Protein AF-D2VTE4-F1 (afdb_monomer)

InterPro domains:
  IPR001646 Pentapeptide repeat [PF00805] (297-331)
  IPR001646 Pentapeptide repeat [PF00805] (539-567)
  IPR001841 Zinc finger, RING-type [PS50089] (31-66)
  IPR006571 TLDc domain [PF07534] (587-770)
  IPR006571 TLDc domain [PS51886] (584-771)
  IPR006571 TLDc domain [SM00584] (588-769)
  IPR011333 SKP1/BTB/POZ domain superfamily [G3DSA:3.30.710.10] (153-257)
  IPR011333 SKP1/BTB/POZ domain superfamily [SSF54695] (156-257)
  IPR051082 Pentapeptide repeat and BTB/POZ domain-containing protein [PTHR14136] (136-475)

Solvent-accessible surface area (backbone atoms only — not comparable to full-atom values): 41016 Å² total; per-residue (Å²): 143,83,84,82,79,83,78,88,71,83,88,76,82,74,75,71,70,69,42,45,67,73,63,90,76,58,77,89,52,27,10,72,81,80,70,41,73,46,78,49,52,22,24,34,72,85,80,62,51,43,24,22,52,62,60,52,73,74,42,65,45,34,89,85,78,63,42,71,78,59,48,73,42,80,55,60,69,69,59,55,58,50,58,32,60,39,49,22,26,32,72,67,74,66,49,76,39,38,48,70,50,43,65,65,48,60,78,65,33,62,58,50,54,56,52,54,58,52,53,58,52,53,56,54,55,56,54,60,54,57,64,52,55,70,65,58,72,80,73,72,90,78,83,90,83,90,83,84,91,73,90,77,82,87,46,78,42,49,35,29,29,69,84,46,81,47,79,49,56,47,63,41,54,63,43,64,90,68,38,65,83,78,19,45,60,34,32,51,77,72,64,76,56,86,90,65,64,64,43,98,85,71,28,42,59,42,96,44,58,58,74,57,48,51,52,54,48,40,29,45,69,72,64,46,69,84,50,52,91,74,44,45,73,66,56,49,52,51,45,52,49,47,23,65,74,42,42,38,61,48,60,47,56,55,60,66,70,54,64,69,73,35,68,63,58,49,49,52,59,76,36,72,81,56,48,64,46,57,62,38,79,44,55,61,39,79,48,62,70,44,77,50,60,59,70,33,29,33,33,46,15,32,34,29,44,15,37,34,35,48,26,36,41,26,58,41,46,41,60,47,19,28,29,35,47,13,36,35,35,51,22,41,36,26,39,68,45,37,64,62,33,39,42,54,74,26,37,37,34,53,21,40,32,46,59,18,34,39,30,50,44,78,62,82,48,71,41,79,27,39,34,29,46,18,40,41,26,54,26,65,39,63,81,58,74,68,88,41,48,45,52,56,14,36,39,29,45,38,45,67,45,52,68,70,54,52,73,76,55,48,74,34,25,36,38,31,48,31,81,45,47,41,92,43,45,62,75,66,72,78,58,86,55,75,56,37,73,27,54,27,47,23,35,42,31,61,34,78,48,63,76,40,50,42,29,45,34,37,46,44,36,44,29,54,22,36,39,35,47,27,40,36,31,54,25,34,32,53,45,40,53,40,78,46,49,43,35,44,32,37,36,33,49,23,37,35,32,51,62,32,47,80,62,92,84,43,67,43,61,33,38,34,32,50,22,37,32,38,47,23,62,43,63,59,37,76,53,53,56,31,40,36,34,48,22,34,34,34,55,16,38,34,29,42,18,32,34,56,59,32,48,47,34,54,33,41,53,45,83,35,41,53,60,77,41,42,67,37,92,82,47,91,30,67,65,62,87,37,83,77,48,47,65,76,69,58,81,51,95,79,67,90,50,64,68,63,50,54,56,50,33,67,76,67,49,43,76,50,89,56,45,78,56,45,37,28,88,80,66,49,48,41,13,64,54,46,50,72,53,46,38,77,58,36,23,34,40,39,42,36,30,24,73,68,74,24,35,26,37,39,37,36,65,53,48,40,58,75,77,87,56,73,48,44,63,32,87,78,22,32,40,39,39,50,44,84,44,83,50,102,90,44,80,46,78,45,84,46,80,25,51,54,36,90,94,31,29,60,25,34,28,30,42,52,71,76,27,40,71,27,35,22,72,65,30,26,32,35,38,31,50,41,17,62,82,38,60,75,12,35,27,42,47,54,64,25,34,52,67,77,96,75,71,94,69,52,79,76,58,35,17,20,63,62,40,67,32,46,53,38,31,39,72,39,39,41,33,28,37,48,41,104

Structure (mmCIF, N/CA/C/O backbone):
data_AF-D2VTE4-F1
#
_entry.id   AF-D2VTE4-F1
#
loop_
_atom_site.group_PDB
_atom_site.id
_atom_site.type_symbol
_atom_site.label_atom_id
_atom_site.label_alt_id
_atom_site.label_comp_id
_atom_site.label_asym_id
_atom_site.label_entity_id
_atom_site.label_seq_id
_atom_site.pdbx_PDB_ins_code
_atom_site.Cartn_x
_atom_site.Cartn_y
_atom_site.Cartn_z
_atom_site.occupancy
_atom_site.B_iso_or_equiv
_atom_site.auth_seq_id
_atom_site.auth_comp_id
_atom_site.auth_asym_id
_atom_site.auth_atom_id
_atom_site.pdbx_PDB_model_num
ATOM 1 N N . MET A 1 1 ? -24.048 -44.671 52.412 1.00 37.25 1 MET A N 1
ATOM 2 C CA . MET A 1 1 ? -23.183 -45.608 51.665 1.00 37.25 1 MET A CA 1
ATOM 3 C C . MET A 1 1 ? -23.652 -45.651 50.223 1.00 37.25 1 MET A C 1
ATOM 5 O O . MET A 1 1 ? -24.681 -46.252 49.972 1.00 37.25 1 MET A O 1
ATOM 9 N N . LEU A 1 2 ? -22.938 -44.987 49.315 1.00 24.86 2 LEU A N 1
ATOM 10 C CA . LEU A 1 2 ? -22.771 -45.376 47.910 1.00 24.86 2 LEU A CA 1
ATOM 11 C C . LEU A 1 2 ? -21.651 -44.490 47.352 1.00 24.86 2 LEU A C 1
ATOM 13 O O . LEU A 1 2 ? -21.742 -43.268 47.310 1.00 24.86 2 LEU A O 1
ATOM 17 N N . THR A 1 3 ? -20.534 -45.149 47.086 1.00 25.83 3 THR A N 1
ATOM 18 C CA . THR A 1 3 ? -19.213 -44.633 46.745 1.00 25.83 3 THR A CA 1
ATOM 19 C C . THR A 1 3 ? -19.154 -44.267 45.264 1.00 25.83 3 THR A C 1
ATOM 21 O O . THR A 1 3 ? -19.243 -45.148 44.411 1.00 25.83 3 THR A O 1
ATOM 24 N N . VAL A 1 4 ? -18.937 -42.990 44.941 1.00 24.69 4 VAL A N 1
ATOM 25 C CA . VAL A 1 4 ? -18.519 -42.579 43.593 1.00 24.69 4 VAL A CA 1
ATOM 26 C C . VAL A 1 4 ? -16.996 -42.668 43.534 1.00 24.69 4 VAL A C 1
ATOM 28 O O . VAL A 1 4 ? -16.283 -41.896 44.171 1.00 24.69 4 VAL A O 1
ATOM 31 N N . LYS A 1 5 ? -16.495 -43.664 42.797 1.00 23.36 5 LYS A N 1
ATOM 32 C CA . LYS A 1 5 ? -15.077 -43.798 42.453 1.00 23.36 5 LYS A CA 1
ATOM 33 C C . LYS A 1 5 ? -14.664 -42.611 41.579 1.00 23.36 5 LYS A C 1
ATOM 35 O O . LYS A 1 5 ? -15.210 -42.430 40.494 1.00 23.36 5 LYS A O 1
ATOM 40 N N . GLN A 1 6 ? -13.679 -41.845 42.044 1.00 24.22 6 GLN A N 1
ATOM 41 C CA . GLN A 1 6 ? -12.938 -40.875 41.241 1.00 24.22 6 GLN A CA 1
ATOM 42 C C . GLN A 1 6 ? -12.276 -41.589 40.053 1.00 24.22 6 GLN A C 1
ATOM 44 O O . GLN A 1 6 ? -11.392 -42.427 40.234 1.00 24.22 6 GLN A O 1
ATOM 49 N N . GLN A 1 7 ? -12.686 -41.240 38.834 1.00 22.72 7 GLN A N 1
ATOM 50 C CA . GLN A 1 7 ? -11.827 -41.362 37.663 1.00 22.72 7 GLN A CA 1
ATOM 51 C C . GLN A 1 7 ? -11.011 -40.075 37.563 1.00 22.72 7 GLN A C 1
ATOM 53 O O . GLN A 1 7 ? -11.543 -38.996 37.319 1.00 22.72 7 GLN A O 1
ATOM 58 N N . VAL A 1 8 ? -9.710 -40.206 37.807 1.00 24.34 8 VAL A N 1
ATOM 59 C CA . VAL A 1 8 ? -8.710 -39.164 37.587 1.00 24.34 8 VAL A CA 1
ATOM 60 C C . VAL A 1 8 ? -8.567 -38.961 36.078 1.00 24.34 8 VAL A C 1
ATOM 62 O O . VAL A 1 8 ? -8.018 -39.816 35.385 1.00 24.34 8 VAL A O 1
ATOM 65 N N . THR A 1 9 ? -9.071 -37.842 35.561 1.00 23.05 9 THR A N 1
ATOM 66 C CA . THR A 1 9 ? -8.733 -37.340 34.222 1.00 23.05 9 THR A CA 1
ATOM 67 C C . THR A 1 9 ? -7.528 -36.390 34.292 1.00 23.05 9 THR A C 1
ATOM 69 O O . THR A 1 9 ? -7.395 -35.662 35.277 1.00 23.05 9 THR A O 1
ATOM 72 N N . PRO A 1 10 ? -6.641 -36.365 33.276 1.00 22.75 10 PRO A N 1
ATOM 73 C CA . PRO A 1 10 ? -5.381 -35.623 33.329 1.00 22.75 10 PRO A CA 1
ATOM 74 C C . PRO A 1 10 ? -5.615 -34.108 33.363 1.00 22.75 10 PRO A C 1
ATOM 76 O O . PRO A 1 10 ? -6.379 -33.578 32.559 1.00 22.75 10 PRO A O 1
ATOM 79 N N . GLN A 1 11 ? -4.920 -33.425 34.275 1.00 25.69 11 GLN A N 1
ATOM 80 C CA . GLN A 1 11 ? -4.926 -31.972 34.471 1.00 25.69 11 GLN A CA 1
ATOM 81 C C . GLN A 1 11 ? -4.810 -31.191 33.146 1.00 25.69 11 GLN A C 1
ATOM 83 O O . GLN A 1 11 ? -3.762 -31.167 32.491 1.00 25.69 11 GLN A O 1
ATOM 88 N N . SER A 1 12 ? -5.895 -30.511 32.770 1.00 25.88 12 SER A N 1
ATOM 89 C CA . SER A 1 12 ? -5.934 -29.502 31.712 1.00 25.88 12 SER A CA 1
ATOM 90 C C . SER A 1 12 ? -5.391 -28.176 32.250 1.00 25.88 12 SER A C 1
ATOM 92 O O . SER A 1 12 ? -5.925 -27.617 33.205 1.00 25.88 12 SER A O 1
ATOM 94 N N . HIS A 1 13 ? -4.321 -27.680 31.636 1.00 27.36 13 HIS A N 1
ATOM 95 C CA . HIS A 1 13 ? -3.622 -26.455 32.013 1.00 27.36 13 HIS A CA 1
ATOM 96 C C . HIS A 1 13 ? -4.502 -25.198 31.895 1.00 27.36 13 HIS A C 1
ATOM 98 O O . HIS A 1 13 ? -4.663 -24.630 30.818 1.00 27.36 13 HIS A O 1
ATOM 104 N N . ALA A 1 14 ? -4.970 -24.726 33.042 1.00 28.14 14 ALA A N 1
ATOM 105 C CA . ALA A 1 14 ? -5.007 -23.313 33.399 1.00 28.14 14 ALA A CA 1
ATOM 106 C C . ALA A 1 14 ? -4.796 -23.220 34.915 1.00 28.14 14 ALA A C 1
ATOM 108 O O . ALA A 1 14 ? -5.613 -22.671 35.648 1.00 28.14 14 ALA A O 1
ATOM 109 N N . THR A 1 15 ? -3.720 -23.837 35.407 1.00 31.80 15 THR A N 1
ATOM 110 C CA . THR A 1 15 ? -3.259 -23.579 36.767 1.00 31.80 15 THR A CA 1
ATOM 111 C C . THR A 1 15 ? -2.795 -22.130 36.776 1.00 31.80 15 THR A C 1
ATOM 113 O O . THR A 1 15 ? -1.801 -21.785 36.133 1.00 31.80 15 THR A O 1
ATOM 116 N N . ILE A 1 16 ? -3.578 -21.277 37.437 1.00 36.12 16 ILE A N 1
ATOM 117 C CA . ILE A 1 16 ? -3.139 -19.987 37.963 1.00 36.12 16 ILE A CA 1
ATOM 118 C C . ILE A 1 16 ? -1.736 -20.236 38.514 1.00 36.12 16 ILE A C 1
ATOM 120 O O . ILE A 1 16 ? -1.549 -21.163 39.304 1.00 36.12 16 ILE A O 1
ATOM 124 N N . LEU A 1 17 ? -0.730 -19.506 38.032 1.00 46.81 17 LEU A N 1
ATOM 125 C CA . LEU A 1 17 ? 0.553 -19.544 38.716 1.00 46.81 17 LEU A CA 1
ATOM 126 C C . LEU A 1 17 ? 0.249 -18.933 40.083 1.00 46.81 17 LEU A C 1
ATOM 128 O O . LEU A 1 17 ? 0.069 -17.726 40.198 1.00 46.81 17 LEU A O 1
ATOM 132 N N . ASP A 1 18 ? 0.118 -19.785 41.096 1.00 56.88 18 ASP A N 1
ATOM 133 C CA . ASP A 1 18 ? -0.060 -19.468 42.519 1.00 56.88 18 ASP A CA 1
ATOM 134 C C . ASP A 1 18 ? 1.186 -18.746 43.101 1.00 56.88 18 ASP A C 1
ATOM 136 O O . ASP A 1 18 ? 1.483 -18.778 44.299 1.00 56.88 18 ASP A O 1
ATOM 140 N N . PHE A 1 19 ? 1.965 -18.135 42.208 1.00 56.84 19 PHE A N 1
ATOM 141 C CA . PHE A 1 19 ? 3.216 -17.461 42.430 1.00 56.84 19 PHE A CA 1
ATOM 142 C C . PHE A 1 19 ? 3.532 -16.469 41.299 1.00 56.84 19 PHE A C 1
ATOM 144 O O . PHE A 1 19 ? 3.123 -16.647 40.151 1.00 56.84 19 PHE A O 1
ATOM 151 N N . SER A 1 20 ? 4.329 -15.448 41.601 1.00 63.81 20 SER A N 1
ATOM 152 C CA . SER A 1 20 ? 4.834 -14.449 40.644 1.00 63.81 20 SER A CA 1
ATOM 153 C C . SER A 1 20 ? 6.360 -14.457 40.591 1.00 63.81 20 SER A C 1
ATOM 155 O O . SER A 1 20 ? 6.991 -14.658 41.617 1.00 63.81 20 SER A O 1
ATOM 157 N N . PHE A 1 21 ? 6.982 -14.209 39.437 1.00 64.06 21 PHE A N 1
ATOM 158 C CA . PHE A 1 21 ? 8.449 -14.113 39.353 1.00 64.06 21 PHE A CA 1
ATOM 159 C C . PHE A 1 21 ? 8.971 -12.883 40.105 1.00 64.06 21 PHE A C 1
ATOM 161 O O . PHE A 1 21 ? 8.381 -11.809 40.000 1.00 64.06 21 PHE A O 1
ATOM 168 N N . VAL A 1 22 ? 10.062 -13.058 40.859 1.00 66.06 22 VAL A N 1
ATOM 169 C CA . VAL A 1 22 ? 10.717 -11.979 41.626 1.00 66.06 22 VAL A CA 1
ATOM 170 C C . VAL A 1 22 ? 11.379 -10.972 40.683 1.00 66.06 22 VAL A C 1
ATOM 172 O O . VAL A 1 22 ? 11.290 -9.764 40.889 1.00 66.06 22 VAL A O 1
ATOM 175 N N . GLU A 1 23 ? 12.009 -11.464 39.618 1.00 66.56 23 GLU A N 1
ATOM 176 C CA . GLU A 1 23 ? 12.765 -10.653 38.665 1.00 66.56 23 GLU A CA 1
ATOM 177 C C . GLU A 1 23 ? 12.114 -10.640 37.278 1.00 66.56 23 GLU A C 1
ATOM 179 O O . GLU A 1 23 ? 11.339 -11.528 36.904 1.00 66.56 23 GLU A O 1
ATOM 184 N N . LYS A 1 24 ? 12.446 -9.611 36.491 1.00 64.44 24 LYS A N 1
ATOM 185 C CA . LYS A 1 24 ? 12.009 -9.500 35.100 1.00 64.44 24 LYS A CA 1
ATOM 186 C C . LYS A 1 24 ? 12.717 -10.575 34.272 1.00 64.44 24 LYS A C 1
ATOM 188 O O . LYS A 1 24 ? 13.922 -10.508 34.065 1.00 64.44 24 LYS A O 1
ATOM 193 N N . VAL A 1 25 ? 11.949 -11.550 33.802 1.00 70.19 25 VAL A N 1
ATOM 194 C CA . VAL A 1 25 ? 12.433 -12.642 32.950 1.00 70.19 25 VAL A CA 1
ATOM 195 C C . VAL A 1 25 ? 12.786 -12.093 31.562 1.00 70.19 25 VAL A C 1
ATOM 197 O O . VAL A 1 25 ? 11.999 -11.339 30.983 1.00 70.19 25 VAL A O 1
ATOM 200 N N . GLU A 1 26 ? 13.966 -12.443 31.043 1.00 75.50 26 GLU A N 1
ATOM 201 C CA . GLU A 1 26 ? 14.427 -11.992 29.722 1.00 75.50 26 GLU A CA 1
ATOM 202 C C . GLU A 1 26 ? 13.496 -12.490 28.604 1.00 75.50 26 GLU A C 1
ATOM 204 O O . GLU A 1 26 ? 12.875 -13.550 28.715 1.00 75.50 26 GLU A O 1
ATOM 209 N N . GLU A 1 27 ? 13.390 -11.718 27.518 1.00 75.31 27 GLU A N 1
ATOM 210 C CA . GLU A 1 27 ? 12.397 -11.943 26.456 1.00 75.31 27 GLU A CA 1
ATOM 211 C C . GLU A 1 27 ? 12.530 -13.310 25.766 1.00 75.31 27 GLU A C 1
ATOM 213 O O . GLU A 1 27 ? 11.530 -13.883 25.335 1.00 75.31 27 GLU A O 1
ATOM 218 N N . GLU A 1 28 ? 13.739 -13.870 25.721 1.00 78.69 28 GLU A N 1
ATOM 219 C CA . GLU A 1 28 ? 14.025 -15.198 25.163 1.00 78.69 28 GLU A CA 1
ATOM 220 C C . GLU A 1 28 ? 13.440 -16.358 25.986 1.00 78.69 28 GLU A C 1
ATOM 222 O O . GLU A 1 28 ? 13.236 -17.454 25.462 1.00 78.69 28 GLU A O 1
ATOM 227 N N . TRP A 1 29 ? 13.080 -16.110 27.250 1.00 80.31 29 TRP A N 1
ATOM 228 C CA . TRP A 1 29 ? 12.439 -17.085 28.136 1.00 80.31 29 TRP A CA 1
ATOM 229 C C . TRP A 1 29 ? 10.921 -16.891 28.237 1.00 80.31 29 TRP A C 1
ATOM 231 O O . TRP A 1 29 ? 10.262 -17.495 29.095 1.00 80.31 29 TRP A O 1
ATOM 241 N N . LEU A 1 30 ? 10.347 -16.062 27.358 1.00 80.38 30 LEU A N 1
ATOM 242 C CA . LEU A 1 30 ? 8.910 -15.852 27.242 1.00 80.38 30 LEU A CA 1
ATOM 243 C C . LEU A 1 30 ? 8.302 -16.768 26.174 1.00 80.38 30 LEU A C 1
ATOM 245 O O . LEU A 1 30 ? 8.860 -17.032 25.112 1.00 80.38 30 LEU A O 1
ATOM 249 N N . CYS A 1 31 ? 7.095 -17.246 26.449 1.00 79.00 31 CYS A N 1
ATOM 250 C CA . CYS A 1 31 ? 6.315 -18.034 25.513 1.00 79.00 31 CYS A CA 1
ATOM 251 C C . CYS A 1 31 ? 5.931 -17.190 24.296 1.00 79.00 31 CYS A C 1
ATOM 253 O O . CYS A 1 31 ? 5.247 -16.177 24.418 1.00 79.00 31 CYS A O 1
ATOM 255 N N . SER A 1 32 ? 6.247 -17.680 23.100 1.00 85.25 32 SER A N 1
ATOM 256 C CA . SER A 1 32 ? 5.943 -17.018 21.826 1.00 85.25 32 SER A CA 1
ATOM 257 C C . SER A 1 32 ? 4.447 -16.890 21.495 1.00 85.25 32 SER A C 1
ATOM 259 O O . SER A 1 32 ? 4.103 -16.320 20.460 1.00 85.25 32 SER A O 1
ATOM 261 N N . SER A 1 33 ? 3.558 -17.425 22.339 1.00 80.62 33 SER A N 1
ATOM 262 C CA . SER A 1 33 ? 2.101 -17.322 22.197 1.00 80.62 33 SER A CA 1
ATOM 263 C C . SER A 1 33 ? 1.459 -16.441 23.268 1.00 80.62 33 SER A C 1
ATOM 265 O O . SER A 1 33 ? 0.670 -15.569 22.921 1.00 80.62 33 SER A O 1
ATOM 267 N N . CYS A 1 34 ? 1.776 -16.649 24.550 1.00 74.38 34 CYS A N 1
ATOM 268 C CA . CYS A 1 34 ? 1.160 -15.885 25.640 1.00 74.38 34 CYS A CA 1
ATOM 269 C C . CYS A 1 34 ? 2.032 -14.739 26.171 1.00 74.38 34 CYS A C 1
ATOM 271 O O . CYS A 1 34 ? 1.565 -13.981 27.015 1.00 74.38 34 CYS A O 1
ATOM 273 N N . SER A 1 35 ? 3.279 -14.618 25.705 1.00 76.31 35 SER A N 1
ATOM 274 C CA . SER A 1 35 ? 4.263 -13.622 26.151 1.00 76.31 35 SER A CA 1
ATOM 275 C C . SER A 1 35 ? 4.546 -13.641 27.663 1.00 76.31 35 SER A C 1
ATOM 277 O O . SER A 1 35 ? 5.029 -12.659 28.218 1.00 76.31 35 SER A O 1
ATOM 279 N N . LEU A 1 36 ? 4.253 -14.760 28.336 1.00 65.75 36 LEU A N 1
ATOM 280 C CA . LEU A 1 36 ? 4.559 -15.002 29.751 1.00 65.75 36 LEU A CA 1
ATOM 281 C C . LEU A 1 36 ? 5.786 -15.917 29.892 1.00 65.75 36 LEU A C 1
ATOM 283 O O . LEU A 1 36 ? 6.040 -16.702 28.974 1.00 65.75 36 LEU A O 1
ATOM 287 N N . PRO A 1 37 ? 6.508 -15.885 31.031 1.00 71.00 37 PRO A N 1
ATOM 288 C CA . PRO A 1 37 ? 7.609 -16.807 31.300 1.00 71.00 37 PRO A CA 1
ATOM 289 C C . PRO A 1 37 ? 7.211 -18.267 31.071 1.00 71.00 37 PRO A C 1
ATOM 291 O O . PRO A 1 3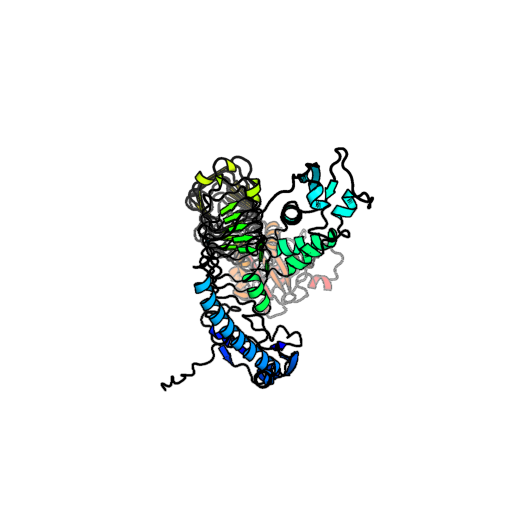7 ? 6.152 -18.719 31.518 1.00 71.00 37 PRO A O 1
ATOM 294 N N . LEU A 1 38 ? 8.058 -19.005 30.355 1.00 74.62 38 LEU A N 1
ATOM 295 C CA . LEU A 1 38 ? 7.783 -20.375 29.922 1.00 74.62 38 LEU A CA 1
ATOM 296 C C . LEU A 1 38 ? 7.469 -21.292 31.106 1.00 74.62 38 LEU A C 1
ATOM 298 O O . LEU A 1 38 ? 8.233 -21.333 32.066 1.00 74.62 38 LEU A O 1
ATOM 302 N N . SER A 1 39 ? 6.359 -22.041 31.047 1.00 69.69 39 SER A N 1
ATOM 303 C CA . SER A 1 39 ? 5.954 -22.922 32.148 1.00 69.69 39 SER A CA 1
ATOM 304 C C . SER A 1 39 ? 6.511 -24.339 32.058 1.00 69.69 39 SER A C 1
ATOM 306 O O . SER A 1 39 ? 7.161 -24.811 32.984 1.00 69.69 39 SER A O 1
ATOM 308 N N . ASP A 1 40 ? 6.272 -24.983 30.922 1.00 77.62 40 ASP A N 1
ATOM 309 C CA . ASP A 1 40 ? 6.853 -26.258 30.514 1.00 77.62 40 ASP A CA 1
ATOM 310 C C . ASP A 1 40 ? 7.276 -26.081 29.050 1.00 77.62 40 ASP A C 1
ATOM 312 O O . ASP A 1 40 ? 6.420 -26.123 28.159 1.00 77.62 40 ASP A O 1
ATOM 316 N N . PRO A 1 41 ? 8.535 -25.692 28.796 1.00 87.25 41 PRO A N 1
ATOM 317 C CA . PRO A 1 41 ? 8.959 -25.219 27.486 1.00 87.25 41 PRO A CA 1
ATOM 318 C C . PRO A 1 41 ? 8.996 -26.343 26.445 1.00 87.25 41 PRO A C 1
ATOM 320 O O . PRO A 1 41 ? 9.607 -27.396 26.643 1.00 87.25 41 PRO A O 1
ATOM 323 N N . VAL A 1 42 ? 8.408 -26.070 25.284 1.00 90.62 42 VAL A N 1
ATOM 324 C CA . VAL A 1 42 ? 8.515 -26.885 24.072 1.00 90.62 42 VAL A CA 1
ATOM 325 C C . VAL A 1 42 ? 8.946 -26.024 22.891 1.00 90.62 42 VAL A C 1
ATOM 327 O O . VAL A 1 42 ? 8.606 -24.846 22.812 1.00 90.62 42 VAL A O 1
ATOM 330 N N . PHE A 1 43 ? 9.679 -26.620 21.960 1.00 91.62 43 PHE A N 1
ATOM 331 C CA . PHE A 1 43 ? 10.127 -25.980 20.729 1.00 91.62 43 PHE A CA 1
ATOM 332 C C . PHE A 1 43 ? 9.195 -26.330 19.584 1.00 91.62 43 PHE A C 1
ATOM 334 O O . PHE A 1 43 ? 8.857 -27.499 19.403 1.00 91.62 43 PHE A O 1
ATOM 341 N N . HIS A 1 44 ? 8.842 -25.350 18.759 1.00 92.00 44 HIS A N 1
ATOM 342 C CA . HIS A 1 44 ? 8.275 -25.651 17.452 1.00 92.00 44 HIS A CA 1
ATOM 343 C C . HIS A 1 44 ? 9.332 -26.330 16.567 1.00 92.00 44 HIS A C 1
ATOM 345 O O . HIS A 1 44 ? 10.473 -25.879 16.505 1.00 92.00 44 HIS A O 1
ATOM 351 N N . THR A 1 45 ? 8.973 -27.424 15.897 1.00 89.12 45 THR A N 1
ATOM 352 C CA . THR A 1 45 ? 9.928 -28.259 15.145 1.00 89.12 45 THR A CA 1
ATOM 353 C C . THR A 1 45 ? 10.536 -27.559 13.930 1.00 89.12 45 THR A C 1
ATOM 355 O O . THR A 1 45 ? 11.676 -27.868 13.595 1.00 89.12 45 THR A O 1
ATOM 358 N N . ILE A 1 46 ? 9.820 -26.608 13.315 1.00 88.50 46 ILE A N 1
ATOM 359 C CA . ILE A 1 46 ? 10.290 -25.882 12.122 1.00 88.50 46 ILE A CA 1
ATOM 360 C C . ILE A 1 46 ? 11.050 -24.605 12.482 1.00 88.50 46 ILE A C 1
ATOM 362 O O . ILE A 1 46 ? 12.175 -24.409 12.040 1.00 88.50 46 ILE A O 1
ATOM 366 N N . CYS A 1 47 ? 10.429 -23.709 13.255 1.00 89.38 47 CYS A N 1
ATOM 367 C CA . CYS A 1 47 ? 10.982 -22.370 13.495 1.00 89.38 47 CYS A CA 1
ATOM 368 C C . CYS A 1 47 ? 11.720 -22.232 14.831 1.00 89.38 47 CYS A C 1
ATOM 370 O O . CYS A 1 47 ? 12.126 -21.128 15.173 1.00 89.38 47 CYS A O 1
ATOM 372 N N . GLU A 1 48 ? 11.778 -23.304 15.626 1.00 88.62 48 GLU A N 1
ATOM 373 C CA . GLU A 1 48 ? 12.473 -23.377 16.920 1.00 88.62 48 GLU A CA 1
ATOM 374 C C . GLU A 1 48 ? 12.080 -22.301 17.951 1.00 88.62 48 GLU A C 1
ATOM 376 O O . GLU A 1 48 ? 12.759 -22.104 18.953 1.00 88.62 48 GLU A O 1
ATOM 381 N N . ASN A 1 49 ? 10.929 -21.648 17.771 1.00 89.56 49 ASN A N 1
ATOM 382 C CA . ASN A 1 49 ? 10.377 -20.750 18.781 1.00 89.56 49 ASN A CA 1
ATOM 383 C C . ASN A 1 49 ? 9.849 -21.558 19.971 1.00 89.56 49 ASN A C 1
ATOM 385 O O . ASN A 1 49 ? 9.297 -22.653 19.797 1.00 89.56 49 ASN A O 1
ATOM 389 N N . MET A 1 50 ? 9.995 -20.997 21.170 1.00 87.88 50 MET A N 1
ATOM 390 C CA . MET A 1 50 ? 9.615 -21.644 22.422 1.00 87.88 50 MET A CA 1
ATOM 391 C C . MET A 1 50 ? 8.195 -21.275 22.856 1.00 87.88 50 MET A C 1
ATOM 393 O O . MET A 1 50 ? 7.785 -20.113 22.831 1.00 87.88 50 MET A O 1
ATOM 397 N N . PHE A 1 51 ? 7.447 -22.280 23.297 1.00 87.94 51 PHE A N 1
ATOM 398 C CA . PHE A 1 51 ? 6.072 -22.162 23.772 1.00 87.94 51 PHE A CA 1
ATOM 399 C C . PHE A 1 51 ? 5.912 -22.896 25.101 1.00 87.94 51 PHE A C 1
ATOM 401 O O . PHE A 1 51 ? 6.619 -23.864 25.371 1.00 87.94 51 PHE A O 1
ATOM 408 N N . CYS A 1 52 ? 4.938 -22.498 25.917 1.00 84.12 52 CYS A N 1
ATOM 409 C CA . CYS A 1 52 ? 4.451 -23.377 26.977 1.00 84.12 52 CYS A CA 1
ATOM 410 C C . CYS A 1 52 ? 3.747 -24.580 26.337 1.00 84.12 52 CYS A C 1
ATOM 412 O O . CYS A 1 52 ? 2.963 -24.392 25.406 1.00 84.12 52 CYS A O 1
ATOM 414 N N . LEU A 1 53 ? 3.936 -25.790 26.869 1.00 80.69 53 LEU A N 1
ATOM 415 C CA . LEU A 1 53 ? 3.273 -27.009 26.390 1.00 80.69 53 LEU A CA 1
ATOM 416 C C . LEU A 1 53 ? 1.749 -26.836 26.262 1.00 80.69 53 LEU A C 1
ATOM 418 O O . LEU A 1 53 ? 1.142 -27.305 25.303 1.00 80.69 53 LEU A O 1
ATOM 422 N N . ALA A 1 54 ? 1.127 -26.127 27.205 1.00 73.44 54 ALA A N 1
ATOM 423 C CA . ALA A 1 54 ? -0.300 -25.818 27.176 1.00 73.44 54 ALA A CA 1
ATOM 424 C C . ALA A 1 54 ? -0.699 -24.893 26.018 1.00 73.44 54 ALA A C 1
ATOM 426 O O . ALA A 1 54 ? -1.672 -25.176 25.325 1.00 73.44 54 ALA A O 1
ATOM 427 N N . CYS A 1 55 ? 0.072 -23.824 25.786 1.00 78.88 55 CYS A N 1
ATOM 428 C CA . CYS A 1 55 ? -0.130 -22.918 24.654 1.00 78.88 55 CYS A CA 1
ATOM 429 C C . CYS A 1 55 ? 0.093 -23.646 23.330 1.00 78.88 55 CYS A C 1
ATOM 431 O O . CYS A 1 55 ? -0.646 -23.438 22.382 1.00 78.88 55 CYS A O 1
ATOM 433 N N . ALA A 1 56 ? 1.082 -24.536 23.266 1.00 81.62 56 ALA A N 1
ATOM 434 C CA . ALA A 1 56 ? 1.325 -25.329 22.075 1.00 81.62 56 ALA A CA 1
ATOM 435 C C . ALA A 1 56 ? 0.151 -26.272 21.752 1.00 81.62 56 ALA A C 1
ATOM 437 O O . ALA A 1 56 ? -0.224 -26.412 20.595 1.00 81.62 56 ALA A O 1
ATOM 438 N N . LYS A 1 57 ? -0.473 -26.885 22.766 1.00 79.50 57 LYS A N 1
ATOM 439 C CA . LYS A 1 57 ? -1.623 -27.786 22.577 1.00 79.50 57 LYS A CA 1
ATOM 440 C C . LYS A 1 57 ? -2.893 -27.087 22.082 1.00 79.50 57 LYS A C 1
ATOM 442 O O . LYS A 1 57 ? -3.762 -27.763 21.542 1.00 79.50 57 LYS A O 1
ATOM 447 N N . SER A 1 58 ? -3.029 -25.776 22.287 1.00 76.88 58 SER A N 1
ATOM 448 C CA . SER A 1 58 ? -4.201 -24.998 21.858 1.00 76.88 58 SER A CA 1
ATOM 449 C C . SER A 1 58 ? -4.034 -24.317 20.497 1.00 76.88 58 SER A C 1
ATOM 451 O O . SER A 1 58 ? -4.971 -23.673 20.025 1.00 76.88 58 SER A O 1
ATOM 453 N N . LEU A 1 59 ? -2.874 -24.460 19.854 1.00 79.75 59 LEU A N 1
ATOM 454 C CA . LEU A 1 59 ? -2.572 -23.861 18.557 1.00 79.75 59 LEU A CA 1
ATOM 455 C C . LEU A 1 59 ? -2.708 -24.896 17.436 1.00 79.75 59 LEU A C 1
ATOM 457 O O . LEU A 1 59 ? -2.091 -25.956 17.483 1.00 79.75 59 LEU A O 1
ATOM 461 N N . SER A 1 60 ? -3.481 -24.559 16.402 1.00 80.62 60 SER A N 1
ATOM 462 C CA . SER A 1 60 ? -3.521 -25.306 15.136 1.00 80.62 60 SER A CA 1
ATOM 463 C C . SER A 1 60 ? -2.463 -24.829 14.135 1.00 80.62 60 SER A C 1
ATOM 465 O O . SER A 1 60 ? -2.023 -25.603 13.294 1.00 80.62 60 SER A O 1
ATOM 467 N N . THR A 1 61 ? -2.032 -23.568 14.236 1.00 84.81 61 THR A N 1
ATOM 468 C CA . THR A 1 61 ? -1.017 -22.936 13.378 1.00 84.81 61 THR A CA 1
ATOM 469 C C . THR A 1 61 ? 0.017 -22.201 14.223 1.00 84.81 61 THR A C 1
ATOM 471 O O . THR A 1 61 ? -0.346 -21.562 15.216 1.00 84.81 61 THR A O 1
ATOM 474 N N . CYS A 1 62 ? 1.289 -22.205 13.817 1.00 84.56 62 CYS A N 1
ATOM 475 C CA . CYS A 1 62 ? 2.323 -21.449 14.529 1.00 84.56 62 CYS A CA 1
ATOM 476 C C . CYS A 1 62 ? 2.064 -19.928 14.440 1.00 84.56 62 CYS A C 1
ATOM 478 O O . CYS A 1 62 ? 2.049 -19.392 13.334 1.00 84.56 62 CYS A O 1
ATOM 480 N N . PRO A 1 63 ? 1.970 -19.174 15.550 1.00 83.69 63 PRO A N 1
ATOM 481 C CA . PRO A 1 63 ? 1.769 -17.721 15.502 1.00 83.69 63 PRO A CA 1
ATOM 482 C C . PRO A 1 63 ? 3.011 -16.939 15.040 1.00 83.69 63 PRO A C 1
ATOM 484 O O . PRO A 1 63 ? 2.928 -15.731 14.848 1.00 83.69 63 PRO A O 1
ATOM 487 N N . LYS A 1 64 ? 4.168 -17.603 14.901 1.00 87.19 64 LYS A N 1
ATOM 488 C CA . LYS A 1 64 ? 5.433 -16.970 14.494 1.00 87.19 64 LYS A CA 1
ATOM 489 C C . LYS A 1 64 ? 5.803 -17.236 13.040 1.00 87.19 64 LYS A C 1
ATOM 491 O O . LYS A 1 64 ? 6.232 -16.318 12.359 1.00 87.19 64 LYS A O 1
ATOM 496 N N . CYS A 1 65 ? 5.654 -18.474 12.570 1.00 88.19 65 CYS A N 1
ATOM 497 C CA . CYS A 1 65 ? 6.003 -18.845 11.194 1.00 88.19 65 CYS A CA 1
ATOM 498 C C . CYS A 1 65 ? 4.796 -19.261 10.343 1.00 88.19 65 CYS A C 1
ATOM 500 O O . CYS A 1 65 ? 4.985 -19.669 9.204 1.00 88.19 65 CYS A O 1
ATOM 502 N N . HIS A 1 66 ? 3.579 -19.197 10.896 1.00 84.88 66 HIS A N 1
ATOM 503 C CA . HIS A 1 66 ? 2.318 -19.550 10.230 1.00 84.88 66 HIS A CA 1
ATOM 504 C C . HIS A 1 66 ? 2.256 -20.971 9.654 1.00 84.88 66 HIS A C 1
ATOM 506 O O . HIS A 1 66 ? 1.408 -21.261 8.814 1.00 84.88 66 HIS A O 1
ATOM 512 N N . ASP A 1 67 ? 3.114 -21.873 10.137 1.00 83.06 67 ASP A N 1
ATOM 513 C CA . ASP A 1 67 ? 3.069 -23.279 9.753 1.00 83.06 67 ASP A CA 1
ATOM 514 C C . ASP A 1 67 ? 1.736 -23.906 10.177 1.00 83.06 67 ASP A C 1
ATOM 516 O O . ASP A 1 67 ? 1.341 -23.817 11.345 1.00 83.06 67 ASP A O 1
ATOM 520 N N . ALA A 1 68 ? 1.057 -24.517 9.208 1.00 78.38 68 ALA A N 1
ATOM 521 C CA . ALA A 1 68 ? -0.240 -25.160 9.362 1.00 78.38 68 ALA A CA 1
ATOM 522 C C . ALA A 1 68 ? -0.154 -26.571 9.959 1.00 78.38 68 ALA A C 1
ATOM 524 O O . ALA A 1 68 ? -1.177 -27.111 10.371 1.00 78.38 68 ALA A O 1
ATOM 525 N N . ASN A 1 69 ? 1.041 -27.166 10.029 1.00 80.56 69 ASN A N 1
ATOM 526 C CA . ASN A 1 69 ? 1.273 -28.468 10.650 1.00 80.56 69 ASN A CA 1
ATOM 527 C C . ASN A 1 69 ? 2.078 -28.313 11.949 1.00 80.56 69 ASN A C 1
ATOM 529 O O . ASN A 1 69 ? 3.176 -28.848 12.090 1.00 80.56 69 ASN A O 1
ATOM 533 N N . PHE A 1 70 ? 1.520 -27.555 12.900 1.00 86.12 70 PHE A N 1
ATOM 534 C CA . PHE A 1 70 ? 2.202 -27.160 14.131 1.00 86.12 70 PHE A CA 1
ATOM 535 C C . PHE A 1 70 ? 2.581 -28.366 15.013 1.00 86.12 70 PHE A C 1
ATOM 537 O O . PHE A 1 70 ? 1.761 -28.907 15.758 1.00 86.12 70 PHE A O 1
ATOM 544 N N . GLN A 1 71 ? 3.853 -28.772 14.958 1.00 88.00 71 GLN A N 1
ATOM 545 C CA . GLN A 1 71 ? 4.410 -29.878 15.747 1.00 88.00 71 GLN A CA 1
ATOM 546 C C . GLN A 1 71 ? 5.509 -29.396 16.691 1.00 88.00 71 GLN A C 1
ATOM 548 O O . GLN A 1 71 ? 6.363 -28.593 16.307 1.00 88.00 71 GLN A O 1
ATOM 553 N N . THR A 1 72 ? 5.540 -29.922 17.920 1.00 91.31 72 THR A N 1
ATOM 554 C CA . THR A 1 72 ? 6.506 -29.500 18.947 1.00 91.31 72 THR A CA 1
ATOM 555 C C . THR A 1 72 ? 7.423 -30.624 19.437 1.00 91.31 72 THR A C 1
ATOM 557 O O . THR A 1 72 ? 7.046 -31.794 19.436 1.00 91.31 72 THR A O 1
ATOM 560 N N . LYS A 1 73 ? 8.644 -30.261 19.858 1.00 91.38 73 LYS A N 1
ATOM 561 C CA . LYS A 1 73 ? 9.638 -31.134 20.510 1.00 91.38 73 LYS A CA 1
ATOM 562 C C . LYS A 1 73 ? 9.950 -30.628 21.935 1.00 91.38 73 LYS A C 1
ATOM 564 O O . LYS A 1 73 ? 9.944 -29.413 22.144 1.00 91.38 73 LYS A O 1
ATOM 569 N N . PRO A 1 74 ? 10.224 -31.502 22.923 1.00 89.19 74 PRO A N 1
ATOM 570 C CA . PRO A 1 74 ? 10.544 -31.079 24.291 1.00 89.19 74 PRO A CA 1
ATOM 571 C C . PRO A 1 74 ? 11.809 -30.215 24.365 1.00 89.19 74 PRO A C 1
ATOM 573 O O . PRO A 1 74 ? 12.748 -30.428 23.595 1.00 89.19 74 PRO A O 1
ATOM 576 N N . ALA A 1 75 ? 11.866 -29.280 25.317 1.00 87.06 75 ALA A N 1
ATOM 577 C CA . ALA A 1 75 ? 13.079 -28.506 25.551 1.00 87.06 75 ALA A CA 1
ATOM 578 C C . ALA A 1 75 ? 14.223 -29.345 26.161 1.00 87.06 75 ALA A C 1
ATOM 580 O O . ALA A 1 75 ? 13.976 -30.230 26.987 1.00 87.06 75 ALA A O 1
ATOM 581 N N . PRO A 1 76 ? 15.490 -29.046 25.813 1.00 85.38 76 PRO A N 1
ATOM 582 C CA . PRO A 1 76 ? 16.666 -29.620 26.460 1.00 85.38 76 PRO A CA 1
ATOM 583 C C . PRO A 1 76 ? 16.687 -29.448 27.989 1.00 85.38 76 PRO A C 1
ATOM 585 O O . PRO A 1 76 ? 16.254 -28.429 28.533 1.00 85.38 76 PRO A O 1
ATOM 588 N N . LYS A 1 77 ? 17.254 -30.436 28.700 1.00 82.44 77 LYS A N 1
ATOM 589 C CA . LYS A 1 77 ? 17.289 -30.479 30.178 1.00 82.44 77 LYS A CA 1
ATOM 590 C C . LYS A 1 77 ? 17.932 -29.241 30.817 1.00 82.44 77 LYS A C 1
ATOM 592 O O . LYS A 1 77 ? 17.506 -28.826 31.888 1.00 82.44 77 LYS A O 1
ATOM 597 N N . ASN A 1 78 ? 18.939 -28.647 30.180 1.00 81.69 78 ASN A N 1
ATOM 598 C CA . ASN A 1 78 ? 19.602 -27.433 30.665 1.00 81.69 78 ASN A CA 1
ATOM 599 C C . ASN A 1 78 ? 18.651 -26.227 30.734 1.00 81.69 78 ASN A C 1
ATOM 601 O O . ASN A 1 78 ? 18.741 -25.461 31.686 1.00 81.69 78 ASN A O 1
ATOM 605 N N . ILE A 1 79 ? 17.718 -26.097 29.786 1.00 80.75 79 ILE A N 1
ATOM 606 C CA . ILE A 1 79 ? 16.725 -25.013 29.773 1.00 80.75 79 ILE A CA 1
ATOM 607 C C . ILE A 1 79 ? 15.714 -25.197 30.905 1.00 80.75 79 ILE A C 1
ATOM 609 O O . ILE A 1 79 ? 15.428 -24.260 31.647 1.00 80.75 79 ILE A O 1
ATOM 613 N N . LYS A 1 80 ? 15.223 -26.427 31.091 1.00 78.88 80 LYS A N 1
ATOM 614 C CA . LYS A 1 80 ? 14.310 -26.752 32.193 1.00 78.88 80 LYS A CA 1
ATOM 615 C C . LYS A 1 80 ? 14.953 -26.469 33.557 1.00 78.88 80 LYS A C 1
ATOM 617 O O . LYS A 1 80 ? 14.371 -25.773 34.378 1.00 78.88 80 LYS A O 1
ATOM 622 N N . ASN A 1 81 ? 16.208 -26.889 33.733 1.00 81.38 81 ASN A N 1
ATOM 623 C CA . ASN A 1 81 ? 16.979 -26.634 34.951 1.00 81.38 81 ASN A CA 1
ATOM 624 C C . ASN A 1 81 ? 17.230 -25.143 35.222 1.00 81.38 81 ASN A C 1
ATOM 626 O O . ASN A 1 81 ? 17.413 -24.767 36.377 1.00 81.38 81 ASN A O 1
ATOM 630 N N . TYR A 1 82 ? 17.310 -24.307 34.184 1.00 82.38 82 TYR A N 1
ATOM 631 C CA . TYR A 1 82 ? 17.449 -22.860 34.345 1.00 82.38 82 TYR A CA 1
ATOM 632 C C . TYR A 1 82 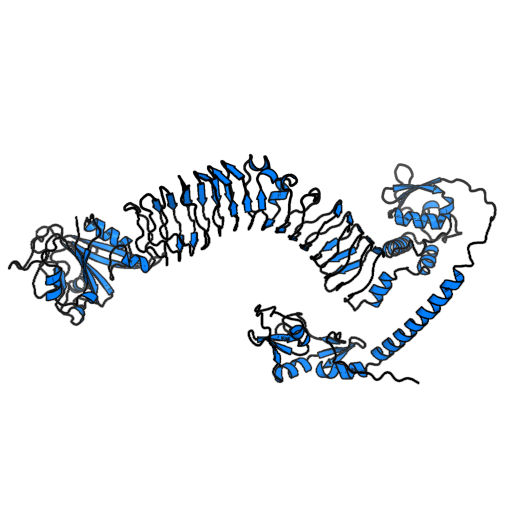? 16.130 -22.238 34.817 1.00 82.38 82 TYR A C 1
ATOM 634 O O . TYR A 1 82 ? 16.108 -21.536 35.825 1.00 82.38 82 TYR A O 1
ATOM 642 N N . ILE A 1 83 ? 15.017 -22.578 34.160 1.00 78.19 83 ILE A N 1
ATOM 643 C CA . ILE A 1 83 ? 13.679 -22.081 34.515 1.00 78.19 83 ILE A CA 1
ATOM 644 C C . ILE A 1 83 ? 13.282 -22.494 35.940 1.00 78.19 83 ILE A C 1
ATOM 646 O O . ILE A 1 83 ? 12.707 -21.689 36.670 1.00 78.19 83 ILE A O 1
ATOM 650 N N . ASP A 1 84 ? 13.621 -23.713 36.364 1.00 81.62 84 ASP A N 1
ATOM 651 C CA . ASP A 1 84 ? 13.319 -24.214 37.713 1.00 81.62 84 ASP A CA 1
ATOM 652 C C . ASP A 1 84 ? 14.099 -23.488 38.824 1.00 81.62 84 ASP A C 1
ATOM 654 O O . ASP A 1 84 ? 13.674 -23.500 39.981 1.00 81.62 84 ASP A O 1
ATOM 658 N N . LYS A 1 85 ? 15.215 -22.827 38.484 1.00 82.62 85 LYS A N 1
ATOM 659 C CA . LYS A 1 85 ? 16.024 -22.019 39.412 1.00 82.62 85 LYS A CA 1
ATOM 660 C C . LYS A 1 85 ? 15.562 -20.569 39.529 1.00 82.62 85 LYS A C 1
ATOM 662 O O . LYS A 1 85 ? 16.043 -19.876 40.420 1.00 82.62 85 LYS A O 1
ATOM 667 N N . LEU A 1 86 ? 14.668 -20.104 38.653 1.00 80.75 86 LEU A N 1
ATOM 668 C CA . LEU A 1 86 ? 14.134 -18.747 38.740 1.00 80.75 86 LEU A CA 1
ATOM 669 C C . LEU A 1 86 ? 13.379 -18.564 40.060 1.00 80.75 86 LEU A C 1
ATOM 671 O O . LEU A 1 86 ? 12.628 -19.445 40.484 1.00 80.75 86 LEU A O 1
ATOM 675 N N . MET A 1 87 ? 13.577 -17.414 40.699 1.00 79.31 87 MET A N 1
ATOM 676 C CA . MET A 1 87 ? 12.927 -17.093 41.965 1.00 79.31 87 MET A CA 1
ATOM 677 C C . MET A 1 87 ? 11.492 -16.624 41.736 1.00 79.31 87 MET A C 1
ATOM 679 O O . MET A 1 87 ? 11.215 -15.790 40.867 1.00 79.31 87 MET A O 1
ATOM 683 N N . VAL A 1 88 ? 10.575 -17.163 42.532 1.00 74.75 88 VAL A N 1
ATOM 684 C CA . VAL A 1 88 ? 9.151 -16.839 42.505 1.00 74.75 88 VAL A CA 1
ATOM 685 C C . VAL A 1 88 ? 8.634 -16.579 43.913 1.00 74.75 88 VAL A C 1
ATOM 687 O O . VAL A 1 88 ? 9.152 -17.110 44.884 1.00 74.75 88 VAL A O 1
ATOM 690 N N . VAL A 1 89 ? 7.591 -15.774 44.028 1.00 72.94 89 VAL A N 1
ATOM 691 C CA . VAL A 1 89 ? 6.939 -15.400 45.279 1.00 72.94 89 VAL A CA 1
ATOM 692 C C . VAL A 1 89 ? 5.588 -16.083 45.345 1.00 72.94 89 VAL A C 1
ATOM 694 O O . VAL A 1 89 ? 4.791 -15.906 44.431 1.00 72.94 89 VAL A O 1
ATOM 697 N N . CYS A 1 90 ? 5.300 -16.821 46.413 1.00 64.88 90 CYS A N 1
ATOM 698 C CA . CYS A 1 90 ? 3.980 -17.401 46.654 1.00 64.88 90 CYS A CA 1
ATOM 699 C C . CYS A 1 90 ? 2.905 -16.316 46.788 1.00 64.88 90 CYS A C 1
ATOM 701 O O . CYS A 1 90 ? 3.016 -15.435 47.638 1.00 64.88 90 CYS A O 1
ATOM 703 N N . SER A 1 91 ? 1.820 -16.418 46.021 1.00 63.94 91 SER A N 1
ATOM 704 C CA . SER A 1 91 ? 0.753 -15.407 45.997 1.00 63.94 91 SER A CA 1
ATOM 705 C C . SER A 1 91 ? -0.130 -15.373 47.253 1.00 63.94 91 SER A C 1
ATOM 707 O O . SER A 1 91 ? -0.943 -14.463 47.391 1.00 63.94 91 SER A O 1
ATOM 709 N N . TYR A 1 92 ? 0.011 -16.341 48.165 1.00 63.12 92 TYR A N 1
ATOM 710 C CA . TYR A 1 92 ? -0.787 -16.421 49.397 1.00 63.12 92 TYR A CA 1
ATOM 711 C C . TYR A 1 92 ? -0.043 -15.891 50.624 1.00 63.12 92 TYR A C 1
ATOM 713 O O . TYR A 1 92 ? -0.646 -15.230 51.464 1.00 63.12 92 TYR A O 1
ATOM 721 N N . CYS A 1 93 ? 1.255 -16.180 50.750 1.00 72.88 93 CYS A N 1
ATOM 722 C CA . CYS A 1 93 ? 2.046 -15.807 51.9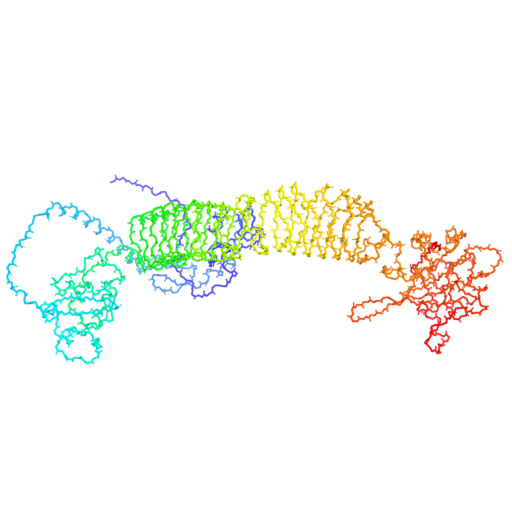29 1.00 72.88 93 CYS A CA 1
ATOM 723 C C . CYS A 1 93 ? 3.256 -14.917 51.615 1.00 72.88 93 CYS A C 1
ATOM 725 O O . CYS A 1 93 ? 4.002 -14.566 52.526 1.00 72.88 93 CYS A O 1
ATOM 727 N N . ASN A 1 94 ? 3.460 -14.558 50.345 1.00 72.94 94 ASN A N 1
ATOM 728 C CA . ASN A 1 94 ? 4.568 -13.738 49.856 1.00 72.94 94 ASN A CA 1
ATOM 729 C C . ASN A 1 94 ? 5.977 -14.297 50.133 1.00 72.94 94 ASN A C 1
ATOM 731 O O . ASN A 1 94 ? 6.953 -13.550 50.116 1.00 72.94 94 ASN A O 1
ATOM 735 N N . LYS A 1 95 ? 6.112 -15.606 50.377 1.00 71.31 95 LYS A N 1
ATOM 736 C CA . LYS A 1 95 ? 7.422 -16.247 50.548 1.00 71.31 95 LYS A CA 1
ATOM 737 C C . LYS A 1 95 ? 8.099 -16.455 49.192 1.00 71.31 95 LYS A C 1
ATOM 739 O O . LYS A 1 95 ? 7.473 -16.995 48.280 1.00 71.31 95 LYS A O 1
ATOM 744 N N . GLU A 1 96 ? 9.368 -16.070 49.082 1.00 85.75 96 GLU A N 1
ATOM 745 C CA . GLU A 1 96 ? 10.198 -16.369 47.912 1.00 85.75 96 GLU A CA 1
ATOM 746 C C . GLU A 1 96 ? 10.696 -17.821 47.945 1.00 85.75 96 GLU A C 1
ATOM 748 O O . GLU A 1 96 ? 11.221 -18.287 48.957 1.00 85.75 96 GLU A O 1
ATOM 753 N N . GLU A 1 97 ? 10.556 -18.535 46.834 1.00 82.50 97 GLU A N 1
ATOM 754 C CA . GLU A 1 97 ? 11.078 -19.883 46.624 1.00 82.50 97 GLU A CA 1
ATOM 755 C C . GLU A 1 97 ? 11.569 -20.052 45.185 1.00 82.50 97 GLU A C 1
ATOM 757 O O . GLU A 1 97 ? 11.170 -19.330 44.271 1.00 82.50 97 GLU A O 1
ATOM 762 N N . ALA A 1 98 ? 12.426 -21.047 44.965 1.00 83.19 98 ALA A N 1
ATOM 763 C CA . ALA A 1 98 ? 12.757 -21.463 43.608 1.00 83.19 98 ALA A CA 1
ATOM 764 C C . ALA A 1 98 ? 11.501 -22.026 42.930 1.00 83.19 98 ALA A C 1
ATOM 766 O O . ALA A 1 98 ? 10.779 -22.836 43.519 1.00 83.19 98 ALA A O 1
ATOM 767 N N . ARG A 1 99 ? 11.268 -21.651 41.670 1.00 81.00 99 ARG A N 1
ATOM 768 C CA . ARG A 1 99 ? 10.115 -22.091 40.876 1.00 81.00 99 ARG A CA 1
ATOM 769 C C . ARG A 1 99 ? 9.928 -23.610 40.901 1.00 81.00 99 ARG A C 1
ATOM 771 O O . ARG A 1 99 ? 8.801 -24.076 41.019 1.00 81.00 99 ARG A O 1
ATOM 778 N N . GLY A 1 100 ? 11.010 -24.387 40.852 1.00 75.69 100 GLY A N 1
ATOM 779 C CA . GLY A 1 100 ? 10.946 -25.850 40.919 1.00 75.69 100 GLY A CA 1
ATOM 780 C C . GLY A 1 100 ? 10.371 -26.417 42.228 1.00 75.69 100 GLY A C 1
ATOM 781 O O . GLY A 1 100 ? 9.919 -27.555 42.233 1.00 75.69 100 GLY A O 1
ATOM 782 N N . ARG A 1 101 ? 10.349 -25.641 43.323 1.00 77.75 101 ARG A N 1
ATOM 783 C CA . ARG A 1 101 ? 9.859 -26.057 44.657 1.00 77.75 101 ARG A CA 1
ATOM 784 C C . ARG A 1 101 ? 8.557 -25.378 45.089 1.00 77.75 101 ARG A C 1
ATOM 786 O O . ARG A 1 101 ? 8.069 -25.607 46.192 1.00 77.75 101 ARG A O 1
ATOM 793 N N . ILE A 1 102 ? 7.968 -24.541 44.238 1.00 74.12 102 ILE A N 1
ATOM 794 C CA . ILE A 1 102 ? 6.797 -23.741 44.617 1.00 74.12 102 ILE A CA 1
ATOM 795 C C . ILE A 1 102 ? 5.534 -24.581 44.852 1.00 74.12 102 ILE A C 1
ATOM 797 O O . ILE A 1 102 ? 4.699 -24.211 45.669 1.00 74.12 102 ILE A O 1
ATOM 801 N N . LEU A 1 103 ? 5.398 -25.730 44.182 1.00 67.62 103 LEU A N 1
ATOM 802 C CA . LEU A 1 103 ? 4.257 -26.632 44.379 1.00 67.62 103 LEU A CA 1
ATOM 803 C C . LEU A 1 103 ? 4.278 -27.279 45.770 1.00 67.62 103 LEU A C 1
ATOM 805 O O . LEU A 1 103 ? 3.253 -27.273 46.444 1.00 67.62 103 LEU A O 1
ATOM 809 N N . GLU A 1 104 ? 5.450 -27.734 46.228 1.00 75.56 104 GLU A N 1
ATOM 810 C CA . GLU A 1 104 ? 5.642 -28.248 47.595 1.00 75.56 104 GLU A CA 1
ATOM 811 C C . GLU A 1 104 ? 5.273 -27.169 48.623 1.00 75.56 104 GLU A C 1
ATOM 813 O O . GLU A 1 104 ? 4.508 -27.404 49.557 1.00 75.56 104 GLU A O 1
ATOM 818 N N . HIS A 1 105 ? 5.714 -25.931 48.383 1.00 77.88 105 HIS A N 1
ATOM 819 C CA . HIS A 1 105 ? 5.352 -24.801 49.230 1.00 77.88 105 HIS A CA 1
ATOM 820 C C . HIS A 1 105 ? 3.833 -24.533 49.280 1.00 77.88 105 HIS A C 1
ATOM 822 O O . HIS A 1 105 ? 3.307 -24.212 50.344 1.00 77.88 105 HIS A O 1
ATOM 828 N N . LEU A 1 106 ? 3.105 -24.650 48.165 1.00 65.12 106 LEU A N 1
ATOM 829 C CA . LEU A 1 106 ? 1.662 -24.370 48.096 1.00 65.12 106 LEU A CA 1
ATOM 830 C C . LEU A 1 106 ? 0.791 -25.429 48.780 1.00 65.12 106 LEU A C 1
ATOM 832 O O . LEU A 1 106 ? -0.307 -25.114 49.251 1.00 65.12 106 LEU A O 1
ATOM 836 N N . GLU A 1 107 ? 1.263 -26.669 48.854 1.00 72.88 107 GLU A N 1
ATOM 837 C CA . GLU A 1 107 ? 0.615 -27.733 49.629 1.00 72.88 107 GLU A CA 1
ATOM 838 C C . GLU A 1 107 ? 0.774 -27.515 51.142 1.00 72.88 107 GLU A C 1
ATOM 840 O O . GLU A 1 107 ? -0.111 -27.854 51.938 1.00 72.88 107 GLU A O 1
ATOM 845 N N . GLU A 1 108 ? 1.870 -26.874 51.543 1.00 73.75 108 GLU A N 1
ATOM 846 C CA . GLU A 1 108 ? 2.207 -26.602 52.941 1.00 73.75 108 GLU A CA 1
ATOM 847 C C . GLU A 1 108 ? 1.848 -25.179 53.400 1.00 73.75 108 GLU A C 1
ATOM 849 O O . GLU A 1 108 ? 1.870 -24.893 54.598 1.00 73.75 108 GLU A O 1
ATOM 854 N N . CYS A 1 109 ? 1.463 -24.291 52.479 1.00 70.44 109 CYS A N 1
ATOM 855 C CA . CYS A 1 109 ? 1.161 -22.891 52.761 1.00 70.44 109 CYS A CA 1
ATOM 856 C C . CYS A 1 109 ? -0.033 -22.757 53.722 1.00 70.44 109 CYS A C 1
ATOM 858 O O . CYS A 1 109 ? -1.194 -22.945 53.346 1.00 70.44 109 CYS A O 1
ATOM 860 N N . SER A 1 110 ? 0.254 -22.386 54.972 1.00 64.62 110 SER A N 1
ATOM 861 C CA . SER A 1 110 ? -0.749 -22.211 56.029 1.00 64.62 110 SER A CA 1
ATOM 862 C C . SER A 1 110 ? -1.805 -21.172 55.655 1.00 64.62 110 SER A C 1
ATOM 864 O O . SER A 1 110 ? -2.994 -21.425 55.815 1.00 64.62 110 SER A O 1
ATOM 866 N N . THR A 1 111 ? -1.388 -20.051 55.061 1.00 60.84 111 THR A N 1
ATOM 867 C CA . THR A 1 111 ? -2.286 -18.977 54.615 1.00 60.84 111 THR A CA 1
ATOM 868 C C . THR A 1 111 ? -3.273 -19.460 53.551 1.00 60.84 111 THR A C 1
ATOM 870 O O . THR A 1 111 ? -4.451 -19.117 53.605 1.00 60.84 111 THR A O 1
ATOM 873 N N . ARG A 1 112 ? -2.828 -20.313 52.618 1.00 64.44 112 ARG A N 1
ATOM 874 C CA . ARG A 1 112 ? -3.693 -20.907 51.589 1.00 64.44 112 ARG A CA 1
ATOM 875 C C . ARG A 1 112 ? -4.735 -21.847 52.199 1.00 64.44 112 ARG A C 1
ATOM 877 O O . ARG A 1 112 ? -5.889 -21.803 51.788 1.00 64.44 112 ARG A O 1
ATOM 884 N N . LYS A 1 113 ? -4.355 -22.655 53.196 1.00 58.91 113 LYS A N 1
ATOM 885 C CA . LYS A 1 113 ? -5.287 -23.554 53.902 1.00 58.91 113 LYS A CA 1
ATOM 886 C C . LYS A 1 113 ? -6.375 -22.781 54.649 1.00 58.91 113 LYS A C 1
ATOM 888 O O . LYS A 1 113 ? -7.549 -23.064 54.444 1.00 58.91 113 LYS A O 1
ATOM 893 N N . THR A 1 114 ? -6.003 -21.751 55.410 1.00 57.84 114 THR A N 1
ATOM 894 C CA . THR A 1 114 ? -6.972 -20.925 56.154 1.00 57.84 114 THR A CA 1
ATOM 895 C C . THR A 1 114 ? -7.963 -20.213 55.228 1.00 57.84 114 THR A C 1
ATOM 897 O O . THR A 1 114 ? -9.151 -20.138 55.529 1.00 57.84 114 THR A O 1
ATOM 900 N N . ILE A 1 115 ? -7.500 -19.727 54.071 1.00 50.12 115 ILE A N 1
ATOM 901 C CA . ILE A 1 115 ? -8.367 -19.070 53.081 1.00 50.12 115 ILE A CA 1
ATOM 902 C C . ILE A 1 115 ? -9.386 -20.055 52.485 1.00 50.12 115 ILE A C 1
ATOM 904 O O . ILE A 1 115 ? -10.550 -19.697 52.319 1.00 50.12 115 ILE A O 1
ATOM 908 N N . LEU A 1 116 ? -8.976 -21.289 52.177 1.00 48.12 116 LEU A N 1
ATOM 909 C CA . LEU A 1 116 ? -9.873 -22.304 51.612 1.00 48.12 116 LEU A CA 1
ATOM 910 C C . LEU A 1 116 ? -10.958 -22.736 52.611 1.00 48.12 116 LEU A C 1
ATOM 912 O O . LEU A 1 116 ? -12.125 -22.835 52.235 1.00 48.12 116 LEU A O 1
ATOM 916 N N . GLU A 1 117 ? -10.599 -22.900 53.885 1.00 52.69 117 GLU A N 1
ATOM 917 C CA . GLU A 1 117 ? -11.543 -23.235 54.963 1.00 52.69 117 GLU A CA 1
ATOM 918 C C . GLU A 1 117 ? -12.599 -22.132 55.179 1.00 52.69 117 GLU A C 1
ATOM 920 O O . GLU A 1 117 ? -13.775 -22.416 55.422 1.00 52.69 117 GLU A O 1
ATOM 925 N N . GLU A 1 118 ? -12.223 -20.856 55.042 1.00 50.12 118 GLU A N 1
ATOM 926 C CA . GLU A 1 118 ? -13.161 -19.741 55.211 1.00 50.12 118 GLU A CA 1
ATOM 927 C C . GLU A 1 118 ? -14.131 -19.579 54.025 1.00 50.12 118 GLU A C 1
ATOM 929 O O . GLU A 1 118 ? -15.281 -19.164 54.215 1.00 50.12 118 GLU A O 1
ATOM 934 N N . ILE A 1 119 ? -13.705 -19.944 52.812 1.00 43.84 119 ILE A N 1
ATOM 935 C CA . ILE A 1 119 ? -14.558 -19.944 51.615 1.00 43.84 119 ILE A CA 1
ATOM 936 C C . ILE A 1 119 ? -15.667 -20.996 51.741 1.00 43.84 119 ILE A C 1
ATOM 938 O O . ILE A 1 119 ? -16.832 -20.682 51.485 1.00 43.84 119 ILE A O 1
ATOM 942 N N . GLU A 1 120 ? -15.340 -22.211 52.187 1.00 47.19 120 GLU A N 1
ATOM 943 C CA . GLU A 1 120 ? -16.332 -23.279 52.384 1.00 47.19 120 GLU A CA 1
ATOM 944 C C . GLU A 1 120 ? -17.367 -22.917 53.461 1.00 47.19 120 GLU A C 1
ATOM 946 O O . GLU A 1 120 ? -18.560 -23.187 53.298 1.00 47.19 120 GLU A O 1
ATOM 951 N N . ARG A 1 121 ? -16.939 -22.237 54.536 1.00 54.72 121 ARG A N 1
ATOM 952 C CA . ARG A 1 121 ? -17.844 -21.758 55.593 1.00 54.72 121 ARG A CA 1
ATOM 953 C C . ARG A 1 121 ? -18.866 -20.750 55.058 1.00 54.72 121 ARG A C 1
ATOM 955 O O . ARG A 1 121 ? -20.062 -20.909 55.290 1.00 54.72 121 ARG A O 1
ATOM 962 N N . LYS A 1 122 ? -18.415 -19.745 54.300 1.00 49.53 122 LYS A N 1
ATOM 963 C CA . LYS A 1 122 ? -19.291 -18.685 53.765 1.00 49.53 122 LYS A CA 1
ATOM 964 C C . LYS A 1 122 ? -20.277 -19.192 52.710 1.00 49.53 122 LYS A C 1
ATOM 966 O O . LYS A 1 122 ? -21.366 -18.641 52.585 1.00 49.53 122 LYS A O 1
ATOM 971 N N . GLN A 1 123 ? -19.927 -20.246 51.972 1.00 41.91 123 GLN A N 1
ATOM 972 C CA . GLN A 1 123 ? -20.839 -20.868 51.007 1.00 41.91 123 GLN A CA 1
ATOM 973 C C . GLN A 1 123 ? -22.010 -21.591 51.683 1.00 41.91 123 GLN A C 1
ATOM 975 O O . GLN A 1 123 ? -23.116 -21.553 51.155 1.00 41.91 123 GLN A O 1
ATOM 980 N N . LYS A 1 124 ? -21.797 -22.201 52.857 1.00 52.03 124 LYS A N 1
ATOM 981 C CA . LYS A 1 124 ? -22.888 -22.795 53.646 1.00 52.03 124 LYS A CA 1
ATOM 982 C C . LYS A 1 124 ? -23.829 -21.741 54.226 1.00 52.03 124 LYS A C 1
ATOM 984 O O . LYS A 1 124 ? -25.039 -21.888 54.107 1.00 52.03 124 LYS A O 1
ATOM 989 N N . GLU A 1 125 ? -23.276 -20.669 54.787 1.00 60.94 125 GLU A N 1
ATOM 990 C CA . GLU A 1 125 ? -24.057 -19.593 55.419 1.00 60.94 125 GLU A CA 1
ATOM 991 C C . GLU A 1 125 ? -24.985 -18.879 54.415 1.00 60.94 125 GLU A C 1
ATOM 993 O O . GLU A 1 125 ? -26.132 -18.578 54.732 1.00 60.94 125 GLU A O 1
ATOM 998 N N . ALA A 1 126 ? -24.533 -18.681 53.173 1.00 47.12 126 ALA A N 1
ATOM 999 C CA . ALA A 1 126 ? -25.327 -18.026 52.130 1.00 47.12 126 ALA A CA 1
ATOM 1000 C C . ALA A 1 126 ? -26.535 -18.854 51.648 1.00 47.12 126 ALA A C 1
ATOM 1002 O O . ALA A 1 126 ? -27.527 -18.281 51.197 1.00 47.12 126 ALA A O 1
ATOM 1003 N N . VAL A 1 127 ? -26.462 -20.187 51.731 1.00 50.66 127 VAL A N 1
ATOM 1004 C CA . VAL A 1 127 ? -27.571 -21.077 51.349 1.00 50.66 127 VAL A CA 1
ATOM 1005 C C . VAL A 1 127 ? -28.661 -21.062 52.424 1.00 50.66 127 VAL A C 1
ATOM 1007 O O . VAL A 1 127 ? -29.835 -20.944 52.091 1.00 50.66 127 VAL A O 1
ATOM 1010 N N . GLU A 1 128 ? -28.281 -21.071 53.705 1.00 57.41 128 GLU A N 1
ATOM 1011 C CA . GLU A 1 128 ? -29.230 -21.018 54.830 1.00 57.41 128 GLU A CA 1
ATOM 1012 C C . GLU A 1 128 ? -29.968 -19.669 54.933 1.00 57.41 128 GLU A C 1
ATOM 1014 O O . GLU A 1 128 ? -31.133 -19.618 55.330 1.00 57.41 128 GLU A O 1
ATOM 1019 N N . GLU A 1 129 ? -29.322 -18.557 54.564 1.00 59.78 129 GLU A N 1
ATOM 1020 C CA . GLU A 1 129 ? -29.948 -17.227 54.604 1.00 59.78 129 GLU A CA 1
ATOM 1021 C C . GLU A 1 129 ? -30.956 -17.008 53.459 1.00 59.78 129 GLU A C 1
ATOM 1023 O O . GLU A 1 129 ? -31.951 -16.300 53.631 1.00 59.78 129 GLU A O 1
ATOM 1028 N N . ALA A 1 130 ? -30.737 -17.642 52.302 1.00 50.28 130 ALA A N 1
ATOM 1029 C CA . ALA A 1 130 ? -31.652 -17.579 51.162 1.00 50.28 130 ALA A CA 1
ATOM 1030 C C . ALA A 1 130 ? -32.977 -18.317 51.431 1.00 50.28 130 ALA A C 1
ATOM 1032 O O . ALA A 1 130 ? -34.027 -17.865 50.981 1.00 50.28 130 ALA A O 1
ATOM 1033 N N . GLU A 1 131 ? -32.942 -19.402 52.210 1.00 51.56 131 GLU A N 1
ATOM 1034 C CA . GLU A 1 131 ? -34.136 -20.175 52.580 1.00 51.56 131 GLU A CA 1
ATOM 1035 C C . GLU A 1 131 ? -35.022 -19.447 53.607 1.00 51.56 131 GLU A C 1
ATOM 1037 O O . GLU A 1 131 ? -36.241 -19.599 53.581 1.00 51.56 131 GLU A O 1
ATOM 1042 N N . LYS A 1 132 ? -34.446 -18.604 54.480 1.00 60.19 132 LYS A N 1
ATOM 1043 C CA . LYS A 1 132 ? -35.221 -17.817 55.461 1.00 60.19 132 LYS A CA 1
ATOM 1044 C C . LYS A 1 132 ? -35.962 -16.632 54.843 1.00 60.19 132 LYS A C 1
ATOM 1046 O O . LYS A 1 132 ? -37.106 -16.377 55.206 1.00 60.19 132 LYS A O 1
ATOM 1051 N N . LYS A 1 133 ? -35.340 -15.932 53.888 1.00 52.94 133 LYS A N 1
ATOM 1052 C CA . LYS A 1 133 ? -35.929 -14.730 53.266 1.00 52.94 133 LYS A CA 1
ATOM 1053 C C . LYS A 1 133 ? -37.169 -15.028 52.420 1.00 52.94 133 LYS A C 1
ATOM 1055 O O . LYS A 1 133 ? -38.040 -14.177 52.316 1.00 52.94 133 LYS A O 1
ATOM 1060 N N . GLN A 1 134 ? -37.294 -16.248 51.898 1.00 48.19 134 GLN A N 1
ATOM 1061 C CA . GLN A 1 134 ? -38.471 -16.680 51.137 1.00 48.19 134 GLN A CA 1
ATOM 1062 C C . GLN A 1 134 ? -39.741 -16.843 51.994 1.00 48.19 134 GLN A C 1
ATOM 1064 O O . GLN A 1 134 ? -40.834 -16.872 51.444 1.00 48.19 134 GLN A O 1
ATOM 1069 N N . VAL A 1 135 ? -39.604 -16.952 53.321 1.00 52.84 135 VAL A N 1
ATOM 1070 C CA . VAL A 1 135 ? -40.727 -17.141 54.259 1.00 52.84 135 VAL A CA 1
ATOM 1071 C C . VAL A 1 135 ? -41.203 -15.810 54.857 1.00 52.84 135 VAL A C 1
ATOM 1073 O O . VAL A 1 135 ? -42.364 -15.683 55.229 1.00 52.84 135 VAL A O 1
ATOM 1076 N N . GLU A 1 136 ? -40.328 -14.805 54.930 1.00 52.06 136 GLU A N 1
ATOM 1077 C CA . GLU A 1 136 ? -40.641 -13.497 55.527 1.00 52.06 136 GLU A CA 1
ATOM 1078 C C . GLU A 1 136 ? -41.320 -12.528 54.534 1.00 52.06 136 GLU A C 1
ATOM 1080 O O . GLU A 1 136 ? -42.073 -11.651 54.956 1.00 52.06 136 GLU A O 1
ATOM 1085 N N . GLU A 1 137 ? -41.135 -12.710 53.219 1.00 43.12 137 GLU A N 1
ATOM 1086 C CA . GLU A 1 137 ? -41.742 -11.853 52.180 1.00 43.12 137 GLU A CA 1
ATOM 1087 C C . GLU A 1 137 ? -43.265 -12.050 51.999 1.00 43.12 137 GLU A C 1
ATOM 1089 O O . GLU A 1 137 ? -43.915 -11.183 51.423 1.00 43.12 137 GLU A O 1
ATOM 1094 N N . GLU A 1 138 ? -43.875 -13.116 52.536 1.00 43.34 138 GLU A N 1
ATOM 1095 C CA . GLU A 1 138 ? -45.332 -13.348 52.441 1.00 43.34 138 GLU A CA 1
ATOM 1096 C C . GLU A 1 138 ? -46.161 -12.695 53.577 1.00 43.34 138 GLU A C 1
ATOM 1098 O O . GLU A 1 138 ? -47.386 -12.794 53.560 1.00 43.34 138 GLU A O 1
ATOM 1103 N N . GLN A 1 139 ? -45.544 -12.024 54.566 1.00 48.19 139 GLN A N 1
ATOM 1104 C CA . GLN A 1 139 ? -46.230 -11.608 55.811 1.00 48.19 139 GLN A CA 1
ATOM 1105 C C . GLN A 1 139 ? -46.266 -10.096 56.131 1.00 48.19 139 GLN A C 1
ATOM 1107 O O . GLN A 1 139 ? -46.662 -9.748 57.238 1.00 48.19 139 GLN A O 1
ATOM 1112 N N . SER A 1 140 ? -45.885 -9.178 55.234 1.00 40.88 140 SER A N 1
ATOM 1113 C CA . SER A 1 140 ? -45.667 -7.762 55.625 1.00 40.88 140 SER A CA 1
ATOM 1114 C C . SER A 1 140 ? -46.307 -6.680 54.737 1.00 40.88 140 SER A C 1
ATOM 1116 O O . SER A 1 140 ? -45.723 -5.614 54.562 1.00 40.88 140 SER A O 1
ATOM 1118 N N . GLU A 1 141 ? -47.516 -6.906 54.206 1.00 37.91 141 GLU A N 1
ATOM 1119 C CA . GLU A 1 141 ? -48.296 -5.840 53.531 1.00 37.91 141 GLU A CA 1
ATOM 1120 C C . GLU A 1 141 ? -49.357 -5.154 54.411 1.00 37.91 141 GLU A C 1
ATOM 1122 O O . GLU A 1 141 ? -49.950 -4.169 53.978 1.00 37.91 141 GLU A O 1
ATOM 1127 N N . ASP A 1 142 ? -49.537 -5.574 55.663 1.00 41.00 142 ASP A N 1
ATOM 1128 C CA . ASP A 1 142 ? -50.406 -4.885 56.618 1.00 41.00 142 ASP A CA 1
ATOM 1129 C C . ASP A 1 142 ? -49.548 -4.263 57.729 1.00 41.00 142 ASP A C 1
ATOM 1131 O O . ASP A 1 142 ? -48.909 -4.994 58.480 1.00 41.00 142 ASP A O 1
ATOM 1135 N N . GLU A 1 143 ? -49.499 -2.925 57.802 1.00 39.28 143 GLU A N 1
ATOM 1136 C CA . GLU A 1 143 ? -49.697 -2.123 59.029 1.00 39.28 143 GLU A CA 1
ATOM 1137 C C . GLU A 1 143 ? -48.982 -0.740 59.042 1.00 39.28 143 GLU A C 1
ATOM 1139 O O . GLU A 1 143 ? -47.835 -0.577 58.625 1.00 39.28 143 GLU A O 1
ATOM 1144 N N . PHE A 1 144 ? -49.706 0.203 59.666 1.00 38.72 144 PHE A N 1
ATOM 1145 C CA . PHE A 1 144 ? -49.349 1.509 60.253 1.00 38.72 144 PHE A CA 1
ATOM 1146 C C . PHE A 1 144 ? -49.284 2.747 59.344 1.00 38.72 144 PHE A C 1
ATOM 1148 O O . PHE A 1 144 ? -48.547 2.768 58.363 1.00 38.72 144 PHE A O 1
ATOM 1155 N N . GLU A 1 145 ? -49.943 3.887 59.599 1.00 40.97 145 GLU A N 1
ATOM 1156 C CA . GLU A 1 145 ? -50.842 4.499 60.622 1.00 40.97 145 GLU A CA 1
ATOM 1157 C C . GLU A 1 145 ? -50.335 5.934 60.868 1.00 40.97 145 GLU A C 1
ATOM 1159 O O . GLU A 1 145 ? -49.145 6.232 60.733 1.00 40.97 145 GLU A O 1
ATOM 1164 N N . ASP A 1 146 ? -51.289 6.810 61.171 1.00 45.62 146 ASP A N 1
ATOM 1165 C CA . ASP A 1 146 ? -51.162 8.239 61.440 1.00 45.62 146 ASP A CA 1
ATOM 1166 C C . ASP A 1 146 ? -50.416 8.546 62.753 1.00 45.62 146 ASP A C 1
ATOM 1168 O O . ASP A 1 146 ? -50.621 7.856 63.743 1.00 45.62 146 ASP A O 1
ATOM 1172 N N . ASP A 1 147 ? -49.633 9.634 62.783 1.00 38.59 147 ASP A N 1
ATOM 1173 C CA . ASP A 1 147 ? -49.254 10.330 64.026 1.00 38.59 147 ASP A CA 1
ATOM 1174 C C . ASP A 1 147 ? -49.000 11.842 63.774 1.00 38.59 147 ASP A C 1
ATOM 1176 O O . ASP A 1 147 ? -47.992 12.253 63.191 1.00 38.59 147 ASP A O 1
ATOM 1180 N N . ASP A 1 148 ? -50.000 12.630 64.183 1.00 42.91 148 ASP A N 1
ATOM 1181 C CA . ASP A 1 148 ? -50.074 13.976 64.788 1.00 42.91 148 ASP A CA 1
ATOM 1182 C C . ASP A 1 148 ? -49.049 15.119 64.526 1.00 42.91 148 ASP A C 1
ATOM 1184 O O . ASP A 1 148 ? -47.855 15.059 64.826 1.00 42.91 148 ASP A O 1
ATOM 1188 N N . ASP A 1 149 ? -49.633 16.244 64.080 1.00 46.22 149 ASP A N 1
ATOM 1189 C CA . ASP A 1 149 ? -49.548 17.635 64.577 1.00 46.22 149 ASP A CA 1
ATOM 1190 C C . ASP A 1 149 ? -48.197 18.289 64.955 1.00 46.22 149 ASP A C 1
ATOM 1192 O O . ASP A 1 149 ? -47.722 18.248 66.087 1.00 46.22 149 ASP A O 1
ATOM 1196 N N . ASP A 1 150 ? -47.696 19.107 64.021 1.00 48.66 150 ASP A N 1
ATOM 1197 C CA . ASP A 1 150 ? -47.011 20.384 64.281 1.00 48.66 150 ASP A CA 1
ATOM 1198 C C . ASP A 1 150 ? -47.319 21.313 63.083 1.00 48.66 150 ASP A C 1
ATOM 1200 O O . ASP A 1 150 ? -46.841 21.067 61.970 1.00 48.66 150 ASP A O 1
ATOM 1204 N N . GLU A 1 151 ? -48.105 22.386 63.267 1.00 52.56 151 GLU A N 1
ATOM 1205 C CA . GLU A 1 151 ? -48.340 23.406 62.226 1.00 52.56 151 GLU A CA 1
ATOM 1206 C C . GLU A 1 151 ? -46.988 23.924 61.692 1.00 52.56 151 GLU A C 1
ATOM 1208 O O . GLU A 1 151 ? -46.178 24.543 62.395 1.00 52.56 151 GLU A O 1
ATOM 1213 N N . MET A 1 152 ? -46.683 23.603 60.434 1.00 57.31 152 MET A N 1
ATOM 1214 C CA . MET A 1 152 ? -45.355 23.802 59.863 1.00 57.31 152 MET A CA 1
ATOM 1215 C C . MET A 1 152 ? -45.169 25.273 59.457 1.00 57.31 152 MET A C 1
ATOM 1217 O O . MET A 1 152 ? -45.543 25.672 58.359 1.00 57.31 152 MET A O 1
ATOM 1221 N N . GLU A 1 153 ? -44.578 26.086 60.338 1.00 62.81 153 GLU A N 1
ATOM 1222 C CA . GLU A 1 153 ? -44.210 27.483 60.050 1.00 62.81 153 GLU A CA 1
ATOM 1223 C C . GLU A 1 153 ? -43.404 27.585 58.732 1.00 62.81 153 GLU A C 1
ATOM 1225 O O . GLU A 1 153 ? -42.328 26.989 58.584 1.00 62.81 153 GLU A O 1
ATOM 1230 N N . LEU A 1 154 ? -43.958 28.285 57.735 1.00 66.81 154 LEU A N 1
ATOM 1231 C CA . LEU A 1 154 ? -43.400 28.415 56.385 1.00 66.81 154 LEU A CA 1
ATOM 1232 C C . LEU A 1 154 ? -42.372 29.556 56.327 1.00 66.81 154 LEU A C 1
ATOM 1234 O O . LEU A 1 154 ? -42.737 30.707 56.111 1.00 66.81 154 LEU A O 1
ATOM 1238 N N . ASP A 1 155 ? -41.084 29.227 56.460 1.00 82.12 155 ASP A N 1
ATOM 1239 C CA . ASP A 1 155 ? -39.961 30.168 56.302 1.00 82.12 155 ASP A CA 1
ATOM 1240 C C . ASP A 1 155 ? -39.119 29.781 55.063 1.00 82.12 155 ASP A C 1
ATOM 1242 O O . ASP A 1 155 ? -38.237 28.918 55.158 1.00 82.12 155 ASP A O 1
ATOM 1246 N N . PRO A 1 156 ? -39.433 30.300 53.857 1.00 84.31 156 PRO A N 1
ATOM 1247 C CA . PRO A 1 156 ? -38.813 29.853 52.613 1.00 84.31 156 PRO A CA 1
ATOM 1248 C C . PRO A 1 156 ? -37.373 30.357 52.441 1.00 84.31 156 PRO A C 1
ATOM 1250 O O . PRO A 1 156 ? -37.044 31.508 52.712 1.00 84.31 156 PRO A O 1
ATOM 1253 N N . ILE A 1 157 ? -36.516 29.498 51.891 1.00 86.75 157 ILE A N 1
ATOM 1254 C CA . ILE A 1 157 ? -35.117 29.778 51.570 1.00 86.75 157 ILE A CA 1
ATOM 1255 C C . ILE A 1 157 ? -34.754 29.286 50.166 1.00 86.75 157 ILE A C 1
ATOM 1257 O O . ILE A 1 157 ? -35.243 28.246 49.716 1.00 86.75 157 ILE A O 1
ATOM 1261 N N . TYR A 1 158 ? -33.865 30.023 49.493 1.00 86.69 158 TYR A N 1
ATOM 1262 C CA . TYR A 1 158 ? -33.382 29.730 48.144 1.00 86.69 158 TYR A CA 1
ATOM 1263 C C . TYR A 1 158 ? -31.903 29.335 48.155 1.00 86.69 158 TYR A C 1
ATOM 1265 O O . TYR A 1 158 ? -31.049 30.084 48.638 1.00 86.69 158 TYR A O 1
ATOM 1273 N N . PHE A 1 159 ? -31.597 28.185 47.560 1.00 85.69 159 PHE A N 1
ATOM 1274 C CA . PHE A 1 159 ? -30.235 27.726 47.305 1.00 85.69 159 PHE A CA 1
ATOM 1275 C C . PHE A 1 159 ? -29.949 27.694 45.805 1.00 85.69 159 PHE A C 1
ATOM 1277 O O . PHE A 1 159 ? -30.786 27.234 45.033 1.00 85.69 159 PHE A O 1
ATOM 1284 N N . ASN A 1 160 ? -28.759 28.130 45.395 1.00 82.25 160 ASN A N 1
ATOM 1285 C CA . ASN A 1 160 ? -28.222 27.868 44.062 1.00 82.25 160 ASN A CA 1
ATOM 1286 C C . ASN A 1 160 ? -27.215 26.713 44.159 1.00 82.25 160 ASN A C 1
ATOM 1288 O O . ASN A 1 160 ? -26.113 26.888 44.675 1.00 82.25 160 ASN A O 1
ATOM 1292 N N . ILE A 1 161 ? -27.617 25.529 43.703 1.00 83.50 161 ILE A N 1
ATOM 1293 C CA . ILE A 1 161 ? -26.842 24.290 43.771 1.00 83.50 161 ILE A CA 1
ATOM 1294 C C . ILE A 1 161 ? -26.183 24.045 42.415 1.00 83.50 161 ILE A C 1
ATOM 1296 O O . ILE A 1 161 ? -26.849 23.598 41.481 1.00 83.50 161 ILE A O 1
ATOM 1300 N N . GLY A 1 162 ? -24.900 24.386 42.273 1.00 71.44 162 GLY A N 1
ATOM 1301 C CA . GLY A 1 162 ? -24.153 24.141 41.029 1.00 71.44 162 GLY A CA 1
ATOM 1302 C C . GLY A 1 162 ? -24.781 24.752 39.761 1.00 71.44 162 GLY A C 1
ATOM 1303 O O . GLY A 1 162 ? -24.576 24.228 38.670 1.00 71.44 162 GLY A O 1
ATOM 1304 N N . GLY A 1 163 ? -25.570 25.828 39.893 1.00 74.12 163 GLY A N 1
ATOM 1305 C CA . GLY A 1 163 ? -26.311 26.473 38.802 1.00 74.12 163 GLY A CA 1
ATOM 1306 C C . GLY A 1 163 ? -27.824 26.210 38.801 1.00 74.12 163 GLY A C 1
ATOM 1307 O O . GLY A 1 163 ? -28.545 26.855 38.039 1.00 74.12 163 GLY A O 1
ATOM 1308 N N . GLN A 1 164 ? -28.329 25.304 39.646 1.00 80.56 164 GLN A N 1
ATOM 1309 C CA . GLN A 1 164 ? -29.757 25.008 39.781 1.00 80.56 164 GLN A CA 1
ATOM 1310 C C . GLN A 1 164 ? -30.361 25.687 41.018 1.00 80.56 164 GLN A C 1
ATOM 1312 O O . GLN A 1 164 ? -29.967 25.407 42.150 1.00 80.56 164 GLN A O 1
ATOM 1317 N N . LEU A 1 165 ? -31.368 26.541 40.815 1.00 83.69 165 LEU A N 1
ATOM 1318 C CA . LEU A 1 165 ? -32.074 27.212 41.908 1.00 83.69 165 LEU A CA 1
ATOM 1319 C C . LEU A 1 165 ? -33.125 26.282 42.543 1.00 83.69 165 LEU A C 1
ATOM 1321 O O . LEU A 1 165 ? -33.987 25.746 41.848 1.00 83.69 165 LEU A O 1
ATOM 1325 N N . ILE A 1 166 ? -33.071 26.109 43.864 1.00 82.50 166 ILE A N 1
ATOM 1326 C CA . ILE A 1 166 ? -33.979 25.263 44.651 1.00 82.50 166 ILE A CA 1
ATOM 1327 C C . ILE A 1 166 ? -34.580 26.086 45.796 1.00 82.50 166 ILE A C 1
ATOM 1329 O O . ILE A 1 166 ? -33.849 26.709 46.564 1.00 82.50 166 ILE A O 1
ATOM 1333 N N . MET A 1 167 ? -35.909 26.048 45.937 1.00 86.06 167 MET A N 1
ATOM 1334 C CA . MET A 1 167 ? -36.650 26.653 47.052 1.00 86.06 167 MET A CA 1
ATOM 1335 C C . MET A 1 167 ? -37.076 25.577 48.063 1.00 86.06 167 MET A C 1
ATOM 1337 O O . MET A 1 167 ? -37.555 24.508 47.682 1.00 86.06 167 MET A O 1
ATOM 1341 N N . THR A 1 168 ? -36.904 25.839 49.358 1.00 87.56 168 THR A N 1
ATOM 1342 C CA . THR A 1 168 ? -37.277 24.921 50.453 1.00 87.56 168 THR A CA 1
ATOM 1343 C C . THR A 1 168 ? -37.562 25.694 51.749 1.00 87.56 168 THR A C 1
ATOM 1345 O O . THR A 1 168 ? -37.509 26.914 51.734 1.00 87.56 168 THR A O 1
ATOM 1348 N N . ASN A 1 169 ? -37.880 25.026 52.864 1.00 86.12 169 ASN A N 1
ATOM 1349 C CA . ASN A 1 169 ? -38.102 25.670 54.167 1.00 86.12 169 ASN A CA 1
ATOM 1350 C C . ASN A 1 169 ? -36.819 25.651 55.022 1.00 86.12 169 ASN A C 1
ATOM 1352 O O . ASN A 1 169 ? -36.146 24.621 55.135 1.00 86.12 169 ASN A O 1
ATOM 1356 N N . LYS A 1 170 ? -36.492 26.789 55.638 1.00 84.81 170 LYS A N 1
ATOM 1357 C CA . LYS A 1 170 ? -35.339 26.999 56.521 1.00 84.81 170 LYS A CA 1
ATOM 1358 C C . LYS A 1 170 ? -35.338 26.052 57.725 1.00 84.81 170 LYS A C 1
ATOM 1360 O O . LYS A 1 170 ? -34.269 25.570 58.106 1.00 84.81 170 LYS A O 1
ATOM 1365 N N . LYS A 1 171 ? -36.515 25.721 58.275 1.00 83.62 171 LYS A N 1
ATOM 1366 C CA . LYS A 1 171 ? -36.687 24.859 59.462 1.00 83.62 171 LYS A CA 1
ATOM 1367 C C . LYS A 1 171 ? -36.060 23.470 59.292 1.00 83.62 171 LYS A C 1
ATOM 1369 O O . LYS A 1 171 ? -35.529 22.921 60.255 1.00 83.62 171 LYS A O 1
ATOM 1374 N N . TYR A 1 172 ? -36.040 22.923 58.071 1.00 86.00 172 TYR A N 1
ATOM 1375 C CA . TYR A 1 172 ? -35.426 21.615 57.798 1.00 86.00 172 TYR A CA 1
ATOM 1376 C C . TYR A 1 172 ? -33.916 21.597 58.065 1.00 86.00 172 TYR A C 1
ATOM 1378 O O . TYR A 1 172 ? -33.374 20.587 58.500 1.00 86.00 172 TYR A O 1
ATOM 1386 N N . PHE A 1 173 ? -33.239 22.723 57.838 1.00 82.75 173 PHE A N 1
ATOM 1387 C CA . PHE A 1 173 ? -31.790 22.841 57.996 1.00 82.75 173 PHE A CA 1
ATOM 1388 C C . PHE A 1 173 ? -31.381 23.386 59.363 1.00 82.75 173 PHE A C 1
ATOM 1390 O O . PHE A 1 173 ? -30.235 23.196 59.754 1.00 82.75 173 PHE A O 1
ATOM 1397 N N . THR A 1 174 ? -32.281 24.070 60.080 1.00 77.00 174 THR A N 1
ATOM 1398 C CA . THR A 1 174 ? -32.027 24.611 61.428 1.00 77.00 174 THR A CA 1
ATOM 1399 C C . THR A 1 174 ? -32.450 23.670 62.556 1.00 77.00 174 THR A C 1
ATOM 1401 O O . THR A 1 174 ? -32.019 23.856 63.693 1.00 77.00 174 THR A O 1
ATOM 1404 N N . SER A 1 175 ? -33.251 22.646 62.253 1.00 75.62 175 SER A N 1
ATOM 1405 C CA . SER A 1 175 ? -33.637 21.597 63.195 1.00 75.62 175 SER A CA 1
ATOM 1406 C C . SER A 1 175 ? -32.441 20.742 63.624 1.00 75.62 175 SER A C 1
ATOM 1408 O O . SER A 1 175 ? -31.759 20.132 62.800 1.00 75.62 175 SER A O 1
ATOM 1410 N N . THR A 1 176 ? -32.239 20.615 64.936 1.00 72.81 176 THR A N 1
ATOM 1411 C CA . THR A 1 176 ? -31.233 19.717 65.527 1.00 72.81 176 THR A CA 1
ATOM 1412 C C . THR A 1 176 ? -31.729 18.276 65.686 1.00 72.81 176 THR A C 1
ATOM 1414 O O . THR A 1 176 ? -30.987 17.418 66.163 1.00 72.81 176 THR A O 1
ATOM 1417 N N . LYS A 1 177 ? -32.967 17.969 65.255 1.00 78.94 177 LYS A N 1
ATOM 1418 C CA . LYS A 1 177 ? -33.533 16.606 65.321 1.00 78.94 177 LYS A CA 1
ATOM 1419 C C . LYS A 1 177 ? -32.769 15.601 64.441 1.00 78.94 177 LYS A C 1
ATOM 1421 O O . LYS A 1 177 ? -32.865 14.402 64.687 1.00 78.94 177 LYS A O 1
ATOM 1426 N N . ARG A 1 178 ? -32.070 16.056 63.390 1.00 80.94 178 ARG A N 1
ATOM 1427 C CA . ARG A 1 178 ? -31.402 15.187 62.394 1.00 80.94 178 ARG A CA 1
ATOM 1428 C C . ARG A 1 178 ? -29.886 15.347 62.373 1.00 80.94 178 ARG A C 1
ATOM 1430 O O . ARG A 1 178 ? -29.176 14.347 62.382 1.00 80.94 178 ARG A O 1
ATOM 1437 N N . GLU A 1 179 ? -29.378 16.575 62.406 1.00 85.19 179 GLU A N 1
ATOM 1438 C CA . GLU A 1 179 ? -27.941 16.873 62.472 1.00 85.19 179 GLU A CA 1
ATOM 1439 C C . GLU A 1 179 ? -27.621 17.749 63.681 1.00 85.19 179 GLU A C 1
ATOM 1441 O O . GLU A 1 179 ? -28.439 18.560 64.107 1.00 85.19 179 GLU A O 1
ATOM 1446 N N . ASP A 1 180 ? -26.413 17.604 64.225 1.00 82.50 180 ASP A N 1
ATOM 1447 C CA . ASP A 1 180 ? -25.957 18.438 65.337 1.00 82.50 180 ASP A CA 1
ATOM 1448 C C . ASP A 1 180 ? -25.688 19.895 64.896 1.00 82.50 180 ASP A C 1
ATOM 1450 O O . ASP A 1 180 ? -25.534 20.196 63.709 1.00 82.50 180 ASP A O 1
ATOM 1454 N N . GLU A 1 181 ? -25.571 20.816 65.858 1.00 80.88 181 GLU A N 1
ATOM 1455 C CA . GLU A 1 181 ? -25.298 22.242 65.591 1.00 80.88 181 GLU A CA 1
ATOM 1456 C C . GLU A 1 181 ? -23.929 22.509 64.937 1.00 80.88 181 GLU A C 1
ATOM 1458 O O . GLU A 1 181 ? -23.593 23.643 64.589 1.00 80.88 181 GLU A O 1
ATOM 1463 N N . THR A 1 182 ? -23.094 21.481 64.759 1.00 80.94 182 THR A N 1
ATOM 1464 C CA . THR A 1 182 ? -21.763 21.637 64.173 1.00 80.94 182 THR A CA 1
ATOM 1465 C C . THR A 1 182 ? -21.767 21.600 62.644 1.00 80.94 182 THR A C 1
ATOM 1467 O O . THR A 1 182 ? -20.743 21.971 62.048 1.00 80.94 182 THR A O 1
ATOM 1470 N N . ASN A 1 183 ? -22.893 21.224 62.023 1.00 85.06 183 ASN A N 1
ATOM 1471 C CA . ASN A 1 183 ? -23.048 21.184 60.571 1.00 85.06 183 ASN A CA 1
ATOM 1472 C C . ASN A 1 183 ? -23.004 22.580 59.922 1.00 85.06 183 ASN A C 1
ATOM 1474 O O . ASN A 1 183 ? -23.282 23.606 60.550 1.00 85.06 183 ASN A O 1
ATOM 1478 N N . LEU A 1 184 ? -22.608 22.631 58.647 1.00 83.81 184 LEU A N 1
ATOM 1479 C CA . LEU A 1 184 ? -22.382 23.904 57.961 1.00 83.81 184 LEU A CA 1
ATOM 1480 C C . LEU A 1 184 ? -23.657 24.638 57.563 1.00 83.81 184 LEU A C 1
ATOM 1482 O O . LEU A 1 184 ? -23.603 25.861 57.473 1.00 83.81 184 LEU A O 1
ATOM 1486 N N . PHE A 1 185 ? -24.777 23.944 57.365 1.00 85.75 185 PHE A N 1
ATOM 1487 C CA . PHE A 1 185 ? -26.039 24.592 57.014 1.00 85.75 185 PHE A CA 1
ATOM 1488 C C . PHE A 1 185 ? -26.609 25.370 58.206 1.00 85.75 185 PHE A C 1
ATOM 1490 O O . PHE A 1 185 ? -26.965 26.531 58.041 1.00 85.75 185 PHE A O 1
ATOM 1497 N N . ILE A 1 186 ? -26.582 24.819 59.426 1.00 83.31 186 ILE A N 1
ATOM 1498 C CA . ILE A 1 186 ? -26.981 25.560 60.638 1.00 83.31 186 ILE A CA 1
ATOM 1499 C C . ILE A 1 186 ? -26.116 26.808 60.817 1.00 83.31 186 ILE A C 1
ATOM 1501 O O . ILE A 1 186 ? -26.638 27.905 61.006 1.00 83.31 186 ILE A O 1
ATOM 1505 N N . LYS A 1 187 ? -24.793 26.661 60.702 1.00 80.38 187 LYS A N 1
ATOM 1506 C CA . LYS A 1 187 ? -23.853 27.783 60.852 1.00 80.38 187 LYS A CA 1
ATOM 1507 C C . LYS A 1 187 ? -24.026 28.847 59.777 1.00 80.38 187 LYS A C 1
ATOM 1509 O O . LYS A 1 187 ? -23.879 30.030 60.067 1.00 80.38 187 LYS A O 1
ATOM 1514 N N . LEU A 1 188 ? -24.344 28.430 58.553 1.00 80.25 188 LEU A N 1
ATOM 1515 C CA . LEU A 1 188 ? -24.669 29.331 57.454 1.00 80.25 188 LEU A CA 1
ATOM 1516 C C . LEU A 1 188 ? -25.929 30.143 57.771 1.00 80.25 188 LEU A C 1
ATOM 1518 O O . LEU A 1 188 ? -25.918 31.364 57.664 1.00 80.25 188 LEU A O 1
ATOM 1522 N N . LEU A 1 189 ? -26.994 29.475 58.214 1.00 79.44 189 LEU A N 1
ATOM 1523 C CA . LEU A 1 189 ? -28.301 30.099 58.439 1.00 79.44 189 LEU A CA 1
ATOM 1524 C C . LEU A 1 189 ? -28.391 30.912 59.735 1.00 79.44 189 LEU A C 1
ATOM 1526 O O . LEU A 1 189 ? -29.229 31.807 59.822 1.00 79.44 189 LEU A O 1
ATOM 1530 N N . LYS A 1 190 ? -27.525 30.632 60.718 1.00 76.62 190 LYS A N 1
ATOM 1531 C CA . LYS A 1 190 ? -27.340 31.440 61.936 1.00 76.62 190 LYS A CA 1
ATOM 1532 C C . LYS A 1 190 ? -26.374 32.624 61.740 1.00 76.62 190 LYS A C 1
ATOM 1534 O O . LYS A 1 190 ? -26.222 33.432 62.648 1.00 76.62 190 LYS A O 1
ATOM 1539 N N . GLY A 1 191 ? -25.731 32.749 60.572 1.00 69.62 191 GLY A N 1
ATOM 1540 C CA . GLY A 1 191 ? -24.797 33.845 60.274 1.00 69.62 191 GLY A CA 1
ATOM 1541 C C . GLY A 1 191 ? -23.412 33.702 60.921 1.00 69.62 191 GLY A C 1
ATOM 1542 O O . GLY A 1 191 ? -22.664 34.669 61.010 1.00 69.62 191 GLY A O 1
ATOM 1543 N N . GLU A 1 192 ? -23.040 32.498 61.360 1.00 68.00 192 GLU A N 1
ATOM 1544 C CA . GLU A 1 192 ? -21.808 32.217 62.115 1.00 68.00 192 GLU A CA 1
ATOM 1545 C C . GLU A 1 192 ? -20.581 31.938 61.215 1.00 68.00 192 GLU A C 1
ATOM 1547 O O . GLU A 1 192 ? -19.492 31.619 61.701 1.00 68.00 192 GLU A O 1
ATOM 1552 N N . ARG A 1 193 ? -20.728 32.030 59.885 1.00 57.44 193 ARG A N 1
ATOM 1553 C CA . ARG A 1 193 ? -19.637 31.902 58.899 1.00 57.44 193 ARG A CA 1
ATOM 1554 C C . ARG A 1 193 ? -19.799 32.883 57.736 1.00 57.44 193 ARG A C 1
ATOM 1556 O O . ARG A 1 193 ? -20.872 32.985 57.160 1.00 57.44 193 ARG A O 1
ATOM 1563 N N . THR A 1 194 ? -18.692 33.514 57.338 1.00 50.53 194 THR A N 1
ATOM 1564 C CA . THR A 1 194 ? -18.634 34.650 56.395 1.00 50.53 194 THR A CA 1
ATOM 1565 C C . THR A 1 194 ? -18.046 34.337 55.007 1.00 50.53 194 THR A C 1
ATOM 1567 O O . THR A 1 194 ? -17.792 35.262 54.244 1.00 50.53 194 THR A O 1
ATOM 1570 N N . ASN A 1 195 ? -17.850 33.065 54.630 1.00 48.34 195 ASN A N 1
ATOM 1571 C CA . ASN A 1 195 ? -17.191 32.699 53.358 1.00 48.34 195 ASN A CA 1
ATOM 1572 C C . ASN A 1 195 ? -18.136 32.094 52.300 1.00 48.34 195 ASN A C 1
ATOM 1574 O O . ASN A 1 195 ? -17.731 31.192 51.569 1.00 48.34 195 ASN A O 1
ATOM 1578 N N . ILE A 1 196 ? -19.388 32.554 52.212 1.00 52.38 196 ILE A N 1
ATOM 1579 C CA . ILE A 1 196 ? -20.311 32.151 51.137 1.00 52.38 196 ILE A CA 1
ATOM 1580 C C . ILE A 1 196 ? -20.774 33.393 50.378 1.00 52.38 196 ILE A C 1
ATOM 1582 O O . ILE A 1 196 ? -21.136 34.401 50.979 1.00 52.38 196 ILE A O 1
ATOM 1586 N N . PHE A 1 197 ? -20.739 33.303 49.048 1.00 55.38 197 PHE A N 1
ATOM 1587 C CA . PHE A 1 197 ? -21.292 34.300 48.144 1.00 55.38 197 PHE A CA 1
ATOM 1588 C C . PHE A 1 197 ? -22.819 34.260 48.248 1.00 55.38 197 PHE A C 1
ATOM 1590 O O . PHE A 1 197 ? -23.460 33.367 47.694 1.00 55.38 197 PHE A O 1
ATOM 1597 N N . THR A 1 198 ? -23.410 35.211 48.971 1.00 60.94 198 THR A N 1
ATOM 1598 C CA . THR A 1 198 ? -24.816 35.552 48.749 1.00 60.94 198 THR A CA 1
ATOM 1599 C C . THR A 1 198 ? -24.898 36.170 47.360 1.00 60.94 198 THR A C 1
ATOM 1601 O O . THR A 1 198 ? -24.239 37.175 47.077 1.00 60.94 198 THR A O 1
ATOM 1604 N N . GLU A 1 199 ? -25.648 35.542 46.464 1.00 62.75 199 GLU A N 1
ATOM 1605 C CA . GLU A 1 199 ? -25.846 36.079 45.123 1.00 62.75 199 GLU A CA 1
ATOM 1606 C C . GLU A 1 199 ? -26.658 37.385 45.194 1.00 62.75 199 GLU A C 1
ATOM 1608 O O . GLU A 1 199 ? -27.348 37.660 46.178 1.00 62.75 199 GLU A O 1
ATOM 1613 N N . LYS A 1 200 ? -26.593 38.229 44.153 1.00 62.62 200 LYS A N 1
ATOM 1614 C CA . LYS A 1 200 ? -27.273 39.547 44.137 1.00 62.62 200 LYS A CA 1
ATOM 1615 C C . LYS A 1 200 ? -28.794 39.472 44.379 1.00 62.62 200 LYS A C 1
ATOM 1617 O O . LYS A 1 200 ? -29.404 40.481 44.707 1.00 62.62 200 LYS A O 1
ATOM 1622 N N . ASN A 1 201 ? -29.391 38.300 44.187 1.00 66.50 201 ASN A N 1
ATOM 1623 C CA . ASN A 1 201 ? -30.808 37.971 44.363 1.00 66.50 201 ASN A CA 1
ATOM 1624 C C . ASN A 1 201 ? -31.149 37.402 45.761 1.00 66.50 201 ASN A C 1
ATOM 1626 O O . ASN A 1 201 ? -32.307 37.077 46.002 1.00 66.50 201 ASN A O 1
ATOM 1630 N N . GLY A 1 202 ? -30.175 37.258 46.668 1.00 72.00 202 GLY A N 1
ATOM 1631 C CA . GLY A 1 202 ? -30.391 36.731 48.017 1.00 72.00 202 GLY A CA 1
ATOM 1632 C C . GLY A 1 202 ? -30.348 35.202 48.151 1.00 72.00 202 GLY A C 1
ATOM 1633 O O . GLY A 1 202 ? -30.595 34.713 49.253 1.00 72.00 202 GLY A O 1
ATOM 1634 N N . SER A 1 203 ? -30.027 34.436 47.095 1.00 81.44 203 SER A N 1
ATOM 1635 C CA . SER A 1 203 ? -29.812 32.982 47.211 1.00 81.44 203 SER A CA 1
ATOM 1636 C C . SER A 1 203 ? -28.438 32.629 47.778 1.00 81.44 203 SER A C 1
ATOM 1638 O O . SER A 1 203 ? -27.443 33.328 47.566 1.00 81.44 203 SER A O 1
ATOM 1640 N N . PHE A 1 204 ? -28.382 31.497 48.482 1.00 82.19 204 PHE A N 1
ATOM 1641 C CA . PHE A 1 204 ? -27.140 30.921 48.992 1.00 82.19 204 PHE A CA 1
ATOM 1642 C C . PHE A 1 204 ? -26.545 29.958 47.963 1.00 82.19 204 PHE A C 1
ATOM 1644 O O . PHE A 1 204 ? -27.163 28.943 47.635 1.00 82.19 204 PHE A O 1
ATOM 1651 N N . PHE A 1 205 ? -25.343 30.249 47.466 1.00 80.94 205 PHE A N 1
ATOM 1652 C CA . PHE A 1 205 ? -24.639 29.334 46.570 1.00 80.94 205 PHE A CA 1
ATOM 1653 C C . PHE A 1 205 ? -24.038 28.150 47.338 1.00 80.94 205 PHE A C 1
ATOM 1655 O O . PHE A 1 205 ? -23.343 28.329 48.342 1.00 80.94 205 PHE A O 1
ATOM 1662 N N . VAL A 1 206 ? -24.281 26.938 46.842 1.00 79.06 206 VAL A N 1
ATOM 1663 C CA . VAL A 1 206 ? -23.695 25.696 47.348 1.00 79.06 206 VAL A CA 1
ATOM 1664 C C . VAL A 1 206 ? -23.038 24.972 46.180 1.00 79.06 206 VAL A C 1
ATOM 1666 O O . VAL A 1 206 ? -23.702 24.535 45.240 1.00 79.06 206 VAL A O 1
ATOM 1669 N N . ASP A 1 207 ? -21.721 24.819 46.268 1.00 77.25 207 ASP A N 1
ATOM 1670 C CA . ASP A 1 207 ? -20.928 24.071 45.295 1.00 77.25 207 ASP A CA 1
ATOM 1671 C C . ASP A 1 207 ? -21.118 22.559 45.509 1.00 77.25 207 ASP A C 1
ATOM 1673 O O . ASP A 1 207 ? -20.373 21.902 46.239 1.00 77.25 207 ASP A O 1
ATOM 1677 N N . CYS A 1 208 ? -22.216 22.028 44.973 1.00 76.88 208 CYS A N 1
ATOM 1678 C CA . CYS A 1 208 ? -22.613 20.629 45.084 1.00 76.88 208 CYS A CA 1
ATOM 1679 C C . CYS A 1 208 ? -23.372 20.197 43.824 1.00 76.88 208 CYS A C 1
ATOM 1681 O O . CYS A 1 208 ? -24.060 21.003 43.203 1.00 76.88 208 CYS A O 1
ATOM 1683 N N . ASP A 1 209 ? -23.290 18.912 43.480 1.00 77.44 209 ASP A N 1
ATOM 1684 C CA . ASP A 1 209 ? -24.124 18.319 42.433 1.00 77.44 209 ASP A CA 1
ATOM 1685 C C . ASP A 1 209 ? -25.607 18.296 42.878 1.00 77.44 209 ASP A C 1
ATOM 1687 O O . ASP A 1 209 ? -25.897 17.850 43.999 1.00 77.44 209 ASP A O 1
ATOM 1691 N N . PRO A 1 210 ? -26.567 18.738 42.040 1.00 78.50 210 PRO A N 1
ATOM 1692 C CA . PRO A 1 210 ? -27.985 18.772 42.406 1.00 78.50 210 PRO A CA 1
ATOM 1693 C C . PRO A 1 210 ? -28.578 17.416 42.806 1.00 78.50 210 PRO A C 1
ATOM 1695 O O . PRO A 1 210 ? -29.448 17.353 43.677 1.00 78.50 210 PRO A O 1
ATOM 1698 N N . THR A 1 211 ? -28.086 16.320 42.224 1.00 78.62 211 THR A N 1
ATOM 1699 C CA . THR A 1 211 ? -28.525 14.952 42.536 1.00 78.62 211 THR A CA 1
ATOM 1700 C C . THR A 1 211 ? -28.090 14.555 43.942 1.00 78.62 211 THR A C 1
ATOM 1702 O O . THR A 1 211 ? -28.868 13.988 44.706 1.00 78.62 211 THR A O 1
ATOM 1705 N N . VAL A 1 212 ? -26.861 14.911 44.323 1.00 81.88 212 VAL A N 1
ATOM 1706 C CA . VAL A 1 212 ? -26.335 14.684 45.677 1.00 81.88 212 VAL A CA 1
ATOM 1707 C C . VAL A 1 212 ? -27.116 15.524 46.685 1.00 81.88 212 VAL A C 1
ATOM 1709 O O . VAL A 1 212 ? -27.537 15.017 47.725 1.00 81.88 212 VAL A O 1
ATOM 1712 N N . PHE A 1 213 ? -27.357 16.798 46.364 1.00 86.56 213 PHE A N 1
ATOM 1713 C CA . PHE A 1 213 ? -28.089 17.704 47.245 1.00 86.56 213 PHE A CA 1
ATOM 1714 C C . PHE A 1 213 ? -29.548 17.281 47.454 1.00 86.56 213 PHE A C 1
ATOM 1716 O O . PHE A 1 213 ? -30.060 17.431 48.562 1.00 86.56 213 PHE A O 1
ATOM 1723 N N . LYS A 1 214 ? -30.205 16.693 46.444 1.00 84.94 214 LYS A N 1
ATOM 1724 C CA . LYS A 1 214 ? -31.563 16.141 46.573 1.00 84.94 214 LYS A CA 1
ATOM 1725 C C . LYS A 1 214 ? -31.668 15.147 47.737 1.00 84.94 214 LYS A C 1
ATOM 1727 O O . LYS A 1 214 ? -32.577 15.266 48.552 1.00 84.94 214 LYS A O 1
ATOM 1732 N N . HIS A 1 215 ? -30.714 14.228 47.867 1.00 87.31 215 HIS A N 1
ATOM 1733 C CA . HIS A 1 215 ? -30.719 13.238 48.950 1.00 87.31 215 HIS A CA 1
ATOM 1734 C C . HIS A 1 215 ? -30.366 13.831 50.316 1.00 87.31 215 HIS A C 1
ATOM 1736 O O . HIS A 1 215 ? -30.908 13.404 51.334 1.00 87.31 215 HIS A O 1
ATOM 1742 N N . LEU A 1 216 ? -29.499 14.849 50.358 1.00 89.69 216 LEU A N 1
ATOM 1743 C CA . LEU A 1 216 ? -29.274 15.608 51.592 1.00 89.69 216 LEU A CA 1
ATOM 1744 C C . LEU A 1 216 ? -30.558 16.327 52.026 1.00 89.69 216 LEU A C 1
ATOM 1746 O O . LEU A 1 216 ? -30.885 16.351 53.208 1.00 89.69 216 LEU A O 1
ATOM 1750 N N . LEU A 1 217 ? -31.311 16.880 51.074 1.00 88.25 217 LEU A N 1
ATOM 1751 C CA . LEU A 1 217 ? -32.577 17.551 51.342 1.00 88.25 217 LEU A CA 1
ATOM 1752 C C . LEU A 1 217 ? -33.648 16.578 51.858 1.00 88.25 217 LEU A C 1
ATOM 1754 O O . LEU A 1 217 ? -34.360 16.922 52.796 1.00 88.25 217 LEU A O 1
ATOM 1758 N N . GLU A 1 218 ? -33.755 15.374 51.292 1.00 87.81 218 GLU A N 1
ATOM 1759 C CA . GLU A 1 218 ? -34.653 14.312 51.782 1.00 87.81 218 GLU A CA 1
ATOM 1760 C C . GLU A 1 218 ? -34.319 13.896 53.223 1.00 87.81 218 GLU A C 1
ATOM 1762 O O . GLU A 1 218 ? -35.225 13.736 54.044 1.00 87.81 218 GLU A O 1
ATOM 1767 N N . TRP A 1 219 ? -33.030 13.823 53.568 1.00 90.62 219 TRP A N 1
ATOM 1768 C CA . TRP A 1 219 ? -32.587 13.599 54.943 1.00 90.62 219 TRP A CA 1
ATOM 1769 C C . TRP A 1 219 ? -33.014 14.721 55.892 1.00 90.62 219 TRP A C 1
ATOM 1771 O O . TRP A 1 219 ? -33.578 14.452 56.952 1.00 90.62 219 TRP A O 1
ATOM 1781 N N . PHE A 1 220 ? -32.792 15.981 55.512 1.00 87.50 220 PHE A N 1
ATOM 1782 C CA . PHE A 1 220 ? -33.194 17.124 56.335 1.00 87.50 220 PHE A CA 1
ATOM 1783 C C . PHE A 1 220 ? -34.716 17.236 56.493 1.00 87.50 220 PHE A C 1
ATOM 1785 O O . PHE A 1 220 ? -35.192 17.633 57.555 1.00 87.50 220 PHE A O 1
ATOM 1792 N N . LYS A 1 221 ? -35.482 16.877 55.456 1.00 84.50 221 LYS A N 1
ATOM 1793 C CA . LYS A 1 221 ? -36.950 16.946 55.466 1.00 84.50 221 LYS A CA 1
ATOM 1794 C C . LYS A 1 221 ? -37.589 15.807 56.247 1.00 84.50 221 LYS A C 1
ATOM 1796 O O . LYS A 1 221 ? -38.429 16.053 57.104 1.00 84.50 221 LYS A O 1
ATOM 1801 N N . PHE A 1 222 ? -37.197 14.575 55.942 1.00 82.94 222 PHE A N 1
ATOM 1802 C CA . PHE A 1 222 ? -37.926 13.381 56.369 1.00 82.94 222 PHE A CA 1
ATOM 1803 C C . PHE A 1 222 ? -37.091 12.481 57.287 1.00 82.94 222 PHE A C 1
ATOM 1805 O O . PHE A 1 222 ? -37.627 11.662 58.022 1.00 82.94 222 PHE A O 1
ATOM 1812 N N . GLY A 1 223 ? -35.769 12.667 57.339 1.00 81.94 223 GLY A N 1
ATOM 1813 C CA . GLY A 1 223 ? -34.862 11.678 57.928 1.00 81.94 223 GLY A CA 1
ATOM 1814 C C . GLY A 1 223 ? -34.675 10.453 57.035 1.00 81.94 223 GLY A C 1
ATOM 1815 O O . GLY A 1 223 ? -34.095 9.464 57.475 1.00 81.94 223 GLY A O 1
ATOM 1816 N N . ASN A 1 224 ? -35.138 10.523 55.785 1.00 81.12 224 ASN A N 1
ATOM 1817 C CA . ASN A 1 224 ? -34.998 9.431 54.843 1.00 81.12 224 ASN A CA 1
ATOM 1818 C C . ASN A 1 224 ? -33.547 9.333 54.416 1.00 81.12 224 ASN A C 1
ATOM 1820 O O . ASN A 1 224 ? -32.928 10.308 53.977 1.00 81.12 224 ASN A O 1
ATOM 1824 N N . ILE A 1 225 ? -33.017 8.128 54.542 1.00 81.25 225 ILE A N 1
ATOM 1825 C CA . ILE A 1 225 ? -31.756 7.789 53.928 1.00 81.25 225 ILE A CA 1
ATOM 1826 C C . ILE A 1 225 ? -32.030 7.109 52.600 1.00 81.25 225 ILE A C 1
ATOM 1828 O O . ILE A 1 225 ? -33.013 6.390 52.445 1.00 81.25 225 ILE A O 1
ATOM 1832 N N . ILE A 1 226 ? -31.160 7.373 51.636 1.00 74.50 226 ILE A N 1
ATOM 1833 C CA . ILE A 1 226 ? -31.250 6.775 50.311 1.00 74.50 226 ILE A CA 1
ATOM 1834 C C . ILE A 1 226 ? -31.314 5.246 50.413 1.00 74.50 226 ILE A C 1
ATOM 1836 O O . ILE A 1 226 ? -30.483 4.632 51.083 1.00 74.50 226 ILE A O 1
ATOM 1840 N N . ALA A 1 227 ? -32.305 4.638 49.761 1.00 69.19 227 ALA A N 1
ATOM 1841 C CA . ALA A 1 227 ? -32.485 3.192 49.766 1.00 69.19 227 ALA A CA 1
ATOM 1842 C C . ALA A 1 227 ? -31.269 2.479 49.149 1.00 69.19 227 ALA A C 1
ATOM 1844 O O . ALA A 1 227 ? -30.592 3.011 48.266 1.00 69.19 227 ALA A O 1
ATOM 1845 N N . SER A 1 228 ? -30.987 1.248 49.589 1.00 56.19 228 SER A N 1
ATOM 1846 C CA . SER A 1 228 ? -29.864 0.452 49.066 1.00 56.19 228 SER A CA 1
ATOM 1847 C C . SER A 1 228 ? -29.978 0.165 47.562 1.00 56.19 228 SER A C 1
ATOM 1849 O O . SER A 1 228 ? -28.949 0.003 46.907 1.00 56.19 228 SER A O 1
ATOM 1851 N N . SER A 1 229 ? -31.201 0.141 47.018 1.00 48.56 229 SER A N 1
ATOM 1852 C CA . SER A 1 229 ? -31.512 0.015 45.588 1.00 48.56 229 SER A CA 1
ATOM 1853 C C . SER A 1 229 ? -31.105 1.241 44.766 1.00 48.56 229 SER A C 1
ATOM 1855 O O . SER A 1 229 ? -30.684 1.090 43.623 1.00 48.56 229 SER A O 1
ATOM 1857 N N . ASP A 1 230 ? -31.177 2.437 45.356 1.00 54.41 230 ASP A N 1
ATOM 1858 C CA . ASP A 1 230 ? -30.920 3.713 44.673 1.00 54.41 230 ASP A CA 1
ATOM 1859 C C . ASP A 1 230 ? -29.491 4.239 44.925 1.00 54.41 230 ASP A C 1
ATOM 1861 O O . ASP A 1 230 ? -29.016 5.176 44.275 1.00 54.41 230 ASP A O 1
ATOM 1865 N N . LEU A 1 231 ? -28.764 3.624 45.866 1.00 63.78 231 LEU A N 1
ATOM 1866 C CA . LEU A 1 231 ? -27.423 4.026 46.287 1.00 63.78 231 LEU A CA 1
ATOM 1867 C C . LEU A 1 231 ? -26.314 3.388 45.431 1.00 63.78 231 LEU A C 1
ATOM 1869 O O . LEU A 1 231 ? -25.738 2.354 45.778 1.00 63.78 231 LEU A O 1
ATOM 1873 N N . SER A 1 232 ? -25.925 4.063 44.345 1.00 56.47 232 SER A N 1
ATOM 1874 C CA . SER A 1 232 ? -24.734 3.682 43.566 1.00 56.47 232 SER A CA 1
ATOM 1875 C C . SER A 1 232 ? -23.414 3.940 44.330 1.00 56.47 232 SER A C 1
ATOM 1877 O O . SER A 1 232 ? -23.356 4.842 45.173 1.00 56.47 232 SER A O 1
ATOM 1879 N N . PRO A 1 233 ? -22.305 3.225 44.029 1.00 52.97 233 PRO A N 1
ATOM 1880 C CA . PRO A 1 233 ? -20.985 3.508 44.618 1.00 52.97 233 PRO A CA 1
ATOM 1881 C C . PRO A 1 233 ? -20.521 4.962 44.391 1.00 52.97 233 PRO A C 1
ATOM 1883 O O . PRO A 1 233 ? -19.990 5.594 45.306 1.00 52.97 233 PRO A O 1
ATOM 1886 N N . THR A 1 234 ? -20.809 5.485 43.192 1.00 53.22 234 THR A N 1
ATOM 1887 C CA . THR A 1 234 ? -20.795 6.899 42.764 1.00 53.22 234 THR A CA 1
ATOM 1888 C C . THR A 1 234 ? -21.376 7.832 43.797 1.00 53.22 234 THR A C 1
ATOM 1890 O O . THR A 1 234 ? -20.692 8.596 44.486 1.00 53.22 234 THR A O 1
ATOM 1893 N N . LEU A 1 235 ? -22.687 7.701 43.910 1.00 69.00 235 LEU A N 1
ATOM 1894 C CA . LEU A 1 235 ? -23.496 8.538 44.760 1.00 69.00 235 LEU A CA 1
ATOM 1895 C C . LEU A 1 235 ? -23.092 8.381 46.227 1.00 69.00 235 LEU A C 1
ATOM 1897 O O . LEU A 1 235 ? -22.999 9.378 46.930 1.00 69.00 235 LEU A O 1
ATOM 1901 N N . LYS A 1 236 ? -22.716 7.178 46.682 1.00 76.12 236 LYS A N 1
ATOM 1902 C CA . LYS A 1 236 ? -22.207 6.968 48.044 1.00 76.12 236 LYS A CA 1
ATOM 1903 C C . LYS A 1 236 ? -20.907 7.726 48.304 1.00 76.12 236 LYS A C 1
ATOM 1905 O O . LYS A 1 236 ? -20.783 8.356 49.350 1.00 76.12 236 LYS A O 1
ATOM 1910 N N . GLN A 1 237 ? -19.938 7.701 47.386 1.00 69.25 237 GLN A N 1
ATOM 1911 C CA . GLN A 1 237 ? -18.702 8.479 47.544 1.00 69.25 237 GLN A CA 1
ATOM 1912 C C . GLN A 1 237 ? -18.942 9.990 47.466 1.00 69.25 237 GLN A C 1
ATOM 1914 O O . GLN A 1 237 ? -18.333 10.741 48.234 1.00 69.25 237 GLN A O 1
ATOM 1919 N N . GLN A 1 238 ? -19.835 10.439 46.584 1.00 73.38 238 GLN A N 1
ATOM 1920 C CA . GLN A 1 238 ? -20.230 11.844 46.496 1.00 73.38 238 GLN A CA 1
ATOM 1921 C C . GLN A 1 238 ? -20.954 12.303 47.770 1.00 73.38 238 GLN A C 1
ATOM 1923 O O . GLN A 1 238 ? -20.597 13.339 48.322 1.00 73.38 238 GLN A O 1
ATOM 1928 N N . LEU A 1 239 ? -21.872 11.495 48.310 1.00 82.62 239 LEU A N 1
ATOM 1929 C CA . LEU A 1 239 ? -22.546 11.739 49.587 1.00 82.62 239 LEU A CA 1
ATOM 1930 C C . LEU A 1 239 ? -21.556 11.723 50.756 1.00 82.62 239 LEU A C 1
ATOM 1932 O O . LEU A 1 239 ? -21.620 12.604 51.604 1.00 82.62 239 LEU A O 1
ATOM 1936 N N . ILE A 1 240 ? -20.584 10.801 50.794 1.00 78.94 240 ILE A N 1
ATOM 1937 C CA . ILE A 1 240 ? -19.516 10.799 51.813 1.00 78.94 240 ILE A CA 1
ATOM 1938 C C . ILE A 1 240 ? -18.664 12.072 51.719 1.00 78.94 240 ILE A C 1
ATOM 1940 O O . ILE A 1 240 ? -18.318 12.658 52.747 1.00 78.94 240 ILE A O 1
ATOM 1944 N N . SER A 1 241 ? -18.308 12.506 50.510 1.00 76.25 241 SER A N 1
ATOM 1945 C CA . SER A 1 241 ? -17.558 13.747 50.293 1.00 76.25 241 SER A CA 1
ATOM 1946 C C . SER A 1 241 ? -18.373 14.959 50.738 1.00 76.25 241 SER A C 1
ATOM 1948 O O . SER A 1 241 ? -17.870 15.779 51.505 1.00 76.25 241 SER A O 1
ATOM 1950 N N . ALA A 1 242 ? -19.655 15.011 50.377 1.00 80.75 242 ALA A N 1
ATOM 1951 C CA . ALA A 1 242 ? -20.584 16.039 50.822 1.00 80.75 242 ALA A CA 1
ATOM 1952 C C . ALA A 1 242 ? -20.740 16.045 52.353 1.00 80.75 242 ALA A C 1
ATOM 1954 O O . ALA A 1 242 ? -20.690 17.108 52.963 1.00 80.75 242 ALA A O 1
ATOM 1955 N N . CYS A 1 243 ? -20.807 14.880 53.011 1.00 85.12 243 CYS A N 1
ATOM 1956 C CA . CYS A 1 243 ? -20.822 14.790 54.476 1.00 85.12 243 CYS A CA 1
ATOM 1957 C C . CYS A 1 243 ? -19.587 15.436 55.104 1.00 85.12 243 CYS A C 1
ATOM 1959 O O . CYS A 1 243 ? -19.698 16.129 56.113 1.00 85.12 243 CYS A O 1
ATOM 1961 N N . LYS A 1 244 ? -18.402 15.210 54.524 1.00 80.62 244 LYS A N 1
ATOM 1962 C CA . LYS A 1 244 ? -17.145 15.794 55.015 1.00 80.62 244 LYS A CA 1
ATOM 1963 C C . LYS A 1 244 ? -17.111 17.305 54.800 1.00 80.62 244 LYS A C 1
ATOM 1965 O O . LYS A 1 244 ? -16.739 18.032 55.719 1.00 80.62 244 LYS A O 1
ATOM 1970 N N . VAL A 1 245 ? -17.516 17.762 53.614 1.00 81.19 245 VAL A N 1
ATOM 1971 C CA . VAL A 1 245 ? -17.553 19.184 53.247 1.00 81.19 245 VAL A CA 1
ATOM 1972 C C . VAL A 1 245 ? -18.555 19.931 54.124 1.00 81.19 245 VAL A C 1
ATOM 1974 O O . VAL A 1 245 ? -18.180 20.892 54.789 1.00 81.19 245 VAL A O 1
ATOM 1977 N N . PHE A 1 246 ? -19.796 19.447 54.208 1.00 85.19 246 PHE A N 1
ATOM 1978 C CA . PHE A 1 246 ? -20.897 20.088 54.936 1.00 85.19 246 PHE A CA 1
ATOM 1979 C C . PHE A 1 246 ? -20.972 19.723 56.425 1.00 85.19 246 PHE A C 1
ATOM 1981 O O . PHE A 1 246 ? -21.813 20.257 57.148 1.00 85.19 246 PHE A O 1
ATOM 1988 N N . LYS A 1 247 ? -20.059 18.871 56.908 1.00 85.56 247 LYS A N 1
ATOM 1989 C CA . LYS A 1 247 ? -19.969 18.403 58.302 1.00 85.56 247 LYS A CA 1
ATOM 1990 C C . LYS A 1 247 ? -21.249 17.717 58.810 1.00 85.56 247 LYS A C 1
ATOM 1992 O O . LYS A 1 247 ? -21.679 17.973 59.929 1.00 85.56 247 LYS A O 1
ATOM 1997 N N . LEU A 1 248 ? -21.827 16.837 57.993 1.00 90.06 248 LEU A N 1
ATOM 1998 C CA . LEU A 1 248 ? -23.033 16.055 58.308 1.00 90.06 248 LEU A CA 1
ATOM 1999 C C . LEU A 1 248 ? -22.637 14.737 58.978 1.00 90.06 248 LEU A C 1
ATOM 2001 O O . LEU A 1 248 ? -22.305 13.758 58.304 1.00 90.06 248 LEU A O 1
ATOM 2005 N N . LYS A 1 249 ? -22.578 14.722 60.311 1.00 87.00 249 LYS A N 1
ATOM 2006 C CA . LYS A 1 249 ? -22.064 13.563 61.057 1.00 87.00 249 LYS A CA 1
ATOM 2007 C C . LYS A 1 249 ? -23.089 12.444 61.157 1.00 87.00 249 LYS A C 1
ATOM 2009 O O . LYS A 1 249 ? -22.704 11.277 61.056 1.00 87.00 249 LYS A O 1
ATOM 2014 N N . ASN A 1 250 ? -24.358 12.784 61.368 1.00 88.75 250 ASN A N 1
ATOM 2015 C CA . ASN A 1 250 ? -25.395 11.785 61.602 1.00 88.75 250 ASN A CA 1
ATOM 2016 C C . ASN A 1 250 ? -25.754 11.081 60.293 1.00 88.75 250 ASN A C 1
ATOM 2018 O O . ASN A 1 250 ? -25.727 9.853 60.244 1.00 88.75 250 ASN A O 1
ATOM 2022 N N . TYR A 1 251 ? -25.916 11.831 59.203 1.00 88.19 251 TYR A N 1
ATOM 2023 C CA . TYR A 1 251 ? -26.102 11.278 57.866 1.00 88.19 251 TYR A CA 1
ATOM 2024 C C . TYR A 1 251 ? -24.936 10.374 57.463 1.00 88.19 251 TYR A C 1
ATOM 2026 O O . TYR A 1 251 ? -25.147 9.273 56.968 1.00 88.19 251 TYR A O 1
ATOM 2034 N N . TRP A 1 252 ? -23.689 10.772 57.750 1.00 83.81 252 TRP A N 1
ATOM 2035 C CA . TRP A 1 252 ? -22.523 9.921 57.496 1.00 83.81 252 TRP A CA 1
ATOM 2036 C C . TRP A 1 252 ? -22.551 8.610 58.291 1.00 83.81 252 TRP A C 1
ATOM 2038 O O . TRP A 1 252 ? -22.163 7.562 57.767 1.00 83.81 252 TRP A O 1
ATOM 2048 N N . LYS A 1 253 ? -22.994 8.659 59.554 1.00 84.50 253 LYS A N 1
ATOM 2049 C CA . LYS A 1 253 ? -23.116 7.480 60.420 1.00 84.50 253 LYS A CA 1
ATOM 2050 C C . LYS A 1 253 ? -24.163 6.510 59.883 1.00 84.50 253 LYS A C 1
ATOM 2052 O O . LYS A 1 253 ? -23.887 5.316 59.834 1.00 84.50 253 LYS A O 1
ATOM 2057 N N . GLU A 1 254 ? -25.314 7.009 59.454 1.00 83.38 254 GLU A N 1
ATOM 2058 C CA . GLU A 1 254 ? -26.387 6.186 58.896 1.00 83.38 254 GLU A CA 1
ATOM 2059 C C . GLU A 1 254 ? -26.041 5.674 57.479 1.00 83.38 254 GLU A C 1
ATOM 2061 O O . GLU A 1 254 ? -26.188 4.486 57.204 1.00 83.38 254 GLU A O 1
ATOM 2066 N N . LEU A 1 255 ? -25.427 6.494 56.614 1.00 81.12 255 LEU A N 1
ATOM 2067 C CA . LEU A 1 255 ? -24.978 6.109 55.262 1.00 81.12 255 LEU A CA 1
ATOM 2068 C C . LEU A 1 255 ? -23.936 4.976 55.289 1.00 81.12 255 LEU A C 1
ATOM 2070 O O . LEU A 1 255 ? -23.832 4.168 54.359 1.00 81.12 255 LEU A O 1
ATOM 2074 N N . LYS A 1 256 ? -23.143 4.904 56.364 1.00 75.81 256 LYS A N 1
ATOM 2075 C CA . LYS A 1 256 ? -22.196 3.811 56.610 1.00 75.81 256 LYS A CA 1
ATOM 2076 C C . LYS A 1 256 ? -22.874 2.482 56.935 1.00 75.81 256 LYS A C 1
ATOM 2078 O O . LYS A 1 256 ? -22.278 1.453 56.632 1.00 75.81 256 LYS A O 1
ATOM 2083 N N . LYS A 1 257 ? -24.072 2.497 57.527 1.00 76.69 257 LYS A N 1
ATOM 2084 C CA . LYS A 1 257 ? -24.818 1.278 57.871 1.00 76.69 257 LYS A CA 1
ATOM 2085 C C . LYS A 1 257 ? -25.444 0.617 56.649 1.00 76.69 257 LYS A C 1
ATOM 2087 O O . LYS A 1 257 ? -25.662 -0.585 56.674 1.00 76.69 257 LYS A O 1
ATOM 2092 N N . ILE A 1 258 ? -25.698 1.382 55.587 1.00 63.66 258 ILE A N 1
ATOM 2093 C CA . ILE A 1 258 ? -26.307 0.869 54.359 1.00 63.66 258 ILE A CA 1
ATOM 2094 C C . ILE A 1 258 ? -25.271 0.014 53.619 1.00 63.66 258 ILE A C 1
ATOM 2096 O O . ILE A 1 258 ? -24.265 0.566 53.136 1.00 63.66 258 ILE A O 1
ATOM 2100 N N . PRO A 1 259 ? -25.472 -1.310 53.505 1.00 50.53 259 PRO A N 1
ATOM 2101 C CA . PRO A 1 259 ? -24.625 -2.137 52.664 1.00 50.53 259 PRO A CA 1
ATOM 2102 C C . PRO A 1 259 ? -24.779 -1.641 51.227 1.00 50.53 259 PRO A C 1
ATOM 2104 O O . PRO A 1 259 ? -25.886 -1.387 50.756 1.00 50.53 259 PRO A O 1
ATOM 2107 N N . ILE A 1 260 ? -23.663 -1.439 50.526 1.00 48.16 260 ILE A N 1
ATOM 2108 C CA . ILE A 1 260 ? -23.758 -1.189 49.089 1.00 48.16 260 ILE A CA 1
ATOM 2109 C C . ILE A 1 260 ? -24.283 -2.497 48.513 1.00 48.16 260 ILE A C 1
ATOM 2111 O O . ILE A 1 260 ? -23.593 -3.511 48.638 1.00 48.16 260 ILE A O 1
ATOM 2115 N N . ASN A 1 261 ? -25.454 -2.479 47.874 1.00 43.00 261 ASN A N 1
ATOM 2116 C CA . ASN A 1 261 ? -25.913 -3.590 47.045 1.00 43.00 261 ASN A CA 1
ATOM 2117 C C . ASN A 1 261 ? -25.087 -3.611 45.749 1.00 43.00 261 ASN A C 1
ATOM 2119 O O . ASN A 1 261 ? -25.572 -3.536 44.629 1.00 43.00 261 ASN A O 1
ATOM 2123 N N . SER A 1 262 ? -23.768 -3.642 45.905 1.00 43.38 262 SER A N 1
ATOM 2124 C CA . SER A 1 262 ? -22.837 -3.921 44.844 1.00 43.38 262 SER A CA 1
ATOM 2125 C C . SER A 1 262 ? -22.546 -5.403 44.945 1.00 43.38 262 SER A C 1
ATOM 2127 O O . SER A 1 262 ? -21.436 -5.788 45.295 1.00 43.38 262 SER A O 1
ATOM 2129 N N . THR A 1 263 ? -23.516 -6.254 44.628 1.00 40.84 263 THR A N 1
ATOM 2130 C CA . THR A 1 263 ? -23.206 -7.659 44.347 1.00 40.84 263 THR A CA 1
ATOM 2131 C C . THR A 1 263 ? -22.094 -7.710 43.292 1.00 40.84 263 THR A C 1
ATOM 2133 O O . THR A 1 263 ? -21.167 -8.492 43.417 1.00 40.84 263 THR A O 1
ATOM 2136 N N . LEU A 1 264 ? -22.069 -6.750 42.355 1.00 42.78 264 LEU A N 1
ATOM 2137 C CA . LEU A 1 264 ? -20.979 -6.509 41.401 1.00 42.78 264 LEU A CA 1
ATOM 2138 C C . LEU A 1 264 ? -19.699 -5.919 42.006 1.00 42.78 264 LEU A C 1
ATOM 2140 O O . LEU A 1 264 ? -18.619 -6.394 41.698 1.00 42.78 264 LEU A O 1
ATOM 2144 N N . GLY A 1 265 ? -19.779 -4.903 42.865 1.00 41.03 265 GLY A N 1
ATOM 2145 C CA . GLY A 1 265 ? -18.595 -4.309 43.503 1.00 41.03 265 GLY A CA 1
ATOM 2146 C C . GLY A 1 265 ? -17.935 -5.249 44.510 1.00 41.03 265 GLY A C 1
ATOM 2147 O O . GLY A 1 265 ? -16.724 -5.214 44.649 1.00 41.03 265 GLY A O 1
ATOM 2148 N N . GLN A 1 266 ? -18.701 -6.132 45.154 1.00 37.91 266 GLN A N 1
ATOM 2149 C CA . GLN A 1 266 ? -18.206 -7.215 46.001 1.00 37.91 266 GLN A CA 1
ATOM 2150 C C . GLN A 1 266 ? -17.768 -8.427 45.173 1.00 37.91 266 GLN A C 1
ATOM 2152 O O . GLN A 1 266 ? -16.746 -8.998 45.512 1.00 37.91 266 GLN A O 1
ATOM 2157 N N . LEU A 1 267 ? -18.421 -8.779 44.055 1.00 40.97 267 LEU A N 1
ATOM 2158 C CA . LEU A 1 267 ? -17.888 -9.770 43.104 1.00 40.97 267 LEU A CA 1
ATOM 2159 C C . LEU A 1 267 ? -16.541 -9.301 42.536 1.00 40.97 267 LEU A C 1
ATOM 2161 O O . LEU A 1 267 ? -15.560 -10.019 42.651 1.00 40.97 267 LEU A O 1
ATOM 2165 N N . PHE A 1 268 ? -16.440 -8.080 42.010 1.00 43.06 268 PHE A N 1
ATOM 2166 C CA . PHE A 1 268 ? -15.191 -7.541 41.465 1.00 43.06 268 PHE A CA 1
ATOM 2167 C C . PHE A 1 268 ? -14.146 -7.214 42.550 1.00 43.06 268 PHE A C 1
ATOM 2169 O O . PHE A 1 268 ? -12.964 -7.414 42.289 1.00 43.06 268 PHE A O 1
ATOM 2176 N N . ASN A 1 269 ? -14.537 -6.806 43.771 1.00 36.72 269 ASN A N 1
ATOM 2177 C CA . ASN A 1 269 ? -13.593 -6.630 44.891 1.00 36.72 269 ASN A CA 1
ATOM 2178 C C . ASN A 1 269 ? -13.100 -7.964 45.474 1.00 36.72 269 ASN A C 1
ATOM 2180 O O . ASN A 1 269 ? -11.926 -8.072 45.813 1.00 36.72 269 ASN A O 1
ATOM 2184 N N . ASN A 1 270 ? -13.958 -8.985 45.572 1.00 36.22 270 ASN A N 1
ATOM 2185 C CA . ASN A 1 270 ? -13.568 -10.322 46.039 1.00 36.22 270 ASN A CA 1
ATOM 2186 C C . ASN A 1 270 ? -12.787 -11.093 44.956 1.00 36.22 270 ASN A C 1
ATOM 2188 O O . ASN A 1 270 ? -11.995 -11.972 45.283 1.00 36.22 270 ASN A O 1
ATOM 2192 N N . HIS A 1 271 ? -12.945 -10.718 43.681 1.00 37.88 271 HIS A N 1
ATOM 2193 C CA . HIS A 1 271 ? -12.166 -11.194 42.533 1.00 37.88 271 HIS A CA 1
ATOM 2194 C C . HIS A 1 271 ? -11.031 -10.237 42.113 1.00 37.88 271 HIS A C 1
ATOM 2196 O O . HIS A 1 271 ? -10.551 -10.336 40.984 1.00 37.88 271 HIS A O 1
ATOM 2202 N N . MET A 1 272 ? -10.535 -9.363 43.003 1.00 30.84 272 MET A N 1
ATOM 2203 C CA . MET A 1 272 ? -9.463 -8.379 42.721 1.00 30.84 272 MET A CA 1
ATOM 2204 C C . MET A 1 272 ? -8.141 -8.962 42.182 1.00 30.84 272 MET A C 1
ATOM 2206 O O . MET A 1 272 ? -7.269 -8.200 41.775 1.00 30.84 272 MET A O 1
ATOM 2210 N N . ASN A 1 273 ? -8.004 -10.291 42.100 1.00 36.88 273 ASN A N 1
ATOM 2211 C CA . ASN A 1 273 ? -6.890 -10.967 41.429 1.00 36.88 273 ASN A CA 1
ATOM 2212 C C . ASN A 1 273 ? -7.279 -11.806 40.197 1.00 36.88 273 ASN A C 1
ATOM 2214 O O . ASN A 1 273 ? -6.392 -12.170 39.425 1.00 36.88 273 ASN A O 1
ATOM 2218 N N . SER A 1 274 ? -8.561 -12.113 39.951 1.00 45.88 274 SER A N 1
ATOM 2219 C CA . SER A 1 274 ? -8.958 -12.853 38.748 1.00 45.88 274 SER A CA 1
ATOM 2220 C C . SER A 1 274 ? -9.465 -11.892 37.687 1.00 45.88 274 SER A C 1
ATOM 2222 O O . SER A 1 274 ? -10.641 -11.554 37.624 1.00 45.88 274 SER A O 1
ATOM 2224 N N . LYS A 1 275 ? -8.579 -11.532 36.764 1.00 51.94 275 LYS A N 1
ATOM 2225 C CA . LYS A 1 275 ? -8.940 -10.866 35.509 1.00 51.94 275 LYS A CA 1
ATOM 2226 C C . LYS A 1 275 ? -9.706 -11.802 34.546 1.00 51.94 275 LYS A C 1
ATOM 2228 O O . LYS A 1 275 ? -9.817 -11.507 33.369 1.00 51.94 275 LYS A O 1
ATOM 2233 N N . TYR A 1 276 ? -10.242 -12.928 35.026 1.00 58.97 276 TYR A N 1
ATOM 2234 C CA . TYR A 1 276 ? -10.900 -13.973 34.244 1.00 58.97 276 TYR A CA 1
ATOM 2235 C C . TYR A 1 276 ? -12.339 -14.167 34.720 1.00 58.97 276 TYR A C 1
ATOM 2237 O O . TYR A 1 276 ? -12.588 -14.810 35.734 1.00 58.97 276 TYR A O 1
ATOM 2245 N N . PHE A 1 277 ? -13.283 -13.630 33.959 1.00 64.00 277 PHE A N 1
ATOM 2246 C CA . PHE A 1 277 ? -14.721 -13.655 34.216 1.00 64.00 277 PHE A CA 1
ATOM 2247 C C . PHE A 1 277 ? -15.470 -14.569 33.245 1.00 64.00 277 PHE A C 1
ATOM 2249 O O . PHE A 1 277 ? -16.672 -14.418 33.085 1.00 64.00 277 PHE A O 1
ATOM 2256 N N . ARG A 1 278 ? -14.794 -15.515 32.586 1.00 71.00 278 ARG A N 1
ATOM 2257 C CA . ARG A 1 278 ? -15.397 -16.344 31.533 1.00 71.00 278 ARG A CA 1
ATOM 2258 C C . ARG A 1 278 ? -16.680 -17.050 31.968 1.00 71.00 278 ARG A C 1
ATOM 2260 O O . ARG A 1 278 ? -16.748 -17.597 33.065 1.00 71.00 278 ARG A O 1
ATOM 2267 N N . ASN A 1 279 ? -17.644 -17.147 31.051 1.00 70.25 279 ASN A N 1
ATOM 2268 C CA . ASN A 1 279 ? -18.934 -17.828 31.245 1.00 70.25 279 ASN A CA 1
ATOM 2269 C C . ASN A 1 279 ? -19.831 -17.227 32.345 1.00 70.25 279 ASN A C 1
ATOM 2271 O O . ASN A 1 279 ? -20.792 -17.870 32.771 1.00 70.25 279 ASN A O 1
ATOM 2275 N N . MET A 1 280 ? -19.531 -16.019 32.826 1.00 71.50 280 MET A N 1
ATOM 2276 C CA . MET A 1 280 ? -20.328 -15.368 33.863 1.00 71.50 280 MET A CA 1
ATOM 2277 C C . MET A 1 280 ? -21.589 -14.733 33.275 1.00 71.50 280 MET A C 1
ATOM 2279 O O . MET A 1 280 ? -21.588 -14.224 32.154 1.00 71.50 280 MET A O 1
ATOM 2283 N N . LYS A 1 281 ? -22.674 -14.743 34.052 1.00 75.19 281 LYS A N 1
ATOM 2284 C CA . LYS A 1 281 ? -23.948 -14.122 33.683 1.00 75.19 281 LYS A CA 1
ATOM 2285 C C . LYS A 1 281 ? -24.130 -12.813 34.442 1.00 75.19 281 LYS A C 1
ATOM 2287 O O . LYS A 1 281 ? -24.265 -12.811 35.659 1.00 75.19 281 LYS A O 1
ATOM 2292 N N . PHE A 1 282 ? -24.174 -11.724 33.691 1.00 75.56 282 PHE A N 1
ATOM 2293 C CA . PHE A 1 282 ? -24.442 -10.357 34.135 1.00 75.56 282 PHE A CA 1
ATOM 2294 C C . PHE A 1 282 ? -25.754 -9.802 33.560 1.00 75.56 282 PHE A C 1
ATOM 2296 O O . PHE A 1 282 ? -26.023 -8.601 33.663 1.00 75.56 282 PHE A O 1
ATOM 2303 N N . SER A 1 283 ? -26.551 -10.657 32.914 1.00 74.44 283 SER A N 1
ATOM 2304 C CA . SER A 1 283 ? -27.759 -10.263 32.200 1.00 74.44 283 SER A CA 1
ATOM 2305 C C . SER A 1 283 ? -28.715 -9.471 33.097 1.00 74.44 283 SER A C 1
ATOM 2307 O O . SER A 1 283 ? -29.034 -9.897 34.205 1.00 74.44 283 SER A O 1
ATOM 2309 N N . GLY A 1 284 ? -29.190 -8.326 32.606 1.00 68.88 284 GLY A N 1
ATOM 2310 C CA . GLY A 1 284 ? -30.139 -7.446 33.296 1.00 68.88 284 GLY A CA 1
ATOM 2311 C C . GLY A 1 284 ? -29.557 -6.613 34.444 1.00 68.88 284 GLY A C 1
ATOM 2312 O O . GLY A 1 284 ? -30.277 -5.796 35.009 1.00 68.88 284 GLY A O 1
ATOM 2313 N N . MET A 1 285 ? -28.276 -6.780 34.785 1.00 72.44 285 MET A N 1
ATOM 2314 C CA . MET A 1 285 ? -27.647 -6.029 35.875 1.00 72.44 285 MET A CA 1
ATOM 2315 C C . MET A 1 285 ? -27.339 -4.577 35.488 1.00 72.44 285 MET A C 1
ATOM 2317 O O . MET A 1 285 ? -27.233 -4.240 34.308 1.00 72.44 285 MET A O 1
ATOM 2321 N N . GLU A 1 286 ? -27.110 -3.724 36.487 1.00 69.12 286 GLU A N 1
ATOM 2322 C CA . GLU A 1 286 ? -26.505 -2.405 36.297 1.00 69.12 286 GLU A CA 1
ATOM 2323 C C . GLU A 1 286 ? -25.043 -2.410 36.763 1.00 69.12 286 GLU A C 1
ATOM 2325 O O . GLU A 1 286 ? -24.734 -2.715 37.913 1.00 69.12 286 GLU A O 1
ATOM 2330 N N . ILE A 1 287 ? -24.132 -2.076 35.851 1.00 67.44 287 ILE A N 1
ATOM 2331 C CA . ILE A 1 287 ? -22.695 -1.956 36.088 1.00 67.44 287 ILE A CA 1
ATOM 2332 C C . ILE A 1 287 ? -22.339 -0.485 35.923 1.00 67.44 287 ILE A C 1
ATOM 2334 O O . ILE A 1 287 ? -22.425 0.064 34.827 1.00 67.44 287 ILE A O 1
ATOM 2338 N N . ALA A 1 288 ? -21.906 0.167 36.996 1.00 60.97 288 ALA A N 1
ATOM 2339 C CA . ALA A 1 288 ? -21.582 1.584 36.947 1.00 60.97 288 ALA A CA 1
ATOM 2340 C C . ALA A 1 288 ? -20.199 1.887 37.520 1.00 60.97 288 ALA A C 1
ATOM 2342 O O . ALA A 1 288 ? -19.793 1.277 38.506 1.00 60.97 288 ALA A O 1
ATOM 2343 N N . LEU A 1 289 ? -19.516 2.875 36.930 1.00 50.69 289 LEU A N 1
ATOM 2344 C CA . LEU A 1 289 ? -18.330 3.542 37.498 1.00 50.69 289 LEU A CA 1
ATOM 2345 C C . LEU A 1 289 ? -17.131 2.611 37.737 1.00 50.69 289 LEU A C 1
ATOM 2347 O O . LEU A 1 289 ? -16.284 2.859 38.594 1.00 50.69 289 LEU A O 1
ATOM 2351 N N . ILE A 1 290 ? -17.056 1.539 36.953 1.00 61.44 290 ILE A N 1
ATOM 2352 C CA . ILE A 1 290 ? -15.972 0.561 36.989 1.00 61.44 290 ILE A CA 1
ATOM 2353 C C . ILE A 1 290 ? -15.065 0.768 35.775 1.00 61.44 290 ILE A C 1
ATOM 2355 O O . ILE A 1 290 ? -15.508 1.168 34.698 1.00 61.44 290 ILE A O 1
ATOM 2359 N N . THR A 1 291 ? -13.773 0.501 35.957 1.00 61.47 291 THR A N 1
ATOM 2360 C CA . THR A 1 291 ? -12.811 0.410 34.858 1.00 61.47 291 THR A CA 1
ATOM 2361 C C . THR A 1 291 ? -12.435 -1.048 34.628 1.00 61.47 291 THR A C 1
ATOM 2363 O O . THR A 1 291 ? -11.750 -1.655 35.445 1.00 61.47 291 THR A O 1
ATOM 2366 N N . PHE A 1 292 ? -12.852 -1.577 33.488 1.00 69.56 292 PHE A N 1
ATOM 2367 C CA . PHE A 1 292 ? -12.315 -2.778 32.875 1.00 69.56 292 PHE A CA 1
ATOM 2368 C C . PHE A 1 292 ? -11.297 -2.338 31.831 1.00 69.56 292 PHE A C 1
ATOM 2370 O O . PHE A 1 292 ? -11.661 -1.866 30.757 1.00 69.56 292 PHE A O 1
ATOM 2377 N N . SER A 1 293 ? -10.015 -2.432 32.159 1.00 64.06 293 SER A N 1
ATOM 2378 C CA . SER A 1 293 ? -8.941 -2.120 31.222 1.00 64.06 293 SER A CA 1
ATOM 2379 C C . SER A 1 293 ? -7.867 -3.186 31.288 1.00 64.06 293 SER A C 1
ATOM 2381 O O . SER A 1 293 ? -7.477 -3.553 32.391 1.00 64.06 293 SER A O 1
ATOM 2383 N N . TYR A 1 294 ? -7.405 -3.651 30.123 1.00 50.34 294 TYR A N 1
ATOM 2384 C CA . TYR A 1 294 ? -6.294 -4.593 29.926 1.00 50.34 294 TYR A CA 1
ATOM 2385 C C . TYR A 1 294 ? -6.366 -5.880 30.778 1.00 50.34 294 TYR A C 1
ATOM 2387 O O . TYR A 1 294 ? -6.404 -5.873 32.006 1.00 50.34 294 TYR A O 1
ATOM 2395 N N . HIS A 1 295 ? -6.272 -7.039 30.125 1.00 53.88 295 HIS A N 1
ATOM 2396 C CA . HIS A 1 295 ? -6.238 -8.371 30.754 1.00 53.88 295 HIS A CA 1
ATOM 2397 C C . HIS A 1 295 ? -7.564 -8.910 31.312 1.00 53.88 295 HIS A C 1
ATOM 2399 O O . HIS A 1 295 ? -7.576 -10.078 31.684 1.00 53.88 295 HIS A O 1
ATOM 2405 N N . TYR A 1 296 ? -8.651 -8.129 31.356 1.00 64.38 296 TYR A N 1
ATOM 2406 C CA . TYR A 1 296 ? -9.967 -8.660 31.725 1.00 64.38 296 TYR A CA 1
ATOM 2407 C C . TYR A 1 296 ? -10.529 -9.542 30.608 1.00 64.38 296 TYR A C 1
ATOM 2409 O O . TYR A 1 296 ? -10.604 -9.133 29.449 1.00 64.38 296 TYR A O 1
ATOM 2417 N N . ASP A 1 297 ? -10.928 -10.748 30.978 1.00 73.88 297 ASP A N 1
ATOM 2418 C CA . ASP A 1 297 ? -11.400 -11.793 30.092 1.00 73.88 297 ASP A CA 1
ATOM 2419 C C . ASP A 1 297 ? -12.861 -12.109 30.393 1.00 73.88 297 ASP A C 1
ATOM 2421 O O . ASP A 1 297 ? -13.197 -12.734 31.395 1.00 73.88 297 ASP A O 1
ATOM 2425 N N . PHE A 1 298 ? -13.724 -11.654 29.500 1.00 82.75 298 PHE A N 1
ATOM 2426 C CA . PHE A 1 298 ? -15.163 -11.841 29.517 1.00 82.75 298 PHE A CA 1
ATOM 2427 C C . PHE A 1 298 ? -15.620 -12.806 28.418 1.00 82.75 298 PHE A C 1
ATOM 2429 O O . PHE A 1 298 ? -16.720 -12.666 27.877 1.00 82.75 298 PHE A O 1
ATOM 2436 N N . ILE A 1 299 ? -14.776 -13.775 28.050 1.00 82.19 299 ILE A N 1
ATOM 2437 C CA . ILE A 1 299 ? -15.135 -14.742 27.016 1.00 82.19 299 ILE A CA 1
ATOM 2438 C C . ILE A 1 299 ? -16.374 -15.534 27.445 1.00 82.19 299 ILE A C 1
ATOM 2440 O O . ILE A 1 299 ? -16.443 -16.067 28.554 1.00 82.19 299 ILE A O 1
ATOM 2444 N N . ASN A 1 300 ? -17.346 -15.635 26.539 1.00 81.12 300 ASN A N 1
ATOM 2445 C CA . ASN A 1 300 ? -18.626 -16.315 26.751 1.00 81.12 300 ASN A CA 1
ATOM 2446 C C . ASN A 1 300 ? -19.471 -15.740 27.909 1.00 81.12 300 ASN A C 1
ATOM 2448 O O . ASN A 1 300 ? -20.313 -16.438 28.471 1.00 81.12 300 ASN A O 1
ATOM 2452 N N . CYS A 1 301 ? -19.237 -14.486 28.305 1.00 83.56 301 CYS A N 1
ATOM 2453 C CA . CYS A 1 301 ? -20.072 -13.820 29.301 1.00 83.56 301 CYS A CA 1
ATOM 2454 C C . CYS A 1 301 ? -21.414 -13.380 28.727 1.00 83.56 301 CYS A C 1
ATOM 2456 O O . CYS A 1 301 ? -21.503 -12.950 27.580 1.00 83.56 301 CYS A O 1
ATOM 2458 N N . ASP A 1 302 ? -22.445 -13.393 29.560 1.00 84.88 302 ASP A N 1
ATOM 2459 C CA . ASP A 1 302 ? -23.769 -12.901 29.201 1.00 84.88 302 ASP A CA 1
ATOM 2460 C C . ASP A 1 302 ? -24.051 -11.544 29.850 1.00 84.88 302 ASP A C 1
ATOM 2462 O O . ASP A 1 302 ? -24.415 -11.474 31.016 1.00 84.88 302 ASP A O 1
ATOM 2466 N N . PHE A 1 303 ? -23.895 -10.470 29.086 1.00 90.75 303 PHE A N 1
ATOM 2467 C CA . PHE A 1 303 ? -24.269 -9.091 29.412 1.00 90.75 303 PHE A CA 1
ATOM 2468 C C . PHE A 1 303 ? -25.594 -8.665 28.756 1.00 90.75 303 PHE A C 1
ATOM 2470 O O . PHE A 1 303 ? -25.823 -7.474 28.514 1.00 90.75 303 PHE A O 1
ATOM 2477 N N . SER A 1 304 ? -26.463 -9.608 28.384 1.00 89.62 304 SER A N 1
ATOM 2478 C CA . SER A 1 304 ? -27.714 -9.238 27.725 1.00 89.62 304 SER A CA 1
ATOM 2479 C C . SER A 1 304 ? -28.590 -8.375 28.634 1.00 89.62 304 SER A C 1
ATOM 2481 O O . SER A 1 304 ? -28.715 -8.612 29.829 1.00 89.62 304 SER A O 1
ATOM 2483 N N . LYS A 1 305 ? -29.189 -7.313 28.090 1.00 85.38 305 LYS A N 1
ATOM 2484 C CA . LYS A 1 305 ? -30.020 -6.342 28.831 1.00 85.38 305 LYS A CA 1
ATOM 2485 C C . LYS A 1 305 ? -29.307 -5.625 29.993 1.00 85.38 305 LYS A C 1
ATOM 2487 O O . LYS A 1 305 ? -29.961 -4.896 30.735 1.00 85.38 305 LYS A O 1
ATOM 2492 N N . THR A 1 306 ? -27.995 -5.793 30.154 1.00 84.12 306 THR A N 1
ATOM 2493 C CA . THR A 1 306 ? -27.202 -5.110 31.182 1.00 84.12 306 THR A CA 1
ATOM 2494 C C . THR A 1 306 ? -27.118 -3.615 30.876 1.00 84.12 306 THR A C 1
ATOM 2496 O O . THR A 1 306 ? -26.966 -3.211 29.721 1.00 84.12 306 THR A O 1
ATOM 2499 N N . THR A 1 307 ? -27.195 -2.778 31.908 1.00 81.94 307 THR A N 1
ATOM 2500 C CA . THR A 1 307 ? -26.986 -1.332 31.794 1.00 81.94 307 THR A CA 1
ATOM 2501 C C . THR A 1 307 ? -25.599 -0.967 32.313 1.00 81.94 307 THR A C 1
ATOM 2503 O O . THR A 1 307 ? -25.305 -1.155 33.485 1.00 81.94 307 THR A O 1
ATOM 2506 N N . PHE A 1 308 ? -24.747 -0.425 31.450 1.00 82.44 308 PHE A N 1
ATOM 2507 C CA . PHE A 1 308 ? -23.446 0.128 31.800 1.00 82.44 308 PHE A CA 1
ATOM 2508 C C . PHE A 1 308 ? -23.545 1.651 31.916 1.00 82.44 308 PHE A C 1
ATOM 2510 O O . PHE A 1 308 ? -24.007 2.305 30.978 1.00 82.44 308 PHE A O 1
ATOM 2517 N N . ARG A 1 309 ? -23.093 2.236 33.032 1.00 74.31 309 ARG A N 1
ATOM 2518 C CA . ARG A 1 309 ? -23.045 3.698 33.222 1.00 74.31 309 ARG A CA 1
ATOM 2519 C C . ARG A 1 309 ? -21.668 4.175 33.648 1.00 74.31 309 ARG A C 1
ATOM 2521 O O . ARG A 1 309 ? -21.155 3.728 34.670 1.00 74.31 309 ARG A O 1
ATOM 2528 N N . ASN A 1 310 ? -21.083 5.127 32.925 1.00 62.06 310 ASN A N 1
ATOM 2529 C CA . ASN A 1 310 ? -19.765 5.682 33.273 1.00 62.06 310 ASN A CA 1
ATOM 2530 C C . ASN A 1 310 ? -18.682 4.600 33.447 1.00 62.06 310 ASN A C 1
ATOM 2532 O O . ASN A 1 310 ? -17.806 4.708 34.305 1.00 62.06 310 ASN A O 1
ATOM 2536 N N . VAL A 1 311 ? -18.774 3.522 32.666 1.00 73.81 311 VAL A N 1
ATOM 2537 C CA . VAL A 1 311 ? -17.813 2.418 32.686 1.00 73.81 311 VAL A CA 1
ATOM 2538 C C . VAL A 1 311 ? -16.715 2.708 31.670 1.00 73.81 311 VAL A C 1
ATOM 2540 O O . VAL A 1 311 ? -16.993 3.127 30.545 1.00 73.81 311 VAL A O 1
ATOM 2543 N N . ARG A 1 312 ? -15.460 2.466 32.053 1.00 69.69 312 ARG A N 1
ATOM 2544 C CA . ARG A 1 312 ? -14.341 2.397 31.107 1.00 69.69 312 ARG A CA 1
ATOM 2545 C C . ARG A 1 312 ? -14.134 0.932 30.747 1.00 69.69 312 ARG A C 1
ATOM 2547 O O . ARG A 1 312 ? -13.787 0.156 31.624 1.00 69.69 312 ARG A O 1
ATOM 2554 N N . PHE A 1 313 ? -14.391 0.555 29.504 1.00 81.94 313 PHE A N 1
ATOM 2555 C CA . PHE A 1 313 ? -14.357 -0.816 29.014 1.00 81.94 313 PHE A CA 1
ATOM 2556 C C . PHE A 1 313 ? -13.398 -0.915 27.824 1.00 81.94 313 PHE A C 1
ATOM 2558 O O . PHE A 1 313 ? -13.777 -0.731 26.672 1.00 81.94 313 PHE A O 1
ATOM 2565 N N . GLU A 1 314 ? -12.124 -1.150 28.106 1.00 82.38 314 GLU A N 1
ATOM 2566 C CA . GLU A 1 314 ? -11.028 -0.984 27.154 1.00 82.38 314 GLU A CA 1
ATOM 2567 C C . GLU A 1 314 ? -10.143 -2.227 27.103 1.00 82.38 314 GLU A C 1
ATOM 2569 O O . GLU A 1 314 ? -9.752 -2.773 28.132 1.00 82.38 314 GLU A O 1
ATOM 2574 N N . ASN A 1 315 ? -9.763 -2.661 25.905 1.00 77.31 315 ASN A N 1
ATOM 2575 C CA . ASN A 1 315 ? -8.754 -3.699 25.682 1.00 77.31 315 ASN A CA 1
ATOM 2576 C C . ASN A 1 315 ? -9.009 -4.990 26.490 1.00 77.31 315 ASN A C 1
ATOM 2578 O O . ASN A 1 315 ? -8.084 -5.609 27.023 1.00 77.31 315 ASN A O 1
ATOM 2582 N N . CYS A 1 316 ? -10.284 -5.368 26.612 1.00 81.69 316 CYS A N 1
ATOM 2583 C CA . CYS A 1 316 ? -10.734 -6.591 27.271 1.00 81.69 316 CYS A CA 1
ATOM 2584 C C . CYS A 1 316 ? -11.013 -7.686 26.233 1.00 81.69 316 CYS A C 1
ATOM 2586 O O . CYS A 1 316 ? -11.450 -7.393 25.119 1.00 81.69 316 CYS A O 1
ATOM 2588 N N . LEU A 1 317 ? -10.806 -8.950 26.609 1.00 82.00 317 LEU A N 1
ATOM 2589 C CA . LEU A 1 317 ? -11.185 -10.090 25.776 1.00 82.00 317 LEU A CA 1
ATOM 2590 C C . LEU A 1 317 ? -12.678 -10.334 25.945 1.00 82.00 317 LEU A C 1
ATOM 2592 O O . LEU A 1 317 ? -13.134 -10.595 27.051 1.00 82.00 317 LEU A O 1
ATOM 2596 N N . ILE A 1 318 ? -13.438 -10.249 24.860 1.00 90.12 318 ILE A N 1
ATOM 2597 C CA . ILE A 1 318 ? -14.895 -10.398 24.909 1.00 90.12 318 ILE A CA 1
ATOM 2598 C C . ILE A 1 318 ? -15.403 -11.496 23.979 1.00 90.12 318 ILE A C 1
ATOM 2600 O O . ILE A 1 318 ? -16.591 -11.524 23.717 1.00 90.12 318 ILE A O 1
ATOM 2604 N N . ASP A 1 319 ? -14.565 -12.390 23.445 1.00 88.19 319 ASP A N 1
ATOM 2605 C CA . ASP A 1 319 ? -15.010 -13.385 22.451 1.00 88.19 319 ASP A CA 1
ATOM 2606 C C . ASP A 1 319 ? -16.245 -14.176 22.934 1.00 88.19 319 ASP A C 1
ATOM 2608 O O . ASP A 1 319 ? -16.298 -14.633 24.073 1.00 88.19 319 ASP A O 1
ATOM 2612 N N . LYS A 1 320 ? -17.269 -14.310 22.086 1.00 88.12 320 LYS A N 1
ATOM 2613 C CA . LYS A 1 320 ? -18.567 -14.948 22.386 1.00 88.12 320 LYS A CA 1
ATOM 2614 C C . LYS A 1 320 ? -19.397 -14.278 23.481 1.00 88.12 320 LYS A C 1
ATOM 2616 O O . LYS A 1 320 ? -20.410 -14.833 23.897 1.00 88.12 320 LYS A O 1
ATOM 2621 N N . ALA A 1 321 ? -19.002 -13.101 23.960 1.00 91.88 321 ALA A N 1
ATOM 2622 C CA . ALA A 1 321 ? -19.812 -12.364 24.915 1.00 91.88 321 ALA A CA 1
ATOM 2623 C C . ALA A 1 321 ? -21.119 -11.884 24.268 1.00 91.88 321 ALA A C 1
ATOM 2625 O O . ALA A 1 321 ? -21.139 -11.420 23.120 1.00 91.88 321 ALA A O 1
ATOM 2626 N N . ASN A 1 322 ? -22.205 -11.978 25.028 1.00 92.56 322 ASN A N 1
ATOM 2627 C CA . ASN A 1 322 ? -23.544 -11.582 24.629 1.00 92.56 322 ASN A CA 1
ATOM 2628 C C . ASN A 1 322 ? -23.905 -10.225 25.241 1.00 92.56 322 ASN A C 1
ATOM 2630 O O . ASN A 1 322 ? -24.102 -10.128 26.438 1.00 92.56 322 ASN A O 1
ATOM 2634 N N . PHE A 1 323 ? -24.038 -9.189 24.428 1.00 94.00 323 PHE A N 1
ATOM 2635 C CA . PHE A 1 323 ? -24.492 -7.844 24.791 1.00 94.00 323 PHE A CA 1
ATOM 2636 C C . PHE A 1 323 ? -25.895 -7.530 24.244 1.00 94.00 323 PHE A C 1
ATOM 2638 O O . PHE A 1 323 ? -26.258 -6.360 24.103 1.00 94.00 323 PHE A O 1
ATOM 2645 N N . ALA A 1 324 ? -26.696 -8.542 23.897 1.00 93.25 324 ALA A N 1
ATOM 2646 C CA . ALA A 1 324 ? -28.001 -8.317 23.285 1.00 93.25 324 ALA A CA 1
ATOM 2647 C C . ALA A 1 324 ? -28.906 -7.445 24.168 1.00 93.25 324 ALA A C 1
ATOM 2649 O O . ALA A 1 324 ? -29.158 -7.760 25.331 1.00 93.25 324 ALA A O 1
ATOM 2650 N N . GLY A 1 325 ? -29.400 -6.332 23.628 1.00 91.12 325 GLY A N 1
ATOM 2651 C CA . GLY A 1 325 ? -30.246 -5.378 24.348 1.00 91.12 325 GLY A CA 1
ATOM 2652 C C . GLY A 1 325 ? -29.552 -4.611 25.480 1.00 91.12 325 GLY A C 1
ATOM 2653 O O . GLY A 1 325 ? -30.240 -3.920 26.235 1.00 91.12 325 GLY A O 1
ATOM 2654 N N . ALA A 1 326 ? -28.227 -4.725 25.628 1.00 93.50 326 ALA A N 1
ATOM 2655 C CA . ALA A 1 326 ? -27.475 -3.963 26.616 1.00 93.50 326 ALA A CA 1
ATOM 2656 C C . ALA A 1 326 ? -27.547 -2.453 26.325 1.00 93.50 326 ALA A C 1
ATOM 2658 O O . ALA A 1 326 ? -27.706 -2.017 25.181 1.00 93.50 326 ALA A O 1
ATOM 2659 N N . LYS A 1 327 ? -27.432 -1.637 27.373 1.00 91.31 327 LYS A N 1
ATOM 2660 C CA . LYS A 1 327 ? -27.411 -0.173 27.275 1.00 91.31 327 LYS A CA 1
ATOM 2661 C C . LYS A 1 327 ? -26.107 0.343 27.850 1.00 91.31 327 LYS A C 1
ATOM 2663 O O . LYS A 1 327 ? -25.862 0.157 29.031 1.00 91.31 327 LYS A O 1
ATOM 2668 N N . MET A 1 328 ? -25.297 1.020 27.053 1.00 91.69 328 MET A N 1
ATOM 2669 C CA . MET A 1 328 ? -24.088 1.697 27.507 1.00 91.69 328 MET A CA 1
ATOM 2670 C C . MET A 1 328 ? -24.317 3.204 27.472 1.00 91.69 328 MET A C 1
ATOM 2672 O O . MET A 1 328 ? -24.628 3.759 26.421 1.00 91.69 328 MET A O 1
ATOM 2676 N N . ILE A 1 329 ? -24.196 3.856 28.625 1.00 85.31 329 ILE A N 1
ATOM 2677 C CA . ILE A 1 329 ? -24.490 5.279 28.804 1.00 85.31 329 ILE A CA 1
ATOM 2678 C C . ILE A 1 329 ? -23.254 5.963 29.382 1.00 85.31 329 ILE A C 1
ATOM 2680 O O . ILE A 1 329 ? -22.752 5.549 30.431 1.00 85.31 329 ILE A O 1
ATOM 2684 N N . SER A 1 330 ? -22.755 7.001 28.710 1.00 80.38 330 SER A N 1
ATOM 2685 C CA . SER A 1 330 ? -21.588 7.773 29.168 1.00 80.38 330 SER A CA 1
ATOM 2686 C C . SER A 1 330 ? -20.343 6.918 29.430 1.00 80.38 330 SER A C 1
ATOM 2688 O O . SER A 1 330 ? -19.545 7.194 30.320 1.00 80.38 330 SER A O 1
ATOM 2690 N N . CYS A 1 331 ? -20.185 5.834 28.670 1.00 80.38 331 CYS A N 1
ATOM 2691 C CA . CYS A 1 331 ? -19.079 4.893 28.809 1.00 80.38 331 CYS A CA 1
ATOM 2692 C C . CYS A 1 331 ? -17.940 5.228 27.840 1.00 80.38 331 CYS A C 1
ATOM 2694 O O . CYS A 1 331 ? -18.163 5.768 26.755 1.00 80.38 331 CYS A O 1
ATOM 2696 N N . ARG A 1 332 ? -16.717 4.842 28.209 1.00 81.56 332 ARG A N 1
ATOM 2697 C CA . ARG A 1 332 ? -15.567 4.830 27.299 1.00 81.56 332 ARG A CA 1
ATOM 2698 C C . ARG A 1 332 ? -15.282 3.390 26.907 1.00 81.56 332 ARG A C 1
ATOM 2700 O O . ARG A 1 332 ? -14.969 2.587 27.775 1.00 81.56 332 ARG A O 1
ATOM 2707 N N . VAL A 1 333 ? -15.431 3.061 25.633 1.00 91.19 333 VAL A N 1
ATOM 2708 C CA . VAL A 1 333 ? -15.391 1.698 25.108 1.00 91.19 333 VAL A CA 1
ATOM 2709 C C . VAL A 1 333 ? -14.304 1.611 24.047 1.00 91.19 333 VAL A C 1
ATOM 2711 O O . VAL A 1 333 ? -14.363 2.296 23.039 1.00 91.19 333 VAL A O 1
ATOM 2714 N N . GLN A 1 334 ? -13.316 0.755 24.258 1.00 89.38 334 GLN A N 1
ATOM 2715 C CA . GLN A 1 334 ? -12.299 0.448 23.256 1.00 89.38 334 GLN A CA 1
ATOM 2716 C C . GLN A 1 334 ? -12.167 -1.068 23.173 1.00 89.38 334 GLN A C 1
ATOM 2718 O O . GLN A 1 334 ? -11.337 -1.666 23.854 1.00 89.38 334 GLN A O 1
ATOM 2723 N N . LEU A 1 335 ? -13.049 -1.709 22.407 1.00 89.56 335 LEU A N 1
ATOM 2724 C CA . LEU A 1 335 ? -13.172 -3.169 22.367 1.00 89.56 335 LEU A CA 1
ATOM 2725 C C . LEU A 1 335 ? -13.093 -3.711 20.943 1.00 89.56 335 LEU A C 1
ATOM 2727 O O . LEU A 1 335 ? -13.265 -2.985 19.966 1.00 89.56 335 LEU A O 1
ATOM 2731 N N . GLN A 1 336 ? -12.843 -5.016 20.849 1.00 91.12 336 GLN A N 1
ATOM 2732 C CA . GLN A 1 336 ? -12.880 -5.762 19.597 1.00 91.12 336 GLN A CA 1
ATOM 2733 C C . GLN A 1 336 ? -14.157 -6.595 19.527 1.00 91.12 336 GLN A C 1
ATOM 2735 O O . GLN A 1 336 ? -14.193 -7.728 20.000 1.00 91.12 336 GLN A O 1
ATOM 2740 N N . PHE A 1 337 ? -15.203 -6.020 18.940 1.00 91.88 337 PHE A N 1
ATOM 2741 C CA . PHE A 1 337 ? -16.430 -6.737 18.625 1.00 91.88 337 PHE A CA 1
ATOM 2742 C C . PHE A 1 337 ? -16.235 -7.531 17.336 1.00 91.88 337 PHE A C 1
ATOM 2744 O O . PHE A 1 337 ? -15.943 -6.963 16.282 1.00 91.88 337 PHE A O 1
ATOM 2751 N N . ASN A 1 338 ? -16.401 -8.844 17.415 1.00 90.06 338 ASN A N 1
ATOM 2752 C CA . ASN A 1 338 ? -16.301 -9.744 16.273 1.00 90.06 338 ASN A CA 1
ATOM 2753 C C . ASN A 1 338 ? -17.644 -10.465 16.022 1.00 90.06 338 ASN A C 1
ATOM 2755 O O . ASN A 1 338 ? -18.604 -10.299 16.773 1.00 90.06 338 ASN A O 1
ATOM 2759 N N . GLN A 1 339 ? -17.714 -11.299 14.984 1.00 88.75 339 GLN A N 1
ATOM 2760 C CA . GLN A 1 339 ? -18.932 -12.026 14.602 1.00 88.75 339 GLN A CA 1
ATOM 2761 C C . GLN A 1 339 ? -19.468 -12.999 15.670 1.00 88.75 339 GLN A C 1
ATOM 2763 O O . GLN A 1 339 ? -20.622 -13.417 15.600 1.00 88.75 339 GLN A O 1
ATOM 2768 N N . SER A 1 340 ? -18.639 -13.401 16.638 1.00 89.31 340 SER A N 1
ATOM 2769 C CA . SER A 1 340 ? -19.050 -14.260 17.750 1.00 89.31 340 SER A CA 1
ATOM 2770 C C . SER A 1 340 ? -19.752 -13.462 18.854 1.00 89.31 340 SER A C 1
ATOM 2772 O O . SER A 1 340 ? -20.472 -14.041 19.668 1.00 89.31 340 SER A O 1
ATOM 2774 N N . ASN A 1 341 ? -19.587 -12.135 18.872 1.00 91.62 341 ASN A N 1
ATOM 2775 C CA . ASN A 1 341 ? -20.265 -11.257 19.807 1.00 91.62 341 ASN A CA 1
ATOM 2776 C C . ASN A 1 341 ? -21.698 -10.985 19.379 1.00 91.62 341 ASN A C 1
ATOM 2778 O O . ASN A 1 341 ? -21.963 -10.476 18.290 1.00 91.62 341 ASN A O 1
ATOM 2782 N N . ASN A 1 342 ? -22.632 -11.228 20.293 1.00 90.75 342 ASN A N 1
ATOM 2783 C CA . ASN A 1 342 ? -24.012 -10.834 20.075 1.00 90.75 342 ASN A CA 1
ATOM 2784 C C . ASN A 1 342 ? -24.226 -9.407 20.582 1.00 90.75 342 ASN A C 1
ATOM 2786 O O . ASN A 1 342 ? -24.384 -9.211 21.777 1.00 90.75 342 ASN A O 1
ATOM 2790 N N . ILE A 1 343 ? -24.248 -8.408 19.699 1.00 91.25 343 ILE A N 1
ATOM 2791 C CA . ILE A 1 343 ? -24.570 -7.020 20.079 1.00 91.25 343 ILE A CA 1
ATOM 2792 C C . ILE A 1 343 ? -25.930 -6.550 19.544 1.00 91.25 343 ILE A C 1
ATOM 2794 O O . ILE A 1 343 ? -26.172 -5.354 19.378 1.00 91.25 343 ILE A O 1
ATOM 2798 N N . GLU A 1 344 ? -26.833 -7.486 19.252 1.00 88.69 344 GLU A N 1
ATOM 2799 C CA . GLU A 1 344 ? -28.152 -7.172 18.712 1.00 88.69 344 GLU A CA 1
ATOM 2800 C C . GLU A 1 344 ? -28.927 -6.225 19.638 1.00 88.69 344 GLU A C 1
ATOM 2802 O O . GLU A 1 344 ? -29.068 -6.474 20.834 1.00 88.69 344 GLU A O 1
ATOM 2807 N N . SER A 1 345 ? -29.442 -5.119 19.095 1.00 88.31 345 SER A N 1
ATOM 2808 C CA . SER A 1 345 ? -30.160 -4.090 19.868 1.00 88.31 345 SER A CA 1
ATOM 2809 C C . SER A 1 345 ? -29.365 -3.474 21.036 1.00 88.31 345 SER A C 1
ATOM 2811 O O . SER A 1 345 ? -29.962 -2.859 21.925 1.00 88.31 345 SER A O 1
ATOM 2813 N N . CYS A 1 346 ? -28.035 -3.625 21.057 1.00 92.00 346 CYS A N 1
ATOM 2814 C CA . CYS A 1 346 ? -27.172 -2.929 22.005 1.00 92.00 346 CYS A CA 1
ATOM 2815 C C . CYS A 1 346 ? -27.142 -1.432 21.670 1.00 92.00 346 CYS A C 1
ATOM 2817 O O . CYS A 1 346 ? -26.961 -1.054 20.509 1.00 92.00 346 CYS A O 1
ATOM 2819 N N . ARG A 1 347 ? -27.341 -0.583 22.682 1.00 92.31 347 ARG A N 1
ATOM 2820 C CA . ARG A 1 347 ? -27.451 0.874 22.531 1.00 92.31 347 ARG A CA 1
ATOM 2821 C C . ARG A 1 347 ? -26.317 1.593 23.239 1.00 92.31 347 ARG A C 1
ATOM 2823 O O . ARG A 1 347 ? -26.158 1.431 24.445 1.00 92.31 347 ARG A O 1
ATOM 2830 N N . PHE A 1 348 ? -25.614 2.453 22.512 1.00 93.19 348 PHE A N 1
ATOM 2831 C CA . PHE A 1 348 ? -24.611 3.370 23.043 1.00 93.19 348 PHE A CA 1
ATOM 2832 C C . PHE A 1 348 ? -25.168 4.794 23.033 1.00 93.19 348 PHE A C 1
ATOM 2834 O O . PHE A 1 348 ? -25.657 5.265 22.006 1.00 93.19 348 PHE A O 1
ATOM 2841 N N . VAL A 1 349 ? -25.123 5.473 24.179 1.00 91.50 349 VAL A N 1
ATOM 2842 C CA . VAL A 1 349 ? -25.634 6.840 24.342 1.00 91.50 349 VAL A CA 1
ATOM 2843 C C . VAL A 1 349 ? -24.585 7.688 25.046 1.00 91.50 349 VAL A C 1
ATOM 2845 O O . VAL A 1 349 ? -24.186 7.359 26.164 1.00 91.50 349 VAL A O 1
ATOM 2848 N N . ASN A 1 350 ? -24.166 8.789 24.419 1.00 88.12 350 ASN A N 1
ATOM 2849 C CA . ASN A 1 350 ? -23.151 9.697 24.965 1.00 88.12 350 ASN A CA 1
ATOM 2850 C C . ASN A 1 350 ? -21.819 8.986 25.299 1.00 88.12 350 ASN A C 1
ATOM 2852 O O . ASN A 1 350 ? -21.172 9.281 26.299 1.00 88.12 350 ASN A O 1
ATOM 2856 N N . CYS A 1 351 ? -21.443 7.974 24.510 1.00 89.31 351 CYS A N 1
ATOM 2857 C CA . CYS A 1 351 ? -20.246 7.155 24.739 1.00 89.31 351 CYS A CA 1
ATOM 2858 C C . CYS A 1 351 ? -19.081 7.548 23.818 1.00 89.31 351 CYS A C 1
ATOM 2860 O O . CYS A 1 351 ? -19.294 7.924 22.666 1.00 89.31 351 CYS A O 1
ATOM 2862 N N . THR A 1 352 ? -17.851 7.341 24.290 1.00 89.62 352 THR A N 1
ATOM 2863 C CA . THR A 1 352 ? -16.631 7.392 23.467 1.00 89.62 352 THR A CA 1
ATOM 2864 C C . THR A 1 352 ? -16.247 5.976 23.069 1.00 89.62 352 THR A C 1
ATOM 2866 O O . THR A 1 352 ? -15.892 5.191 23.943 1.00 89.62 352 THR A O 1
ATOM 2869 N N . LEU A 1 353 ? -16.314 5.646 21.780 1.00 92.81 353 LEU A N 1
ATOM 2870 C CA . LEU A 1 353 ? -15.958 4.330 21.239 1.00 92.81 353 LEU A CA 1
ATOM 2871 C C . LEU A 1 353 ? -14.630 4.326 20.461 1.00 92.81 353 LEU A C 1
ATOM 2873 O O . LEU A 1 353 ? -14.315 3.345 19.788 1.00 92.81 353 LEU A O 1
ATOM 2877 N N . ASP A 1 354 ? -13.876 5.423 20.521 1.00 90.31 354 ASP A N 1
ATOM 2878 C CA . ASP A 1 354 ? -12.681 5.657 19.711 1.00 90.31 354 ASP A CA 1
ATOM 2879 C C . ASP A 1 354 ? -11.681 4.482 19.768 1.00 90.31 354 ASP A C 1
ATOM 2881 O O . ASP A 1 354 ? -11.370 3.949 20.835 1.00 90.31 354 ASP A O 1
ATOM 2885 N N . GLY A 1 355 ? -11.166 4.074 18.605 1.00 88.06 355 GLY A N 1
ATOM 2886 C CA . GLY A 1 355 ? -10.229 2.951 18.486 1.00 88.06 355 GLY A CA 1
ATOM 2887 C C . GLY A 1 355 ? -10.852 1.551 18.590 1.00 88.06 355 GLY A C 1
ATOM 2888 O O . GLY A 1 355 ? -10.109 0.571 18.666 1.00 88.06 355 GLY A O 1
ATOM 2889 N N . SER A 1 356 ? -12.183 1.428 18.625 1.00 92.62 356 SER A N 1
ATOM 2890 C CA . SER A 1 356 ? -12.868 0.127 18.652 1.00 92.62 356 SER A CA 1
ATOM 2891 C C . SER A 1 356 ? -12.879 -0.570 17.287 1.00 92.62 356 SER A C 1
ATOM 2893 O O . SER A 1 356 ? -12.834 0.066 16.231 1.00 92.62 356 SER A O 1
ATOM 2895 N N . PHE A 1 357 ? -12.995 -1.898 17.311 1.00 91.94 357 PHE A N 1
ATOM 2896 C CA . PHE A 1 357 ? -13.145 -2.740 16.125 1.00 91.94 357 PHE A CA 1
ATOM 2897 C C . PHE A 1 357 ? -14.537 -3.368 16.113 1.00 91.94 357 PHE A C 1
ATOM 2899 O O . PHE A 1 357 ? -14.983 -3.909 17.122 1.00 91.94 357 PHE A O 1
ATOM 2906 N N . PHE A 1 358 ? -15.196 -3.341 14.960 1.00 92.38 358 PHE A N 1
ATOM 2907 C CA . PHE A 1 358 ? -16.501 -3.942 14.722 1.00 92.38 358 PHE A CA 1
ATOM 2908 C C . PHE A 1 358 ? -16.417 -4.807 13.467 1.00 92.38 358 PHE A C 1
ATOM 2910 O O . PHE A 1 358 ? -16.387 -4.290 12.356 1.00 92.38 358 PHE A O 1
ATOM 2917 N N . THR A 1 359 ? -16.336 -6.126 13.633 1.00 91.38 359 THR A N 1
ATOM 2918 C CA . THR A 1 359 ? -16.136 -7.078 12.529 1.00 91.38 359 THR A CA 1
ATOM 2919 C C . THR A 1 359 ? -17.291 -8.072 12.449 1.00 91.38 359 THR A C 1
ATOM 2921 O O . THR A 1 359 ? -17.523 -8.806 13.405 1.00 91.38 359 THR A O 1
ATOM 2924 N N . GLY A 1 360 ? -18.017 -8.117 11.329 1.00 83.31 360 GLY A N 1
ATOM 2925 C CA . GLY A 1 360 ? -19.134 -9.049 11.109 1.00 83.31 360 GLY A CA 1
ATOM 2926 C C . GLY A 1 360 ? -20.371 -8.766 11.970 1.00 83.31 360 GLY A C 1
ATOM 2927 O O . GLY A 1 360 ? -21.207 -9.642 12.188 1.00 83.31 360 GLY A O 1
ATOM 2928 N N . VAL A 1 361 ? -20.480 -7.550 12.501 1.00 84.38 361 VAL A N 1
ATOM 2929 C CA . VAL A 1 361 ? -21.567 -7.123 13.383 1.00 84.38 361 VAL A CA 1
ATOM 2930 C C . VAL A 1 361 ? -22.773 -6.644 12.562 1.00 84.38 361 VAL A C 1
ATOM 2932 O O . VAL A 1 361 ? -22.625 -5.865 11.625 1.00 84.38 361 VAL A O 1
ATOM 2935 N N . LYS A 1 362 ? -23.991 -7.056 12.944 1.00 75.00 362 LYS A N 1
ATOM 2936 C CA . LYS A 1 362 ? -25.218 -6.758 12.175 1.00 75.00 362 LYS A CA 1
ATOM 2937 C C . LYS A 1 362 ? -25.675 -5.297 12.224 1.00 75.00 362 LYS A C 1
ATOM 2939 O O . LYS A 1 362 ? -26.132 -4.774 11.217 1.00 75.00 362 LYS A O 1
ATOM 2944 N N . SER A 1 363 ? -25.624 -4.656 13.389 1.00 78.19 363 SER A N 1
ATOM 2945 C CA . SER A 1 363 ? -26.112 -3.283 13.568 1.00 78.19 363 SER A CA 1
ATOM 2946 C C . SER A 1 363 ? -25.460 -2.632 14.777 1.00 78.19 363 SER A C 1
ATOM 2948 O O . SER A 1 363 ? -25.335 -3.281 15.815 1.00 78.19 363 SER A O 1
ATOM 2950 N N . LEU A 1 364 ? -25.132 -1.347 14.672 1.00 84.75 364 LEU A N 1
ATOM 2951 C CA . LEU A 1 364 ? -24.594 -0.548 15.768 1.00 84.75 364 LEU A CA 1
ATOM 2952 C C . LEU A 1 364 ? -25.511 0.657 16.011 1.00 84.75 364 LEU A C 1
ATOM 2954 O O . LEU A 1 364 ? -25.704 1.473 15.112 1.00 84.75 364 LEU A O 1
ATOM 2958 N N . GLN A 1 365 ? -26.102 0.752 17.206 1.00 88.25 365 GLN A N 1
ATOM 2959 C CA . GLN A 1 365 ? -26.981 1.862 17.582 1.00 88.25 365 GLN A CA 1
ATOM 2960 C C . GLN A 1 365 ? -26.227 2.832 18.488 1.00 88.25 365 GLN A C 1
ATOM 2962 O O . GLN A 1 365 ? -26.076 2.584 19.685 1.00 88.25 365 GLN A O 1
ATOM 2967 N N . CYS A 1 366 ? -25.780 3.941 17.910 1.00 89.12 366 CYS A N 1
ATOM 2968 C CA . CYS A 1 366 ? -25.060 4.995 18.611 1.00 89.12 366 CYS A CA 1
ATOM 2969 C C . CYS A 1 366 ? -25.841 6.304 18.536 1.00 89.12 366 CYS A C 1
ATOM 2971 O O . CYS A 1 366 ? -26.261 6.710 17.453 1.00 89.12 366 CYS A O 1
ATOM 2973 N N . LYS A 1 367 ? -26.004 6.971 19.679 1.00 88.69 367 LYS A N 1
ATOM 2974 C CA . LYS A 1 367 ? -26.557 8.322 19.769 1.00 88.69 367 LYS A CA 1
ATOM 2975 C C . LYS A 1 367 ? -25.590 9.207 20.544 1.00 88.69 367 LYS A C 1
ATOM 2977 O O . LYS A 1 367 ? -25.233 8.865 21.670 1.00 88.69 367 LYS A O 1
ATOM 2982 N N . GLU A 1 368 ? -25.226 10.352 19.966 1.00 86.00 368 GLU A N 1
ATOM 2983 C CA . GLU A 1 368 ? -24.309 11.321 20.590 1.00 86.00 368 GLU A CA 1
ATOM 2984 C C . GLU A 1 368 ? -22.956 10.676 20.954 1.00 86.00 368 GLU A C 1
ATOM 2986 O O . GLU A 1 368 ? -22.393 10.932 22.012 1.00 86.00 368 GLU A O 1
ATOM 2991 N N . CYS A 1 369 ? -22.440 9.792 20.094 1.00 88.31 369 CYS A N 1
ATOM 2992 C CA . CYS A 1 369 ? -21.194 9.067 20.339 1.00 88.31 369 CYS A CA 1
ATOM 2993 C C . CYS A 1 369 ? -20.035 9.592 19.487 1.00 88.31 369 CYS A C 1
ATOM 2995 O O . CYS A 1 369 ? -20.221 10.089 18.371 1.00 88.31 369 CYS A O 1
ATOM 2997 N N . THR A 1 370 ? -18.812 9.380 19.977 1.00 88.31 370 THR A N 1
ATOM 2998 C CA . THR A 1 370 ? -17.597 9.472 19.156 1.00 88.31 370 THR A CA 1
ATOM 2999 C C . THR A 1 370 ? -17.119 8.071 18.804 1.00 88.31 370 THR A C 1
ATOM 3001 O O . THR A 1 370 ? -17.182 7.161 19.626 1.00 88.31 370 THR A O 1
ATOM 3004 N N . LEU A 1 371 ? -16.697 7.884 17.561 1.00 91.94 371 LEU A N 1
ATOM 3005 C CA . LEU A 1 371 ? -16.225 6.624 16.997 1.00 91.94 371 LEU A CA 1
ATOM 3006 C C . LEU A 1 371 ? -14.987 6.897 16.130 1.00 91.94 371 LEU A C 1
ATOM 3008 O O . LEU A 1 371 ? -14.871 6.388 15.018 1.00 91.94 371 LEU A O 1
ATOM 3012 N N . ASN A 1 372 ? -14.079 7.757 16.595 1.00 88.56 372 ASN A N 1
ATOM 3013 C CA . ASN A 1 372 ? -12.901 8.128 15.812 1.00 88.56 372 ASN A CA 1
ATOM 3014 C C . ASN A 1 372 ? -11.905 6.970 15.743 1.00 88.56 372 ASN A C 1
ATOM 3016 O O . ASN A 1 372 ? -11.784 6.191 16.690 1.00 88.56 372 ASN A O 1
ATOM 3020 N N . VAL A 1 373 ? -11.153 6.879 14.645 1.00 89.69 373 VAL A N 1
ATOM 3021 C CA . VAL A 1 373 ? -10.089 5.871 14.468 1.00 89.69 373 VAL A CA 1
ATOM 3022 C C . VAL A 1 373 ? -10.600 4.436 14.705 1.00 89.69 373 VAL A C 1
ATOM 3024 O O . VAL A 1 373 ? -9.879 3.564 15.181 1.00 89.69 373 VAL A O 1
ATOM 3027 N N . CYS A 1 374 ? -11.880 4.185 14.423 1.00 92.38 374 CYS A N 1
ATOM 3028 C CA . CYS A 1 374 ? -12.486 2.866 14.567 1.00 92.38 374 CYS A CA 1
ATOM 3029 C C . CYS A 1 374 ? -12.262 2.031 13.306 1.00 92.38 374 CYS A C 1
ATOM 3031 O O . CYS A 1 374 ? -12.044 2.563 12.221 1.00 92.38 374 CYS A O 1
ATOM 3033 N N . THR A 1 375 ? -12.359 0.710 13.429 1.00 91.94 375 THR A N 1
ATOM 3034 C CA . THR A 1 375 ? -12.375 -0.191 12.270 1.00 91.94 375 THR A CA 1
ATOM 3035 C C . THR A 1 375 ? -13.724 -0.880 12.178 1.00 91.94 375 THR A C 1
ATOM 3037 O O . THR A 1 375 ? -14.125 -1.580 13.102 1.00 91.94 375 THR A O 1
ATOM 3040 N N . PHE A 1 376 ? -14.402 -0.726 11.050 1.00 92.25 376 PHE A N 1
ATOM 3041 C CA . PHE A 1 376 ? -15.625 -1.439 10.704 1.00 92.25 376 PHE A CA 1
ATOM 3042 C C . PHE A 1 376 ? -15.284 -2.435 9.599 1.00 92.25 376 PHE A C 1
ATOM 3044 O O . PHE A 1 376 ? -14.617 -2.079 8.632 1.00 92.25 376 PHE A O 1
ATOM 3051 N N . SER A 1 377 ? -15.659 -3.700 9.751 1.00 92.00 377 SER A N 1
ATOM 3052 C CA . SER A 1 377 ? -15.328 -4.767 8.804 1.00 92.00 377 SER A CA 1
ATOM 3053 C C . SER A 1 377 ? -16.518 -5.690 8.584 1.00 92.00 377 SER A C 1
ATOM 3055 O O . SER A 1 377 ? -17.119 -6.143 9.552 1.00 92.00 377 SER A O 1
ATOM 3057 N N . ASP A 1 378 ? -16.863 -5.981 7.330 1.00 89.62 378 ASP A N 1
ATOM 3058 C CA . ASP A 1 378 ? -17.930 -6.931 6.970 1.00 89.62 378 ASP A CA 1
ATOM 3059 C C . ASP A 1 378 ? -19.303 -6.576 7.599 1.00 89.62 378 ASP A C 1
ATOM 3061 O O . ASP A 1 378 ? -20.026 -7.439 8.097 1.00 89.62 378 ASP A O 1
ATOM 3065 N N . MET A 1 379 ? -19.657 -5.282 7.616 1.00 87.81 379 MET A N 1
ATOM 3066 C CA . MET A 1 379 ? -20.896 -4.760 8.227 1.00 87.81 379 MET A CA 1
ATOM 3067 C C . MET A 1 379 ? -21.847 -4.122 7.209 1.00 87.81 379 MET A C 1
ATOM 3069 O O . MET A 1 379 ? -21.403 -3.462 6.268 1.00 87.81 379 MET A O 1
ATOM 3073 N N . ASP A 1 380 ? -23.158 -4.223 7.449 1.00 85.75 380 ASP A N 1
ATOM 3074 C CA . ASP A 1 380 ? -24.158 -3.403 6.755 1.00 85.75 380 ASP A CA 1
ATOM 3075 C C . ASP A 1 380 ? -24.336 -2.054 7.465 1.00 85.75 380 ASP A C 1
ATOM 3077 O O . ASP A 1 380 ? -24.824 -1.967 8.591 1.00 85.75 380 ASP A O 1
ATOM 3081 N N . MET A 1 3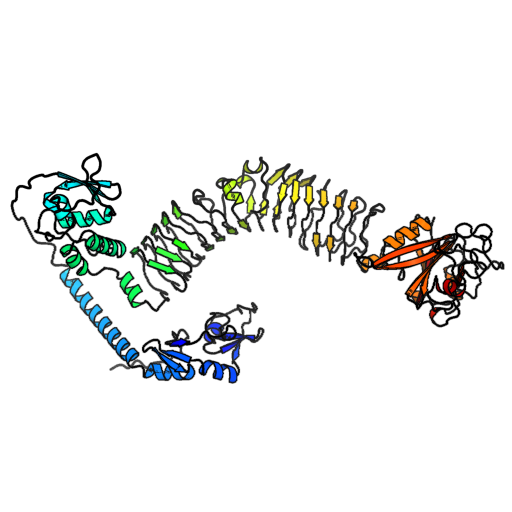81 ? -23.920 -0.987 6.791 1.00 85.00 381 MET A N 1
ATOM 3082 C CA . MET A 1 381 ? -23.915 0.393 7.271 1.00 85.00 381 MET A CA 1
ATOM 3083 C C . MET A 1 381 ? -24.761 1.320 6.380 1.00 85.00 381 MET A C 1
ATOM 3085 O O . MET A 1 381 ? -24.669 2.542 6.491 1.00 85.00 381 MET A O 1
ATOM 3089 N N . ARG A 1 382 ? -25.637 0.790 5.512 1.00 84.38 382 ARG A N 1
ATOM 3090 C CA . ARG A 1 382 ? -26.489 1.606 4.611 1.00 84.38 382 ARG A CA 1
ATOM 3091 C C . ARG A 1 382 ? -27.440 2.551 5.360 1.00 84.38 382 ARG A C 1
ATOM 3093 O O . ARG A 1 382 ? -27.819 3.622 4.864 1.00 84.38 382 ARG A O 1
ATOM 3100 N N . HIS A 1 383 ? -27.821 2.160 6.571 1.00 83.38 383 HIS A N 1
ATOM 3101 C CA . HIS A 1 383 ? -28.683 2.925 7.473 1.00 83.38 383 HIS A CA 1
ATOM 3102 C C . HIS A 1 383 ? -27.926 3.529 8.659 1.00 83.38 383 HIS A C 1
ATOM 3104 O O . HIS A 1 383 ? -28.566 4.059 9.563 1.00 83.38 383 HIS A O 1
ATOM 3110 N N . PHE A 1 384 ? -26.593 3.456 8.660 1.00 85.06 384 PHE A N 1
ATOM 3111 C CA . PHE A 1 384 ? -25.787 4.020 9.732 1.00 85.06 384 PHE A CA 1
ATOM 3112 C C . PHE A 1 384 ? -25.945 5.544 9.783 1.00 85.06 384 PHE A C 1
ATOM 3114 O O . PHE A 1 384 ? -26.010 6.212 8.747 1.00 85.06 384 PHE A O 1
ATOM 3121 N N . ASP A 1 385 ? -26.034 6.078 10.999 1.00 81.50 385 ASP A N 1
ATOM 3122 C CA . ASP A 1 385 ? -26.120 7.512 11.238 1.00 81.50 385 ASP A CA 1
ATOM 3123 C C . ASP A 1 385 ? -24.712 8.121 11.295 1.00 81.50 385 ASP A C 1
ATOM 3125 O O . ASP A 1 385 ? -23.994 8.011 12.296 1.00 81.50 385 ASP A O 1
ATOM 3129 N N . PHE A 1 386 ? -24.331 8.770 10.195 1.00 81.38 386 PHE A N 1
ATOM 3130 C CA . PHE A 1 386 ? -23.056 9.468 10.035 1.00 81.38 386 PHE A CA 1
ATOM 3131 C C . PHE A 1 386 ? -23.007 10.838 10.735 1.00 81.38 386 PHE A C 1
ATOM 3133 O O . PHE A 1 386 ? -22.009 11.541 10.602 1.00 81.38 386 PHE A O 1
ATOM 3140 N N . SER A 1 387 ? -24.038 11.226 11.501 1.00 76.69 387 SER A N 1
ATOM 3141 C CA . SER A 1 387 ? -23.951 12.382 12.407 1.00 76.69 387 SER A CA 1
ATOM 3142 C C . SER A 1 387 ? -22.955 12.157 13.555 1.00 76.69 387 SER A C 1
ATOM 3144 O O . SER A 1 387 ? -22.447 13.116 14.138 1.00 76.69 387 SER A O 1
ATOM 3146 N N . ASN A 1 388 ? -22.628 10.894 13.857 1.00 76.38 388 ASN A N 1
ATOM 3147 C CA . ASN A 1 388 ? -21.580 10.540 14.808 1.00 76.38 388 ASN A CA 1
ATOM 3148 C C . ASN A 1 388 ? -20.181 10.844 14.243 1.00 76.38 388 ASN A C 1
ATOM 3150 O O . ASN A 1 388 ? -19.922 10.709 13.046 1.00 76.38 388 ASN A O 1
ATOM 3154 N N . THR A 1 389 ? -19.230 11.195 15.115 1.00 79.69 389 THR A N 1
ATOM 3155 C CA . THR A 1 389 ? -17.867 11.525 14.661 1.00 79.69 389 THR A CA 1
ATOM 3156 C C . THR A 1 389 ? -17.073 10.240 14.430 1.00 79.69 389 THR A C 1
ATOM 3158 O O . THR A 1 389 ? -16.628 9.628 15.393 1.00 79.69 389 THR A O 1
ATOM 3161 N N . ILE A 1 390 ? -16.898 9.828 13.170 1.00 88.38 390 ILE A N 1
ATOM 3162 C CA . ILE A 1 390 ? -16.091 8.651 12.782 1.00 88.38 390 ILE A CA 1
ATOM 3163 C C . ILE A 1 390 ? -14.756 9.035 12.120 1.00 88.38 390 ILE A C 1
ATOM 3165 O O . ILE A 1 390 ? -14.230 8.287 11.297 1.00 88.38 390 ILE A O 1
ATOM 3169 N N . LYS A 1 391 ? -14.189 10.205 12.436 1.00 86.62 391 LYS A N 1
ATOM 3170 C CA . LYS A 1 391 ? -12.998 10.722 11.739 1.00 86.62 391 LYS A CA 1
ATOM 3171 C C . LYS A 1 391 ? -11.801 9.780 11.904 1.00 86.62 391 LYS A C 1
ATOM 3173 O O . LYS A 1 391 ? -11.571 9.253 12.992 1.00 86.62 391 LYS A O 1
ATOM 3178 N N . GLY A 1 392 ? -11.033 9.571 10.836 1.00 86.56 392 GLY A N 1
ATOM 3179 C CA . GLY A 1 392 ? -9.861 8.686 10.849 1.00 86.56 392 GLY A CA 1
ATOM 3180 C C . GLY A 1 392 ? -10.192 7.191 10.863 1.00 86.56 392 GLY A C 1
ATOM 3181 O O . GLY A 1 392 ? -9.294 6.388 11.094 1.00 86.56 392 GLY A O 1
ATOM 3182 N N . SER A 1 393 ? -11.461 6.809 10.692 1.00 91.06 393 SER A N 1
ATOM 3183 C CA . SER A 1 393 ? -11.891 5.407 10.771 1.00 91.06 393 SER A CA 1
ATOM 3184 C C . SER A 1 393 ? -11.704 4.650 9.459 1.00 91.06 393 SER A C 1
ATOM 3186 O O . SER A 1 393 ? -11.750 5.227 8.372 1.00 91.06 393 SER A O 1
ATOM 3188 N N . THR A 1 394 ? -11.578 3.330 9.577 1.00 90.44 394 THR A N 1
ATOM 3189 C CA . THR A 1 394 ? -11.452 2.391 8.462 1.00 90.44 394 THR A CA 1
ATOM 3190 C C . THR A 1 394 ? -12.756 1.626 8.243 1.00 90.44 394 THR A C 1
ATOM 3192 O O . THR A 1 394 ? -13.284 1.022 9.173 1.00 90.44 394 THR A O 1
ATOM 3195 N N . LEU A 1 395 ? -13.260 1.601 7.010 1.00 90.62 395 LEU A N 1
ATOM 3196 C CA . LEU A 1 395 ? -14.423 0.836 6.558 1.00 90.62 395 LEU A CA 1
ATOM 3197 C C . LEU A 1 395 ? -13.955 -0.253 5.590 1.00 90.62 395 LEU A C 1
ATOM 3199 O O . LEU A 1 395 ? -13.553 0.051 4.472 1.00 90.62 395 LEU A O 1
ATOM 3203 N N . LYS A 1 396 ? -14.009 -1.523 5.990 1.00 91.12 396 LYS A N 1
ATOM 3204 C CA . LYS A 1 396 ? -13.518 -2.656 5.200 1.00 91.12 396 LYS A CA 1
ATOM 3205 C C . LYS A 1 396 ? -14.657 -3.589 4.802 1.00 91.12 396 LYS A C 1
ATOM 3207 O O . LYS A 1 396 ? -15.321 -4.151 5.663 1.00 91.12 396 LYS A O 1
ATOM 3212 N N . LYS A 1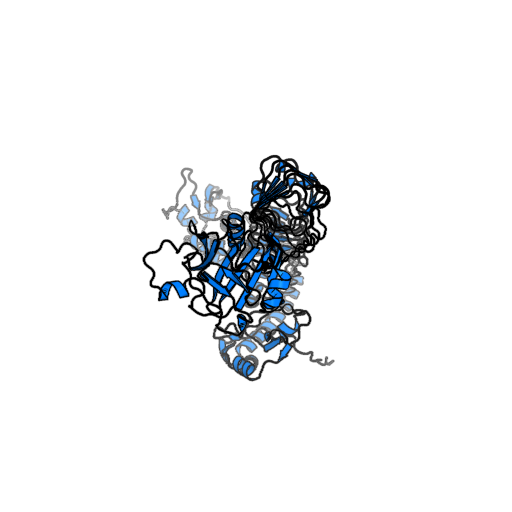 397 ? -14.879 -3.801 3.503 1.00 87.75 397 LYS A N 1
ATOM 3213 C CA . LYS A 1 397 ? -15.936 -4.696 2.984 1.00 87.75 397 LYS A CA 1
ATOM 3214 C C . LYS A 1 397 ? -17.332 -4.393 3.562 1.00 87.75 397 LYS A C 1
ATOM 3216 O O . LYS A 1 397 ? -18.162 -5.285 3.721 1.00 87.75 397 LYS A O 1
ATOM 3221 N N . CYS A 1 398 ? -17.590 -3.136 3.919 1.00 87.25 398 CYS A N 1
ATOM 3222 C CA . CYS A 1 398 ? -18.875 -2.708 4.458 1.00 87.25 398 CYS A CA 1
ATOM 3223 C C . CYS A 1 398 ? -19.864 -2.405 3.325 1.00 87.25 398 CYS A C 1
ATOM 3225 O O . CYS A 1 398 ? -19.485 -1.891 2.275 1.00 87.25 398 CYS A O 1
ATOM 3227 N N . GLN A 1 399 ? -21.154 -2.650 3.548 1.00 84.75 399 GLN A N 1
ATOM 3228 C CA . GLN A 1 399 ? -22.199 -2.110 2.677 1.00 84.75 399 GLN A CA 1
ATOM 3229 C C . GLN A 1 399 ? -22.527 -0.699 3.151 1.00 84.75 399 GLN A C 1
ATOM 3231 O O . GLN A 1 399 ? -23.101 -0.521 4.219 1.00 84.75 399 GLN A O 1
ATOM 3236 N N . ILE A 1 400 ? -22.160 0.315 2.379 1.00 82.62 400 ILE A N 1
ATOM 3237 C CA . ILE A 1 400 ? -22.322 1.720 2.765 1.00 82.62 400 ILE A CA 1
ATOM 3238 C C . ILE A 1 400 ? -23.217 2.453 1.775 1.00 82.62 400 ILE A C 1
ATOM 3240 O O . ILE A 1 400 ? -23.237 2.144 0.585 1.00 82.62 400 ILE A O 1
ATOM 3244 N N . ASN A 1 401 ? -23.963 3.439 2.273 1.00 79.62 401 ASN A N 1
ATOM 3245 C CA . ASN A 1 401 ? -24.609 4.423 1.415 1.00 79.62 401 ASN A CA 1
ATOM 3246 C C . ASN A 1 401 ? -23.779 5.710 1.435 1.00 79.62 401 ASN A C 1
ATOM 3248 O O . ASN A 1 401 ? -23.914 6.528 2.345 1.00 79.62 401 ASN A O 1
ATOM 3252 N N . LEU A 1 402 ? -22.906 5.855 0.440 1.00 76.19 402 LEU A N 1
ATOM 3253 C CA . LEU A 1 402 ? -21.960 6.965 0.341 1.00 76.19 402 LEU A CA 1
ATOM 3254 C C . LEU A 1 402 ? -22.648 8.328 0.185 1.00 76.19 402 LEU A C 1
ATOM 3256 O O . LEU A 1 402 ? -22.097 9.324 0.640 1.00 76.19 402 LEU A O 1
ATOM 3260 N N . SER A 1 403 ? -23.883 8.380 -0.326 1.00 74.38 403 SER A N 1
ATOM 3261 C CA . SER A 1 403 ? -24.657 9.622 -0.458 1.00 74.38 403 SER A CA 1
ATOM 3262 C C . SER A 1 403 ? -24.992 10.292 0.883 1.00 74.38 403 SER A C 1
ATOM 3264 O O . SER A 1 403 ? -25.457 11.428 0.904 1.00 74.38 403 SER A O 1
ATOM 3266 N N . LYS A 1 404 ? -24.832 9.578 2.005 1.00 77.69 404 LYS A N 1
ATOM 3267 C CA . LYS A 1 404 ? -25.054 10.100 3.362 1.00 77.69 404 LYS A CA 1
ATOM 3268 C C . LYS A 1 404 ? -23.776 10.619 4.025 1.00 77.69 404 LYS A C 1
ATOM 3270 O O . LYS A 1 404 ? -23.849 11.122 5.144 1.00 77.69 404 LYS A O 1
ATOM 3275 N N . ILE A 1 405 ? -22.621 10.470 3.377 1.00 80.44 405 ILE A N 1
ATOM 3276 C CA . ILE A 1 405 ? -21.319 10.877 3.908 1.00 80.44 405 ILE A CA 1
ATOM 3277 C C . ILE A 1 405 ? -20.958 12.238 3.310 1.00 80.44 405 ILE A C 1
ATOM 3279 O O . ILE A 1 405 ? -20.990 12.417 2.095 1.00 80.44 405 ILE A O 1
ATOM 3283 N N . SER A 1 406 ? -20.619 13.211 4.158 1.00 79.12 406 SER A N 1
ATOM 3284 C CA . SER A 1 406 ? -20.154 14.520 3.690 1.00 79.12 406 SER A CA 1
ATOM 3285 C C . SER A 1 406 ? -18.737 14.434 3.094 1.00 79.12 406 SER A C 1
ATOM 3287 O O . SER A 1 406 ? -17.956 13.577 3.520 1.00 79.12 406 SER A O 1
ATOM 3289 N N . PRO A 1 407 ? -18.351 15.336 2.168 1.00 75.88 407 PRO A N 1
ATOM 3290 C CA . PRO A 1 407 ? -17.000 15.361 1.593 1.00 75.88 407 PRO A CA 1
ATOM 3291 C C . PRO A 1 407 ? -15.882 15.417 2.645 1.00 75.88 407 PRO A C 1
ATOM 3293 O O . PRO A 1 407 ? -14.920 14.654 2.577 1.00 75.88 407 PRO A O 1
ATOM 3296 N N . ASP A 1 408 ? -16.041 16.265 3.665 1.00 78.69 408 ASP A N 1
ATOM 3297 C CA . ASP A 1 408 ? -15.063 16.411 4.751 1.00 78.69 408 ASP A CA 1
ATOM 3298 C C . ASP A 1 408 ? -14.885 15.119 5.551 1.00 78.69 408 ASP A C 1
ATOM 3300 O O . ASP A 1 408 ? -13.774 14.775 5.960 1.00 78.69 408 ASP A O 1
ATOM 3304 N N . LEU A 1 409 ? -15.983 14.392 5.784 1.00 82.12 409 LEU A N 1
ATOM 3305 C CA . LEU A 1 409 ? -15.928 13.118 6.483 1.00 82.12 409 LEU A CA 1
ATOM 3306 C C . LEU A 1 409 ? -15.259 12.063 5.605 1.00 82.12 409 LEU A C 1
ATOM 3308 O O . LEU A 1 409 ? -14.368 11.374 6.094 1.00 82.12 409 LEU A O 1
ATOM 3312 N N . LEU A 1 410 ? -15.624 11.985 4.322 1.00 79.50 410 LEU A N 1
ATOM 3313 C CA . LEU A 1 410 ? -15.052 11.042 3.360 1.00 79.50 410 LEU A CA 1
ATOM 3314 C C . LEU A 1 410 ? -13.523 11.165 3.281 1.00 79.50 410 LEU A C 1
ATOM 3316 O O . LEU A 1 410 ? -12.827 10.158 3.359 1.00 79.50 410 LEU A O 1
ATOM 3320 N N . ASN A 1 411 ? -12.998 12.393 3.247 1.00 78.19 411 ASN A N 1
ATOM 3321 C CA . ASN A 1 411 ? -11.554 12.663 3.227 1.00 78.19 411 ASN A CA 1
ATOM 3322 C C . ASN A 1 411 ? -10.814 12.198 4.489 1.00 78.19 411 ASN A C 1
ATOM 3324 O O . ASN A 1 411 ? -9.600 12.014 4.465 1.00 78.19 411 ASN A O 1
ATOM 3328 N N . SER A 1 412 ? -11.529 12.022 5.600 1.00 84.31 412 SER A N 1
ATOM 3329 C CA . SER A 1 412 ? -10.956 11.526 6.851 1.00 84.31 412 SER A CA 1
ATOM 3330 C C . SER A 1 412 ? -11.034 10.005 7.001 1.00 84.31 412 SER A C 1
ATOM 3332 O O . SER A 1 412 ? -10.507 9.478 7.977 1.00 84.31 412 SER A O 1
ATOM 3334 N N . LEU A 1 413 ? -11.718 9.301 6.096 1.00 85.56 413 LEU A N 1
ATOM 3335 C CA . LEU A 1 413 ? -11.935 7.859 6.185 1.00 85.56 413 LEU A CA 1
ATOM 3336 C C . LEU A 1 413 ? -10.911 7.085 5.358 1.00 85.56 413 LEU A C 1
ATOM 3338 O O . LEU A 1 413 ? -10.396 7.572 4.357 1.00 85.56 413 LEU A O 1
ATOM 3342 N N . THR A 1 414 ? -10.674 5.836 5.749 1.00 87.19 414 THR A N 1
ATOM 3343 C CA . THR A 1 414 ? -10.058 4.816 4.893 1.00 87.19 414 THR A CA 1
ATOM 3344 C C . THR A 1 414 ? -11.129 3.804 4.511 1.00 87.19 414 THR A C 1
ATOM 3346 O O . THR A 1 414 ? -11.770 3.216 5.371 1.00 87.19 414 THR A O 1
ATOM 3349 N N . ILE A 1 415 ? -11.349 3.585 3.226 1.00 86.62 415 ILE A N 1
ATOM 3350 C CA . ILE A 1 415 ? -12.327 2.658 2.669 1.00 86.62 415 ILE A CA 1
ATOM 3351 C C . ILE A 1 415 ? -11.573 1.550 1.932 1.00 86.62 415 ILE A C 1
ATOM 3353 O O . ILE A 1 415 ? -10.781 1.815 1.029 1.00 86.62 415 ILE A O 1
ATOM 3357 N N . GLN A 1 416 ? -11.813 0.298 2.323 1.00 88.25 416 GLN A N 1
ATOM 3358 C CA . GLN A 1 416 ? -11.119 -0.872 1.798 1.00 88.25 416 GLN A CA 1
ATOM 3359 C C . GLN A 1 416 ? -12.089 -1.938 1.280 1.00 88.25 416 GLN A C 1
ATOM 3361 O O . GLN A 1 416 ? -12.977 -2.377 2.009 1.00 88.25 416 GLN A O 1
ATOM 3366 N N . GLY A 1 417 ? -11.888 -2.449 0.065 1.00 83.00 417 GLY A N 1
ATOM 3367 C CA . GLY A 1 417 ? -12.573 -3.672 -0.376 1.00 83.00 417 GLY A CA 1
ATOM 3368 C C . GLY A 1 417 ? -14.084 -3.536 -0.595 1.00 83.00 417 GLY A C 1
ATOM 3369 O O . GLY A 1 417 ? -14.804 -4.512 -0.389 1.00 83.00 417 GLY A O 1
ATOM 3370 N N . ILE A 1 418 ? -14.580 -2.342 -0.937 1.00 84.50 418 ILE A N 1
ATOM 3371 C CA . ILE A 1 418 ? -16.011 -2.073 -1.160 1.00 84.50 418 ILE A CA 1
ATOM 3372 C C . ILE A 1 418 ? -16.296 -1.943 -2.662 1.00 84.50 418 ILE A C 1
ATOM 3374 O O . ILE A 1 418 ? -15.502 -1.363 -3.401 1.00 84.50 418 ILE A O 1
ATOM 3378 N N . GLU A 1 419 ? -17.440 -2.465 -3.116 1.00 81.56 419 GLU A N 1
ATOM 3379 C CA . GLU A 1 419 ? -17.984 -2.156 -4.442 1.00 81.56 419 GLU A CA 1
ATOM 3380 C C . GLU A 1 419 ? -18.796 -0.861 -4.369 1.00 81.56 419 GLU A C 1
ATOM 3382 O O . GLU A 1 419 ? -19.786 -0.752 -3.643 1.00 81.56 419 GLU A O 1
ATOM 3387 N N . VAL A 1 420 ? -18.341 0.122 -5.126 1.00 76.62 420 VAL A N 1
ATOM 3388 C CA . VAL A 1 420 ? -18.880 1.462 -5.229 1.00 76.62 420 VAL A CA 1
ATOM 3389 C C . VAL A 1 420 ? -19.572 1.571 -6.581 1.00 76.62 420 VAL A C 1
ATOM 3391 O O . VAL A 1 420 ? -18.944 1.330 -7.609 1.00 76.62 420 VAL A O 1
ATOM 3394 N N . LYS A 1 421 ? -20.853 1.949 -6.597 1.00 73.62 421 LYS A N 1
ATOM 3395 C CA . LYS A 1 421 ? -21.648 2.146 -7.824 1.00 73.62 421 LYS A CA 1
ATOM 3396 C C . LYS A 1 421 ? -21.994 3.612 -8.034 1.00 73.62 421 LYS A C 1
ATOM 3398 O O . LYS A 1 421 ? -22.246 4.321 -7.061 1.00 73.62 421 LYS A O 1
ATOM 3403 N N . HIS A 1 422 ? -22.083 4.056 -9.288 1.00 68.62 422 HIS A N 1
ATOM 3404 C CA . HIS A 1 422 ? -22.376 5.458 -9.624 1.00 68.62 422 HIS A CA 1
ATOM 3405 C C . HIS A 1 422 ? -23.628 6.011 -8.935 1.00 68.62 422 HIS A C 1
ATOM 3407 O O . HIS A 1 422 ? -23.600 7.089 -8.335 1.00 68.62 422 HIS A O 1
ATOM 3413 N N . SER A 1 423 ? -24.693 5.210 -8.888 1.00 62.06 423 SER A N 1
ATOM 3414 C CA . SER A 1 423 ? -25.950 5.558 -8.218 1.00 62.06 423 SER A CA 1
ATOM 3415 C C . SER A 1 423 ? -25.823 5.819 -6.710 1.00 62.06 423 SER A C 1
ATOM 3417 O O . SER A 1 423 ? -26.756 6.343 -6.110 1.00 62.06 423 SER A O 1
ATOM 3419 N N . GLN A 1 424 ? -24.719 5.422 -6.070 1.00 63.41 424 GLN A N 1
ATOM 3420 C CA . GLN A 1 424 ? -24.506 5.571 -4.627 1.00 63.41 424 GLN A CA 1
ATOM 3421 C C . GLN A 1 424 ? -23.812 6.881 -4.243 1.00 63.41 424 GLN A C 1
ATOM 3423 O O . GLN A 1 424 ? -23.782 7.197 -3.055 1.00 63.41 424 GLN A O 1
ATOM 3428 N N . ILE A 1 425 ? -23.240 7.618 -5.204 1.00 63.09 425 ILE A N 1
ATOM 3429 C CA . ILE A 1 425 ? -22.430 8.813 -4.914 1.00 63.09 425 ILE A CA 1
ATOM 3430 C C . ILE A 1 425 ? -22.970 10.092 -5.588 1.00 63.09 425 ILE A C 1
ATOM 3432 O O . ILE A 1 425 ? -22.716 11.185 -5.091 1.00 63.09 425 ILE A O 1
ATOM 3436 N N . GLY A 1 426 ? -23.808 10.005 -6.628 1.00 59.19 426 GLY A N 1
ATOM 3437 C CA . GLY A 1 426 ? -24.494 11.184 -7.192 1.00 59.19 426 GLY A CA 1
ATOM 3438 C C . GLY A 1 426 ? -23.542 12.311 -7.640 1.00 59.19 426 GLY A C 1
ATOM 3439 O O . GLY A 1 426 ? -22.440 12.037 -8.112 1.00 59.19 426 GLY A O 1
ATOM 3440 N N . SER A 1 427 ? -23.953 13.576 -7.461 1.00 53.84 427 SER A N 1
ATOM 3441 C CA . SER A 1 427 ? -23.229 14.792 -7.891 1.00 53.84 427 SER A CA 1
ATOM 3442 C C . SER A 1 427 ? -21.975 15.132 -7.070 1.00 53.84 427 SER A C 1
ATOM 3444 O O . SER A 1 427 ? -21.328 16.143 -7.333 1.00 53.84 427 SER A O 1
ATOM 3446 N N . LEU A 1 428 ? -21.608 14.317 -6.069 1.00 55.78 428 LEU A N 1
ATOM 3447 C CA . LEU A 1 428 ? -20.401 14.539 -5.257 1.00 55.78 428 LEU A CA 1
ATOM 3448 C C . LEU A 1 428 ? -19.136 14.606 -6.132 1.00 55.78 428 LEU A C 1
ATOM 3450 O O . LEU A 1 428 ? -18.220 15.347 -5.799 1.00 55.78 428 LEU A O 1
ATOM 3454 N N . PHE A 1 429 ? -19.110 13.898 -7.268 1.00 55.12 429 PHE A N 1
ATOM 3455 C CA . PHE A 1 429 ? -17.983 13.857 -8.209 1.00 55.12 429 PHE A CA 1
ATOM 3456 C C . PHE A 1 429 ? -17.914 15.002 -9.229 1.00 55.12 429 PHE A C 1
ATOM 3458 O O . PHE A 1 429 ? -16.942 15.067 -9.976 1.00 55.12 429 PHE A O 1
ATOM 3465 N N . GLU A 1 430 ? -18.886 15.917 -9.265 1.00 49.84 430 GLU A N 1
ATOM 3466 C CA . GLU A 1 430 ? -18.917 17.005 -10.260 1.00 49.84 430 GLU A CA 1
ATOM 3467 C C . GLU A 1 430 ? -17.972 18.173 -9.916 1.00 49.84 430 GLU A C 1
ATOM 3469 O O . GLU A 1 430 ? -17.732 19.048 -10.746 1.00 49.84 430 GLU A O 1
ATOM 3474 N N . THR A 1 431 ? -17.386 18.194 -8.713 1.00 46.06 431 THR A N 1
ATOM 3475 C CA . THR A 1 431 ? -16.484 19.268 -8.272 1.00 46.06 431 THR A CA 1
ATOM 3476 C C . THR A 1 431 ? -15.172 18.711 -7.717 1.00 46.06 431 THR A C 1
ATOM 3478 O O . THR A 1 431 ? -15.110 18.369 -6.541 1.00 46.06 431 THR A O 1
ATOM 3481 N N . ASN A 1 432 ? -14.123 18.637 -8.548 1.00 47.06 432 ASN A N 1
ATOM 3482 C CA . ASN A 1 432 ? -12.700 18.548 -8.157 1.00 47.06 432 ASN A CA 1
ATOM 3483 C C . ASN A 1 432 ? -12.393 17.758 -6.862 1.00 47.06 432 ASN A C 1
ATOM 3485 O O . ASN A 1 432 ? -11.778 18.282 -5.930 1.00 47.06 432 ASN A O 1
ATOM 3489 N N . LEU A 1 433 ? -12.811 16.492 -6.788 1.00 52.03 433 LEU A N 1
ATOM 3490 C CA . LEU A 1 433 ? -12.477 15.616 -5.664 1.00 52.03 433 LEU A CA 1
ATOM 3491 C C . LEU A 1 433 ? -11.083 15.022 -5.862 1.00 52.03 433 LEU A C 1
ATOM 3493 O O . LEU A 1 433 ? -10.886 14.159 -6.714 1.00 52.03 433 LEU A O 1
ATOM 3497 N N . ASN A 1 434 ? -10.130 15.445 -5.031 1.00 55.16 434 ASN A N 1
ATOM 3498 C CA . ASN A 1 434 ? -8.865 14.739 -4.893 1.00 55.16 434 ASN A CA 1
ATOM 3499 C C . ASN A 1 434 ? -9.105 13.468 -4.057 1.00 55.16 434 ASN A C 1
ATOM 3501 O O . ASN A 1 434 ? -9.074 13.506 -2.829 1.00 55.16 434 ASN A O 1
ATOM 3505 N N . LEU A 1 435 ? -9.384 12.339 -4.719 1.00 60.53 435 LEU A N 1
ATOM 3506 C CA . LEU A 1 435 ? -9.669 11.033 -4.092 1.00 60.53 435 LEU A CA 1
ATOM 3507 C C . LEU A 1 435 ? -8.451 10.370 -3.411 1.00 60.53 435 LEU A C 1
ATOM 3509 O O . LEU A 1 435 ? -8.508 9.194 -3.048 1.00 60.53 435 LEU A O 1
ATOM 3513 N N . ALA A 1 436 ? -7.377 11.133 -3.208 1.00 55.31 436 ALA A N 1
ATOM 3514 C CA . ALA A 1 436 ? -6.007 10.694 -2.988 1.00 55.31 436 ALA A CA 1
ATOM 3515 C C . ALA A 1 436 ? -5.765 9.620 -1.907 1.00 55.31 436 ALA A C 1
ATOM 3517 O O . ALA A 1 436 ? -4.756 8.919 -1.938 1.00 55.31 436 ALA A O 1
ATOM 3518 N N . TYR A 1 437 ? -6.637 9.502 -0.902 1.00 61.94 437 TYR A N 1
ATOM 3519 C CA . TYR A 1 437 ? -6.284 8.772 0.323 1.00 61.94 437 TYR A CA 1
ATOM 3520 C C . TYR A 1 437 ? -7.352 7.822 0.855 1.00 61.94 437 TYR A C 1
ATOM 3522 O O . TYR A 1 437 ? -7.055 7.030 1.747 1.00 61.94 437 TYR A O 1
ATOM 3530 N N . CYS A 1 438 ? -8.576 7.871 0.328 1.00 73.50 438 CYS A N 1
ATOM 3531 C CA . CYS A 1 438 ? -9.678 7.157 0.961 1.00 73.50 438 CYS A CA 1
ATOM 3532 C C . CYS A 1 438 ? -9.797 5.713 0.462 1.00 73.50 438 CYS A C 1
ATOM 3534 O O . CYS A 1 438 ? -9.971 4.812 1.269 1.00 73.50 438 CYS A O 1
ATOM 3536 N N . PHE A 1 439 ? -9.675 5.451 -0.841 1.00 82.00 439 PHE A N 1
ATOM 3537 C CA . PHE A 1 439 ? -10.075 4.160 -1.414 1.00 82.00 439 PHE A CA 1
ATOM 3538 C C . PHE A 1 439 ? -8.896 3.217 -1.683 1.00 82.00 439 PHE A C 1
ATOM 3540 O O . PHE A 1 439 ? -7.966 3.534 -2.427 1.00 82.00 439 PHE A O 1
ATOM 3547 N N . THR A 1 440 ? -8.976 2.008 -1.132 1.00 83.88 440 THR A N 1
ATOM 3548 C CA . THR A 1 440 ? -8.017 0.915 -1.340 1.00 83.88 440 THR A CA 1
ATOM 3549 C C . THR A 1 440 ? -8.756 -0.385 -1.657 1.00 83.88 440 THR A C 1
ATOM 3551 O O . THR A 1 440 ? -9.800 -0.664 -1.081 1.00 83.88 440 THR A O 1
ATOM 3554 N N . GLU A 1 441 ? -8.265 -1.199 -2.589 1.00 84.44 441 GLU A N 1
ATOM 3555 C CA . GLU A 1 441 ? -8.869 -2.497 -2.950 1.00 84.44 441 GLU A CA 1
ATOM 3556 C C . GLU A 1 441 ? -10.372 -2.438 -3.321 1.00 84.44 441 GLU A C 1
ATOM 3558 O O . GLU A 1 441 ? -11.070 -3.448 -3.255 1.00 84.44 441 GLU A O 1
ATOM 3563 N N . CYS A 1 442 ? -10.906 -1.269 -3.682 1.00 85.12 442 CYS A N 1
ATOM 3564 C CA . CYS A 1 442 ? -12.322 -1.072 -3.993 1.00 85.12 442 CYS A CA 1
ATOM 3565 C C . CYS A 1 442 ? -12.619 -1.349 -5.467 1.00 85.12 442 CYS A C 1
ATOM 3567 O O . CYS A 1 442 ? -11.731 -1.298 -6.315 1.00 85.12 442 CYS A O 1
ATOM 3569 N N . ILE A 1 443 ? -13.884 -1.625 -5.781 1.00 85.62 443 ILE A N 1
ATOM 3570 C CA . ILE A 1 443 ? -14.370 -1.806 -7.152 1.00 85.62 443 ILE A CA 1
ATOM 3571 C C . ILE A 1 443 ? -15.269 -0.620 -7.483 1.00 85.62 443 ILE A C 1
ATOM 3573 O O . ILE A 1 443 ? -16.319 -0.475 -6.874 1.00 85.62 443 ILE A O 1
ATOM 3577 N N . PHE A 1 444 ? -14.884 0.213 -8.442 1.00 84.50 444 PHE A N 1
ATOM 3578 C CA . PHE A 1 444 ? -15.747 1.250 -9.003 1.00 84.50 444 PHE A CA 1
ATOM 3579 C C . PHE A 1 444 ? -16.517 0.672 -10.188 1.00 84.50 444 PHE A C 1
ATOM 3581 O O . PHE A 1 444 ? -15.900 0.117 -11.100 1.00 84.50 444 PHE A O 1
ATOM 3588 N N . SER A 1 445 ? -17.845 0.786 -10.174 1.00 86.00 445 SER A N 1
ATOM 3589 C CA . SER A 1 445 ? -18.717 0.271 -11.234 1.00 86.00 445 SER A CA 1
ATOM 3590 C C . SER A 1 445 ? -19.700 1.306 -11.776 1.00 86.00 445 SER A C 1
ATOM 3592 O O . SER A 1 445 ? -20.299 2.062 -11.004 1.00 86.00 445 SER A O 1
ATOM 3594 N N . ASP A 1 446 ? -19.869 1.315 -13.100 1.00 83.69 446 ASP A N 1
ATOM 3595 C CA . ASP A 1 446 ? -20.806 2.170 -13.847 1.00 83.69 446 ASP A CA 1
ATOM 3596 C C . ASP A 1 446 ? -20.545 3.686 -13.715 1.00 83.69 446 ASP A C 1
ATOM 3598 O O . ASP A 1 446 ? -21.468 4.495 -13.808 1.00 83.69 446 ASP A O 1
ATOM 3602 N N . PHE A 1 447 ? -19.298 4.105 -13.471 1.00 78.88 447 PHE A N 1
ATOM 3603 C CA . PHE A 1 447 ? -18.949 5.524 -13.303 1.00 78.88 447 PHE A CA 1
ATOM 3604 C C . PHE A 1 447 ? -18.557 6.206 -14.605 1.00 78.88 447 PHE A C 1
ATOM 3606 O O . PHE A 1 447 ? -17.823 5.641 -15.403 1.00 78.88 447 PHE A O 1
ATOM 3613 N N . THR A 1 448 ? -18.934 7.476 -14.756 1.00 79.12 448 THR A N 1
ATOM 3614 C CA . THR A 1 448 ? -18.260 8.397 -15.681 1.00 79.12 448 THR A CA 1
ATOM 3615 C C . THR A 1 448 ? -17.403 9.352 -14.867 1.00 79.12 448 THR A C 1
ATOM 3617 O O . THR A 1 448 ? -17.921 10.147 -14.087 1.00 79.12 448 THR A O 1
ATOM 3620 N N . PHE A 1 449 ? -16.093 9.229 -15.024 1.00 78.38 449 PHE A N 1
ATOM 3621 C CA . PHE A 1 449 ? -15.111 10.169 -14.519 1.00 78.38 449 PHE A CA 1
ATOM 3622 C C . PHE A 1 449 ? -14.681 11.054 -15.695 1.00 78.38 449 PHE A C 1
ATOM 3624 O O . PHE A 1 449 ? -14.258 10.548 -16.737 1.00 78.38 449 PHE A O 1
ATOM 3631 N N . GLU A 1 450 ? -14.816 12.368 -15.540 1.00 76.44 450 GLU A N 1
ATOM 3632 C CA . GLU A 1 450 ? -14.488 13.338 -16.583 1.00 76.44 450 GLU A CA 1
ATOM 3633 C C . GLU A 1 450 ? -13.733 14.524 -15.973 1.00 76.44 450 GLU A C 1
ATOM 3635 O O . GLU A 1 450 ? -14.165 15.070 -14.958 1.00 76.44 450 GLU A O 1
ATOM 3640 N N . ASN A 1 451 ? -12.616 14.928 -16.588 1.00 72.88 451 ASN A N 1
ATOM 3641 C CA . ASN A 1 451 ? -11.839 16.117 -16.201 1.00 72.88 451 ASN A CA 1
ATOM 3642 C C . ASN A 1 451 ? -11.386 16.125 -14.725 1.00 72.88 451 ASN A C 1
ATOM 3644 O O . ASN A 1 451 ? -11.369 17.177 -14.082 1.00 72.88 451 ASN A O 1
ATOM 3648 N N . CYS A 1 452 ? -11.030 14.964 -14.167 1.00 71.56 452 CYS A N 1
ATOM 3649 C CA . CYS A 1 452 ? -10.661 14.826 -12.757 1.00 71.56 452 CYS A CA 1
ATOM 3650 C C . CYS A 1 452 ? -9.250 14.258 -12.549 1.00 71.56 452 CYS A C 1
ATOM 3652 O O . CYS A 1 452 ? -8.653 13.664 -13.447 1.00 71.56 452 CYS A O 1
ATOM 3654 N N . HIS A 1 453 ? -8.730 14.407 -11.329 1.00 80.75 453 HIS A N 1
ATOM 3655 C CA . HIS A 1 453 ? -7.438 13.861 -10.921 1.00 80.75 453 HIS A CA 1
ATOM 3656 C C . HIS A 1 453 ? -7.592 12.889 -9.749 1.00 80.75 453 HIS A C 1
ATOM 3658 O O . HIS A 1 453 ? -8.243 13.208 -8.755 1.00 80.75 453 HIS A O 1
ATOM 3664 N N . LEU A 1 454 ? -6.985 11.710 -9.869 1.00 80.62 454 LEU A N 1
ATOM 3665 C CA . LEU A 1 454 ? -7.045 10.617 -8.905 1.00 80.62 454 LEU A CA 1
ATOM 3666 C C . LEU A 1 454 ? -5.629 10.282 -8.438 1.00 80.62 454 LEU A C 1
ATOM 3668 O O . LEU A 1 454 ? -4.787 9.884 -9.233 1.00 80.62 454 LEU A O 1
ATOM 3672 N N . GLU A 1 455 ? -5.348 10.419 -7.149 1.00 82.88 455 GLU A N 1
ATOM 3673 C CA . GLU A 1 455 ? -4.010 10.178 -6.600 1.00 82.88 455 GLU A CA 1
ATOM 3674 C C . GLU A 1 455 ? -4.009 8.952 -5.664 1.00 82.88 455 GLU A C 1
ATOM 3676 O O . GLU A 1 455 ? -5.043 8.585 -5.111 1.00 82.88 455 GLU A O 1
ATOM 3681 N N . ASN A 1 456 ? -2.867 8.272 -5.525 1.00 79.62 456 ASN A N 1
ATOM 3682 C CA . ASN A 1 456 ? -2.563 7.272 -4.494 1.00 79.62 456 ASN A CA 1
ATOM 3683 C C . ASN A 1 456 ? -3.649 6.188 -4.256 1.00 79.62 456 ASN A C 1
ATOM 3685 O O . ASN A 1 456 ? -3.789 5.608 -3.176 1.00 79.62 456 ASN A O 1
ATOM 3689 N N . LEU A 1 457 ? -4.376 5.834 -5.320 1.00 83.25 457 LEU A N 1
ATOM 3690 C CA . LEU A 1 457 ? -5.307 4.712 -5.343 1.00 83.25 457 LEU A CA 1
ATOM 3691 C C . LEU A 1 457 ? -4.520 3.405 -5.331 1.00 83.25 457 LEU A C 1
ATOM 3693 O O . LEU A 1 457 ? -3.736 3.153 -6.241 1.00 83.25 457 LEU A O 1
ATOM 3697 N N . LYS A 1 458 ? -4.762 2.541 -4.341 1.00 84.88 458 LYS A N 1
ATOM 3698 C CA . LYS A 1 458 ? -4.053 1.259 -4.222 1.00 84.88 458 LYS A CA 1
ATOM 3699 C C . LYS A 1 458 ? -4.967 0.080 -4.497 1.00 84.88 458 LYS A C 1
ATOM 3701 O O . LYS A 1 458 ? -5.909 -0.163 -3.748 1.00 84.88 458 LYS A O 1
ATOM 3706 N N . ASN A 1 459 ? -4.660 -0.672 -5.548 1.00 82.25 459 ASN A N 1
ATOM 3707 C CA . ASN A 1 459 ? -5.301 -1.933 -5.928 1.00 82.25 459 ASN A CA 1
ATOM 3708 C C . ASN A 1 459 ? -6.808 -1.814 -6.207 1.00 82.25 459 ASN A C 1
ATOM 3710 O O . ASN A 1 459 ? -7.552 -2.783 -6.060 1.00 82.25 459 ASN A O 1
ATOM 3714 N N . ASN A 1 460 ? -7.265 -0.629 -6.614 1.00 85.12 460 ASN A N 1
ATOM 3715 C CA . ASN A 1 460 ? -8.659 -0.408 -6.983 1.00 85.12 460 ASN A CA 1
ATOM 3716 C C . ASN A 1 460 ? -8.952 -0.953 -8.392 1.00 85.12 460 ASN A C 1
ATOM 3718 O O . ASN A 1 460 ? -8.096 -0.915 -9.279 1.00 85.12 460 ASN A O 1
ATOM 3722 N N . LYS A 1 461 ? -10.174 -1.450 -8.592 1.00 86.31 461 LYS A N 1
ATOM 3723 C CA . LYS A 1 461 ? -10.688 -1.980 -9.859 1.00 86.31 461 LYS A CA 1
ATOM 3724 C C . LYS A 1 461 ? -11.690 -1.002 -10.455 1.00 86.31 461 LYS A C 1
ATOM 3726 O O . LYS A 1 461 ? -12.465 -0.399 -9.719 1.00 86.31 461 LYS A O 1
ATOM 3731 N N . PHE A 1 462 ? -11.724 -0.905 -11.777 1.00 86.00 462 PHE A N 1
ATOM 3732 C CA . PHE A 1 462 ? -12.738 -0.140 -12.501 1.00 86.00 462 PHE A CA 1
ATOM 3733 C C . PHE A 1 462 ? -13.455 -1.091 -13.446 1.00 86.00 462 PHE A C 1
ATOM 3735 O O . PHE A 1 462 ? -12.796 -1.865 -14.146 1.00 86.00 462 PHE A O 1
ATOM 3742 N N . LYS A 1 463 ? -14.784 -1.051 -13.425 1.00 87.88 463 LYS A N 1
ATOM 3743 C CA . LYS A 1 463 ? -15.650 -1.939 -14.187 1.00 87.88 463 LYS A CA 1
ATOM 3744 C C . LYS A 1 463 ? -16.788 -1.146 -14.825 1.00 87.88 463 LYS A C 1
ATOM 3746 O O . LYS A 1 463 ? -17.476 -0.414 -14.129 1.00 87.88 463 LYS A O 1
ATOM 3751 N N . ASP A 1 464 ? -16.999 -1.308 -16.125 1.00 87.69 464 ASP A N 1
ATOM 3752 C CA . ASP A 1 464 ? -18.051 -0.619 -16.879 1.00 87.69 464 ASP A CA 1
ATOM 3753 C C . ASP A 1 464 ? -17.967 0.927 -16.714 1.00 87.69 464 ASP A C 1
ATOM 3755 O O . ASP A 1 464 ? -18.974 1.632 -16.710 1.00 87.69 464 ASP A O 1
ATOM 3759 N N . CYS A 1 465 ? -16.750 1.471 -16.535 1.00 85.44 465 CYS A N 1
ATOM 3760 C CA . CYS A 1 465 ? -16.513 2.900 -16.285 1.00 85.44 465 CYS A CA 1
ATOM 3761 C C . CYS A 1 465 ? -16.064 3.660 -17.545 1.00 85.44 465 CYS A C 1
ATOM 3763 O O . CYS A 1 465 ? -15.322 3.140 -18.372 1.00 85.44 465 CYS A O 1
ATOM 3765 N N . LYS A 1 466 ? -16.406 4.944 -17.642 1.00 84.81 466 LYS A N 1
ATOM 3766 C CA . LYS A 1 466 ? -15.840 5.894 -18.605 1.00 84.81 466 LYS A CA 1
ATOM 3767 C C . LYS A 1 466 ? -14.808 6.774 -17.913 1.00 84.81 466 LYS A C 1
ATOM 3769 O O . LYS A 1 466 ? -15.120 7.405 -16.908 1.00 84.81 466 LYS A O 1
ATOM 3774 N N . LEU A 1 467 ? -13.591 6.790 -18.438 1.00 84.25 467 LEU A N 1
ATOM 3775 C CA . LEU A 1 467 ? -12.436 7.516 -17.930 1.00 84.25 467 LEU A CA 1
ATOM 3776 C C . LEU A 1 467 ? -11.977 8.516 -19.000 1.00 84.25 467 LEU A C 1
ATOM 3778 O O . LEU A 1 467 ? -11.242 8.149 -19.917 1.00 84.25 467 LEU A O 1
ATOM 3782 N N . LEU A 1 468 ? -12.452 9.759 -18.908 1.00 80.81 468 LEU A N 1
ATOM 3783 C CA . LEU A 1 468 ? -12.293 10.777 -19.948 1.00 80.81 468 LEU A CA 1
ATOM 3784 C C . LEU A 1 468 ? -11.470 11.962 -19.429 1.00 80.81 468 LEU A C 1
ATOM 3786 O O . LEU A 1 468 ? -11.896 12.655 -18.507 1.00 80.81 468 LEU A O 1
ATOM 3790 N N . ASN A 1 469 ? -10.307 12.221 -20.032 1.00 77.62 469 ASN A N 1
ATOM 3791 C CA . ASN A 1 469 ? -9.423 13.326 -19.636 1.00 77.62 469 ASN A CA 1
ATOM 3792 C C . ASN A 1 469 ? -9.072 13.299 -18.133 1.00 77.62 469 ASN A C 1
ATOM 3794 O O . ASN A 1 469 ? -9.374 14.231 -17.384 1.00 77.62 469 ASN A O 1
ATOM 3798 N N . ILE A 1 470 ? -8.503 12.180 -17.676 1.00 81.69 470 ILE A N 1
ATOM 3799 C CA . ILE A 1 470 ? -8.208 11.928 -16.256 1.00 81.69 470 ILE A CA 1
ATOM 3800 C C . ILE A 1 470 ? -6.712 11.807 -16.036 1.00 81.69 470 ILE A C 1
ATOM 3802 O O . ILE A 1 470 ? -6.036 11.116 -16.792 1.00 81.69 470 ILE A O 1
ATOM 3806 N N . GLY A 1 471 ? -6.220 12.389 -14.944 1.00 85.44 471 GLY A N 1
ATOM 3807 C CA . GLY A 1 471 ? -4.883 12.100 -14.432 1.00 85.44 471 GLY A CA 1
ATOM 3808 C C . GLY A 1 471 ? -4.918 11.123 -13.259 1.00 85.44 471 GLY A C 1
ATOM 3809 O O . GLY A 1 471 ? -5.674 11.326 -12.313 1.00 85.44 471 GLY A O 1
ATOM 3810 N N . PHE A 1 472 ? -4.073 10.100 -13.295 1.00 88.44 472 PHE A N 1
ATOM 3811 C CA . PHE A 1 472 ? -3.748 9.231 -12.172 1.00 88.44 472 PHE A CA 1
ATOM 3812 C C . PHE A 1 472 ? -2.337 9.542 -11.674 1.00 88.44 472 PHE A C 1
ATOM 3814 O O . PHE A 1 472 ? -1.403 9.500 -12.470 1.00 88.44 472 PHE A O 1
ATOM 3821 N N . SER A 1 473 ? -2.154 9.787 -10.377 1.00 89.06 473 SER A N 1
ATOM 3822 C CA . SER A 1 473 ? -0.829 10.008 -9.772 1.00 89.06 473 SER A CA 1
ATOM 3823 C C . SER A 1 473 ? -0.554 9.028 -8.648 1.00 89.06 473 SER A C 1
ATOM 3825 O O . SER A 1 473 ? -1.428 8.779 -7.828 1.00 89.06 473 SER A O 1
ATOM 3827 N N . ASP A 1 474 ? 0.646 8.457 -8.579 1.00 88.06 474 ASP A N 1
ATOM 3828 C CA . ASP A 1 474 ? 1.095 7.638 -7.441 1.00 88.06 474 ASP A CA 1
ATOM 3829 C C . ASP A 1 474 ? 0.178 6.434 -7.119 1.00 88.06 474 ASP A C 1
ATOM 3831 O O . ASP A 1 474 ? 0.149 5.931 -5.995 1.00 88.06 474 ASP A O 1
ATOM 3835 N N . CYS A 1 475 ? -0.594 5.959 -8.101 1.00 88.69 475 CYS A N 1
ATOM 3836 C CA . CYS A 1 475 ? -1.546 4.858 -7.943 1.00 88.69 475 CYS A CA 1
ATOM 3837 C C . CYS A 1 475 ? -0.878 3.492 -8.175 1.00 88.69 475 CYS A C 1
ATOM 3839 O O . CYS A 1 475 ? 0.040 3.377 -8.982 1.00 88.69 475 CYS A O 1
ATOM 3841 N N . SER A 1 476 ? -1.373 2.432 -7.530 1.00 88.69 476 SER A N 1
ATOM 3842 C CA . SER A 1 476 ? -0.985 1.045 -7.811 1.00 88.69 476 SER A CA 1
ATOM 3843 C C . SER A 1 476 ? -2.156 0.240 -8.366 1.00 88.69 476 SER A C 1
ATOM 3845 O O . SER A 1 476 ? -3.243 0.210 -7.786 1.00 88.69 476 SER A O 1
ATOM 3847 N N . PHE A 1 477 ? -1.927 -0.466 -9.469 1.00 85.62 477 PHE A N 1
ATOM 3848 C CA . PHE A 1 477 ? -2.926 -1.281 -10.146 1.00 85.62 477 PHE A CA 1
ATOM 3849 C C . PHE A 1 477 ? -2.466 -2.740 -10.237 1.00 85.62 477 PHE A C 1
ATOM 3851 O O . PHE A 1 477 ? -1.404 -3.053 -10.771 1.00 85.62 477 PHE A O 1
ATOM 3858 N N . GLN A 1 478 ? -3.305 -3.646 -9.735 1.00 77.56 478 GLN A N 1
ATOM 3859 C CA . GLN A 1 478 ? -3.062 -5.096 -9.723 1.00 77.56 478 GLN A CA 1
ATOM 3860 C C . GLN A 1 478 ? -4.127 -5.877 -10.509 1.00 77.56 478 GLN A C 1
ATOM 3862 O O . GLN A 1 478 ? -4.229 -7.084 -10.392 1.00 77.56 478 GLN A O 1
ATOM 3867 N N . THR A 1 479 ? -4.989 -5.212 -11.277 1.00 66.44 479 THR A N 1
ATOM 3868 C CA . THR A 1 479 ? -6.127 -5.858 -11.953 1.00 66.44 479 THR A CA 1
ATOM 3869 C C . THR A 1 479 ? -6.530 -5.071 -13.194 1.00 66.44 479 THR A C 1
ATOM 3871 O O . THR A 1 479 ? -6.281 -3.871 -13.270 1.00 66.44 479 THR A O 1
ATOM 3874 N N . LYS A 1 480 ? -7.176 -5.730 -14.160 1.00 71.81 480 LYS A N 1
ATOM 3875 C CA . LYS A 1 480 ? -7.662 -5.090 -15.393 1.00 71.81 480 LYS A CA 1
ATOM 3876 C C . LYS A 1 480 ? -8.735 -4.019 -15.145 1.00 71.81 480 LYS A C 1
ATOM 3878 O O . LYS A 1 480 ? -9.526 -4.130 -14.206 1.00 71.81 480 LYS A O 1
ATOM 3883 N N . PHE A 1 481 ? -8.796 -3.046 -16.055 1.00 83.69 481 PHE A N 1
ATOM 3884 C CA . PHE A 1 481 ? -9.977 -2.208 -16.267 1.00 83.69 481 PHE A CA 1
ATOM 3885 C C . PHE A 1 481 ? -10.996 -3.003 -17.097 1.00 83.69 481 PHE A C 1
ATOM 3887 O O . PHE A 1 481 ? -10.746 -3.329 -18.257 1.00 83.69 481 PHE A O 1
ATOM 3894 N N . GLU A 1 482 ? -12.113 -3.396 -16.487 1.00 84.38 482 GLU A N 1
ATOM 3895 C CA . GLU A 1 482 ? -13.122 -4.253 -17.116 1.00 84.38 482 GLU A CA 1
ATOM 3896 C C . GLU A 1 482 ? -14.139 -3.408 -17.881 1.00 84.38 482 GLU A C 1
ATOM 3898 O O . GLU A 1 482 ? -14.836 -2.615 -17.268 1.00 84.38 482 GLU A O 1
ATOM 3903 N N . ASN A 1 483 ? -14.261 -3.587 -19.200 1.00 84.44 483 ASN A N 1
ATOM 3904 C CA . ASN A 1 483 ? -15.237 -2.860 -20.030 1.00 84.44 483 ASN A CA 1
ATOM 3905 C C . ASN A 1 483 ? -15.186 -1.325 -19.868 1.00 84.44 483 ASN A C 1
ATOM 3907 O O . ASN A 1 483 ? -16.216 -0.658 -19.959 1.00 84.44 483 ASN A O 1
ATOM 3911 N N . CYS A 1 484 ? -14.004 -0.763 -19.601 1.00 84.62 484 CYS A N 1
ATOM 3912 C CA . CYS A 1 484 ? -13.859 0.675 -19.404 1.00 84.62 484 CYS A CA 1
ATOM 3913 C C . CYS A 1 484 ? -13.469 1.400 -20.694 1.00 84.62 484 CYS A C 1
ATOM 3915 O O . CYS A 1 484 ? -12.528 0.976 -21.360 1.00 84.62 484 CYS A O 1
ATOM 3917 N N . GLU A 1 485 ? -14.110 2.539 -20.963 1.00 84.00 485 GLU A N 1
ATOM 3918 C CA . GLU A 1 485 ? -13.729 3.488 -22.017 1.00 84.00 485 GLU A CA 1
ATOM 3919 C C . GLU A 1 485 ? -12.642 4.428 -21.481 1.00 84.00 485 GLU A C 1
ATOM 3921 O O . GLU A 1 485 ? -12.886 5.137 -20.511 1.00 84.00 485 GLU A O 1
ATOM 3926 N N . ILE A 1 486 ? -11.438 4.419 -22.068 1.00 83.38 486 ILE A N 1
ATOM 3927 C CA . ILE A 1 486 ? -10.266 5.152 -21.553 1.00 83.38 486 ILE A CA 1
ATOM 3928 C C . ILE A 1 486 ? -9.738 6.100 -22.633 1.00 83.38 486 ILE A C 1
ATOM 3930 O O . ILE A 1 486 ? -9.158 5.664 -23.625 1.00 83.38 486 ILE A O 1
ATOM 3934 N N . ILE A 1 487 ? -9.940 7.406 -22.463 1.00 80.06 487 ILE A N 1
ATOM 3935 C CA . ILE A 1 487 ? -9.604 8.409 -23.486 1.00 80.06 487 ILE A CA 1
ATOM 3936 C C . ILE A 1 487 ? -8.857 9.574 -22.840 1.00 80.06 487 ILE A C 1
ATOM 3938 O O . ILE A 1 487 ? -9.327 10.130 -21.845 1.00 80.06 487 ILE A O 1
ATOM 3942 N N . CYS A 1 488 ? -7.719 9.967 -23.426 1.00 77.50 488 CYS A N 1
ATOM 3943 C CA . CYS A 1 488 ? -6.894 11.085 -22.950 1.00 77.50 488 CYS A CA 1
ATOM 3944 C C . CYS A 1 488 ? -6.508 10.949 -21.468 1.00 77.50 488 CYS A C 1
ATOM 3946 O O . CYS A 1 488 ? -6.686 11.874 -20.682 1.00 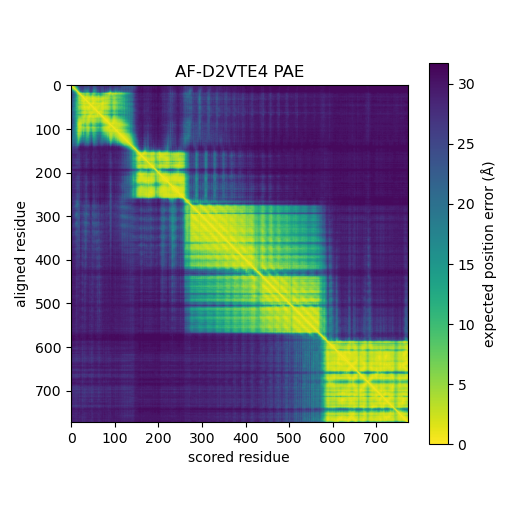77.50 488 CYS A O 1
ATOM 3948 N N . VAL A 1 489 ? -6.047 9.767 -21.057 1.00 83.88 489 VAL A N 1
ATOM 3949 C CA . VAL A 1 489 ? -5.689 9.503 -19.655 1.00 83.88 489 VAL A CA 1
ATOM 3950 C C . VAL A 1 489 ? -4.187 9.662 -19.440 1.00 83.88 489 VAL A C 1
ATOM 3952 O O . VAL A 1 489 ? -3.374 9.176 -20.226 1.00 83.88 489 VAL A O 1
ATOM 3955 N N . GLU A 1 490 ? -3.808 10.311 -18.347 1.00 88.69 490 GLU A N 1
ATOM 3956 C CA . GLU A 1 490 ? -2.422 10.459 -17.916 1.00 88.69 490 GLU A CA 1
ATOM 3957 C C . GLU A 1 490 ? -2.163 9.601 -16.678 1.00 88.69 490 GLU A C 1
ATOM 3959 O O . GLU A 1 490 ? -2.938 9.612 -15.730 1.00 88.69 490 GLU A O 1
ATOM 3964 N N . PHE A 1 491 ? -1.054 8.870 -16.664 1.00 92.19 491 PHE A N 1
ATOM 3965 C CA . PHE A 1 491 ? -0.560 8.137 -15.505 1.00 92.19 491 PHE A CA 1
ATOM 3966 C C . PHE A 1 491 ? 0.804 8.701 -15.110 1.00 92.19 491 PHE A C 1
ATOM 3968 O O . PHE A 1 491 ? 1.748 8.662 -15.898 1.00 92.19 491 PHE A O 1
ATOM 3975 N N . TRP A 1 492 ? 0.936 9.194 -13.882 1.00 92.88 492 TRP A N 1
ATOM 3976 C CA . TRP A 1 492 ? 2.174 9.718 -13.320 1.00 92.88 492 TRP A CA 1
ATOM 3977 C C . TRP A 1 492 ? 2.586 8.907 -12.090 1.00 92.88 492 TRP A C 1
ATOM 3979 O O . TRP A 1 492 ? 1.786 8.689 -11.186 1.00 92.88 492 TRP A O 1
ATOM 3989 N N . ARG A 1 493 ? 3.825 8.403 -12.055 1.00 93.25 493 ARG A N 1
ATOM 3990 C CA . ARG A 1 493 ? 4.374 7.602 -10.937 1.00 93.25 493 ARG A CA 1
ATOM 3991 C C . ARG A 1 493 ? 3.502 6.411 -10.508 1.00 93.25 493 ARG A C 1
ATOM 3993 O O . ARG A 1 493 ? 3.546 5.980 -9.359 1.00 93.25 493 ARG A O 1
ATOM 4000 N N . CYS A 1 494 ? 2.712 5.860 -11.429 1.00 92.75 494 CYS A N 1
ATOM 4001 C CA . CYS A 1 494 ? 1.833 4.729 -11.145 1.00 92.75 494 CYS A CA 1
ATOM 4002 C C . CYS A 1 494 ? 2.572 3.390 -11.280 1.00 92.75 494 CYS A C 1
ATOM 4004 O O . CYS A 1 494 ? 3.476 3.251 -12.107 1.00 92.75 494 CYS A O 1
ATOM 4006 N N . SER A 1 495 ? 2.174 2.384 -10.502 1.00 92.06 495 SER A N 1
ATOM 4007 C CA . SER A 1 495 ? 2.689 1.018 -10.600 1.00 92.06 495 SER A CA 1
ATOM 4008 C C . SER A 1 495 ? 1.642 0.040 -11.134 1.00 92.06 495 SER A C 1
ATOM 4010 O O . SER A 1 495 ? 0.465 0.109 -10.791 1.00 92.06 495 SER A O 1
ATOM 4012 N N . PHE A 1 496 ? 2.087 -0.885 -11.977 1.00 90.12 496 PHE A N 1
ATOM 4013 C CA . PHE A 1 496 ? 1.303 -1.936 -12.612 1.00 90.12 496 PHE A CA 1
ATOM 4014 C C . PHE A 1 496 ? 2.029 -3.266 -12.389 1.00 90.12 496 PHE A C 1
ATOM 4016 O O . PHE A 1 496 ? 3.208 -3.392 -12.727 1.00 90.12 496 PHE A O 1
ATOM 4023 N N . ASP A 1 497 ? 1.346 -4.239 -11.794 1.00 85.19 497 ASP A N 1
ATOM 4024 C CA . ASP A 1 497 ? 1.933 -5.541 -11.441 1.00 85.19 497 ASP A CA 1
ATOM 4025 C C . ASP A 1 497 ? 1.457 -6.663 -12.385 1.00 85.19 497 ASP A C 1
ATOM 4027 O O . ASP A 1 497 ? 0.644 -6.439 -13.284 1.00 85.19 497 ASP A O 1
ATOM 4031 N N . ARG A 1 498 ? 1.946 -7.889 -12.172 1.00 80.88 498 ARG A N 1
ATOM 4032 C CA . ARG A 1 498 ? 1.763 -9.078 -13.024 1.00 80.88 498 ARG A CA 1
ATOM 4033 C C . ARG A 1 498 ? 0.338 -9.333 -13.519 1.00 80.88 498 ARG A C 1
ATOM 4035 O O . ARG A 1 498 ? 0.164 -9.816 -14.635 1.00 80.88 498 ARG A O 1
ATOM 4042 N N . GLU A 1 499 ? -0.664 -9.074 -12.688 1.00 75.44 499 GLU A N 1
ATOM 4043 C CA . GLU A 1 499 ? -2.077 -9.349 -12.987 1.00 75.44 499 GLU A CA 1
ATOM 4044 C C . GLU A 1 499 ? -2.761 -8.247 -13.816 1.00 75.44 499 GLU A C 1
ATOM 4046 O O . GLU A 1 499 ? -3.911 -8.400 -14.239 1.00 75.44 499 GLU A O 1
ATOM 4051 N N . PHE A 1 500 ? -2.080 -7.126 -14.059 1.00 81.31 500 PHE A N 1
ATOM 4052 C CA . PHE A 1 500 ? -2.649 -6.014 -14.801 1.00 81.31 500 PHE A CA 1
ATOM 4053 C C . PHE A 1 500 ? -2.679 -6.292 -16.312 1.00 81.31 500 PHE A C 1
ATOM 4055 O O . PHE A 1 500 ? -1.678 -6.676 -16.916 1.00 81.31 500 PHE A O 1
ATOM 4062 N N . VAL A 1 501 ? -3.832 -6.042 -16.938 1.00 71.69 501 VAL A N 1
ATOM 4063 C CA . VAL A 1 501 ? -4.036 -6.168 -18.388 1.00 71.69 501 VAL A CA 1
ATOM 4064 C C . VAL A 1 501 ? -4.784 -4.937 -18.884 1.00 71.69 501 VAL A C 1
ATOM 4066 O O . VAL A 1 501 ? -5.843 -4.596 -18.350 1.00 71.69 501 VAL A O 1
ATOM 4069 N N . PHE A 1 502 ? -4.247 -4.277 -19.911 1.00 73.88 502 PHE A N 1
ATOM 4070 C CA . PHE A 1 502 ? -4.958 -3.205 -20.598 1.00 73.88 502 PHE A CA 1
ATOM 4071 C C . PHE A 1 502 ? -6.014 -3.776 -21.559 1.00 73.88 502 PHE A C 1
ATOM 4073 O O . PHE A 1 502 ? -5.772 -4.808 -22.189 1.00 73.88 502 PHE A O 1
ATOM 4080 N N . PRO A 1 503 ? -7.170 -3.112 -21.721 1.00 68.88 503 PRO A N 1
ATOM 4081 C CA . PRO A 1 503 ? -8.128 -3.481 -22.754 1.00 68.88 503 PRO A CA 1
ATOM 4082 C C . PRO A 1 503 ? -7.542 -3.213 -24.152 1.00 68.88 503 PRO A C 1
ATOM 4084 O O . PRO A 1 503 ? -7.154 -2.087 -24.463 1.00 68.88 503 PRO A O 1
ATOM 4087 N N . GLU A 1 504 ? -7.515 -4.237 -25.015 1.00 60.41 504 GLU A N 1
ATOM 4088 C CA . GLU A 1 504 ? -6.918 -4.172 -26.365 1.00 60.41 504 GLU A CA 1
ATOM 4089 C C . GLU A 1 504 ? -7.554 -3.107 -27.285 1.00 60.41 504 GLU A C 1
ATOM 4091 O O . GLU A 1 504 ? -6.960 -2.718 -28.292 1.00 60.41 504 GLU A O 1
ATOM 4096 N N . SER A 1 505 ? -8.765 -2.635 -26.970 1.00 54.62 505 SER A N 1
ATOM 4097 C CA . SER A 1 505 ? -9.616 -1.882 -27.897 1.00 54.62 505 SER A CA 1
ATOM 4098 C C . SER A 1 505 ? -9.704 -0.368 -27.675 1.00 54.62 505 SER A C 1
ATOM 4100 O O . SER A 1 505 ? -10.359 0.288 -28.482 1.00 54.62 505 SER A O 1
ATOM 4102 N N . GLN A 1 506 ? -9.126 0.219 -26.620 1.00 59.75 506 GLN A N 1
ATOM 4103 C CA . GLN A 1 506 ? -9.498 1.591 -26.215 1.00 59.75 506 GLN A CA 1
ATOM 4104 C C . GLN A 1 506 ? -8.367 2.389 -25.539 1.00 59.75 506 GLN A C 1
ATOM 4106 O O . GLN A 1 506 ? -8.603 3.051 -24.541 1.00 59.75 506 GLN A O 1
ATOM 4111 N N . LEU A 1 507 ? -7.134 2.339 -26.054 1.00 66.38 507 LEU A N 1
ATOM 4112 C CA . LEU A 1 507 ? -6.044 3.201 -25.573 1.00 66.38 507 LEU A CA 1
ATOM 4113 C C . LEU A 1 507 ? -5.716 4.266 -26.628 1.00 66.38 507 LEU A C 1
ATOM 4115 O O . LEU A 1 507 ? -4.935 4.008 -27.544 1.00 66.38 507 LEU A O 1
ATOM 4119 N N . TYR A 1 508 ? -6.326 5.445 -26.511 1.00 65.81 508 TYR A N 1
ATOM 4120 C CA . TYR A 1 508 ? -6.079 6.588 -27.395 1.00 65.81 508 TYR A CA 1
ATOM 4121 C C . TYR A 1 508 ? -5.569 7.778 -26.579 1.00 65.81 508 TYR A C 1
ATOM 4123 O O . TYR A 1 508 ? -6.175 8.133 -25.568 1.00 65.81 508 TYR A O 1
ATOM 4131 N N . ASP A 1 509 ? -4.456 8.371 -27.023 1.00 71.00 509 ASP A N 1
ATOM 4132 C CA . ASP A 1 509 ? -3.819 9.540 -26.398 1.00 71.00 509 ASP A CA 1
ATOM 4133 C C . ASP A 1 509 ? -3.535 9.364 -24.896 1.00 71.00 509 ASP A C 1
ATOM 4135 O O . ASP A 1 509 ? -3.788 10.249 -24.083 1.00 71.00 509 ASP A O 1
ATOM 4139 N N . ILE A 1 510 ? -2.997 8.200 -24.516 1.00 83.69 510 ILE A N 1
ATOM 4140 C CA . ILE A 1 510 ? -2.614 7.915 -23.128 1.00 83.69 510 ILE A CA 1
ATOM 4141 C C . ILE A 1 510 ? -1.121 8.172 -22.925 1.00 83.69 510 ILE A C 1
ATOM 4143 O O . ILE A 1 510 ? -0.278 7.731 -23.718 1.00 83.69 510 ILE A O 1
ATOM 4147 N N . THR A 1 511 ? -0.802 8.853 -21.824 1.00 86.38 511 THR A N 1
ATOM 4148 C CA . THR A 1 511 ? 0.572 9.157 -21.409 1.00 86.38 511 THR A CA 1
ATOM 4149 C C . THR A 1 511 ? 0.917 8.440 -20.111 1.00 86.38 511 THR A C 1
ATOM 4151 O O . THR A 1 511 ? 0.172 8.511 -19.141 1.00 86.38 511 THR A O 1
ATOM 4154 N N . PHE A 1 512 ? 2.079 7.794 -20.076 1.00 91.88 512 PHE A N 1
ATOM 4155 C CA . PHE A 1 512 ? 2.685 7.220 -18.881 1.00 91.88 512 PHE A CA 1
ATOM 4156 C C . PHE A 1 512 ? 3.983 7.960 -18.577 1.00 91.88 512 PHE A C 1
ATOM 4158 O O . PHE A 1 512 ? 4.888 7.984 -19.407 1.00 91.88 512 PHE A O 1
ATOM 4165 N N . THR A 1 513 ? 4.101 8.517 -17.378 1.00 91.38 513 THR A N 1
ATOM 4166 C CA . THR A 1 513 ? 5.277 9.267 -16.931 1.00 91.38 513 THR A CA 1
ATOM 4167 C C . THR A 1 513 ? 5.768 8.696 -15.607 1.00 91.38 513 THR A C 1
ATOM 4169 O O . THR A 1 513 ? 5.004 8.597 -14.651 1.00 91.38 513 THR A O 1
ATOM 4172 N N . GLU A 1 514 ? 7.039 8.307 -15.528 1.00 92.44 514 GLU A N 1
ATOM 4173 C CA . GLU A 1 514 ? 7.677 7.750 -14.322 1.00 92.44 514 GLU A CA 1
ATOM 4174 C C . GLU A 1 514 ? 6.946 6.515 -13.745 1.00 92.44 514 GLU A C 1
ATOM 4176 O O . GLU A 1 514 ? 7.049 6.215 -12.558 1.00 92.44 514 GLU A O 1
ATOM 4181 N N . CYS A 1 515 ? 6.202 5.782 -14.582 1.00 94.19 515 CYS A N 1
ATOM 4182 C CA . CYS A 1 515 ? 5.426 4.609 -14.173 1.00 94.19 515 CYS A CA 1
ATOM 4183 C C . CYS A 1 515 ? 6.274 3.330 -14.123 1.00 94.19 515 CYS A C 1
ATOM 4185 O O . CYS A 1 515 ? 7.265 3.198 -14.837 1.00 94.19 515 CYS A O 1
ATOM 4187 N N . SER A 1 516 ? 5.865 2.353 -13.314 1.00 92.31 516 SER A N 1
ATOM 4188 C CA . SER A 1 516 ? 6.546 1.063 -13.167 1.00 92.31 516 SER A CA 1
ATOM 4189 C C . SER A 1 516 ? 5.628 -0.100 -13.529 1.00 92.31 516 SER A C 1
ATOM 4191 O O . SER A 1 516 ? 4.629 -0.325 -12.866 1.00 92.31 516 SER A O 1
ATOM 4193 N N . PHE A 1 517 ? 6.013 -0.889 -14.516 1.00 90.94 517 PHE A N 1
ATOM 4194 C CA . PHE A 1 517 ? 5.429 -2.158 -14.924 1.00 90.94 517 PHE A CA 1
ATOM 4195 C C . PHE A 1 517 ? 6.359 -3.279 -14.444 1.00 90.94 517 PHE A C 1
ATOM 4197 O O . PHE A 1 517 ? 7.434 -3.482 -15.007 1.00 90.94 517 PHE A O 1
ATOM 4204 N N . HIS A 1 518 ? 6.005 -3.968 -13.362 1.00 89.88 518 HIS A N 1
ATOM 4205 C CA . HIS A 1 518 ? 6.846 -5.019 -12.786 1.00 89.88 518 HIS A CA 1
ATOM 4206 C C . HIS A 1 518 ? 6.223 -6.393 -13.023 1.00 89.88 518 HIS A C 1
ATOM 4208 O O . HIS A 1 518 ? 5.042 -6.592 -12.758 1.00 89.88 518 HIS A O 1
ATOM 4214 N N . SER A 1 519 ? 7.012 -7.353 -13.514 1.00 89.19 519 SER A N 1
ATOM 4215 C CA . SER A 1 519 ? 6.557 -8.723 -13.781 1.00 89.19 519 SER A CA 1
ATOM 4216 C C . SER A 1 519 ? 5.314 -8.831 -14.688 1.00 89.19 519 SER A C 1
ATOM 4218 O O . SER A 1 519 ? 4.610 -9.841 -14.633 1.00 89.19 519 SER A O 1
ATOM 4220 N N . ILE A 1 520 ? 5.022 -7.819 -15.518 1.00 88.81 520 ILE A N 1
ATOM 4221 C CA . ILE A 1 520 ? 3.795 -7.780 -16.327 1.00 88.81 520 ILE A CA 1
ATOM 4222 C C . ILE A 1 520 ? 3.893 -8.706 -17.535 1.00 88.81 520 ILE A C 1
ATOM 4224 O O . ILE A 1 520 ? 4.981 -8.906 -18.071 1.00 88.81 520 ILE A O 1
ATOM 4228 N N . ASN A 1 521 ? 2.770 -9.258 -17.997 1.00 89.00 521 ASN A N 1
ATOM 4229 C CA . ASN A 1 521 ? 2.730 -10.077 -19.207 1.00 89.00 521 ASN A CA 1
ATOM 4230 C C . ASN A 1 521 ? 1.890 -9.408 -20.301 1.00 89.00 521 ASN A C 1
ATOM 4232 O O . ASN A 1 521 ? 0.666 -9.482 -20.281 1.00 89.00 521 ASN A O 1
ATOM 4236 N N . PHE A 1 522 ? 2.563 -8.804 -21.277 1.00 88.75 522 PHE A N 1
ATOM 4237 C CA . PHE A 1 522 ? 1.952 -8.215 -22.467 1.00 88.75 522 PHE A CA 1
ATOM 4238 C C . PHE A 1 522 ? 2.326 -8.966 -23.747 1.00 88.75 522 PHE A C 1
ATOM 4240 O O . PHE A 1 522 ? 2.407 -8.361 -24.808 1.00 88.75 522 PHE A O 1
ATOM 4247 N N . GLU A 1 523 ? 2.572 -10.275 -23.697 1.00 88.94 523 GLU A N 1
ATOM 4248 C CA . GLU A 1 523 ? 2.924 -11.018 -24.910 1.00 88.94 523 GLU A CA 1
ATOM 4249 C C . GLU A 1 523 ? 1.920 -10.780 -26.061 1.00 88.94 523 GLU A C 1
ATOM 4251 O O . GLU A 1 523 ? 0.715 -10.953 -25.897 1.00 88.94 523 GLU A O 1
ATOM 4256 N N . ASN A 1 524 ? 2.431 -10.414 -27.242 1.00 86.94 524 ASN A N 1
ATOM 4257 C CA . ASN A 1 524 ? 1.687 -10.033 -28.456 1.00 86.94 524 ASN A CA 1
ATOM 4258 C C . ASN A 1 524 ? 0.910 -8.702 -28.400 1.00 86.94 524 ASN A C 1
ATOM 4260 O O . ASN A 1 524 ? 0.208 -8.373 -29.362 1.00 86.94 524 ASN A O 1
ATOM 4264 N N . TYR A 1 525 ? 1.034 -7.912 -27.332 1.00 86.44 525 TYR A N 1
ATOM 4265 C CA . TYR A 1 525 ? 0.234 -6.699 -27.167 1.00 86.44 525 TYR A CA 1
ATOM 4266 C C . TYR A 1 525 ? 0.571 -5.618 -28.207 1.00 86.44 525 TYR A C 1
ATOM 4268 O O . TYR A 1 525 ? 1.734 -5.388 -28.553 1.00 86.44 525 TYR A O 1
ATOM 4276 N N . GLN A 1 526 ? -0.458 -4.932 -28.711 1.00 85.00 526 GLN A N 1
ATOM 4277 C CA . GLN A 1 526 ? -0.331 -3.905 -29.748 1.00 85.00 526 GLN A CA 1
ATOM 4278 C C . GLN A 1 526 ? -0.503 -2.506 -29.148 1.00 85.00 526 GLN A C 1
ATOM 4280 O O . GLN A 1 526 ? -1.621 -2.004 -29.039 1.00 85.00 526 GLN A O 1
ATOM 4285 N N . PHE A 1 527 ? 0.601 -1.850 -28.789 1.00 82.94 527 PHE A N 1
ATOM 4286 C CA . PHE A 1 527 ? 0.559 -0.467 -28.322 1.00 82.94 527 PHE A CA 1
ATOM 4287 C C . PHE A 1 527 ? 0.436 0.496 -29.512 1.00 82.94 527 PHE A C 1
ATOM 4289 O O . PHE A 1 527 ? 1.143 0.368 -30.517 1.00 82.94 527 PHE A O 1
ATOM 4296 N N . LYS A 1 528 ? -0.486 1.462 -29.415 1.00 80.31 528 LYS A N 1
ATOM 4297 C CA . LYS A 1 528 ? -0.792 2.415 -30.491 1.00 80.31 528 LYS A CA 1
ATOM 4298 C C . LYS A 1 528 ? -0.761 3.848 -29.974 1.00 80.31 528 LYS A C 1
ATOM 4300 O O . LYS A 1 528 ? -1.519 4.171 -29.073 1.00 80.31 528 LYS A O 1
ATOM 4305 N N . ASN A 1 529 ? 0.089 4.697 -30.554 1.00 79.19 529 ASN A N 1
ATOM 4306 C CA . ASN A 1 529 ? 0.139 6.146 -30.287 1.00 79.19 529 ASN A CA 1
ATOM 4307 C C . ASN A 1 529 ? 0.306 6.544 -28.803 1.00 79.19 529 ASN A C 1
ATOM 4309 O O . ASN A 1 529 ? -0.153 7.602 -28.387 1.00 79.19 529 ASN A O 1
ATOM 4313 N N . LEU A 1 530 ? 0.967 5.708 -27.998 1.00 84.94 530 LEU A N 1
ATOM 4314 C CA . LEU A 1 530 ? 1.192 5.970 -26.572 1.00 84.94 530 LEU A CA 1
ATOM 4315 C C . LEU A 1 530 ? 2.524 6.681 -26.320 1.00 84.94 530 LEU A C 1
ATOM 4317 O O . LEU A 1 530 ? 3.508 6.454 -27.035 1.00 84.94 530 LEU A O 1
ATOM 4321 N N . LEU A 1 531 ? 2.573 7.491 -25.264 1.00 85.06 531 LEU A N 1
ATOM 4322 C CA . LEU A 1 531 ? 3.807 8.073 -24.739 1.00 85.06 531 LEU A CA 1
ATOM 4323 C C . LEU A 1 531 ? 4.193 7.370 -23.435 1.00 85.06 531 LEU A C 1
ATOM 4325 O O . LEU A 1 531 ? 3.414 7.358 -22.491 1.00 85.06 531 LEU A O 1
ATOM 4329 N N . PHE A 1 532 ? 5.413 6.842 -23.374 1.00 87.00 532 PHE A N 1
ATOM 4330 C CA . PHE A 1 532 ? 6.043 6.376 -22.143 1.00 87.00 532 PHE A CA 1
ATOM 4331 C C . PHE A 1 532 ? 7.284 7.230 -21.882 1.00 87.00 532 PHE A C 1
ATOM 4333 O O . PHE A 1 532 ? 8.236 7.188 -22.659 1.00 87.00 532 PHE A O 1
ATOM 4340 N N . ASP A 1 533 ? 7.281 8.010 -20.809 1.00 83.12 533 ASP A N 1
ATOM 4341 C CA . ASP A 1 533 ? 8.403 8.835 -20.366 1.00 83.12 533 ASP A CA 1
ATOM 4342 C C . ASP A 1 533 ? 8.905 8.342 -19.007 1.00 83.12 533 ASP A C 1
ATOM 4344 O O . ASP A 1 533 ? 8.128 8.158 -18.075 1.00 83.12 533 ASP A O 1
ATOM 4348 N N . LYS A 1 534 ? 10.203 8.062 -18.892 1.00 82.56 534 LYS A N 1
ATOM 4349 C CA . LYS A 1 534 ? 10.878 7.540 -17.692 1.00 82.56 534 LYS A CA 1
ATOM 4350 C C . LYS A 1 534 ? 10.220 6.298 -17.068 1.00 82.56 534 LYS A C 1
ATOM 4352 O O . LYS A 1 534 ? 10.297 6.094 -15.856 1.00 82.56 534 LYS A O 1
ATOM 4357 N N . CYS A 1 535 ? 9.541 5.480 -17.870 1.00 87.94 535 CYS A N 1
ATOM 4358 C CA . CYS A 1 535 ? 8.830 4.302 -17.377 1.00 87.94 535 CYS A CA 1
ATOM 4359 C C . CYS A 1 535 ? 9.768 3.105 -17.192 1.00 87.94 535 CYS A C 1
ATOM 4361 O O . CYS A 1 535 ? 10.742 2.957 -17.922 1.00 87.94 535 CYS A O 1
ATOM 4363 N N . LYS A 1 536 ? 9.465 2.219 -16.245 1.00 87.19 536 LYS A N 1
ATOM 4364 C CA . LYS A 1 536 ? 10.254 1.015 -15.958 1.00 87.19 536 LYS A CA 1
ATOM 4365 C C . LYS A 1 536 ? 9.432 -0.226 -16.256 1.00 87.19 536 LYS A C 1
ATOM 4367 O O . LYS A 1 536 ? 8.375 -0.383 -15.678 1.00 87.19 536 LYS A O 1
ATOM 4372 N N . PHE A 1 537 ? 9.916 -1.122 -17.097 1.00 87.31 537 PHE A N 1
ATOM 4373 C CA . PHE A 1 537 ? 9.329 -2.425 -17.388 1.00 87.31 537 PHE A CA 1
ATOM 4374 C C . PHE A 1 537 ? 10.281 -3.496 -16.869 1.00 87.31 537 PHE A C 1
ATOM 4376 O O . PHE A 1 537 ? 11.111 -4.007 -17.620 1.00 87.31 537 PHE A O 1
ATOM 4383 N N . LEU A 1 538 ? 10.228 -3.784 -15.574 1.00 82.81 538 LEU A N 1
ATOM 4384 C CA . LEU A 1 538 ? 11.166 -4.689 -14.907 1.00 82.81 538 LEU A CA 1
ATOM 4385 C C . LEU A 1 538 ? 10.606 -6.114 -14.895 1.00 82.81 538 LEU A C 1
ATOM 4387 O O . LEU A 1 538 ? 9.419 -6.298 -14.630 1.00 82.81 538 LEU A O 1
ATOM 4391 N N . ASP A 1 539 ? 11.440 -7.114 -15.187 1.00 84.69 539 ASP A N 1
ATOM 4392 C CA . ASP A 1 539 ? 11.102 -8.551 -15.090 1.00 84.69 539 ASP A CA 1
ATOM 4393 C C . ASP A 1 539 ? 9.830 -8.983 -15.865 1.00 84.69 539 ASP A C 1
ATOM 4395 O O . ASP A 1 539 ? 9.197 -9.992 -15.564 1.00 84.69 539 ASP A O 1
ATOM 4399 N N . SER A 1 540 ? 9.434 -8.211 -16.873 1.00 86.94 540 SER A N 1
ATOM 4400 C CA . SER A 1 540 ? 8.168 -8.307 -17.602 1.00 86.94 540 SER A CA 1
ATOM 4401 C C . SER A 1 540 ? 8.289 -9.112 -18.903 1.00 86.94 540 SER A C 1
ATOM 4403 O O . SER A 1 540 ? 9.321 -9.096 -19.570 1.00 86.94 540 SER A O 1
ATOM 4405 N N . ASN A 1 541 ? 7.226 -9.802 -19.318 1.00 88.31 541 ASN A N 1
ATOM 4406 C CA . ASN A 1 541 ? 7.134 -10.492 -20.604 1.00 88.31 541 ASN A CA 1
ATOM 4407 C C . ASN A 1 541 ? 6.484 -9.598 -21.667 1.00 88.31 541 ASN A C 1
ATOM 4409 O O . ASN A 1 541 ? 5.276 -9.398 -21.673 1.00 88.31 541 ASN A O 1
ATOM 4413 N N . LEU A 1 542 ? 7.298 -9.088 -22.583 1.00 87.12 542 LEU A N 1
ATOM 4414 C CA . LEU A 1 542 ? 6.951 -8.164 -23.666 1.00 87.12 542 LEU A CA 1
ATOM 4415 C C . LEU A 1 542 ? 7.270 -8.778 -25.047 1.00 87.12 542 LEU A C 1
ATOM 4417 O O . LEU A 1 542 ? 7.543 -8.076 -26.025 1.00 87.12 542 LEU A O 1
ATOM 4421 N N . LYS A 1 543 ? 7.269 -10.114 -25.127 1.00 84.00 543 LYS A N 1
ATOM 4422 C CA . LYS A 1 543 ? 7.510 -10.878 -26.355 1.00 84.00 543 LYS A CA 1
ATOM 4423 C C . LYS A 1 543 ? 6.465 -10.529 -27.417 1.00 84.00 543 LYS A C 1
ATOM 4425 O O . LYS A 1 543 ? 5.276 -10.475 -27.127 1.00 84.00 543 LYS A O 1
ATOM 4430 N N . LYS A 1 544 ? 6.903 -10.290 -28.657 1.00 83.31 544 LYS A N 1
ATOM 4431 C CA . LYS A 1 544 ? 6.052 -9.927 -29.809 1.00 83.31 544 LYS A CA 1
ATOM 4432 C C . LYS A 1 544 ? 5.193 -8.664 -29.616 1.00 83.31 544 LYS A C 1
ATOM 4434 O O . LYS A 1 544 ? 4.262 -8.441 -30.390 1.00 83.31 544 LYS A O 1
ATOM 4439 N N . CYS A 1 545 ? 5.489 -7.829 -28.617 1.00 85.94 545 CYS A N 1
ATOM 4440 C CA . CYS A 1 545 ? 4.824 -6.537 -28.454 1.00 85.94 545 CYS A CA 1
ATOM 4441 C C . CYS A 1 545 ? 5.124 -5.605 -29.625 1.00 85.94 545 CYS A C 1
ATOM 4443 O O . CYS A 1 545 ? 6.232 -5.611 -30.158 1.00 85.94 545 CYS A O 1
ATOM 4445 N N . ASN A 1 546 ? 4.182 -4.733 -29.967 1.00 82.31 546 ASN A N 1
ATOM 4446 C CA . ASN A 1 546 ? 4.396 -3.687 -30.959 1.00 82.31 546 ASN A CA 1
ATOM 4447 C C . ASN A 1 546 ? 4.369 -2.298 -30.312 1.00 82.31 546 ASN A C 1
ATOM 4449 O O . ASN A 1 546 ? 3.326 -1.862 -29.842 1.00 82.31 546 ASN A O 1
ATOM 4453 N N . PHE A 1 547 ? 5.510 -1.610 -30.334 1.00 82.19 547 PHE A N 1
ATOM 4454 C CA . PHE A 1 547 ? 5.721 -0.227 -29.893 1.00 82.19 547 PHE A CA 1
ATOM 4455 C C . PHE A 1 547 ? 6.047 0.720 -31.066 1.00 82.19 547 PHE A C 1
ATOM 4457 O O . PHE A 1 547 ? 6.525 1.831 -30.846 1.00 82.19 547 PHE A O 1
ATOM 4464 N N . SER A 1 548 ? 5.841 0.304 -32.322 1.00 78.12 548 SER A N 1
ATOM 4465 C CA . SER A 1 548 ? 6.277 1.053 -33.522 1.00 78.12 548 SER A CA 1
ATOM 4466 C C . SER A 1 548 ? 5.702 2.467 -33.644 1.00 78.12 548 SER A C 1
ATOM 4468 O O . SER A 1 548 ? 6.330 3.332 -34.243 1.00 78.12 548 SER A O 1
ATOM 4470 N N . THR A 1 549 ? 4.531 2.717 -33.063 1.00 79.31 549 THR A N 1
ATOM 4471 C CA . THR A 1 549 ? 3.867 4.033 -33.074 1.00 79.31 549 THR A CA 1
ATOM 4472 C C . THR A 1 549 ? 3.969 4.758 -31.730 1.00 79.31 549 THR A C 1
ATOM 4474 O O . THR A 1 549 ? 3.413 5.840 -31.560 1.00 79.31 549 THR A O 1
ATOM 4477 N N . CYS A 1 550 ? 4.672 4.169 -30.759 1.00 82.12 550 CYS A N 1
ATOM 4478 C CA . CYS A 1 550 ? 4.824 4.719 -29.419 1.00 82.12 550 CYS A CA 1
ATOM 4479 C C . CYS A 1 550 ? 6.116 5.526 -29.288 1.00 82.12 550 CYS A C 1
ATOM 4481 O O . CYS A 1 550 ? 7.132 5.223 -29.919 1.00 82.12 550 CYS A O 1
ATOM 4483 N N . LYS A 1 551 ? 6.084 6.526 -28.407 1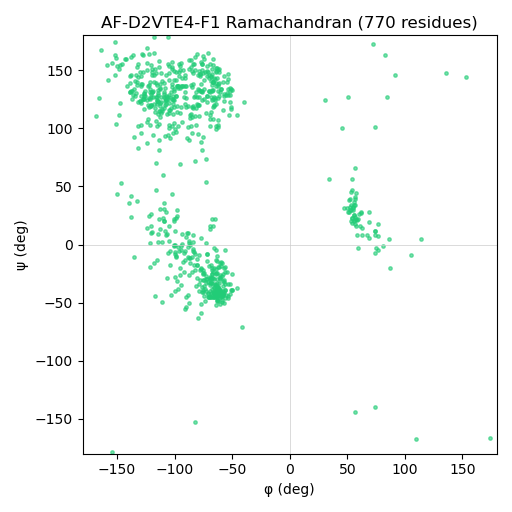.00 79.50 551 LYS A N 1
ATOM 4484 C CA . LYS A 1 551 ? 7.261 7.298 -27.999 1.00 79.50 551 LYS A CA 1
ATOM 4485 C C . LYS A 1 551 ? 7.779 6.738 -26.679 1.00 79.50 551 LYS A C 1
ATOM 4487 O O . LYS A 1 551 ? 7.052 6.763 -25.692 1.00 79.50 551 LYS A O 1
ATOM 4492 N N . LEU A 1 552 ? 9.015 6.246 -26.666 1.00 78.25 552 LEU A N 1
ATOM 4493 C CA . LEU A 1 552 ? 9.671 5.671 -25.488 1.00 78.25 552 LEU A CA 1
ATOM 4494 C C . LEU A 1 552 ? 10.847 6.560 -25.070 1.00 78.25 552 LEU A C 1
ATOM 4496 O O . LEU A 1 552 ? 11.908 6.558 -25.700 1.00 78.25 552 LEU A O 1
ATOM 4500 N N . ARG A 1 553 ? 10.652 7.337 -24.005 1.00 74.50 553 ARG A N 1
ATOM 4501 C CA . ARG A 1 553 ? 11.632 8.275 -23.455 1.00 74.50 553 ARG A CA 1
ATOM 4502 C C . ARG A 1 553 ? 12.164 7.787 -22.127 1.00 74.50 553 ARG A C 1
ATOM 4504 O O . ARG A 1 553 ? 11.382 7.473 -21.245 1.00 74.50 553 ARG A O 1
ATOM 4511 N N . MET A 1 554 ? 13.485 7.696 -21.988 1.00 72.88 554 MET A N 1
ATOM 4512 C CA . MET A 1 554 ? 14.186 7.344 -20.745 1.00 72.88 554 MET A CA 1
ATOM 4513 C C . MET A 1 554 ? 13.637 6.076 -20.069 1.00 72.88 554 MET A C 1
ATOM 4515 O O . MET A 1 554 ? 13.624 5.981 -18.844 1.00 72.88 554 MET A O 1
ATOM 4519 N N . CYS A 1 555 ? 13.134 5.126 -20.860 1.00 78.31 555 CYS A N 1
ATOM 4520 C CA . CYS A 1 555 ? 12.484 3.935 -20.334 1.00 78.31 555 CYS A CA 1
ATOM 4521 C C . CYS A 1 555 ? 13.516 2.860 -19.973 1.00 78.31 555 CYS A C 1
ATOM 4523 O O . CYS A 1 555 ? 14.460 2.616 -20.726 1.00 78.31 555 CYS A O 1
ATOM 4525 N N . ASP A 1 556 ? 13.300 2.206 -18.838 1.00 76.12 556 ASP A N 1
ATOM 4526 C CA . ASP A 1 556 ? 14.069 1.060 -18.361 1.00 76.12 556 ASP A CA 1
ATOM 4527 C C . ASP A 1 556 ? 13.289 -0.223 -18.653 1.00 76.12 556 ASP A C 1
ATOM 4529 O O . ASP A 1 556 ? 12.070 -0.272 -18.529 1.00 76.12 556 ASP A O 1
ATOM 4533 N N . PHE A 1 557 ? 13.992 -1.272 -19.042 1.00 78.44 557 PHE A N 1
ATOM 4534 C CA . PHE A 1 557 ? 13.430 -2.550 -19.461 1.00 78.44 557 PHE A CA 1
ATOM 4535 C C . PHE A 1 557 ? 14.233 -3.726 -18.870 1.00 78.44 557 PHE A C 1
ATOM 4537 O O . PHE A 1 557 ? 14.288 -4.817 -19.447 1.00 78.44 557 PHE A O 1
ATOM 4544 N N . ALA A 1 558 ? 14.946 -3.505 -17.761 1.00 74.38 558 ALA A N 1
ATOM 4545 C CA . ALA A 1 558 ? 15.824 -4.504 -17.166 1.00 74.38 558 ALA A CA 1
ATOM 4546 C C . ALA A 1 558 ? 15.105 -5.837 -16.884 1.00 74.38 558 ALA A C 1
ATOM 4548 O O . ALA A 1 558 ? 13.953 -5.885 -16.460 1.00 74.38 558 ALA A O 1
ATOM 4549 N N . ASN A 1 559 ? 15.814 -6.940 -17.146 1.00 73.19 559 ASN A N 1
ATOM 4550 C CA . ASN A 1 559 ? 15.367 -8.331 -16.977 1.00 73.19 559 ASN A CA 1
ATOM 4551 C C . ASN A 1 559 ? 14.130 -8.785 -17.769 1.00 73.19 559 ASN A C 1
ATOM 4553 O O . ASN A 1 559 ? 13.832 -9.980 -17.753 1.00 73.19 559 ASN A O 1
ATOM 4557 N N . SER A 1 560 ? 13.482 -7.902 -18.521 1.00 78.56 560 SER A N 1
ATOM 4558 C CA . SER A 1 560 ? 12.283 -8.212 -19.296 1.00 78.56 560 SER A CA 1
ATOM 4559 C C . SER A 1 560 ? 12.570 -8.995 -20.589 1.00 78.56 560 SER A C 1
ATOM 4561 O O . SER A 1 560 ? 13.676 -8.964 -21.137 1.00 78.56 560 SER A O 1
ATOM 4563 N N . ASN A 1 561 ? 11.571 -9.739 -21.072 1.00 76.94 561 ASN A N 1
ATOM 4564 C CA . ASN A 1 561 ? 11.608 -10.513 -22.314 1.00 76.94 561 ASN A CA 1
ATOM 4565 C C . ASN A 1 561 ? 11.014 -9.703 -23.474 1.00 76.94 561 ASN A C 1
ATOM 4567 O O . ASN A 1 561 ? 9.830 -9.410 -23.452 1.00 76.94 561 ASN A O 1
ATOM 4571 N N . PHE A 1 562 ? 11.795 -9.410 -24.512 1.00 76.62 562 PHE A N 1
ATOM 4572 C CA . PHE A 1 562 ? 11.350 -8.664 -25.705 1.00 76.62 562 PHE A CA 1
ATOM 4573 C C . PHE A 1 562 ? 11.545 -9.451 -26.993 1.00 76.62 562 PHE A C 1
ATOM 4575 O O . PHE A 1 562 ? 11.741 -8.868 -28.060 1.00 76.62 562 PHE A O 1
ATOM 4582 N N . GLU A 1 563 ? 11.578 -10.779 -26.914 1.00 74.38 563 GLU A N 1
ATOM 4583 C CA . GLU A 1 563 ? 11.761 -11.611 -28.097 1.00 74.38 563 GLU A CA 1
ATOM 4584 C C . GLU A 1 563 ? 10.735 -11.214 -29.176 1.00 74.38 563 GLU A C 1
ATOM 4586 O O . GLU A 1 563 ? 9.535 -11.211 -28.920 1.00 74.38 563 GLU A O 1
ATOM 4591 N N . GLN A 1 564 ? 11.196 -10.842 -30.374 1.00 74.56 564 GLN A N 1
ATOM 4592 C CA . GLN A 1 564 ? 10.341 -10.408 -31.494 1.00 74.56 564 GLN A CA 1
ATOM 4593 C C . GLN A 1 564 ? 9.487 -9.147 -31.234 1.00 74.56 564 GLN A C 1
ATOM 4595 O O . GLN A 1 564 ? 8.551 -8.890 -31.989 1.00 74.56 564 GLN A O 1
ATOM 4600 N N . ALA A 1 565 ? 9.782 -8.348 -30.205 1.00 79.31 565 ALA A N 1
ATOM 4601 C CA . ALA A 1 565 ? 9.127 -7.055 -30.025 1.00 79.31 565 ALA A CA 1
ATOM 4602 C C . ALA A 1 565 ? 9.545 -6.056 -31.124 1.00 79.31 565 ALA A C 1
ATOM 4604 O O . ALA A 1 565 ? 10.694 -6.043 -31.571 1.00 79.31 565 ALA A O 1
ATOM 4605 N N . ILE A 1 566 ? 8.612 -5.205 -31.548 1.00 73.81 566 ILE A N 1
ATOM 4606 C CA . ILE A 1 566 ? 8.790 -4.191 -32.592 1.00 73.81 566 ILE A CA 1
ATOM 4607 C C . ILE A 1 566 ? 8.892 -2.821 -31.920 1.00 73.81 566 ILE A C 1
ATOM 4609 O O . ILE A 1 566 ? 7.995 -2.439 -31.176 1.00 73.81 566 ILE A O 1
ATOM 4613 N N . PHE A 1 567 ? 9.944 -2.056 -32.209 1.00 74.44 567 PHE A N 1
ATOM 4614 C CA . PHE A 1 567 ? 10.155 -0.701 -31.685 1.00 74.44 567 PHE A CA 1
ATOM 4615 C C . PHE A 1 567 ? 10.251 0.322 -32.821 1.00 74.44 567 PHE A C 1
ATOM 4617 O O . PHE A 1 567 ? 10.638 -0.029 -33.936 1.00 74.44 567 PHE A O 1
ATOM 4624 N N . ASN A 1 568 ? 9.914 1.585 -32.539 1.00 66.38 568 ASN A N 1
ATOM 4625 C CA . ASN A 1 568 ? 10.173 2.688 -33.466 1.00 66.38 568 ASN A CA 1
ATOM 4626 C C . ASN A 1 568 ? 11.684 2.987 -33.555 1.00 66.38 568 ASN A C 1
ATOM 4628 O O . ASN A 1 568 ? 12.381 2.933 -32.540 1.00 66.38 568 ASN A O 1
ATOM 4632 N N . ALA A 1 569 ? 12.163 3.333 -34.752 1.00 48.56 569 ALA A N 1
ATOM 4633 C CA . ALA A 1 569 ? 13.547 3.714 -35.022 1.00 48.56 569 ALA A CA 1
ATOM 4634 C C . ALA A 1 569 ? 13.946 5.055 -34.370 1.00 48.56 569 ALA A C 1
ATOM 4636 O O . ALA A 1 569 ? 15.116 5.230 -34.053 1.00 48.56 569 ALA A O 1
ATOM 4637 N N . ASP A 1 570 ? 12.983 5.948 -34.105 1.00 46.81 570 ASP A N 1
ATOM 4638 C CA . ASP A 1 570 ? 13.214 7.309 -33.578 1.00 46.81 570 ASP A CA 1
ATOM 4639 C C . ASP A 1 570 ? 13.252 7.407 -32.032 1.00 46.81 570 ASP A C 1
ATOM 4641 O O . ASP A 1 570 ? 13.212 8.500 -31.462 1.00 46.81 570 ASP A O 1
ATOM 4645 N N . ASN A 1 571 ? 13.274 6.283 -31.307 1.00 48.12 571 ASN A N 1
ATOM 4646 C CA . ASN A 1 571 ? 13.313 6.287 -29.838 1.00 48.12 571 ASN A CA 1
ATOM 4647 C C . ASN A 1 571 ? 14.751 6.491 -29.314 1.00 48.12 571 ASN A C 1
ATOM 4649 O O . ASN A 1 571 ? 15.364 5.581 -28.758 1.00 48.12 571 ASN A O 1
ATOM 4653 N N . ASP A 1 572 ? 15.272 7.710 -29.459 1.00 39.34 572 ASP A N 1
ATOM 4654 C CA . ASP A 1 572 ? 16.643 8.150 -29.121 1.00 39.34 572 ASP A CA 1
ATOM 4655 C C . ASP A 1 572 ? 17.015 8.148 -27.615 1.00 39.34 572 ASP A C 1
ATOM 4657 O O . ASP A 1 572 ? 18.002 8.751 -27.193 1.00 39.34 572 ASP A O 1
ATOM 4661 N N . THR A 1 573 ? 16.247 7.480 -26.754 1.00 38.75 573 THR A N 1
ATOM 4662 C CA . THR A 1 573 ? 16.291 7.697 -25.295 1.00 38.75 573 THR A CA 1
ATOM 4663 C C . THR A 1 573 ? 16.189 6.410 -24.470 1.00 38.75 573 THR A C 1
ATOM 4665 O O . THR A 1 573 ? 15.585 6.403 -23.401 1.00 38.75 573 THR A O 1
ATOM 4668 N N . PHE A 1 574 ? 16.773 5.308 -24.939 1.00 42.28 574 PHE A N 1
ATOM 4669 C CA . PHE A 1 574 ? 16.920 4.086 -24.138 1.00 42.28 574 PHE A CA 1
ATOM 4670 C C . PHE A 1 574 ? 18.176 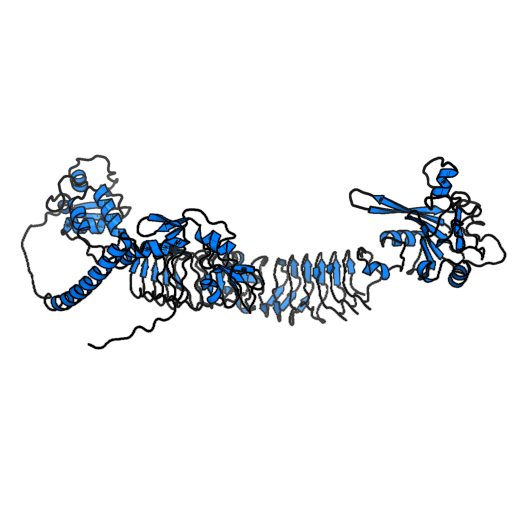4.154 -23.248 1.00 42.28 574 PHE A C 1
ATOM 4672 O O . PHE A 1 574 ? 19.296 4.244 -23.757 1.00 42.28 574 PHE A O 1
ATOM 4679 N N . ASP A 1 575 ? 18.003 4.079 -21.923 1.00 39.91 575 ASP A N 1
ATOM 4680 C CA . ASP A 1 575 ? 19.112 3.894 -20.976 1.00 39.91 575 ASP A CA 1
ATOM 4681 C C . ASP A 1 575 ? 19.524 2.409 -20.961 1.00 39.91 575 ASP A C 1
ATOM 4683 O O . ASP A 1 575 ? 18.722 1.507 -20.727 1.00 39.91 575 ASP A O 1
ATOM 4687 N N . CYS A 1 576 ? 20.779 2.136 -21.307 1.00 39.16 576 CYS A N 1
ATOM 4688 C CA . CYS A 1 576 ? 21.249 0.839 -21.808 1.00 39.16 576 CYS A CA 1
ATOM 4689 C C . CYS A 1 576 ? 21.959 -0.051 -20.772 1.00 39.16 576 CYS A C 1
ATOM 4691 O O . CYS A 1 576 ? 22.721 -0.941 -21.144 1.00 39.16 576 CYS A O 1
ATOM 4693 N N . ASN A 1 577 ? 21.752 0.170 -19.474 1.00 36.38 577 ASN A N 1
ATOM 4694 C CA . ASN A 1 577 ? 22.598 -0.439 -18.438 1.00 36.38 577 ASN A CA 1
ATOM 4695 C C . ASN A 1 577 ? 22.229 -1.876 -18.013 1.00 36.38 577 ASN A C 1
ATOM 4697 O O . ASN A 1 577 ? 22.843 -2.408 -17.090 1.00 36.38 577 ASN A O 1
ATOM 4701 N N . SER A 1 578 ? 21.296 -2.556 -18.687 1.00 39.31 578 SER A N 1
ATOM 4702 C CA . SER A 1 578 ? 21.051 -3.990 -18.455 1.00 39.31 578 SER A CA 1
ATOM 4703 C C . SER A 1 578 ? 21.920 -4.839 -19.395 1.00 39.31 578 SER A C 1
ATOM 4705 O O . SER A 1 578 ? 21.951 -4.615 -20.606 1.00 39.31 578 SER A O 1
ATOM 4707 N N . GLU A 1 579 ? 22.623 -5.849 -18.870 1.00 37.62 579 GLU A N 1
ATOM 4708 C CA . GLU A 1 579 ? 23.490 -6.735 -19.670 1.00 37.62 579 GLU A CA 1
ATOM 4709 C C . GLU A 1 579 ? 22.749 -7.480 -20.795 1.00 37.62 579 GLU A C 1
ATOM 4711 O O . GLU A 1 579 ? 23.378 -7.945 -21.743 1.00 37.62 579 GLU A O 1
ATOM 4716 N N . LYS A 1 580 ? 21.411 -7.533 -20.750 1.00 38.22 580 LYS A N 1
ATOM 4717 C CA . LYS A 1 580 ? 20.572 -8.072 -21.830 1.00 38.22 580 LYS A CA 1
ATOM 4718 C C . LYS A 1 580 ? 20.404 -7.107 -23.017 1.00 38.22 580 LYS A C 1
ATOM 4720 O O . LYS A 1 580 ? 20.156 -7.580 -24.124 1.00 38.22 580 LYS A O 1
ATOM 4725 N N . PHE A 1 581 ? 20.612 -5.795 -22.845 1.00 39.66 581 PHE A N 1
ATOM 4726 C CA . PHE A 1 581 ? 20.629 -4.822 -23.953 1.00 39.66 581 PHE A CA 1
ATOM 4727 C C . PHE A 1 581 ? 21.960 -4.773 -24.711 1.00 39.66 581 PHE A C 1
ATOM 4729 O O . PHE A 1 581 ? 21.963 -4.355 -25.871 1.00 39.66 581 PHE A O 1
ATOM 4736 N N . LYS A 1 582 ? 23.056 -5.290 -24.124 1.00 40.38 582 LYS A N 1
ATOM 4737 C CA . LYS A 1 582 ? 24.374 -5.412 -24.787 1.00 40.38 582 LYS A CA 1
ATOM 4738 C C . LYS A 1 582 ? 24.303 -6.170 -26.124 1.00 40.38 582 LYS A C 1
ATOM 4740 O O . LYS A 1 582 ? 25.133 -5.949 -26.993 1.00 40.38 582 LYS A O 1
ATOM 4745 N N . ASN A 1 583 ? 23.290 -7.021 -26.322 1.00 36.28 583 ASN A N 1
ATOM 4746 C CA . ASN A 1 583 ? 23.141 -7.840 -27.530 1.00 36.28 583 ASN A CA 1
ATOM 4747 C C . ASN A 1 583 ? 22.158 -7.295 -28.577 1.00 36.28 583 ASN A C 1
ATOM 4749 O O . ASN A 1 583 ? 22.092 -7.839 -29.681 1.00 36.28 583 ASN A O 1
ATOM 4753 N N . ILE A 1 584 ? 21.388 -6.244 -28.280 1.00 42.25 584 ILE A N 1
ATOM 4754 C CA . ILE A 1 584 ? 20.280 -5.834 -29.164 1.00 42.25 584 ILE A CA 1
ATOM 4755 C C . ILE A 1 584 ? 20.678 -4.653 -30.059 1.00 42.25 584 ILE A C 1
ATOM 4757 O O . ILE A 1 584 ? 20.278 -4.599 -31.226 1.00 42.25 584 ILE A O 1
ATOM 4761 N N . PHE A 1 585 ? 21.603 -3.799 -29.620 1.00 44.59 585 PHE A N 1
ATOM 4762 C CA . PHE A 1 585 ? 22.144 -2.709 -30.432 1.00 44.59 585 PHE A CA 1
ATOM 4763 C C . PHE A 1 585 ? 23.675 -2.722 -30.346 1.00 44.59 585 PHE A C 1
ATOM 4765 O O . PHE A 1 585 ? 24.249 -2.293 -29.358 1.00 44.59 585 PHE A O 1
ATOM 4772 N N . PHE A 1 586 ? 24.310 -3.245 -31.404 1.00 54.03 586 PHE A N 1
ATOM 4773 C CA . PHE A 1 586 ? 25.748 -3.526 -31.532 1.00 54.03 586 PHE A CA 1
ATOM 4774 C C . PHE A 1 586 ? 26.236 -4.751 -30.735 1.00 54.03 586 PHE A C 1
ATOM 4776 O O . PHE A 1 586 ? 26.458 -4.689 -29.537 1.00 54.03 586 PHE A O 1
ATOM 4783 N N . ASN A 1 587 ? 26.432 -5.885 -31.415 1.00 61.91 587 ASN A N 1
ATOM 4784 C CA . ASN A 1 587 ? 27.034 -7.091 -30.833 1.00 61.91 587 ASN A CA 1
ATOM 4785 C C . ASN A 1 587 ? 28.546 -6.858 -30.638 1.00 61.91 587 ASN A C 1
ATOM 4787 O O . ASN A 1 587 ? 29.335 -7.343 -31.443 1.00 61.91 587 ASN A O 1
ATOM 4791 N N . SER A 1 588 ? 28.945 -6.060 -29.642 1.00 76.56 588 SER A N 1
ATOM 4792 C CA . SER A 1 588 ? 30.348 -5.813 -29.280 1.00 76.56 588 SER A CA 1
ATOM 4793 C C . SER A 1 588 ? 30.626 -6.257 -27.850 1.00 76.56 588 SER A C 1
ATOM 4795 O O . SER A 1 588 ? 29.903 -5.890 -26.928 1.00 76.56 588 SER A O 1
ATOM 4797 N N . ASN A 1 589 ? 31.705 -7.016 -27.673 1.00 80.75 589 ASN A N 1
ATOM 4798 C CA . ASN A 1 589 ? 32.222 -7.430 -26.372 1.00 80.75 589 ASN A CA 1
ATOM 4799 C C . ASN A 1 589 ? 33.187 -6.392 -25.771 1.00 80.75 589 ASN A C 1
ATOM 4801 O O . ASN A 1 589 ? 33.487 -6.460 -24.581 1.00 80.75 589 ASN A O 1
ATOM 4805 N N . ILE A 1 590 ? 33.689 -5.454 -26.587 1.00 86.50 590 ILE A N 1
ATOM 4806 C CA . ILE A 1 590 ? 34.690 -4.459 -26.175 1.00 86.50 590 ILE A CA 1
ATOM 4807 C C . ILE A 1 590 ? 34.041 -3.115 -25.805 1.00 86.50 590 ILE A C 1
ATOM 4809 O O . ILE A 1 590 ? 34.498 -2.438 -24.881 1.00 86.50 590 ILE A O 1
ATOM 4813 N N . ILE A 1 591 ? 32.998 -2.687 -26.528 1.00 79.19 591 ILE A N 1
ATOM 4814 C CA . ILE A 1 591 ? 32.380 -1.372 -26.315 1.00 79.19 591 ILE A CA 1
ATOM 4815 C C . ILE A 1 591 ? 31.532 -1.380 -25.031 1.00 79.19 591 ILE A C 1
ATOM 4817 O O . ILE A 1 591 ? 30.630 -2.199 -24.884 1.00 79.19 591 ILE A O 1
ATOM 4821 N N . PRO A 1 592 ? 31.784 -0.450 -24.095 1.00 63.41 592 PRO A N 1
ATOM 4822 C CA . PRO A 1 592 ? 31.284 -0.565 -22.727 1.00 63.41 592 PRO A CA 1
ATOM 4823 C C . PRO A 1 592 ? 29.836 -0.094 -22.521 1.00 63.41 592 PRO A C 1
ATOM 4825 O O . PRO A 1 592 ? 29.232 -0.465 -21.519 1.00 63.41 592 PRO A O 1
ATOM 4828 N N . ASN A 1 593 ? 29.291 0.760 -23.399 1.00 61.50 593 ASN A N 1
ATOM 4829 C CA . ASN A 1 593 ? 27.925 1.299 -23.299 1.00 61.50 593 ASN A CA 1
ATOM 4830 C C . ASN A 1 593 ? 27.437 1.928 -24.622 1.00 61.50 593 ASN A C 1
ATOM 4832 O O . ASN A 1 593 ? 28.234 2.207 -25.523 1.00 61.50 593 ASN A O 1
ATOM 4836 N N . SER A 1 594 ? 26.129 2.203 -24.716 1.00 60.75 594 SER A N 1
ATOM 4837 C CA . SER A 1 594 ? 25.486 2.773 -25.914 1.00 60.75 594 SER A CA 1
ATOM 4838 C C . SER A 1 594 ? 25.935 4.201 -26.240 1.00 60.75 594 SER A C 1
ATOM 4840 O O . SER A 1 594 ? 25.995 4.574 -27.409 1.00 60.75 594 SER A O 1
ATOM 4842 N N . ARG A 1 595 ? 26.314 5.004 -25.236 1.00 66.12 595 ARG A N 1
ATOM 4843 C CA . ARG A 1 595 ? 26.834 6.360 -25.468 1.00 66.12 595 ARG A CA 1
ATOM 4844 C C . ARG A 1 595 ? 28.106 6.317 -26.308 1.00 66.12 595 ARG A C 1
ATOM 4846 O O . ARG A 1 595 ? 28.237 7.078 -27.260 1.00 66.12 595 ARG A O 1
ATOM 4853 N N . MET A 1 596 ? 29.023 5.408 -25.983 1.00 73.75 596 MET A N 1
ATOM 4854 C CA . MET A 1 596 ? 30.255 5.225 -26.749 1.00 73.75 596 MET A CA 1
ATOM 4855 C C . MET A 1 596 ? 29.974 4.757 -28.181 1.00 73.75 596 MET A C 1
ATOM 4857 O O . MET A 1 596 ? 30.656 5.162 -29.119 1.00 73.75 596 MET A O 1
ATOM 4861 N N . PHE A 1 597 ? 28.935 3.943 -28.358 1.00 70.00 597 PHE A N 1
ATOM 4862 C CA . PHE A 1 597 ? 28.470 3.547 -29.681 1.00 70.00 597 PHE A CA 1
ATOM 4863 C C . PHE A 1 597 ? 27.943 4.741 -30.498 1.00 70.00 597 PHE A C 1
ATOM 4865 O O . PHE A 1 597 ? 28.319 4.895 -31.659 1.00 70.00 597 PHE A O 1
ATOM 4872 N N . ASN A 1 598 ? 27.147 5.628 -29.896 1.00 67.31 598 ASN A N 1
ATOM 4873 C CA . ASN A 1 598 ? 26.650 6.826 -30.580 1.00 67.31 598 ASN A CA 1
ATOM 4874 C C . ASN A 1 598 ? 27.790 7.753 -31.023 1.00 67.31 598 ASN A C 1
ATOM 4876 O O . ASN A 1 598 ? 27.790 8.212 -32.164 1.00 67.31 598 ASN A O 1
ATOM 4880 N N . GLU A 1 599 ? 28.802 7.959 -30.176 1.00 75.19 599 GLU A N 1
ATOM 4881 C CA . GLU A 1 599 ? 30.004 8.731 -30.536 1.00 75.19 599 GLU A CA 1
ATOM 4882 C C . GLU A 1 599 ? 30.732 8.121 -31.751 1.00 75.19 599 GLU A C 1
ATOM 4884 O O . GLU A 1 599 ? 31.093 8.816 -32.704 1.00 75.19 599 GLU A O 1
ATOM 4889 N N . ILE A 1 600 ? 30.885 6.793 -31.776 1.00 80.38 600 ILE A N 1
ATOM 4890 C CA . ILE A 1 600 ? 31.466 6.069 -32.914 1.00 80.38 600 ILE A CA 1
ATOM 4891 C C . ILE A 1 600 ? 30.621 6.256 -34.184 1.00 80.38 600 ILE A C 1
ATOM 4893 O O . ILE A 1 600 ? 31.183 6.505 -35.254 1.00 80.38 600 ILE A O 1
ATOM 4897 N N . ASN A 1 601 ? 29.290 6.172 -34.102 1.00 77.69 601 ASN A N 1
ATOM 4898 C CA . ASN A 1 601 ? 28.410 6.364 -35.262 1.00 77.69 601 ASN A CA 1
ATOM 4899 C C . ASN A 1 601 ? 28.523 7.769 -35.845 1.00 77.69 601 ASN A C 1
ATOM 4901 O O . ASN A 1 601 ? 28.633 7.913 -37.062 1.00 77.69 601 ASN A O 1
ATOM 4905 N N . VAL A 1 602 ? 28.563 8.796 -34.992 1.00 78.62 602 VAL A N 1
ATOM 4906 C CA . VAL A 1 602 ? 28.743 10.191 -35.419 1.00 78.62 602 VAL A CA 1
ATOM 4907 C C . VAL A 1 602 ? 30.050 10.349 -36.197 1.00 78.62 602 VAL A C 1
ATOM 4909 O O . VAL A 1 602 ? 30.083 10.975 -37.258 1.00 78.62 602 VAL A O 1
ATOM 4912 N N . HIS A 1 603 ? 31.136 9.741 -35.718 1.00 84.88 603 HIS A N 1
ATOM 4913 C CA . HIS A 1 603 ? 32.443 9.864 -36.359 1.00 84.88 603 HIS A CA 1
ATOM 4914 C C . HIS A 1 603 ? 32.630 8.995 -37.606 1.00 84.88 603 HIS A C 1
ATOM 4916 O O . HIS A 1 603 ? 33.370 9.396 -38.508 1.00 84.88 603 HIS A O 1
ATOM 4922 N N . THR A 1 604 ? 31.972 7.839 -37.667 1.00 84.50 604 THR A N 1
ATOM 4923 C CA . THR A 1 604 ? 31.985 6.936 -38.831 1.00 84.50 604 THR A CA 1
ATOM 4924 C C . THR A 1 604 ? 30.921 7.287 -39.869 1.00 84.50 604 THR A C 1
ATOM 4926 O O . THR A 1 604 ? 30.997 6.794 -40.992 1.00 84.50 604 THR A O 1
ATOM 4929 N N . LYS A 1 605 ? 29.970 8.168 -39.529 1.00 81.56 605 LYS A N 1
ATOM 4930 C CA . LYS A 1 605 ? 28.800 8.540 -40.340 1.00 81.56 605 LYS A CA 1
ATOM 4931 C C . LYS A 1 605 ? 27.929 7.339 -40.733 1.00 81.56 605 LYS A C 1
ATOM 4933 O O . LYS A 1 605 ? 27.382 7.318 -41.829 1.00 81.56 605 LYS A O 1
ATOM 4938 N N . SER A 1 606 ? 27.819 6.333 -39.865 1.00 73.31 606 SER A N 1
ATOM 4939 C CA . SER A 1 606 ? 26.982 5.160 -40.144 1.00 73.31 606 SER A CA 1
ATOM 4940 C C . SER A 1 606 ? 25.497 5.538 -40.149 1.00 73.31 606 SER A C 1
ATOM 4942 O O . SER A 1 606 ? 25.016 6.112 -39.175 1.00 73.31 606 SER A O 1
ATOM 4944 N N . ARG A 1 607 ? 24.759 5.198 -41.214 1.00 62.84 607 ARG A N 1
ATOM 4945 C CA . ARG A 1 607 ? 23.299 5.415 -41.330 1.00 62.84 607 ARG A CA 1
ATOM 4946 C C . ARG A 1 607 ? 22.465 4.229 -40.865 1.00 62.84 607 ARG A C 1
ATOM 4948 O O . ARG A 1 607 ? 21.298 4.388 -40.531 1.00 62.84 607 ARG A O 1
ATOM 4955 N N . ILE A 1 608 ? 23.051 3.035 -40.886 1.00 66.56 608 ILE A N 1
ATOM 4956 C CA . ILE A 1 608 ? 22.400 1.777 -40.506 1.00 66.56 608 ILE A CA 1
ATOM 4957 C C . ILE A 1 608 ? 23.235 1.122 -39.406 1.00 66.56 608 ILE A C 1
ATOM 4959 O O . ILE A 1 608 ? 24.436 1.382 -39.299 1.00 66.56 608 ILE A O 1
ATOM 4963 N N . LYS A 1 609 ? 22.602 0.269 -38.591 1.00 68.94 609 LYS A N 1
ATOM 4964 C CA . LYS A 1 609 ? 23.267 -0.585 -37.601 1.00 68.94 609 LYS A CA 1
ATOM 4965 C C . LYS A 1 609 ? 24.425 -1.364 -38.255 1.00 68.94 609 LYS A C 1
ATOM 4967 O O . LYS A 1 609 ? 24.168 -2.180 -39.141 1.00 68.94 609 LYS A O 1
ATOM 4972 N N . PRO A 1 610 ? 25.677 -1.159 -37.813 1.00 77.50 610 PRO A N 1
ATOM 4973 C CA . PRO A 1 610 ? 26.816 -1.888 -38.362 1.00 77.50 610 PRO A CA 1
ATOM 4974 C C . PRO A 1 610 ? 26.766 -3.394 -38.112 1.00 77.50 610 PRO A C 1
ATOM 4976 O O . PRO A 1 610 ? 26.255 -3.865 -37.092 1.00 77.50 610 PRO A O 1
ATOM 4979 N N . THR A 1 611 ? 27.336 -4.148 -39.050 1.00 86.44 611 THR A N 1
ATOM 4980 C CA . THR A 1 611 ? 27.313 -5.617 -39.042 1.00 86.44 611 THR A CA 1
ATOM 4981 C C . THR A 1 611 ? 28.654 -6.162 -38.560 1.00 86.44 611 THR A C 1
ATOM 4983 O O . THR A 1 611 ? 29.687 -5.814 -39.123 1.00 86.44 611 THR A O 1
ATOM 4986 N N . LEU A 1 612 ? 28.660 -7.018 -37.531 1.00 91.44 612 LEU A N 1
ATOM 4987 C CA . LEU A 1 612 ? 29.882 -7.668 -37.039 1.00 91.44 612 LEU A CA 1
ATOM 4988 C C . LEU A 1 612 ? 30.405 -8.670 -38.080 1.00 91.44 612 LEU A C 1
ATOM 4990 O O . LEU A 1 612 ? 29.768 -9.695 -38.323 1.00 91.44 612 LEU A O 1
ATOM 4994 N N . LEU A 1 613 ? 31.577 -8.391 -38.649 1.00 94.25 613 LEU A N 1
ATOM 4995 C CA . LEU A 1 613 ? 32.244 -9.246 -39.631 1.00 94.25 613 LEU A CA 1
ATOM 4996 C C . LEU A 1 613 ? 33.131 -10.287 -38.953 1.00 94.25 613 LEU A C 1
ATOM 4998 O O . LEU A 1 613 ? 33.001 -11.477 -39.227 1.00 94.25 613 LEU A O 1
ATOM 5002 N N . TYR A 1 614 ? 33.988 -9.842 -38.036 1.00 96.38 614 TYR A N 1
ATOM 5003 C CA . TYR A 1 614 ? 35.024 -10.663 -37.414 1.00 96.38 614 TYR A CA 1
ATOM 5004 C C . TYR A 1 614 ? 35.130 -10.365 -35.919 1.00 96.38 614 TYR A C 1
ATOM 5006 O O . TYR A 1 614 ? 35.079 -9.201 -35.519 1.00 96.38 614 TYR A O 1
ATOM 5014 N N . ARG A 1 615 ? 35.294 -11.411 -35.108 1.00 96.88 615 ARG A N 1
ATOM 5015 C CA . ARG A 1 615 ? 35.582 -11.333 -33.672 1.00 96.88 615 ARG A CA 1
ATOM 5016 C C . ARG A 1 615 ? 36.651 -12.358 -33.314 1.00 96.88 615 ARG A C 1
ATOM 5018 O O . ARG A 1 615 ? 36.437 -13.545 -33.541 1.00 96.88 615 ARG A O 1
ATOM 5025 N N . GLY A 1 616 ? 37.747 -11.928 -32.696 1.00 95.12 616 GLY A N 1
ATOM 5026 C CA . GLY A 1 616 ? 38.878 -12.795 -32.350 1.00 95.12 616 GLY A CA 1
ATOM 5027 C C . GLY A 1 616 ? 38.478 -13.994 -31.488 1.00 95.12 616 GLY A C 1
ATOM 5028 O O . GLY A 1 616 ? 38.825 -15.127 -31.811 1.00 95.12 616 GLY A O 1
ATOM 5029 N N . SER A 1 617 ? 37.666 -13.786 -30.448 1.00 94.56 617 SER A N 1
ATOM 5030 C CA . SER A 1 617 ? 37.174 -14.893 -29.608 1.00 94.56 617 SER A CA 1
ATOM 5031 C C . SER A 1 617 ? 36.216 -15.864 -30.314 1.00 94.56 617 SER A C 1
ATOM 5033 O O . SER A 1 617 ? 36.101 -17.014 -29.892 1.00 94.56 617 SER A O 1
ATOM 5035 N N . ARG A 1 618 ? 35.528 -15.430 -31.382 1.00 94.81 618 ARG A N 1
ATOM 5036 C CA . ARG A 1 618 ? 34.579 -16.255 -32.153 1.00 94.81 618 ARG A CA 1
ATOM 5037 C C . ARG A 1 618 ? 35.263 -16.982 -33.308 1.00 94.81 618 ARG A C 1
ATOM 5039 O O . ARG A 1 618 ? 34.999 -18.156 -33.538 1.00 94.81 618 ARG A O 1
ATOM 5046 N N . ASP A 1 619 ? 36.107 -16.265 -34.039 1.00 95.06 619 ASP A N 1
ATOM 5047 C CA . ASP A 1 619 ? 36.658 -16.686 -35.326 1.00 95.06 619 ASP A CA 1
ATOM 5048 C C . ASP A 1 619 ? 38.137 -17.107 -35.222 1.00 95.06 619 ASP A C 1
ATOM 5050 O O . ASP A 1 619 ? 38.696 -17.650 -36.172 1.00 95.06 619 ASP A O 1
ATOM 5054 N N . GLY A 1 620 ? 38.772 -16.906 -34.063 1.00 95.88 620 GLY A N 1
ATOM 5055 C CA . GLY A 1 620 ? 40.207 -17.097 -33.851 1.00 95.88 620 GLY A CA 1
ATOM 5056 C C . GLY A 1 620 ? 41.026 -15.884 -34.302 1.00 95.88 620 GLY A C 1
ATOM 5057 O O . GLY A 1 620 ? 40.548 -15.054 -35.060 1.00 95.88 620 GLY A O 1
ATOM 5058 N N . PHE A 1 621 ? 42.282 -15.784 -33.857 1.00 97.75 621 PHE A N 1
ATOM 5059 C CA . PHE A 1 621 ? 43.146 -14.602 -34.043 1.00 97.75 621 PHE A CA 1
ATOM 5060 C C . PHE A 1 621 ? 44.130 -14.726 -35.223 1.00 97.75 621 PHE A C 1
ATOM 5062 O O . PHE A 1 621 ? 45.230 -14.166 -35.193 1.00 97.75 621 PHE A O 1
ATOM 5069 N N . LYS A 1 622 ? 43.758 -15.486 -36.261 1.00 97.44 622 LYS A N 1
ATOM 5070 C CA . LYS A 1 622 ? 44.604 -15.712 -37.443 1.00 97.44 622 LYS A CA 1
ATOM 5071 C C . LYS A 1 622 ? 44.356 -14.670 -38.531 1.00 97.44 622 LYS A C 1
ATOM 5073 O O . LYS A 1 622 ? 43.208 -14.405 -38.886 1.00 97.44 622 LYS A O 1
ATOM 5078 N N . ALA A 1 623 ? 45.429 -14.163 -39.136 1.00 95.69 623 ALA A N 1
ATOM 5079 C CA . ALA A 1 623 ? 45.393 -13.210 -40.246 1.00 95.69 623 ALA A CA 1
ATOM 5080 C C . ALA A 1 623 ? 44.595 -13.761 -41.434 1.00 95.69 623 ALA A C 1
ATOM 5082 O O . ALA A 1 623 ? 43.772 -13.058 -42.017 1.00 95.69 623 ALA A O 1
ATOM 5083 N N . SER A 1 624 ? 44.761 -15.055 -41.733 1.00 95.38 624 SER A N 1
ATOM 5084 C CA . SER A 1 624 ? 44.014 -15.725 -42.801 1.00 95.38 624 SER A CA 1
ATOM 5085 C C . SER A 1 624 ? 42.501 -15.653 -42.596 1.00 95.38 624 SER A C 1
ATOM 5087 O O . SER A 1 624 ? 41.770 -15.422 -43.557 1.00 95.38 624 SER A O 1
ATOM 5089 N N . LYS A 1 625 ? 42.025 -15.798 -41.353 1.00 97.12 625 LYS A N 1
ATOM 5090 C CA . LYS A 1 625 ? 40.594 -15.750 -41.043 1.00 97.12 625 LYS A CA 1
ATOM 5091 C C . LYS A 1 625 ? 40.045 -14.327 -41.054 1.00 97.12 625 LYS A C 1
ATOM 5093 O O . LYS A 1 625 ? 38.931 -14.110 -41.525 1.00 97.12 625 LYS A O 1
ATOM 5098 N N . PHE A 1 626 ? 40.833 -13.359 -40.587 1.00 96.81 626 PHE A N 1
ATOM 5099 C CA . PHE A 1 626 ? 40.499 -11.942 -40.722 1.00 96.81 626 PHE A CA 1
ATOM 5100 C C . PHE A 1 626 ? 40.305 -11.564 -42.198 1.00 96.81 626 PHE A C 1
ATOM 5102 O O . PHE A 1 626 ? 39.261 -11.020 -42.546 1.00 96.81 626 PHE A O 1
ATOM 5109 N N . HIS A 1 627 ? 41.254 -11.909 -43.071 1.00 94.38 627 HIS A N 1
ATOM 5110 C CA . HIS A 1 627 ? 41.164 -11.596 -44.499 1.00 94.38 627 HIS A CA 1
ATOM 5111 C C . HIS A 1 627 ? 40.019 -12.338 -45.203 1.00 94.38 627 HIS A C 1
ATOM 5113 O O . HIS A 1 627 ? 39.330 -11.744 -46.024 1.00 94.38 627 HIS A O 1
ATOM 5119 N N . GLU A 1 628 ? 39.728 -13.589 -44.830 1.00 95.00 628 GLU A N 1
ATOM 5120 C CA . GLU A 1 628 ? 38.552 -14.321 -45.334 1.00 95.00 628 GLU A CA 1
ATOM 5121 C C . GLU A 1 628 ? 37.232 -13.562 -45.080 1.00 95.00 628 GLU A C 1
ATOM 5123 O O . GLU A 1 628 ? 36.336 -13.562 -45.926 1.00 95.00 628 GLU A O 1
ATOM 5128 N N . LEU A 1 629 ? 37.103 -12.913 -43.918 1.00 96.19 629 LEU A N 1
ATOM 5129 C CA . LEU A 1 629 ? 35.850 -12.302 -43.464 1.00 96.19 629 LEU A CA 1
ATOM 5130 C C . LEU A 1 629 ? 35.752 -10.794 -43.735 1.00 96.19 629 LEU A C 1
ATOM 5132 O O . LEU A 1 629 ? 34.648 -10.289 -43.954 1.00 96.19 629 LEU A O 1
ATOM 5136 N N . CYS A 1 630 ? 36.875 -10.078 -43.722 1.00 95.12 630 CYS A N 1
ATOM 5137 C CA . CYS A 1 630 ? 36.923 -8.617 -43.795 1.00 95.12 630 CYS A CA 1
ATO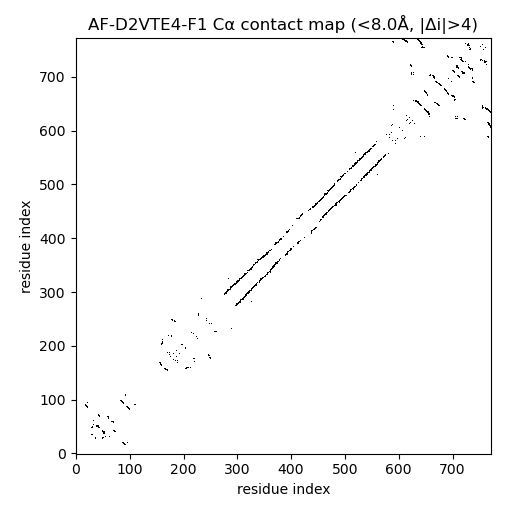M 5138 C C . CYS A 1 630 ? 37.338 -8.082 -45.171 1.00 95.12 630 CYS A C 1
ATOM 5140 O O . CYS A 1 630 ? 37.069 -6.909 -45.455 1.00 95.12 630 CYS A O 1
ATOM 5142 N N . ASP A 1 631 ? 37.945 -8.903 -46.036 1.00 93.75 631 ASP A N 1
ATOM 5143 C CA . ASP A 1 631 ? 38.303 -8.453 -47.378 1.00 93.75 631 ASP A CA 1
ATOM 5144 C C . ASP A 1 631 ? 37.061 -8.177 -48.234 1.00 93.75 631 ASP A C 1
ATOM 5146 O O . ASP A 1 631 ? 36.019 -8.830 -48.133 1.00 93.75 631 ASP A O 1
ATOM 5150 N N . ASN A 1 632 ? 37.181 -7.182 -49.110 1.00 92.12 632 ASN A N 1
ATOM 5151 C CA . ASN A 1 632 ? 36.134 -6.731 -50.037 1.00 92.12 632 ASN A CA 1
ATOM 5152 C C . ASN A 1 632 ? 34.811 -6.294 -49.368 1.00 92.12 632 ASN A C 1
ATOM 5154 O O . ASN A 1 632 ? 33.768 -6.271 -50.022 1.00 92.12 632 ASN A O 1
ATOM 5158 N N . LYS A 1 633 ? 34.824 -5.930 -48.074 1.00 92.81 633 LYS A N 1
ATOM 5159 C CA . LYS A 1 633 ? 33.630 -5.473 -47.330 1.00 92.81 633 LYS A CA 1
ATOM 5160 C C . LYS A 1 633 ? 33.396 -3.961 -47.365 1.00 92.81 633 LYS A C 1
ATOM 5162 O O . LYS A 1 633 ? 32.350 -3.506 -46.900 1.00 92.81 633 LYS A O 1
ATOM 5167 N N . GLY A 1 634 ? 34.320 -3.191 -47.942 1.00 92.25 634 GLY A N 1
ATOM 5168 C CA . GLY A 1 634 ? 34.224 -1.731 -47.991 1.00 92.25 634 GLY A CA 1
ATOM 5169 C C . GLY A 1 634 ? 34.509 -1.092 -46.625 1.00 92.25 634 GLY A C 1
ATOM 5170 O O . GLY A 1 634 ? 35.419 -1.558 -45.937 1.00 92.25 634 GLY A O 1
ATOM 5171 N N . PRO A 1 635 ? 33.766 -0.044 -46.222 1.00 94.94 635 PRO A N 1
ATOM 5172 C CA . PRO A 1 635 ? 33.998 0.648 -44.963 1.00 94.94 635 PRO A CA 1
ATOM 5173 C C . PRO A 1 635 ? 33.963 -0.264 -43.740 1.00 94.94 635 PRO A C 1
ATOM 5175 O O . PRO A 1 635 ? 32.990 -0.987 -43.511 1.00 94.94 635 PRO A O 1
ATOM 5178 N N . THR A 1 636 ? 34.997 -0.185 -42.908 1.00 95.81 636 THR A N 1
ATOM 5179 C CA . THR A 1 636 ? 35.090 -1.001 -41.696 1.00 95.81 636 THR A CA 1
ATOM 5180 C C . THR A 1 636 ? 35.610 -0.222 -40.497 1.00 95.81 636 THR A C 1
ATOM 5182 O O . THR A 1 636 ? 36.458 0.666 -40.603 1.00 95.81 636 THR A O 1
ATOM 5185 N N . LEU A 1 637 ? 35.091 -0.589 -39.329 1.00 95.88 637 LEU A N 1
ATOM 5186 C CA . LEU A 1 637 ? 35.540 -0.137 -38.021 1.00 95.88 637 LEU A CA 1
ATOM 5187 C C . LEU A 1 637 ? 36.185 -1.312 -37.288 1.00 95.88 637 LEU A C 1
ATOM 5189 O O . LEU A 1 637 ? 35.535 -2.328 -37.065 1.00 95.88 637 LEU A O 1
ATOM 5193 N N . THR A 1 638 ? 37.438 -1.151 -36.883 1.00 97.19 638 THR A N 1
ATOM 5194 C CA . THR A 1 638 ? 38.180 -2.105 -36.053 1.00 97.19 638 THR A CA 1
ATOM 5195 C C . THR A 1 638 ? 38.253 -1.589 -34.619 1.00 97.19 638 THR A C 1
ATOM 5197 O O . THR A 1 638 ? 38.643 -0.440 -34.408 1.00 97.19 638 THR A O 1
ATOM 5200 N N . ILE A 1 639 ? 37.932 -2.435 -33.641 1.00 96.31 639 ILE A N 1
ATOM 5201 C CA . ILE A 1 639 ? 38.011 -2.157 -32.202 1.00 96.31 639 ILE A CA 1
ATOM 5202 C C . ILE A 1 639 ? 38.868 -3.245 -31.550 1.00 96.31 639 ILE A C 1
ATOM 5204 O O . ILE A 1 639 ? 38.682 -4.427 -31.821 1.00 96.31 639 ILE A O 1
ATOM 5208 N N . ILE A 1 640 ? 39.824 -2.851 -30.712 1.00 97.62 640 ILE A N 1
ATOM 5209 C CA . ILE A 1 640 ? 40.832 -3.731 -30.117 1.00 97.62 640 ILE A CA 1
ATOM 5210 C C . ILE A 1 640 ? 40.924 -3.451 -28.619 1.00 97.62 640 ILE A C 1
ATOM 5212 O O . ILE A 1 640 ? 40.973 -2.292 -28.201 1.00 97.62 640 ILE A O 1
ATOM 5216 N N . GLN A 1 641 ? 41.019 -4.517 -27.827 1.00 97.00 641 GLN A N 1
ATOM 5217 C CA . GLN A 1 641 ? 41.378 -4.466 -26.414 1.00 97.00 641 GLN A CA 1
ATOM 5218 C C . GLN A 1 641 ? 42.741 -5.134 -26.197 1.00 97.00 641 GLN A C 1
ATOM 5220 O O . GLN A 1 641 ? 42.919 -6.311 -26.516 1.00 97.00 641 GLN A O 1
ATOM 5225 N N . SER A 1 642 ? 43.711 -4.395 -25.652 1.00 96.00 642 SER A N 1
ATOM 5226 C CA . SER A 1 642 ? 45.023 -4.957 -25.299 1.00 96.00 642 SER A CA 1
ATOM 5227 C C . SER A 1 642 ? 45.003 -5.702 -23.963 1.00 96.00 642 SER A C 1
ATOM 5229 O O . SER A 1 642 ? 44.119 -5.487 -23.131 1.00 96.00 642 SER A O 1
ATOM 5231 N N . ASP A 1 643 ? 46.034 -6.512 -23.711 1.00 94.88 643 ASP A N 1
ATOM 5232 C CA . ASP A 1 643 ? 46.286 -7.170 -22.417 1.00 94.88 643 ASP A CA 1
ATOM 5233 C C . ASP A 1 643 ? 46.563 -6.204 -21.254 1.00 94.88 643 ASP A C 1
ATOM 5235 O O . ASP A 1 643 ? 46.506 -6.595 -20.092 1.00 94.88 643 ASP A O 1
ATOM 5239 N N . PHE A 1 644 ? 46.753 -4.917 -21.552 1.00 91.69 644 PHE A N 1
ATOM 5240 C CA . PHE A 1 644 ? 46.823 -3.831 -20.570 1.00 91.69 644 PHE A CA 1
ATOM 5241 C C . PHE A 1 644 ? 45.468 -3.144 -20.326 1.00 91.69 644 PHE A C 1
ATOM 5243 O O . PHE A 1 644 ? 45.415 -2.092 -19.692 1.00 91.69 644 PHE A O 1
ATOM 5250 N N . GLY A 1 645 ? 44.370 -3.690 -20.858 1.00 89.06 645 GLY A N 1
ATOM 5251 C CA . GLY A 1 645 ? 43.015 -3.168 -20.658 1.00 89.06 645 GLY A CA 1
ATOM 5252 C C . GLY A 1 645 ? 42.705 -1.882 -21.430 1.00 89.06 645 GLY A C 1
ATOM 5253 O O . GLY A 1 645 ? 41.680 -1.248 -21.176 1.00 89.06 645 GLY A O 1
ATOM 5254 N N . HIS A 1 646 ? 43.558 -1.475 -22.374 1.00 93.38 646 HIS A N 1
ATOM 5255 C CA . HIS A 1 646 ? 43.302 -0.300 -23.203 1.00 93.38 646 HIS A CA 1
ATOM 5256 C C . HIS A 1 646 ? 42.458 -0.648 -24.424 1.00 93.38 646 HIS A C 1
ATOM 5258 O O . HIS A 1 646 ? 42.728 -1.633 -25.109 1.00 93.38 646 HIS A O 1
ATOM 5264 N N . ILE A 1 647 ? 41.489 0.220 -24.722 1.00 95.25 647 ILE A N 1
ATOM 5265 C CA . ILE A 1 647 ? 40.606 0.097 -25.880 1.00 95.25 647 ILE A CA 1
ATOM 5266 C C . ILE A 1 647 ? 40.994 1.148 -26.919 1.00 95.25 647 ILE A C 1
ATOM 5268 O O . ILE A 1 647 ? 41.031 2.348 -26.629 1.00 95.25 647 ILE A O 1
ATOM 5272 N N . PHE A 1 648 ? 41.287 0.703 -28.133 1.00 96.31 648 PHE A N 1
ATOM 5273 C CA . PHE A 1 648 ? 41.666 1.557 -29.257 1.00 96.31 648 PHE A CA 1
ATOM 5274 C C . PHE A 1 648 ? 41.263 0.899 -30.576 1.00 96.31 648 PHE A C 1
ATOM 5276 O O . PHE A 1 648 ? 40.781 -0.231 -30.596 1.00 96.31 648 PHE A O 1
ATOM 5283 N N . GLY A 1 649 ? 41.440 1.599 -31.689 1.00 96.56 649 GLY A N 1
ATOM 5284 C CA . GLY A 1 649 ? 41.102 1.032 -32.983 1.00 96.56 649 GLY A CA 1
ATOM 5285 C C . GLY A 1 649 ? 41.228 2.023 -34.120 1.00 96.56 649 GLY A C 1
ATOM 5286 O O . GLY A 1 649 ? 41.807 3.099 -33.966 1.00 96.56 649 GLY A O 1
ATOM 5287 N N . GLY A 1 650 ? 40.679 1.655 -35.269 1.00 96.75 650 GLY A N 1
ATOM 5288 C CA . GLY A 1 650 ? 40.737 2.475 -36.468 1.00 96.75 650 GLY A CA 1
ATOM 5289 C C . GLY A 1 650 ? 39.535 2.262 -37.369 1.00 96.75 650 GLY A C 1
ATOM 5290 O O . GLY A 1 650 ? 38.909 1.204 -37.366 1.00 96.75 650 GLY A O 1
ATOM 5291 N N . PHE A 1 651 ? 39.217 3.290 -38.140 1.00 97.25 651 PHE A N 1
ATOM 5292 C CA . PHE A 1 651 ? 38.169 3.276 -39.144 1.00 97.25 651 PHE A CA 1
ATOM 5293 C C . PHE A 1 651 ? 38.752 3.602 -40.508 1.00 97.25 651 PHE A C 1
ATOM 5295 O O . PHE A 1 651 ? 39.580 4.506 -40.623 1.00 97.25 651 PHE A O 1
ATOM 5302 N N . THR A 1 652 ? 38.278 2.906 -41.535 1.00 95.81 652 THR A N 1
ATOM 5303 C CA . THR A 1 652 ? 38.611 3.187 -42.930 1.00 95.81 652 THR A CA 1
ATOM 5304 C C . THR A 1 652 ? 37.370 3.051 -43.811 1.00 95.81 652 THR A C 1
ATOM 5306 O O . THR A 1 652 ? 36.502 2.217 -43.561 1.00 95.81 652 THR A O 1
ATOM 5309 N N . MET A 1 653 ? 37.285 3.891 -44.841 1.00 94.19 653 MET A N 1
ATOM 5310 C CA . MET A 1 653 ? 36.347 3.777 -45.960 1.00 94.19 653 MET A CA 1
ATOM 5311 C C . MET A 1 653 ? 36.755 2.726 -46.982 1.00 94.19 653 MET A C 1
ATOM 5313 O O . MET A 1 653 ? 35.928 2.292 -47.782 1.00 94.19 653 MET A O 1
ATOM 5317 N N . GLN A 1 654 ? 38.031 2.360 -46.999 1.00 93.44 654 GLN A N 1
ATOM 5318 C CA . GLN A 1 654 ? 38.568 1.460 -48.000 1.00 93.44 654 GLN A CA 1
ATOM 5319 C C . GLN A 1 654 ? 38.370 0.016 -47.578 1.00 93.44 654 GLN A C 1
ATOM 5321 O O . GLN A 1 654 ? 38.310 -0.314 -46.396 1.00 93.44 654 GLN A O 1
ATOM 5326 N N . SER A 1 655 ? 38.290 -0.854 -48.575 1.00 91.38 655 SER A N 1
ATOM 5327 C CA . SER A 1 655 ? 38.240 -2.278 -48.317 1.00 91.38 655 SER A CA 1
ATOM 5328 C C . SER A 1 655 ? 39.623 -2.837 -47.996 1.00 91.38 655 SER A C 1
ATOM 5330 O O . SER A 1 655 ? 40.621 -2.438 -48.599 1.00 91.38 655 SER A O 1
ATOM 5332 N N . TRP A 1 656 ? 39.660 -3.850 -47.133 1.00 89.31 656 TRP A N 1
ATOM 5333 C CA . TRP A 1 656 ? 40.798 -4.758 -47.042 1.00 89.31 656 TRP A CA 1
ATOM 5334 C C . TRP A 1 656 ? 40.854 -5.576 -48.342 1.00 89.31 656 TRP A C 1
ATOM 5336 O O . TRP A 1 656 ? 39.833 -6.110 -48.781 1.00 89.31 656 TRP A O 1
ATOM 5346 N N . ALA A 1 657 ? 41.985 -5.547 -49.043 1.00 78.25 657 ALA A N 1
ATOM 5347 C CA . ALA A 1 657 ? 42.251 -6.375 -50.217 1.00 78.25 657 ALA A CA 1
ATOM 5348 C C . ALA A 1 657 ? 43.749 -6.328 -50.534 1.00 78.25 657 ALA A C 1
ATOM 5350 O O . ALA A 1 657 ? 44.322 -5.250 -50.725 1.00 78.25 657 ALA A O 1
ATOM 5351 N N . ASN A 1 658 ? 44.386 -7.494 -50.635 1.00 65.50 658 ASN A N 1
ATOM 5352 C CA . ASN A 1 658 ? 45.771 -7.591 -51.081 1.00 65.50 658 ASN A CA 1
ATOM 5353 C C . ASN A 1 658 ? 45.846 -7.427 -52.610 1.00 65.50 658 ASN A C 1
ATOM 5355 O O . ASN A 1 658 ? 45.782 -8.395 -53.362 1.00 65.50 658 ASN A O 1
ATOM 5359 N N . THR A 1 659 ? 45.955 -6.182 -53.074 1.00 62.41 659 THR A N 1
ATOM 5360 C CA . THR A 1 659 ? 46.032 -5.824 -54.504 1.00 62.41 659 THR A CA 1
ATOM 5361 C C . THR A 1 659 ? 47.468 -5.797 -55.050 1.00 62.41 659 THR A C 1
ATOM 5363 O O . THR A 1 659 ? 47.697 -5.321 -56.158 1.00 62.41 659 THR A O 1
ATOM 5366 N N . GLY A 1 660 ? 48.456 -6.280 -54.283 1.00 63.66 660 GLY A N 1
ATOM 5367 C CA . GLY A 1 660 ? 49.883 -6.178 -54.623 1.00 63.66 660 GLY A CA 1
ATOM 5368 C C . GLY A 1 660 ? 50.520 -4.819 -54.294 1.00 63.66 660 GLY A C 1
ATOM 5369 O O . GLY A 1 660 ? 51.723 -4.649 -54.479 1.00 63.66 660 GLY A O 1
ATOM 5370 N N . VAL A 1 661 ? 49.741 -3.865 -53.771 1.00 66.75 661 VAL A N 1
ATOM 5371 C CA . VAL A 1 661 ? 50.213 -2.568 -53.264 1.00 66.75 661 VAL A CA 1
ATOM 5372 C C . VAL A 1 661 ? 50.304 -2.623 -51.737 1.00 66.75 661 VAL A C 1
ATOM 5374 O O . VAL A 1 661 ? 49.388 -3.100 -51.072 1.00 66.75 661 VAL A O 1
ATOM 5377 N N . GLU A 1 662 ? 51.411 -2.137 -51.168 1.00 76.25 662 GLU A N 1
ATOM 5378 C CA . GLU A 1 662 ? 51.693 -2.260 -49.729 1.00 76.25 662 GLU A CA 1
ATOM 5379 C C . GLU A 1 662 ? 50.749 -1.429 -48.840 1.00 76.25 662 GLU A C 1
ATOM 5381 O O . GLU A 1 662 ? 50.425 -1.844 -47.725 1.00 76.25 662 GLU A O 1
ATOM 5386 N N . TYR A 1 663 ? 50.284 -0.278 -49.332 1.00 88.81 663 TYR A N 1
ATOM 5387 C CA . TYR A 1 663 ? 49.428 0.654 -48.598 1.00 88.81 663 TYR A CA 1
ATOM 5388 C C . TYR A 1 663 ? 48.204 1.057 -49.414 1.00 88.81 663 TYR A C 1
ATOM 5390 O O . TYR A 1 663 ? 48.267 1.171 -50.638 1.00 88.81 663 TYR A O 1
ATOM 5398 N N . VAL A 1 664 ? 47.100 1.317 -48.716 1.00 91.94 664 VAL A N 1
ATOM 5399 C CA . VAL A 1 664 ? 45.834 1.754 -49.306 1.00 91.94 664 VAL A CA 1
ATOM 5400 C C . VAL A 1 664 ? 45.545 3.188 -48.875 1.00 91.94 664 VAL A C 1
ATOM 5402 O O . VAL A 1 664 ? 45.687 3.551 -47.703 1.00 91.94 664 VAL A O 1
ATOM 5405 N N . SER A 1 665 ? 45.158 4.010 -49.852 1.00 93.12 665 SER A N 1
ATOM 5406 C CA . SER A 1 665 ? 44.912 5.433 -49.652 1.00 93.12 665 SER A CA 1
ATOM 5407 C C . SER A 1 665 ? 43.514 5.706 -49.110 1.00 93.12 665 SER A C 1
ATOM 5409 O O . SER A 1 665 ? 42.536 5.341 -49.754 1.00 93.12 665 SER A O 1
ATOM 5411 N N . ASP A 1 666 ? 43.403 6.445 -48.007 1.00 94.62 666 ASP A N 1
ATOM 5412 C CA . ASP A 1 666 ? 42.115 6.865 -47.452 1.00 94.62 666 ASP A CA 1
ATOM 5413 C C . ASP A 1 666 ? 42.214 8.235 -46.768 1.00 94.62 666 ASP A C 1
ATOM 5415 O O . ASP A 1 666 ? 42.986 8.433 -45.833 1.00 94.62 666 ASP A O 1
ATOM 5419 N N . THR A 1 667 ? 41.420 9.199 -47.230 1.00 94.56 667 THR A N 1
ATOM 5420 C CA . THR A 1 667 ? 41.341 10.539 -46.627 1.00 94.56 667 THR A CA 1
ATOM 5421 C C . THR A 1 667 ? 40.395 10.597 -45.430 1.00 94.56 667 THR A C 1
ATOM 5423 O O . THR A 1 667 ? 40.476 11.534 -44.639 1.00 94.56 667 THR A O 1
ATOM 5426 N N . SER A 1 668 ? 39.506 9.613 -45.291 1.00 93.75 668 SER A N 1
ATOM 5427 C CA . SER A 1 668 ? 38.512 9.528 -44.217 1.00 93.75 668 SER A CA 1
ATOM 5428 C C . SER A 1 668 ? 38.969 8.651 -43.055 1.00 93.75 668 SER A C 1
ATOM 5430 O O . SER A 1 668 ? 38.278 8.591 -42.034 1.00 93.75 668 SER A O 1
ATOM 5432 N N . ALA A 1 669 ? 40.119 7.985 -43.191 1.00 96.12 669 ALA A N 1
ATOM 5433 C CA . ALA A 1 669 ? 40.640 7.116 -42.156 1.00 96.12 669 ALA A CA 1
ATOM 5434 C C . ALA A 1 669 ? 41.006 7.892 -40.889 1.00 96.12 669 ALA A C 1
ATOM 5436 O O . ALA A 1 669 ? 41.542 9.007 -40.925 1.00 96.12 669 ALA A O 1
ATOM 5437 N N . PHE A 1 670 ? 40.746 7.266 -39.747 1.00 96.88 670 PHE A N 1
ATOM 5438 C CA . PHE A 1 670 ? 41.156 7.777 -38.448 1.00 96.88 670 PHE A CA 1
ATOM 5439 C C . PHE A 1 670 ? 41.467 6.635 -37.486 1.00 96.88 670 PHE A C 1
ATOM 5441 O O . PHE A 1 670 ? 40.923 5.538 -37.598 1.00 96.88 670 PHE A O 1
ATOM 5448 N N . ILE A 1 671 ? 42.312 6.929 -36.505 1.00 96.81 671 ILE A N 1
ATOM 5449 C CA . ILE A 1 671 ? 42.554 6.077 -35.339 1.00 96.81 671 ILE A CA 1
ATOM 5450 C C . ILE A 1 671 ? 41.788 6.672 -34.161 1.00 96.81 671 ILE A C 1
ATOM 5452 O O . ILE A 1 671 ? 41.552 7.880 -34.114 1.00 96.81 671 ILE A O 1
ATOM 5456 N N . PHE A 1 672 ? 41.393 5.850 -33.199 1.00 95.62 672 PHE A N 1
ATOM 5457 C CA . PHE A 1 672 ? 40.793 6.334 -31.965 1.00 95.62 672 PHE A CA 1
ATOM 5458 C C . PHE A 1 672 ? 41.312 5.591 -30.738 1.00 95.62 672 PHE A C 1
ATOM 5460 O O . PHE A 1 672 ? 41.848 4.484 -30.823 1.00 95.62 672 PHE A O 1
ATOM 5467 N N . LYS A 1 673 ? 41.112 6.212 -29.576 1.00 93.69 673 LYS A N 1
ATOM 5468 C CA . LYS A 1 673 ? 41.314 5.601 -28.262 1.00 93.69 673 LYS A CA 1
ATOM 5469 C C . LYS A 1 673 ? 40.134 5.914 -27.350 1.00 93.69 673 LYS A C 1
ATOM 5471 O O . LYS A 1 673 ? 39.640 7.038 -27.355 1.00 93.69 673 LYS A O 1
ATOM 5476 N N . ILE A 1 674 ? 39.726 4.932 -26.548 1.00 91.88 674 ILE A N 1
ATOM 5477 C CA . ILE A 1 674 ? 38.694 5.089 -25.524 1.00 91.88 674 ILE A CA 1
ATOM 5478 C C . ILE A 1 674 ? 39.358 5.067 -24.145 1.00 91.88 674 ILE A C 1
ATOM 5480 O O . ILE A 1 674 ? 40.032 4.104 -23.773 1.00 91.88 674 ILE A O 1
ATOM 5484 N N . PHE A 1 675 ? 39.176 6.144 -23.383 1.00 84.38 675 PHE A N 1
ATOM 5485 C CA . PHE A 1 675 ? 39.688 6.271 -22.019 1.00 84.38 675 PHE A CA 1
ATOM 5486 C C . PHE A 1 675 ? 38.610 5.963 -20.996 1.00 84.38 675 PHE A C 1
ATOM 5488 O O . PHE A 1 675 ? 37.475 6.400 -21.151 1.00 84.38 675 PHE A O 1
ATOM 5495 N N . GLN A 1 676 ? 39.000 5.295 -19.915 1.00 80.00 676 GLN A N 1
ATOM 5496 C CA . GLN A 1 676 ? 38.210 5.208 -18.693 1.00 80.00 676 GLN A CA 1
ATOM 5497 C C . GLN A 1 676 ? 38.630 6.343 -17.758 1.00 80.00 676 GLN A C 1
ATOM 5499 O O . GLN A 1 676 ? 39.818 6.509 -17.478 1.00 80.00 676 GLN A O 1
ATOM 5504 N N . LYS A 1 677 ? 37.667 7.134 -17.283 1.00 72.69 677 LYS A N 1
ATOM 5505 C CA . LYS A 1 677 ? 37.894 8.210 -16.316 1.00 72.69 677 LYS A CA 1
ATOM 5506 C C . LYS A 1 677 ? 36.920 8.063 -15.155 1.00 72.69 677 LYS A C 1
ATOM 5508 O O . LYS A 1 677 ? 35.714 7.987 -15.357 1.00 72.69 677 LYS A O 1
ATOM 5513 N N . VAL A 1 678 ? 37.438 8.057 -13.933 1.00 70.88 678 VAL A N 1
ATOM 5514 C CA . VAL A 1 678 ? 36.604 8.094 -12.726 1.00 70.88 678 VAL A CA 1
ATOM 5515 C C . VAL A 1 678 ? 36.183 9.541 -12.461 1.00 70.88 678 VAL A C 1
ATOM 5517 O O . VAL A 1 678 ? 37.009 10.453 -12.505 1.00 70.88 678 VAL A O 1
ATOM 5520 N N . THR A 1 679 ? 34.893 9.754 -12.215 1.00 64.19 679 THR A N 1
ATOM 5521 C CA . THR A 1 679 ? 34.295 11.043 -11.835 1.00 64.19 679 THR A CA 1
ATOM 5522 C C . THR A 1 679 ? 33.538 10.901 -10.517 1.00 64.19 679 THR A C 1
ATOM 5524 O O . THR A 1 679 ? 33.298 9.784 -10.059 1.00 64.19 679 THR A O 1
ATOM 5527 N N . SER A 1 680 ? 33.118 12.020 -9.919 1.00 51.19 680 SER A N 1
ATOM 5528 C CA . SER A 1 680 ? 32.275 12.026 -8.712 1.00 51.19 680 SER A CA 1
ATOM 5529 C C . SER A 1 680 ? 30.969 11.240 -8.874 1.00 51.19 680 SER A C 1
ATOM 5531 O O . SER A 1 680 ? 30.422 10.765 -7.887 1.00 51.19 680 SER A O 1
ATOM 5533 N N . ASN A 1 681 ? 30.497 11.071 -10.114 1.00 46.97 681 ASN A N 1
ATOM 5534 C CA . ASN A 1 681 ? 29.234 10.409 -10.443 1.00 46.97 681 ASN A CA 1
ATOM 5535 C C . ASN A 1 681 ? 29.454 8.997 -11.023 1.00 46.97 681 ASN A C 1
ATOM 5537 O O . ASN A 1 681 ? 28.555 8.441 -11.647 1.00 46.97 681 ASN A O 1
ATOM 5541 N N . GLY A 1 682 ? 30.654 8.426 -10.855 1.00 54.59 682 GLY A N 1
ATOM 5542 C CA . GLY A 1 682 ? 31.016 7.095 -11.347 1.00 54.59 682 GLY A CA 1
ATOM 5543 C C . GLY A 1 682 ? 32.007 7.103 -12.513 1.00 54.59 682 GLY A C 1
ATOM 5544 O O . GLY A 1 682 ? 32.663 8.107 -12.810 1.00 54.59 682 GLY A O 1
ATOM 5545 N N . MET A 1 683 ? 32.164 5.946 -13.156 1.00 58.75 683 MET A N 1
ATOM 5546 C CA . MET A 1 683 ? 33.097 5.753 -14.268 1.00 58.75 683 MET A CA 1
ATOM 5547 C C . MET A 1 683 ? 32.485 6.240 -15.587 1.00 58.75 683 MET A C 1
ATOM 5549 O O . MET A 1 683 ? 31.399 5.812 -15.968 1.00 58.75 683 MET A O 1
ATOM 5553 N N . VAL A 1 684 ? 33.201 7.102 -16.310 1.00 69.44 684 VAL A N 1
ATOM 5554 C CA . VAL A 1 684 ? 32.825 7.577 -17.648 1.00 69.44 684 VAL A CA 1
ATOM 5555 C C . VAL A 1 684 ? 33.855 7.147 -18.683 1.00 69.44 684 VAL A C 1
ATOM 5557 O O . VAL A 1 684 ? 35.043 7.011 -18.379 1.00 69.44 684 VAL A O 1
ATOM 5560 N N . TYR A 1 685 ? 33.404 6.974 -19.923 1.00 78.62 685 TYR A N 1
ATOM 5561 C CA . TYR A 1 685 ? 34.274 6.664 -21.051 1.00 78.62 685 TYR A CA 1
ATOM 5562 C C . TYR A 1 685 ? 34.379 7.857 -22.004 1.00 78.62 685 TYR A C 1
ATOM 5564 O O . TYR A 1 685 ? 33.377 8.518 -22.271 1.00 78.62 685 TYR A O 1
ATOM 5572 N N . ILE A 1 686 ? 35.580 8.130 -22.517 1.00 82.38 686 ILE A N 1
ATOM 5573 C CA . ILE A 1 686 ? 35.872 9.282 -23.386 1.00 82.38 686 ILE A CA 1
ATOM 5574 C C . ILE A 1 686 ? 36.446 8.786 -24.715 1.00 82.38 686 ILE A C 1
ATOM 5576 O O . ILE A 1 686 ? 37.432 8.048 -24.706 1.00 82.38 686 ILE A O 1
ATOM 5580 N N . PHE A 1 687 ? 35.841 9.196 -25.833 1.00 87.94 687 PHE A N 1
ATOM 5581 C CA . PHE A 1 687 ? 36.292 8.878 -27.188 1.00 87.94 687 PHE A CA 1
ATOM 5582 C C . PHE A 1 687 ? 37.248 9.955 -27.709 1.00 87.94 687 PHE A C 1
ATOM 5584 O O . PHE A 1 687 ? 36.862 11.114 -27.843 1.00 87.94 687 PHE A O 1
ATOM 5591 N N . ASN A 1 688 ? 38.476 9.573 -28.056 1.00 91.19 688 ASN A N 1
ATOM 5592 C CA . ASN A 1 688 ? 39.444 10.472 -28.678 1.00 91.19 688 ASN A CA 1
ATOM 5593 C C . ASN A 1 688 ? 39.713 10.034 -30.117 1.00 91.19 688 ASN A C 1
ATOM 5595 O O . ASN A 1 688 ? 40.212 8.930 -30.338 1.00 91.19 688 ASN A O 1
ATOM 5599 N N . LYS A 1 689 ? 39.420 10.918 -31.077 1.00 94.12 689 LYS A N 1
ATOM 5600 C CA . LYS A 1 689 ? 39.623 10.708 -32.516 1.00 94.12 689 LYS A CA 1
ATOM 5601 C C . LYS A 1 689 ? 40.922 11.355 -33.002 1.00 94.12 689 LYS A C 1
ATOM 5603 O O . LYS A 1 689 ? 41.174 12.521 -32.717 1.00 94.12 689 LYS A O 1
ATOM 5608 N N . PHE A 1 690 ? 41.677 10.640 -33.831 1.00 94.69 690 PHE A N 1
ATOM 5609 C CA . PHE A 1 690 ? 42.920 11.100 -34.446 1.00 94.69 690 PHE A CA 1
ATOM 5610 C C . PHE A 1 690 ? 42.835 10.976 -35.967 1.00 94.69 690 PHE A C 1
ATOM 5612 O O . PHE A 1 690 ? 42.899 9.879 -36.524 1.00 94.69 690 PHE A O 1
ATOM 5619 N N . ASN A 1 691 ? 42.668 12.112 -36.646 1.00 95.12 691 ASN A N 1
ATOM 5620 C CA . ASN A 1 691 ? 42.566 12.152 -38.105 1.00 95.12 691 ASN A CA 1
ATOM 5621 C C . ASN A 1 691 ? 43.933 11.929 -38.770 1.00 95.12 691 ASN A C 1
ATOM 5623 O O . ASN A 1 691 ? 44.990 12.142 -38.166 1.00 95.12 691 ASN A O 1
ATOM 5627 N N . ILE A 1 692 ? 43.902 11.527 -40.038 1.00 94.56 692 ILE A N 1
ATOM 5628 C CA . ILE A 1 692 ? 45.101 11.417 -40.864 1.00 94.56 692 ILE A CA 1
ATOM 5629 C C . ILE A 1 692 ? 45.741 12.790 -41.112 1.00 94.56 692 ILE A C 1
ATOM 5631 O O . ILE A 1 692 ? 45.047 13.798 -41.271 1.00 94.56 692 ILE A O 1
ATOM 5635 N N . LYS A 1 693 ? 47.075 12.848 -41.150 1.00 93.88 693 LYS A N 1
ATOM 5636 C CA . LYS A 1 693 ? 47.801 14.087 -41.455 1.00 93.88 693 LYS A CA 1
ATOM 5637 C C . LYS A 1 693 ? 47.698 14.445 -42.946 1.00 93.88 693 LYS A C 1
ATOM 5639 O O . LYS A 1 693 ? 47.701 13.546 -43.798 1.00 93.88 693 LYS A O 1
ATOM 5644 N N . PRO A 1 694 ? 47.707 15.743 -43.302 1.00 91.50 694 PRO A N 1
ATOM 5645 C CA . PRO A 1 694 ? 47.838 16.181 -44.688 1.00 91.50 694 PRO A CA 1
ATOM 5646 C C . PRO A 1 694 ? 49.046 15.525 -45.376 1.00 91.50 694 PRO A C 1
ATOM 5648 O O . PRO A 1 694 ? 50.130 15.430 -44.804 1.00 91.50 694 PRO A O 1
ATOM 5651 N N . GLY A 1 695 ? 48.851 15.029 -46.602 1.00 91.00 695 GLY A N 1
ATOM 5652 C CA . GLY A 1 695 ? 49.894 14.348 -47.386 1.00 91.00 695 GLY A CA 1
ATOM 5653 C C . GLY A 1 695 ? 50.212 12.898 -46.983 1.00 91.00 695 GLY A C 1
ATOM 5654 O O . GLY A 1 695 ? 50.978 12.241 -47.685 1.00 91.00 695 GLY A O 1
ATOM 5655 N N . GLN A 1 696 ? 49.612 12.371 -45.907 1.00 94.88 696 GLN A N 1
ATOM 5656 C CA . GLN A 1 696 ? 49.837 10.994 -45.434 1.00 94.88 696 GLN A CA 1
ATOM 5657 C C . GLN A 1 696 ? 48.721 10.008 -45.829 1.00 94.88 696 GLN A C 1
ATOM 5659 O O . GLN A 1 696 ? 48.842 8.817 -45.564 1.00 94.88 696 GLN A O 1
ATOM 5664 N N . HIS A 1 697 ? 47.666 10.471 -46.511 1.00 93.44 697 HIS A N 1
ATOM 5665 C CA . HIS A 1 697 ? 46.491 9.667 -46.894 1.00 93.44 697 HIS A CA 1
ATOM 5666 C C . HIS A 1 697 ? 46.827 8.386 -47.664 1.00 93.44 697 HIS A C 1
ATOM 5668 O O . HIS A 1 697 ? 46.179 7.374 -47.432 1.00 93.44 697 HIS A O 1
ATOM 5674 N N . ARG A 1 698 ? 47.873 8.388 -48.506 1.00 93.50 698 ARG A N 1
ATOM 5675 C CA . ARG A 1 698 ? 48.342 7.199 -49.250 1.00 93.50 698 ARG A CA 1
ATOM 5676 C C . ARG A 1 698 ? 48.860 6.056 -48.372 1.00 93.50 698 ARG A C 1
ATOM 5678 O O . ARG A 1 698 ? 49.056 4.957 -48.870 1.00 93.50 698 ARG A O 1
ATOM 5685 N N . PHE A 1 699 ? 49.103 6.330 -47.094 1.00 94.00 699 PHE A N 1
ATOM 5686 C CA . PHE A 1 699 ? 49.604 5.375 -46.113 1.00 94.00 699 PHE A CA 1
ATOM 5687 C C . PHE A 1 699 ? 48.570 5.078 -45.016 1.00 94.00 699 PHE A C 1
ATOM 5689 O O . PHE A 1 699 ? 48.949 4.693 -43.912 1.00 94.00 699 PHE A O 1
ATOM 5696 N N . ALA A 1 700 ? 47.279 5.313 -45.275 1.00 94.31 700 ALA A N 1
ATOM 5697 C CA . ALA A 1 700 ? 46.232 5.236 -44.258 1.00 94.31 700 ALA A CA 1
ATOM 5698 C C . ALA A 1 700 ? 46.145 3.855 -43.596 1.00 94.31 700 ALA A C 1
ATOM 5700 O O . ALA A 1 700 ? 46.174 3.761 -42.365 1.00 94.31 700 ALA A O 1
ATOM 5701 N N . ILE A 1 701 ? 46.094 2.795 -44.402 1.00 95.31 701 ILE A N 1
ATOM 5702 C CA . ILE A 1 701 ? 46.087 1.403 -43.939 1.00 95.31 701 ILE A CA 1
ATOM 5703 C C . ILE A 1 701 ? 47.041 0.551 -44.783 1.00 95.31 701 ILE A C 1
ATOM 5705 O O . ILE A 1 701 ? 47.417 0.937 -45.892 1.00 95.31 701 ILE A O 1
ATOM 5709 N N . SER A 1 702 ? 47.411 -0.623 -44.277 1.00 91.94 702 SER A N 1
ATOM 5710 C CA . SER A 1 702 ? 48.122 -1.658 -45.035 1.00 91.94 702 SER A CA 1
ATOM 5711 C C . SER A 1 702 ? 47.352 -2.975 -44.942 1.00 91.94 702 SER A C 1
ATOM 5713 O O . SER A 1 702 ? 47.012 -3.416 -43.847 1.00 91.94 702 SER A O 1
ATOM 5715 N N . ALA A 1 703 ? 47.068 -3.600 -46.086 1.00 86.69 703 ALA A N 1
ATOM 5716 C CA . ALA A 1 703 ? 46.302 -4.847 -46.183 1.00 86.69 703 ALA A CA 1
ATOM 5717 C C . ALA A 1 703 ? 47.220 -6.065 -46.414 1.00 86.69 703 ALA A C 1
ATOM 5719 O O . ALA A 1 703 ? 46.962 -6.907 -47.276 1.00 86.69 703 ALA A O 1
ATOM 5720 N N . LYS A 1 704 ? 48.344 -6.136 -45.687 1.00 89.31 704 LYS A N 1
ATOM 5721 C CA . LYS A 1 704 ? 49.287 -7.262 -45.780 1.00 89.31 704 LYS A CA 1
ATOM 5722 C C . LYS A 1 704 ? 48.631 -8.548 -45.280 1.00 89.31 704 LYS A C 1
ATOM 5724 O O . LYS A 1 704 ? 48.356 -8.657 -44.095 1.00 89.31 704 LYS A O 1
ATOM 5729 N N . ALA A 1 705 ? 48.541 -9.553 -46.153 1.00 88.50 705 ALA A N 1
ATOM 5730 C CA . ALA A 1 705 ? 47.877 -10.833 -45.878 1.00 88.50 705 ALA A CA 1
ATOM 5731 C C . ALA A 1 705 ? 48.405 -11.614 -44.652 1.00 88.50 705 ALA A C 1
ATOM 5733 O O . ALA A 1 705 ? 47.725 -12.502 -44.145 1.00 88.50 705 ALA A O 1
ATOM 5734 N N . SER A 1 706 ? 49.628 -11.325 -44.192 1.00 90.75 706 SER A N 1
ATOM 5735 C CA . SER A 1 706 ? 50.243 -11.960 -43.016 1.00 90.75 706 SER A CA 1
ATOM 5736 C C . SER A 1 706 ? 49.910 -11.268 -41.688 1.00 90.75 706 SER A C 1
ATOM 5738 O O . SER A 1 706 ? 50.446 -11.656 -40.651 1.00 90.75 706 SER A O 1
ATOM 5740 N N . TYR A 1 707 ? 49.097 -10.215 -41.713 1.00 93.50 707 TYR A N 1
ATOM 5741 C CA . TYR A 1 707 ? 48.712 -9.429 -40.547 1.00 93.50 707 TYR A CA 1
ATOM 5742 C C . TYR A 1 707 ? 47.190 -9.295 -40.473 1.00 93.50 707 TYR A C 1
ATOM 5744 O O . TYR A 1 707 ? 46.470 -9.556 -41.428 1.00 93.50 707 TYR A O 1
ATOM 5752 N N . LEU A 1 708 ? 46.704 -8.903 -39.302 1.00 95.44 708 LEU A N 1
ATOM 5753 C CA . LEU A 1 708 ? 45.343 -8.414 -39.100 1.00 95.44 708 LEU A CA 1
ATOM 5754 C C . LEU A 1 708 ? 45.337 -6.909 -39.508 1.00 95.44 708 LEU A C 1
ATOM 5756 O O . LEU A 1 708 ? 46.156 -6.511 -40.341 1.00 95.44 708 LEU A O 1
ATOM 5760 N N . PRO A 1 709 ? 44.475 -6.017 -38.982 1.00 95.25 709 PRO A N 1
ATOM 5761 C CA . PRO A 1 709 ? 44.527 -4.607 -39.360 1.00 95.25 709 PRO A CA 1
ATOM 5762 C C . PRO A 1 709 ? 45.866 -3.919 -39.060 1.00 95.25 709 PRO A C 1
ATOM 5764 O O . PRO A 1 709 ? 46.394 -3.980 -37.944 1.00 95.25 709 PRO A O 1
ATOM 5767 N N . ILE A 1 710 ? 46.359 -3.175 -40.052 1.00 95.19 710 ILE A N 1
ATOM 5768 C CA . ILE A 1 710 ? 47.471 -2.231 -39.917 1.00 95.19 710 ILE A CA 1
ATOM 5769 C C . ILE A 1 710 ? 46.979 -0.842 -40.311 1.00 95.19 710 ILE A C 1
ATOM 5771 O O . ILE A 1 710 ? 46.474 -0.646 -41.417 1.00 95.19 710 ILE A O 1
ATOM 5775 N N . PHE A 1 711 ? 47.192 0.130 -39.427 1.00 96.44 711 PHE A N 1
ATOM 5776 C CA . PHE A 1 711 ? 46.920 1.538 -39.691 1.00 96.44 711 PHE A CA 1
ATOM 5777 C C . PHE A 1 711 ? 48.231 2.330 -39.694 1.00 96.44 711 PHE A C 1
ATOM 5779 O O . PHE A 1 711 ? 49.009 2.278 -38.739 1.00 96.44 711 PHE A O 1
ATOM 5786 N N . GLY A 1 712 ? 48.446 3.105 -40.759 1.00 94.25 712 GLY A N 1
ATOM 5787 C CA . GLY A 1 712 ? 49.563 4.034 -40.908 1.00 94.25 712 GLY A CA 1
ATOM 5788 C C . GLY A 1 712 ? 50.819 3.468 -41.586 1.00 94.25 712 GLY A C 1
ATOM 5789 O O . GLY A 1 712 ? 51.206 2.325 -41.366 1.00 94.25 712 GLY A O 1
ATOM 5790 N N . GLY A 1 713 ? 51.522 4.315 -42.346 1.00 85.50 713 GLY A N 1
ATOM 5791 C CA . GLY A 1 713 ? 52.775 4.016 -43.057 1.00 85.50 713 GLY A CA 1
ATOM 5792 C C . GLY A 1 713 ? 53.944 3.616 -42.161 1.00 85.50 713 GLY A C 1
ATOM 5793 O O . GLY A 1 713 ? 54.751 2.768 -42.520 1.00 85.50 713 GLY A O 1
ATOM 5794 N N . GLY A 1 714 ? 54.008 4.188 -40.959 1.00 81.62 714 GLY A N 1
ATOM 5795 C CA . GLY A 1 714 ? 54.983 3.823 -39.928 1.00 81.62 714 GLY A CA 1
ATOM 5796 C C . GLY A 1 714 ? 54.504 2.709 -38.993 1.00 81.62 714 GLY A C 1
ATOM 5797 O O . GLY A 1 714 ? 55.191 2.422 -38.011 1.00 81.62 714 GLY A O 1
ATOM 5798 N N . ASN A 1 715 ? 53.340 2.112 -39.284 1.00 86.62 715 ASN A N 1
ATOM 5799 C CA . ASN A 1 715 ? 52.558 1.256 -38.393 1.00 86.62 715 ASN A CA 1
ATOM 5800 C C . ASN A 1 715 ? 52.209 1.986 -37.093 1.00 86.62 715 ASN A C 1
ATOM 5802 O O . ASN A 1 715 ? 52.672 1.628 -36.004 1.00 86.62 715 ASN A O 1
ATOM 5806 N N . ASP A 1 716 ? 51.382 3.028 -37.225 1.00 93.25 716 ASP A N 1
ATOM 5807 C CA . ASP A 1 716 ? 50.811 3.752 -36.091 1.00 93.25 716 ASP A CA 1
ATOM 5808 C C . ASP A 1 716 ? 50.166 2.762 -35.103 1.00 93.25 716 ASP A C 1
ATOM 5810 O O . ASP A 1 716 ? 50.419 2.858 -33.903 1.00 93.25 716 ASP A O 1
ATOM 5814 N N . PHE A 1 717 ? 49.499 1.720 -35.617 1.00 95.88 717 PHE A N 1
ATOM 5815 C CA . PHE A 1 717 ? 49.459 0.410 -34.963 1.00 95.88 717 PHE A CA 1
ATOM 5816 C C . PHE A 1 717 ? 49.435 -0.745 -35.974 1.00 95.88 717 PHE A C 1
ATOM 5818 O O . PHE A 1 717 ? 48.990 -0.593 -37.112 1.00 95.88 717 PHE A O 1
ATOM 5825 N N . CYS A 1 718 ? 49.908 -1.913 -35.539 1.00 95.44 718 CYS A N 1
ATOM 5826 C CA . CYS A 1 718 ? 49.931 -3.154 -36.309 1.00 95.44 718 CYS A CA 1
ATOM 5827 C C . CYS A 1 718 ? 49.543 -4.341 -35.420 1.00 95.44 718 CYS A C 1
ATOM 5829 O O . CYS A 1 718 ? 50.084 -4.492 -34.320 1.00 95.44 718 CYS A O 1
ATOM 5831 N N . ILE A 1 719 ? 48.620 -5.176 -35.911 1.00 97.62 719 ILE A N 1
ATOM 5832 C CA . ILE A 1 719 ? 48.150 -6.387 -35.232 1.00 97.62 719 ILE A CA 1
ATOM 5833 C C . ILE A 1 719 ? 48.673 -7.626 -35.964 1.00 97.62 719 ILE A C 1
ATOM 5835 O O . ILE A 1 719 ? 48.374 -7.846 -37.136 1.00 97.62 719 ILE A O 1
ATOM 5839 N N . ALA A 1 720 ? 49.486 -8.421 -35.270 1.00 96.88 720 ALA A N 1
ATOM 5840 C CA . ALA A 1 720 ? 50.142 -9.604 -35.827 1.00 96.88 720 ALA A CA 1
ATOM 5841 C C . ALA A 1 720 ? 49.235 -10.844 -35.847 1.00 96.88 720 ALA A C 1
ATOM 5843 O O . ALA A 1 720 ? 48.265 -10.925 -35.101 1.00 96.88 720 ALA A O 1
ATOM 5844 N N . ASP A 1 721 ? 49.586 -11.835 -36.667 1.00 96.81 721 ASP A N 1
ATOM 5845 C CA . ASP A 1 721 ? 48.986 -13.172 -36.608 1.00 96.81 721 ASP A CA 1
ATOM 5846 C C . ASP A 1 721 ? 49.165 -13.807 -35.215 1.00 96.81 721 ASP A C 1
ATOM 5848 O O . ASP A 1 721 ? 50.222 -13.658 -34.590 1.00 96.81 721 ASP A O 1
ATOM 5852 N N . ASN A 1 722 ? 48.135 -14.500 -34.718 1.00 97.25 722 ASN A N 1
ATOM 5853 C CA . ASN A 1 722 ? 48.063 -15.058 -33.358 1.00 97.25 722 ASN A CA 1
ATOM 5854 C C . ASN A 1 722 ? 48.361 -14.009 -32.265 1.00 97.25 722 ASN A C 1
ATOM 5856 O O . ASN A 1 722 ? 49.056 -14.282 -31.281 1.00 97.25 722 ASN A O 1
ATOM 5860 N N . CYS A 1 723 ? 47.866 -12.779 -32.445 1.00 97.06 723 CYS A N 1
ATOM 5861 C CA . CYS A 1 723 ? 48.108 -11.651 -31.538 1.00 97.06 723 CYS A CA 1
ATOM 5862 C C . CYS A 1 723 ? 47.622 -11.862 -30.096 1.00 97.06 723 CYS A C 1
ATOM 5864 O O . CYS A 1 723 ? 48.025 -11.110 -29.211 1.00 97.06 723 CYS A O 1
ATOM 5866 N N . ASN A 1 724 ? 46.779 -12.860 -29.842 1.00 97.12 724 ASN A N 1
ATOM 5867 C CA . ASN A 1 724 ? 46.365 -13.271 -28.502 1.00 97.12 724 ASN A CA 1
ATOM 5868 C C . ASN A 1 724 ? 47.459 -14.045 -27.743 1.00 97.12 724 ASN A C 1
ATOM 5870 O O . ASN A 1 724 ? 47.468 -14.046 -26.516 1.00 97.12 724 ASN A O 1
ATOM 5874 N N . GLU A 1 725 ? 48.394 -14.685 -28.449 1.00 95.81 725 GLU A N 1
ATOM 5875 C CA . GLU A 1 725 ? 49.404 -15.574 -27.856 1.00 95.81 725 GLU A CA 1
ATOM 5876 C C . GLU A 1 725 ? 50.805 -14.949 -27.828 1.00 95.81 725 GLU A C 1
ATOM 5878 O O . GLU A 1 725 ? 51.597 -15.220 -26.920 1.00 95.81 725 GLU A O 1
ATOM 5883 N N . ASN A 1 726 ? 51.116 -14.060 -28.776 1.00 95.19 726 ASN A N 1
ATOM 5884 C CA . ASN A 1 726 ? 52.441 -13.454 -28.924 1.00 95.19 726 ASN A CA 1
ATOM 5885 C C . ASN A 1 726 ? 52.444 -11.922 -28.755 1.00 95.19 726 ASN A C 1
ATOM 5887 O O . ASN A 1 726 ? 51.415 -11.262 -28.818 1.00 95.19 726 ASN A O 1
ATOM 5891 N N . LEU A 1 727 ? 53.637 -11.350 -28.562 1.00 95.12 727 LEU A N 1
ATOM 5892 C CA . LEU A 1 727 ? 53.867 -9.907 -28.381 1.00 95.12 727 LEU A CA 1
ATOM 5893 C C . LEU A 1 727 ? 54.310 -9.202 -29.679 1.00 95.12 727 LEU A C 1
ATOM 5895 O O . LEU A 1 727 ? 54.980 -8.167 -29.638 1.00 95.12 727 LEU A O 1
ATOM 5899 N N . ASN A 1 728 ? 53.975 -9.762 -30.845 1.00 96.00 728 ASN A N 1
ATOM 5900 C CA . ASN A 1 728 ? 54.400 -9.210 -32.134 1.00 96.00 728 ASN A CA 1
ATOM 5901 C C . ASN A 1 728 ? 53.510 -8.052 -32.612 1.00 96.00 728 ASN A C 1
ATOM 5903 O O . ASN A 1 728 ? 53.861 -7.400 -33.594 1.00 96.00 728 ASN A O 1
ATOM 5907 N N . SER A 1 729 ? 52.389 -7.776 -31.935 1.00 97.31 729 SER A N 1
ATOM 5908 C CA . SER A 1 729 ? 51.592 -6.565 -32.170 1.00 97.31 729 SER A CA 1
ATOM 5909 C C . SER A 1 729 ? 52.262 -5.364 -31.508 1.00 97.31 729 SER A C 1
ATOM 5911 O O . SER A 1 729 ? 52.773 -5.472 -30.390 1.00 97.31 729 SER A O 1
ATOM 5913 N N . TYR A 1 730 ? 52.283 -4.220 -32.191 1.00 95.06 730 TYR A N 1
ATOM 5914 C CA . TYR A 1 730 ? 52.967 -3.021 -31.704 1.00 95.06 730 TYR A CA 1
ATOM 5915 C C . TYR A 1 730 ? 52.339 -1.723 -32.213 1.00 95.06 730 TYR A C 1
ATOM 5917 O O . TYR A 1 730 ? 51.579 -1.706 -33.182 1.00 95.06 730 TYR A O 1
ATOM 5925 N N . SER A 1 731 ? 52.680 -0.615 -31.554 1.00 93.25 731 SER A N 1
ATOM 5926 C CA . SER A 1 731 ? 52.213 0.731 -31.898 1.00 93.25 731 SER A CA 1
ATOM 5927 C C . SER A 1 731 ? 53.384 1.709 -31.996 1.00 93.25 731 SER A C 1
ATOM 5929 O O . SER A 1 731 ? 54.140 1.896 -31.040 1.00 93.25 731 SER A O 1
ATOM 5931 N N . LYS A 1 732 ? 53.516 2.369 -33.152 1.00 89.31 732 LYS A N 1
ATOM 5932 C CA . LYS A 1 732 ? 54.422 3.508 -33.389 1.00 89.31 732 LYS A CA 1
ATOM 5933 C C . LYS A 1 732 ? 53.610 4.762 -33.713 1.00 89.31 732 LYS A C 1
ATOM 5935 O O . LYS A 1 732 ? 53.865 5.458 -34.695 1.00 89.31 732 LYS A O 1
ATOM 5940 N N . PHE A 1 733 ? 52.589 5.001 -32.898 1.00 91.06 733 PHE A N 1
ATOM 5941 C CA . PHE A 1 733 ? 51.612 6.060 -33.097 1.00 91.06 733 PHE A CA 1
ATOM 5942 C C . PHE A 1 733 ? 52.253 7.444 -33.276 1.00 91.06 733 PHE A C 1
ATOM 5944 O O . PHE A 1 733 ? 53.142 7.829 -32.515 1.00 91.06 733 PHE A O 1
ATOM 5951 N N . GLY A 1 734 ? 51.784 8.190 -34.279 1.00 88.19 734 GLY A N 1
ATOM 5952 C CA . GLY A 1 734 ? 52.206 9.562 -34.553 1.00 88.19 734 GLY A CA 1
ATOM 5953 C C . GLY A 1 734 ? 52.955 9.765 -35.861 1.00 88.19 734 GLY A C 1
ATOM 5954 O O . GLY A 1 734 ? 53.406 10.884 -36.113 1.00 88.19 734 GLY A O 1
ATOM 5955 N N . HIS A 1 735 ? 53.092 8.742 -36.706 1.00 88.69 735 HIS A N 1
ATOM 5956 C CA . HIS A 1 735 ? 53.674 8.901 -38.037 1.00 88.69 735 HIS A CA 1
ATOM 5957 C C . HIS A 1 735 ? 52.627 9.474 -39.001 1.00 88.69 735 HIS A C 1
ATOM 5959 O O . HIS A 1 735 ? 52.756 10.612 -39.462 1.00 88.69 735 HIS A O 1
ATOM 5965 N N . THR A 1 736 ? 51.555 8.715 -39.233 1.00 93.56 736 THR A N 1
ATOM 5966 C CA . THR A 1 736 ? 50.542 8.967 -40.275 1.00 93.56 736 THR A CA 1
ATOM 5967 C C . THR A 1 736 ? 49.352 9.752 -39.732 1.00 93.56 736 THR A C 1
ATOM 5969 O O . THR A 1 736 ? 48.797 10.602 -40.428 1.00 93.56 736 THR A O 1
ATOM 5972 N N . TYR A 1 737 ? 48.993 9.508 -38.472 1.00 94.94 737 TYR A N 1
ATOM 5973 C CA . TYR A 1 737 ? 47.865 10.139 -37.787 1.00 94.94 737 TYR A CA 1
ATOM 5974 C C . TYR A 1 737 ? 48.351 11.192 -36.789 1.00 94.94 737 TYR A C 1
ATOM 5976 O O . TYR A 1 737 ? 49.491 11.139 -36.313 1.00 94.94 737 TYR A O 1
ATOM 5984 N N . TYR A 1 738 ? 47.512 12.189 -36.504 1.00 91.94 738 TYR A N 1
ATOM 5985 C CA . TYR A 1 738 ? 47.833 13.221 -35.516 1.00 91.94 738 TYR A CA 1
ATOM 5986 C C . TYR A 1 738 ? 47.990 12.637 -34.110 1.00 91.94 738 TYR A C 1
ATOM 5988 O O . TYR A 1 738 ? 47.261 11.734 -33.707 1.00 91.94 738 TYR A O 1
ATOM 5996 N N . LEU A 1 739 ? 48.941 13.191 -33.360 1.00 86.81 739 LEU A N 1
ATOM 5997 C CA . LEU A 1 739 ? 49.083 12.927 -31.933 1.00 86.81 739 LEU A CA 1
ATOM 5998 C C . LEU A 1 739 ? 48.033 13.718 -31.134 1.00 86.81 739 LEU A C 1
ATOM 6000 O O . LEU A 1 739 ? 47.544 14.729 -31.632 1.00 86.81 739 LEU A O 1
ATOM 6004 N N . PRO A 1 740 ? 47.683 13.288 -29.909 1.00 81.81 740 PRO A N 1
ATOM 6005 C CA . PRO A 1 740 ? 46.860 14.076 -28.987 1.00 81.81 740 PRO A CA 1
ATOM 6006 C C . PRO A 1 740 ? 47.485 15.448 -28.688 1.00 81.81 740 PRO A C 1
ATOM 6008 O O . PRO A 1 740 ? 48.703 15.549 -28.549 1.00 81.81 740 PRO A O 1
ATOM 6011 N N . ASP A 1 741 ? 46.642 16.472 -28.507 1.00 67.69 741 ASP A N 1
ATOM 6012 C CA . ASP A 1 741 ? 47.003 17.896 -28.315 1.00 67.69 741 ASP A CA 1
ATOM 6013 C C . ASP A 1 741 ? 47.733 18.232 -26.991 1.00 67.69 741 ASP A C 1
ATOM 6015 O O . ASP A 1 741 ? 47.747 19.368 -26.523 1.00 67.69 741 ASP A O 1
ATOM 6019 N N . THR A 1 742 ? 48.374 17.258 -26.351 1.00 54.12 742 THR A N 1
ATOM 6020 C CA . THR A 1 742 ? 48.935 17.380 -25.000 1.00 54.12 742 THR A CA 1
ATOM 6021 C C . THR A 1 742 ? 50.460 17.246 -24.994 1.00 54.12 742 THR A C 1
ATOM 6023 O O . THR A 1 742 ? 51.005 16.279 -24.472 1.00 54.12 742 THR A O 1
ATOM 6026 N N . GLY A 1 743 ? 51.155 18.252 -25.540 1.00 57.25 743 GLY A N 1
ATOM 6027 C CA . GLY A 1 743 ? 52.589 18.506 -25.317 1.00 57.25 743 GLY A CA 1
ATOM 6028 C C . GLY A 1 743 ? 53.592 17.541 -25.976 1.00 57.25 743 GLY A C 1
ATOM 6029 O O . GLY A 1 743 ? 53.238 16.529 -26.572 1.00 57.25 743 GLY A O 1
ATOM 6030 N N . ASN A 1 744 ? 54.886 17.882 -25.888 1.00 56.28 744 ASN A N 1
ATOM 6031 C CA . ASN A 1 744 ? 55.993 17.118 -26.481 1.00 56.28 744 ASN A CA 1
ATOM 6032 C C . ASN A 1 744 ? 56.118 15.714 -25.857 1.00 56.28 744 ASN A C 1
ATOM 6034 O O . ASN A 1 744 ? 56.713 15.541 -24.792 1.00 56.28 744 ASN A O 1
ATOM 6038 N N . TYR A 1 745 ? 55.597 14.694 -26.537 1.00 61.47 745 TYR A N 1
ATOM 6039 C CA . TYR A 1 745 ? 55.780 13.296 -26.152 1.00 61.47 745 TYR A CA 1
ATOM 6040 C C . TYR A 1 745 ? 57.192 12.800 -26.475 1.00 61.47 745 TYR A C 1
ATOM 6042 O O . TYR A 1 745 ? 57.681 12.952 -27.593 1.00 61.47 745 TYR A O 1
ATOM 6050 N N . SER A 1 746 ? 57.829 12.112 -25.522 1.00 65.44 746 SER A N 1
ATOM 6051 C CA . SER A 1 746 ? 59.017 11.308 -25.830 1.00 65.44 746 SER A CA 1
ATOM 6052 C C . SER A 1 746 ? 58.639 10.104 -26.707 1.00 65.44 746 SER A C 1
ATOM 6054 O O . SER A 1 746 ? 57.541 9.552 -26.577 1.00 65.44 746 SER A O 1
ATOM 6056 N N . SER A 1 747 ? 59.566 9.627 -27.546 1.00 63.84 747 SER A N 1
ATOM 6057 C CA . SER A 1 747 ? 59.353 8.442 -28.399 1.00 63.84 747 SER A CA 1
ATOM 6058 C C . SER A 1 747 ? 58.993 7.171 -27.610 1.00 63.84 747 SER A C 1
ATOM 6060 O O . SER A 1 747 ? 58.307 6.292 -28.128 1.00 63.84 747 SER A O 1
ATOM 6062 N N . LYS A 1 748 ? 59.399 7.075 -26.335 1.00 63.38 748 LYS A N 1
ATOM 6063 C CA . LYS A 1 748 ? 59.036 5.966 -25.432 1.00 63.38 748 LYS A CA 1
ATOM 6064 C C . LYS A 1 748 ? 57.638 6.106 -24.821 1.00 63.38 748 LYS A C 1
ATOM 6066 O O . LYS A 1 748 ? 57.029 5.093 -24.491 1.00 63.38 748 LYS A O 1
ATOM 6071 N N . SER A 1 749 ? 57.140 7.328 -24.639 1.00 76.25 749 SER A N 1
ATOM 6072 C CA . SER A 1 749 ? 55.792 7.575 -24.105 1.00 76.25 749 SER A CA 1
ATOM 6073 C C . SER A 1 749 ? 54.725 7.369 -25.179 1.00 76.25 749 SER A C 1
ATOM 6075 O O . SER A 1 749 ? 53.641 6.873 -24.880 1.00 76.25 749 SER A O 1
ATOM 6077 N N . ILE A 1 750 ? 55.043 7.702 -26.434 1.00 82.50 750 ILE A N 1
ATOM 6078 C CA . ILE A 1 750 ? 54.083 7.620 -27.535 1.00 82.50 750 ILE A CA 1
ATOM 6079 C C . ILE A 1 750 ? 53.806 6.189 -27.997 1.00 82.50 750 ILE A C 1
ATOM 6081 O O . ILE A 1 750 ? 52.661 5.845 -28.278 1.00 82.50 750 ILE A O 1
ATOM 6085 N N . SER A 1 751 ? 54.816 5.314 -27.976 1.00 83.62 751 SER A N 1
ATOM 6086 C CA . SER A 1 751 ? 54.647 3.905 -28.354 1.00 83.62 751 SER A CA 1
ATOM 6087 C C . SER A 1 751 ? 53.697 3.148 -27.422 1.00 83.62 751 SER A C 1
ATOM 6089 O O . SER A 1 751 ? 53.035 2.209 -27.848 1.00 83.62 751 SER A O 1
ATOM 6091 N N . LYS A 1 752 ? 53.558 3.603 -26.171 1.00 89.69 752 LYS A N 1
ATOM 6092 C CA . LYS A 1 752 ? 52.617 3.056 -25.183 1.00 89.69 752 LYS A CA 1
ATOM 6093 C C . LYS A 1 752 ? 51.231 3.697 -25.239 1.00 89.69 752 LYS A C 1
ATOM 6095 O O . LYS A 1 752 ? 50.316 3.206 -24.583 1.00 89.69 752 LYS A O 1
ATOM 6100 N N . TYR A 1 753 ? 51.057 4.791 -25.985 1.00 90.88 753 TYR A N 1
ATOM 6101 C CA . TYR A 1 753 ? 49.861 5.624 -25.883 1.00 90.88 753 TYR A CA 1
ATOM 6102 C C . TYR A 1 753 ? 48.583 4.875 -26.247 1.00 90.88 753 TYR A C 1
ATOM 6104 O O . TYR A 1 753 ? 47.601 5.035 -25.536 1.00 90.88 753 TYR A O 1
ATOM 6112 N N . LEU A 1 754 ? 48.569 4.059 -27.305 1.00 92.81 754 LEU A N 1
ATOM 6113 C CA . LEU A 1 754 ? 47.362 3.338 -27.726 1.00 92.81 754 LEU A CA 1
ATOM 6114 C C . LEU A 1 754 ? 47.088 2.125 -26.830 1.00 92.81 754 LEU A C 1
ATOM 6116 O O . LEU A 1 754 ? 46.066 2.092 -26.144 1.00 92.81 754 LEU A O 1
ATOM 6120 N N . ALA A 1 755 ? 48.037 1.194 -26.766 1.00 92.62 755 ALA A N 1
ATOM 6121 C CA . ALA A 1 755 ? 47.830 -0.133 -26.190 1.00 92.62 755 ALA A CA 1
ATOM 6122 C C . ALA A 1 755 ? 48.357 -0.322 -24.753 1.00 92.62 755 ALA A C 1
ATOM 6124 O O . ALA A 1 755 ? 48.225 -1.412 -24.208 1.00 92.62 755 ALA A O 1
ATOM 6125 N N . GLY A 1 756 ? 48.964 0.697 -24.133 1.00 90.62 756 GLY A N 1
ATOM 6126 C CA . GLY A 1 756 ? 49.576 0.623 -22.793 1.00 90.62 756 GLY A CA 1
ATOM 6127 C C . GLY A 1 756 ? 51.036 0.159 -22.786 1.00 90.62 756 GLY A C 1
ATOM 6128 O O . GLY A 1 756 ? 51.788 0.472 -21.863 1.00 90.62 756 GLY A O 1
ATOM 6129 N N . CYS A 1 757 ? 51.481 -0.505 -23.852 1.00 91.31 757 CYS A N 1
ATOM 6130 C CA . CYS A 1 757 ? 52.862 -0.927 -24.056 1.00 91.31 757 CYS A CA 1
ATOM 6131 C C . CYS A 1 757 ? 53.259 -0.788 -25.534 1.00 91.31 757 CYS A C 1
ATOM 6133 O O . CYS A 1 757 ? 52.394 -0.723 -26.406 1.00 91.31 757 CYS A O 1
ATOM 6135 N N . ALA A 1 758 ? 54.566 -0.735 -25.813 1.00 87.75 758 ALA A N 1
ATOM 6136 C CA . ALA A 1 758 ? 55.085 -0.662 -27.181 1.00 87.75 758 ALA A CA 1
ATOM 6137 C C . ALA A 1 758 ? 54.788 -1.946 -27.974 1.00 87.75 758 ALA A C 1
ATOM 6139 O O . ALA A 1 758 ? 54.442 -1.866 -29.148 1.00 87.75 758 ALA A O 1
ATOM 6140 N N . ASN A 1 759 ? 54.876 -3.096 -27.299 1.00 94.88 759 ASN A N 1
ATOM 6141 C CA . ASN A 1 759 ? 54.496 -4.422 -27.775 1.00 94.88 759 ASN A CA 1
ATOM 6142 C C . ASN A 1 759 ? 53.442 -4.995 -26.821 1.00 94.88 759 ASN A C 1
ATOM 6144 O O . ASN A 1 759 ? 53.587 -4.844 -25.606 1.00 94.88 759 ASN A O 1
ATOM 6148 N N . PHE A 1 760 ? 52.397 -5.626 -27.346 1.00 96.62 760 PHE A N 1
ATOM 6149 C CA . PHE A 1 760 ? 51.240 -6.052 -26.550 1.00 96.62 760 PHE A CA 1
ATOM 6150 C C . PHE A 1 760 ? 50.574 -7.298 -27.136 1.00 96.62 760 PHE A C 1
ATOM 6152 O O . PHE A 1 760 ? 50.761 -7.605 -28.317 1.00 96.62 760 PHE A O 1
ATOM 6159 N N . ARG A 1 761 ? 49.784 -7.993 -26.308 1.00 97.38 761 ARG A N 1
ATOM 6160 C CA . ARG A 1 761 ? 48.839 -9.013 -26.782 1.00 97.38 761 ARG A CA 1
ATOM 6161 C C . ARG A 1 761 ? 47.462 -8.395 -26.969 1.00 97.38 761 ARG A C 1
ATOM 6163 O O . ARG A 1 761 ? 47.120 -7.391 -26.343 1.00 97.38 761 ARG A O 1
ATOM 6170 N N . VAL A 1 762 ? 46.663 -9.010 -27.825 1.00 97.56 762 VAL A N 1
ATOM 6171 C CA . VAL A 1 762 ? 45.269 -8.634 -28.053 1.00 97.56 762 VAL A CA 1
ATOM 6172 C C . VAL A 1 762 ? 44.374 -9.597 -27.284 1.00 97.56 762 VAL A C 1
ATOM 6174 O O . VAL A 1 762 ? 44.391 -10.794 -27.549 1.00 97.56 762 VAL A O 1
ATOM 6177 N N . LEU A 1 763 ? 43.596 -9.077 -26.334 1.00 96.12 763 LEU A N 1
ATOM 6178 C CA . LEU A 1 763 ? 42.595 -9.868 -25.613 1.00 96.12 763 LEU A CA 1
ATOM 6179 C C . LEU A 1 763 ? 41.360 -10.113 -26.472 1.00 96.12 763 LEU A C 1
ATOM 6181 O O . LEU A 1 763 ? 40.804 -11.205 -26.466 1.00 96.12 763 LEU A O 1
ATOM 6185 N N . GLU A 1 764 ? 40.938 -9.090 -27.210 1.00 97.00 764 GLU A N 1
ATOM 6186 C CA . GLU A 1 764 ? 39.804 -9.169 -28.119 1.00 97.00 764 GLU A CA 1
ATOM 6187 C C . GLU A 1 764 ? 39.989 -8.174 -29.266 1.00 97.00 764 GLU A C 1
ATOM 6189 O O . GLU A 1 764 ? 40.545 -7.084 -29.090 1.00 97.00 764 GLU A O 1
ATOM 6194 N N . ILE A 1 765 ? 39.514 -8.561 -30.445 1.00 97.81 765 ILE A N 1
ATOM 6195 C CA . ILE A 1 765 ? 39.441 -7.700 -31.623 1.00 97.81 765 ILE A CA 1
ATOM 6196 C C . ILE A 1 765 ? 38.105 -7.928 -32.315 1.00 97.81 765 ILE A C 1
ATOM 6198 O O . ILE A 1 765 ? 37.711 -9.063 -32.560 1.00 97.81 765 ILE A O 1
ATOM 6202 N N . GLU A 1 766 ? 37.421 -6.845 -32.657 1.00 96.44 766 GLU A N 1
ATOM 6203 C CA . GLU A 1 766 ? 36.147 -6.876 -33.364 1.00 96.44 766 GLU A CA 1
ATOM 6204 C C . GLU A 1 766 ? 36.191 -5.949 -34.574 1.00 96.44 766 GLU A C 1
ATOM 6206 O O . GLU A 1 766 ? 36.723 -4.839 -34.506 1.00 96.44 766 GLU A O 1
ATOM 6211 N N . VAL A 1 767 ? 35.630 -6.404 -35.692 1.00 96.50 767 VAL A N 1
ATOM 6212 C CA . VAL A 1 767 ? 35.595 -5.651 -36.947 1.00 96.50 767 VAL A CA 1
ATOM 6213 C C . VAL A 1 767 ? 34.164 -5.598 -37.448 1.00 96.50 767 VAL A C 1
ATOM 6215 O O . VAL A 1 767 ? 33.517 -6.630 -37.630 1.00 96.50 767 VAL A O 1
ATOM 6218 N N . PHE A 1 768 ? 33.676 -4.386 -37.682 1.00 93.12 768 PHE A N 1
ATOM 6219 C CA . PHE A 1 768 ? 32.311 -4.111 -38.109 1.00 93.12 768 PHE A CA 1
ATOM 6220 C C . PHE A 1 768 ? 32.300 -3.494 -39.500 1.00 93.12 768 PHE A C 1
ATOM 6222 O O . PHE A 1 768 ? 33.078 -2.585 -39.781 1.00 93.12 768 PHE A O 1
ATOM 6229 N N . GLN A 1 769 ? 31.381 -3.946 -40.347 1.00 92.56 769 GLN A N 1
ATOM 6230 C CA . GLN A 1 769 ? 31.056 -3.289 -41.604 1.00 92.56 769 GLN A CA 1
ATOM 6231 C C . GLN A 1 769 ? 30.204 -2.053 -41.330 1.00 92.56 769 GLN A C 1
ATOM 6233 O O . GLN A 1 769 ? 29.140 -2.160 -40.715 1.00 92.56 769 GLN A O 1
ATOM 6238 N N . ILE A 1 770 ? 30.656 -0.899 -41.809 1.00 88.25 770 ILE A N 1
ATOM 6239 C CA . ILE A 1 770 ? 29.946 0.373 -41.682 1.00 88.25 770 ILE A CA 1
ATOM 6240 C C . ILE A 1 770 ? 29.180 0.654 -42.976 1.00 88.25 770 ILE A C 1
ATOM 6242 O O . ILE A 1 770 ? 29.704 0.473 -44.071 1.00 88.25 770 ILE A O 1
ATOM 6246 N N . THR A 1 771 ? 27.935 1.115 -42.854 1.00 77.81 771 THR A N 1
ATOM 6247 C CA . THR A 1 771 ? 27.132 1.567 -44.001 1.00 77.81 771 THR A CA 1
ATOM 6248 C C . THR A 1 771 ? 26.872 3.059 -43.852 1.00 77.81 771 THR A C 1
ATOM 6250 O O . THR A 1 771 ? 26.191 3.463 -42.909 1.00 77.81 771 THR A O 1
ATOM 6253 N N . GLN A 1 772 ? 27.464 3.864 -44.735 1.00 65.75 772 GLN A N 1
ATOM 6254 C CA . GLN A 1 772 ? 27.404 5.331 -44.703 1.00 65.75 772 GLN A CA 1
ATOM 6255 C C . GLN A 1 772 ? 26.231 5.951 -45.447 1.00 65.75 772 GLN A C 1
ATOM 6257 O O . GLN A 1 772 ? 25.568 5.262 -46.250 1.00 65.75 772 GLN A O 1
#

Sequence (772 aa):
MLTVKQQVTPQSHATILDFSFVEKVEEEWLCSSCSLPLSDPVFHTICENMFCLACAKSLSTCPKCHDANFQTKPAPKNIKNYIDKLMVVCSYCNKEEARGRILEHLEECSTRKTILEEIERKQKEAVEEAEKKQVEEEQSEDEFEDDDDDEMELDPIYFNIGGQLIMTNKKYFTSTKREDETNLFIKLLKGERTNIFTEKNGSFFVDCDPTVFKHLLEWFKFGNIIASSDLSPTLKQQLISACKVFKLKNYWKELKKIPINSTLGQLFNNHMNSKYFRNMKFSGMEIALITFSYHYDFINCDFSKTTFRNVRFENCLIDKANFAGAKMISCRVQLQFNQSNNIESCRFVNCTLDGSFFTGVKSLQCKECTLNVCTFSDMDMRHFDFSNTIKGSTLKKCQINLSKISPDLLNSLTIQGIEVKHSQIGSLFETNLNLAYCFTECIFSDFTFENCHLENLKNNKFKDCKLLNIGFSDCSFQTKFENCEIICVEFWRCSFDREFVFPESQLYDITFTECSFHSINFENYQFKNLLFDKCKFLDSNLKKCNFSTCKLRMCDFANSNFEQAIFNADNDTFDCNSEKFKNIFFNSNIIPNSRMFNEINVHTKSRIKPTLLYRGSRDGFKASKFHELCDNKGPTLTIIQSDFGHIFGGFTMQSWANTGVEYVSDTSAFIFKIFQKVTSNGMVYIFNKFNIKPGQHRFAISAKASYLPIFGGGNDFCIADNCNENLNSYSKFGHTYYLPDTGNYSSKSISKYLAGCANFRVLEIEVFQITQ

Nearest PDB structures (foldseek):
  7u8o-assembly1_U  TM=7.608E-01  e=1.523E-06  Sus scrofa
  7u4t-assembly1_W  TM=7.551E-01  e=5.690E-06  Homo sapiens
  7unf-assembly1_U  TM=7.445E-01  e=4.713E-06  Homo sapiens
  6uv7-assembly1_A  TM=5.959E-01  e=2.842E-03  Nostoc sp. PCC 7120 = FACHB-418
  2w7z-assembly1_A  TM=1.597E-01  e=8.325E-05  Enterococcus faecalis

Organism: Naegleria gruberi (NCBI:txid5762)

pLDDT: mean 76.87, std 16.82, range [22.72, 97.81]

Secondary structure (DSSP, 8-state):
------------S----SEEESS---GGGB-TTT-SBPSSEEEETTT--EEEHHHHHT-SS-TTT--SS--EEEPPHHHHHHHTTSEEEETTT--EEEGGGHHHHHHH-HHHHHHHHHHHHHHHHHHHHHHHHHHHTTS-S--------------EEEEEETTEEEEEETHHHH-TTTS-TTSHHHHHHTT----S-B-TTSPEEE-S-HHHHHHHHHHHHH-PPPPTTT--HHHHHHHHHHHHHHT-HHHHHHHHHS----HHHHHHHHTTT--B-TT-B-TT-EEES-EEESS-B-TT-B-TTPEEES-EEES-B-TT-B-TT-EEES-EEE-EE-TTSB-TT-EEES-B-TT-EEES-S--EEES-B-TT-EEES-EETT--TTSB-TT-EEES-EE-GGGS-HHHHHT-EEES-EEEGGGTGGGGGS----TTTEES-EEES-EEES-EEES-BS-EEES-EEES-EEES-EE-S--BS-EEES-EEES-EE-TT----TT-EES-EEES-EEES-B-TT-B--S-EEES-EEES-B-TT-EETT-EEEEEB-TT-B-TT-EE-TT--EE---STTGGGTS---SS---HHHHHHHHHHHT-SSPPEEEEEHHHH-S-HHHHHHHHBT--SEEEEEEETTS-EEEEEESSPB---S-S-B--SS-EEEEEEEEEETTEEEEEEEEEEBPTT-GGGSEE--TTEEEEETTTTSEEEETTTTT-S-EE--TTSSBPPPSSS---HHHHTTTTTSSSEE-EEEEEEEE---

Radius of gyration: 46.46 Å; Cα contacts (8 Å, |Δi|>4): 1690; chains: 1; bounding box: 110×85×120 Å

Foldseek 3Di:
DDDDDDDDDDDQDPPDPLKAFPDDDDQQQAAPQPRHGADFWKAFPPPRRIHHPNSLVPDCADPPPRHNNGDIDGDDPVSVVVQQQTWIARNQPRDIDRNVCVVVCCVVPPRNVVVVVVVVVVVVVVVVVVVVVVVVVVPPPDDDDDDDDDPDPAAWAWAQEQNDIDIDGLCLQCDPPQAHCVFQSNCVVVVVDDPWDLDPVRHTYDDADPVLVVQVSCCSPPVDHDALVRDDPVSLVSNCVVCVVRVGPRNNVVSVVRDNPCPVVCVCVVVVPDLEQELAECDLAEAEDEEDEPSREHALYEPDNYEYYQYEAAHYHNALYEHHLYEYEQYEAAEEAELSYHCHNYAYECYEHENHEHYNYEDYHYDNYEHDQYEYYNYECCVPDPVHHHFQYEYEQYNYQQCNADLVRQVRYAYYQEEAEPVRHPCVQVDADAQAGHYELYEYECEEHECYEYEAHYQYEYACYEAYLYEYYPYEHEAEHHNYAHELYEYYQYEYEQHYDYDLPHDYNYEYACYEYEQHEQALHEDAQYEYALYENYLYEQDNYEAQHYAHAQYHNANYHHHNYHHHPPNPHHDQPHPVSCCVQDVDPLDDGVVSVVVVCVLLVFPDRWDWQDKCVVQNQFLQSLCVRQAPLFWKWKWFAWPVRWIKTKTFRGGQDPPVDFAAFGQSIWIWTWDWDQDPVGIDIDIDIWGWDPPQRRFQWGNPSQFHTAGGPVRCWTGGGNLQVDQPTFHQRDHGTHDPPDDDDDSQRSRCVGHNHRTTGTPMMIMIRGDD

Mean predicted aligned error: 22.36 Å